Protein 2ZXD (pdb70)

Solvent-accessible surface area: 33967 Å² total; per-residue (Å²): 232,50,124,60,49,29,45,6,0,17,37,4,64,37,7,149,36,0,51,100,7,5,0,0,0,3,0,8,5,1,0,2,1,25,0,0,31,3,27,41,66,10,64,42,64,158,14,84,71,96,32,6,8,56,70,8,0,32,0,3,17,2,4,1,4,23,52,9,148,124,2,38,9,55,89,49,3,45,186,62,65,24,129,143,24,94,7,52,89,0,0,71,82,0,50,9,144,141,15,54,15,129,112,10,2,60,13,0,106,103,0,10,1,86,0,0,0,5,0,0,0,6,4,2,1,2,0,5,0,35,6,156,74,35,94,20,1,0,57,107,70,15,16,140,84,38,3,2,3,37,3,4,144,6,0,92,148,17,64,13,81,0,0,2,1,4,0,0,5,2,1,6,79,69,20,123,83,5,1,74,95,44,122,15,32,96,134,17,64,12,90,62,158,124,1,4,82,22,0,64,88,0,2,33,13,0,0,78,99,26,60,0,8,0,2,4,1,15,53,25,8,23,134,99,0,44,104,41,0,25,117,0,0,6,77,0,0,37,98,28,71,86,0,0,0,0,14,49,4,32,7,27,4,2,5,0,22,3,0,29,105,87,55,76,69,20,66,80,54,35,59,46,19,3,0,1,5,14,4,3,7,30,6,25,2,27,7,110,56,23,15,77,139,44,25,23,38,31,82,86,0,0,66,24,0,0,17,0,3,0,14,16,0,0,0,0,0,3,0,3,0,71,11,44,1,43,16,17,106,49,15,87,99,28,0,58,17,0,1,107,4,4,156,75,0,6,61,0,0,45,27,3,55,50,35,147,71,3,32,11,89,6,110,124,42,27,65,0,24,0,0,75,50,50,86,68,27,0,4,0,0,30,13,59,22,111,41,74,127,5,25,0,45,82,8,78,9,123,35,63,36,1,87,0,29,62,76,26,72,166,14,83,57,132,65,51,62,151,28,0,34,3,51,0,39,85,136,6,4,122,54,12,41,35,0,0,0,0,26,0,69,234,46,137,57,58,32,45,13,0,20,36,4,60,36,9,142,35,0,51,95,6,5,0,0,0,3,0,8,5,1,0,2,1,29,0,0,30,2,34,38,56,16,62,38,61,160,14,85,73,102,24,7,8,54,76,7,0,32,0,4,16,2,7,1,5,28,60,9,128,116,5,48,10,42,88,41,4,44,176,61,63,22,131,143,32,95,6,65,78,0,0,73,88,0,68,9,136,137,15,52,15,120,114,10,2,62,13,0,109,127,0,10,2,88,0,0,0,5,0,0,0,5,5,2,1,1,0,6,0,34,7,146,78,33,98,21,3,0,56,116,62,12,17,145,88,40,3,2,14,46,4,5,131,4,0,94,109,17,67,13,81,0,0,2,1,5,0,0,5,2,1,5,80,65,21,122,87,5,1,73,94,44,125,16,32,100,134,21,61,12,93,63,159,123,1,4,79,23,0,64,90,0,2,29,9,0,0,81,100,25,61,0,8,0,2,5,1,14,56,25,7,24,129,98,0,45,100,40,0,35,116,0,0,6,81,0,0,42,94,28,75,81,0,0,0,0,16,52,4,32,7,30,4,4,5,0,21,5,1,28,102,82,61,81,64,22,63,82,52,34,52,47,17,4,0,0,4,17,3,2,10,26,6,24,2,26,8,112,56,28,14,76,134,45,22,20,39,33,80,87,0,0,64,21,0,0,18,0,2,0,14,15,0,0,0,0,0,3,0,4,0,78,11,44,2,46,15,19,98,59,20,85,99,34,0,59,12,0,4,110,4,4,197,64,0,7,88,0,0,47,27,2,65,53,21,136,78,1,30,12,100,1,110,113,46,26,69,0,24,0,0,75,52,48,88,74,22,0,4,0,0,31,14,60,14,118,41,78,132,4,14,1,45,77,12,75,16,125,30,63,24,1,76,0,27,59,64,32,70,151,13,80,51,127,58,55,64,130,21,1,37,3,61,0,44,89,129,0,5,126,52,14,40,35,0,0,0,0,20,0,68

Radius of gyration: 31.64 Å; Cα contacts (8 Å, |Δi|>4): 1939; chains: 2; bounding box: 84×82×84 Å

Secondary structure (DSSP, 8-state):
---SSHHHHTT----HHHHHH-EEEEE--SGGGTT--------TTTS-TTTGGGG---GGGHHHHHHSTTSHHHHHHHHHT-TT--GGGHHHH---TT--HHHHHHHHHHTT-SEEEEEEE-TT--BSS--SS-S-BTTTSTT-S-HHHHHHHHHHHTT-EEEEEEE-S--GGG--SPP-SGGGGGT-S--SHHHHHHHHHHHHHHHHHH--SEEEEES---GGGTTHHHHHHHHHHHH-TT--B-S-SSSS--SSEEEBTTBB--SS--SS-EEEEEESSS-SS--TT--GGGS--HHHHHHHHHHHHHTTEEEEEEE---TTSPPPHHHHHHHHHHHHHHHHHGGGTTT-B--S-SEEEBTT--EEEEEEETTEEEEEEES--SSSEEEETT-----S-EEETTT--EE-EEEETTEEEEE--HHHHTT-BSB-EEEE-/---SSHHHHTT-PPPHHHHHH-EEEEE--SGGGTT--------TTTS-HHHHGGG---GGGHHHHHHSTTSHHHHHHHHHT-TT--GGGHHHH---TT--HHHHHHHHHHTT-SEEEEEEE-TT--BSS--SS-S-BTTTSTT-S-HHHHHHHHHHHTT-EE-EEE--S--GGG--SPP-SGGGGGT-S--SHHHHHHHHHHHHHHHHHH--S-EEE-S---GGGTTHHHHHHHHHHHH-TT--B-S-SSSS--SSEEEBTTBB--SS--SS-EEEEEESSS-SS--TT--GGGS--HHHHHHHHHHHHHTTEEEEEEE---TTSPPPHHHHHHHHHHHHHHHHHGGGTTT-B--S-SEEEBTT--EEEEEEETTEEEEEESS--SSSEEEETT-----S-EEETTT--EE-EEEETTEEEEE--HHHHHH-SSS-EEEE-

Structure (mmCIF, N/CA/C/O backbone):
data_2ZXD
#
_entry.id   2ZXD
#
_cell.length_a   181.012
_cell.length_b   181.012
_cell.length_c   170.322
_cell.angle_alpha   90.00
_cell.angle_beta   90.00
_cell.angle_gamma   120.00
#
_symmetry.space_group_name_H-M   'H 3 2'
#
loop_
_entity.id
_entity.type
_entity.pdbx_description
1 polymer 'Alpha-L-fucosidase, putative'
2 non-polymer (2S,3R,4S,5R)-2-(1-methylethyl)piperidine-3,4,5-triol
3 water water
#
loop_
_atom_site.group_PDB
_atom_site.id
_atom_site.type_symbol
_atom_site.label_atom_id
_atom_site.label_alt_id
_atom_site.label_comp_id
_atom_site.label_asym_id
_atom_site.label_entity_id
_atom_site.label_seq_id
_atom_site.pdbx_PDB_ins_code
_atom_site.Cartn_x
_atom_site.Cartn_y
_atom_site.Cartn_z
_atom_site.occupancy
_atom_site.B_iso_or_equiv
_atom_site.auth_seq_id
_atom_site.auth_comp_id
_atom_site.auth_asym_id
_atom_site.auth_atom_id
_atom_site.pdbx_PDB_model_num
ATOM 1 N N . ARG A 1 7 ? 26.964 9.610 34.585 1.00 47.29 7 ARG A N 1
ATOM 2 C CA . ARG A 1 7 ? 25.733 9.456 33.756 1.00 46.98 7 ARG A CA 1
ATOM 3 C C . ARG A 1 7 ? 24.420 9.573 34.593 1.00 44.87 7 ARG A C 1
ATOM 4 O O . ARG A 1 7 ? 24.349 9.093 35.749 1.00 46.01 7 ARG A O 1
ATOM 12 N N . TYR A 1 8 ? 23.384 10.190 34.028 1.00 37.04 8 TYR A N 1
ATOM 13 C CA . TYR A 1 8 ? 22.138 10.280 34.744 1.00 32.97 8 TYR A CA 1
ATOM 14 C C . TYR A 1 8 ? 21.442 8.927 34.623 1.00 33.07 8 TYR A C 1
ATOM 15 O O . TYR A 1 8 ? 21.611 8.214 33.622 1.00 32.21 8 TYR A O 1
ATOM 24 N N . LYS A 1 9 ? 20.665 8.569 35.637 1.00 31.67 9 LYS A N 1
ATOM 25 C CA . LYS A 1 9 ? 19.967 7.288 35.647 1.00 31.69 9 LYS A CA 1
ATOM 26 C C . LYS A 1 9 ? 18.501 7.549 35.501 1.00 29.29 9 LYS A C 1
ATOM 27 O O . LYS A 1 9 ? 18.032 8.611 35.875 1.00 27.71 9 LYS A O 1
ATOM 33 N N . PRO A 1 10 ? 17.752 6.561 34.991 1.00 28.14 10 PRO A N 1
ATOM 34 C CA . PRO A 1 10 ? 16.312 6.718 34.807 1.00 27.31 10 PRO A CA 1
ATOM 35 C C . PRO A 1 10 ? 15.440 6.590 36.057 1.00 27.03 10 PRO A C 1
ATOM 36 O O . PRO A 1 10 ? 14.644 5.660 36.174 1.00 25.79 10 PRO A O 1
ATOM 40 N N . ASP A 1 11 ? 15.630 7.485 37.018 1.00 28.24 11 ASP A N 1
ATOM 41 C CA . ASP A 1 11 ? 14.775 7.519 38.204 1.00 28.17 11 ASP A CA 1
ATOM 42 C C . ASP A 1 11 ? 14.777 8.958 38.677 1.00 27.16 11 ASP A C 1
ATOM 43 O O . ASP A 1 11 ? 15.746 9.689 38.459 1.00 25.08 11 ASP A O 1
ATOM 48 N N . TRP A 1 12 ? 13.674 9.380 39.285 1.00 26.47 12 TRP A N 1
ATOM 49 C CA . TRP A 1 12 ? 13.524 10.779 39.687 1.00 27.44 12 TRP A CA 1
ATOM 50 C C . TRP A 1 12 ? 14.589 11.308 40.627 1.00 27.82 12 TRP A C 1
ATOM 51 O O . TRP A 1 12 ? 15.010 12.471 40.546 1.00 24.83 12 TRP A O 1
ATOM 62 N N . GLU A 1 13 ? 15.072 10.403 41.478 1.00 29.87 13 GLU A N 1
ATOM 63 C CA . GLU A 1 13 ? 16.043 10.744 42.507 1.00 29.70 13 GLU A CA 1
ATOM 64 C C . GLU A 1 13 ? 17.365 11.157 41.871 1.00 28.78 13 GLU A C 1
ATOM 65 O O . GLU A 1 13 ? 18.010 12.131 42.303 1.00 29.51 13 GLU A O 1
ATOM 71 N N . SER A 1 14 ? 17.743 10.408 40.849 1.00 25.56 14 SER A N 1
ATOM 72 C CA . SER A 1 14 ? 18.959 10.639 40.074 1.00 27.01 14 SER A CA 1
ATOM 73 C C . SER A 1 14 ? 18.783 11.837 39.108 1.00 27.43 14 SER A C 1
ATOM 74 O O . SER A 1 14 ? 19.700 12.661 38.926 1.00 27.64 14 SER A O 1
ATOM 77 N N . LEU A 1 15 ? 17.596 11.952 38.510 1.00 24.92 15 LEU A N 1
ATOM 78 C CA . LEU A 1 15 ? 17.350 13.057 37.602 1.00 25.19 15 LEU A CA 1
ATOM 79 C C . LEU A 1 15 ? 17.407 14.415 38.326 1.00 25.03 15 LEU A C 1
ATOM 80 O O . LEU A 1 15 ? 17.712 15.443 37.710 1.00 23.39 15 LEU A O 1
ATOM 85 N N . ARG A 1 16 ? 17.144 14.401 39.636 1.00 26.12 16 ARG A N 1
ATOM 86 C CA . ARG A 1 16 ? 17.166 15.608 40.469 1.00 27.45 16 ARG A CA 1
ATOM 87 C C . ARG A 1 16 ? 18.592 16.201 40.465 1.00 27.31 16 ARG A C 1
ATOM 88 O O . ARG A 1 16 ? 18.782 17.383 40.751 1.00 28.30 16 ARG A O 1
ATOM 96 N N . GLU A 1 17 ? 19.586 15.386 40.139 1.00 25.57 17 GLU A N 1
ATOM 97 C CA . GLU A 1 17 ? 20.951 15.873 40.062 1.00 26.96 17 GLU A CA 1
ATOM 98 C C . GLU A 1 17 ? 21.125 16.893 38.931 1.00 28.45 17 GLU A C 1
ATOM 99 O O . GLU A 1 17 ? 22.047 17.721 38.955 1.00 29.60 17 GLU A O 1
ATOM 105 N N . HIS A 1 18 ? 20.238 16.854 37.943 1.00 27.37 18 HIS A N 1
ATOM 106 C CA . HIS A 1 18 ? 20.357 17.791 36.833 1.00 26.79 18 HIS A CA 1
ATOM 107 C C . HIS A 1 18 ? 19.683 19.084 37.202 1.00 27.68 18 HIS A C 1
ATOM 108 O O . HIS A 1 18 ? 18.481 19.113 37.438 1.00 30.94 18 HIS A O 1
ATOM 115 N N . THR A 1 19 ? 20.424 20.171 37.267 1.00 29.11 19 THR A N 1
ATOM 116 C CA . THR A 1 19 ? 19.792 21.437 37.593 1.00 30.59 19 THR A CA 1
ATOM 117 C C . THR A 1 19 ? 19.766 22.306 36.335 1.00 29.75 19 THR A C 1
ATOM 118 O O . THR A 1 19 ? 20.420 21.999 35.338 1.00 27.49 19 THR A O 1
ATOM 122 N N . VAL A 1 20 ? 18.996 23.385 36.389 1.00 29.60 20 VAL A N 1
ATOM 123 C CA . VAL A 1 20 ? 18.923 24.290 35.264 1.00 30.75 20 VAL A CA 1
ATOM 124 C C . VAL A 1 20 ? 20.340 24.717 34.806 1.00 30.04 20 VAL A C 1
ATOM 125 O O . VAL A 1 20 ? 21.180 25.142 35.601 1.00 29.90 20 VAL A O 1
ATOM 129 N N . PRO A 1 21 ? 20.611 24.573 33.510 1.00 30.07 21 PRO A N 1
ATOM 130 C CA . PRO A 1 21 ? 21.908 24.935 32.949 1.00 29.39 21 PRO A CA 1
ATOM 131 C C . PRO A 1 21 ? 22.115 26.425 33.116 1.00 30.45 21 PRO A C 1
ATOM 132 O O . PRO A 1 21 ? 21.163 27.242 33.014 1.00 26.51 21 PRO A O 1
ATOM 136 N N . LYS A 1 22 ? 23.385 26.766 33.337 1.00 30.44 22 LYS A N 1
ATOM 137 C CA . LYS A 1 22 ? 23.797 28.140 33.559 1.00 31.23 22 LYS A CA 1
ATOM 138 C C . LYS A 1 22 ? 23.451 29.021 32.341 1.00 28.84 22 LYS A C 1
ATOM 139 O O . LYS A 1 22 ? 23.062 30.153 32.507 1.00 27.29 22 LYS A O 1
ATOM 145 N N . TRP A 1 23 ? 23.546 28.511 31.118 1.00 27.47 23 TRP A N 1
ATOM 146 C CA . TRP A 1 23 ? 23.218 29.381 29.972 1.00 28.04 23 TRP A CA 1
ATOM 147 C C . TRP A 1 23 ? 21.729 29.872 29.992 1.00 28.66 23 TRP A C 1
ATOM 148 O O . TRP A 1 23 ? 21.417 30.996 29.615 1.00 29.05 23 TRP A O 1
ATOM 159 N N . PHE A 1 24 ? 20.804 29.030 30.449 1.00 28.66 24 PHE A N 1
ATOM 160 C CA . PHE A 1 24 ? 19.400 29.407 30.472 1.00 28.53 24 PHE A CA 1
ATOM 161 C C . PHE A 1 24 ? 19.186 30.453 31.568 1.00 30.78 24 PHE A C 1
ATOM 162 O O . PHE A 1 24 ? 18.458 31.434 31.408 1.00 31.29 24 PHE A O 1
ATOM 170 N N . ASP A 1 25 ? 19.843 30.236 32.691 1.00 30.85 25 ASP A N 1
ATOM 171 C CA . ASP A 1 25 ? 19.739 31.145 33.807 1.00 32.90 25 ASP A CA 1
ATOM 172 C C . ASP A 1 25 ? 20.164 32.553 33.423 1.00 32.27 25 ASP A C 1
ATOM 173 O O . ASP A 1 25 ? 19.572 33.517 33.852 1.00 32.57 25 ASP A O 1
ATOM 178 N N . LYS A 1 26 ? 21.188 32.641 32.585 1.00 30.93 26 LYS A N 1
ATOM 179 C CA . LYS A 1 26 ? 21.759 33.899 32.146 1.00 31.68 26 LYS A CA 1
ATOM 180 C C . LYS A 1 26 ? 21.126 34.492 30.887 1.00 30.11 26 LYS A C 1
ATOM 181 O O . LYS A 1 26 ? 21.279 35.675 30.624 1.00 29.68 26 LYS A O 1
ATOM 187 N N . ALA A 1 27 ? 20.460 33.661 30.089 1.00 28.48 27 ALA A N 1
ATOM 188 C CA . ALA A 1 27 ? 19.860 34.112 28.823 1.00 26.17 27 ALA A CA 1
ATOM 189 C C . ALA A 1 27 ? 18.816 35.210 28.970 1.00 26.41 27 ALA A C 1
ATOM 190 O O . ALA A 1 27 ? 18.785 36.132 28.137 1.00 28.55 27 ALA A O 1
ATOM 192 N N . LYS A 1 28 ? 17.967 35.122 30.012 1.00 25.25 28 LYS A N 1
ATOM 193 C CA . LYS A 1 28 ? 16.904 36.100 30.326 1.00 25.33 28 LYS A CA 1
ATOM 194 C C . LYS A 1 28 ? 15.754 36.321 29.328 1.00 25.56 28 LYS A C 1
ATOM 195 O O . LYS A 1 28 ? 14.623 36.692 29.718 1.00 23.95 28 LYS A O 1
ATOM 201 N N . PHE A 1 29 ? 16.036 36.124 28.056 1.00 24.61 29 PHE A N 1
ATOM 202 C CA . PHE A 1 29 ? 15.043 36.433 27.077 1.00 26.94 29 PHE A CA 1
ATOM 203 C C . PHE A 1 29 ? 15.100 35.494 25.886 1.00 25.71 29 PHE A C 1
ATOM 204 O O . PHE A 1 29 ? 16.151 35.292 25.238 1.00 25.40 29 PHE A O 1
ATOM 212 N N . GLY A 1 30 ? 13.937 34.928 25.599 1.00 25.58 30 GLY A N 1
ATOM 213 C CA . GLY A 1 30 ? 13.813 34.002 24.480 1.00 24.28 30 GLY A CA 1
ATOM 214 C C . GLY A 1 30 ? 12.576 34.310 23.637 1.00 24.29 30 GLY A C 1
ATOM 215 O O . GLY A 1 30 ? 11.655 35.046 24.072 1.00 22.30 30 GLY A O 1
ATOM 216 N N . ILE A 1 31 ? 12.549 33.752 22.423 1.00 24.25 31 ILE A N 1
ATOM 217 C CA . ILE A 1 31 ? 11.425 33.974 21.527 1.00 23.07 31 ILE A CA 1
ATOM 218 C C . ILE A 1 31 ? 10.665 32.647 21.313 1.00 25.19 31 ILE A C 1
ATOM 219 O O . ILE A 1 31 ? 11.252 31.633 20.945 1.00 23.18 31 ILE A O 1
ATOM 224 N N . PHE A 1 32 ? 9.353 32.687 21.548 1.00 24.38 32 PHE A N 1
ATOM 225 C CA . PHE A 1 32 ? 8.475 31.559 21.345 1.00 24.52 32 PHE A CA 1
ATOM 226 C C . PHE A 1 32 ? 7.913 31.771 19.905 1.00 25.48 32 PHE A C 1
ATOM 227 O O . PHE A 1 32 ? 7.710 32.918 19.459 1.00 24.67 32 PHE A O 1
ATOM 235 N N . ILE A 1 33 ? 7.625 30.699 19.182 1.00 25.01 33 ILE A N 1
ATOM 236 C CA . ILE A 1 33 ? 7.010 30.860 17.881 1.00 24.10 33 ILE A CA 1
ATOM 237 C C . ILE A 1 33 ? 5.842 29.881 17.709 1.00 24.46 33 ILE A C 1
ATOM 238 O O . ILE A 1 33 ? 6.067 28.684 17.587 1.00 25.94 33 ILE A O 1
ATOM 243 N N . HIS A 1 34 ? 4.597 30.364 17.721 1.00 24.55 34 HIS A N 1
ATOM 244 C CA . HIS A 1 34 ? 3.485 29.459 17.410 1.00 22.89 34 HIS A CA 1
ATOM 245 C C . HIS A 1 34 ? 3.235 29.642 15.927 1.00 24.35 34 HIS A C 1
ATOM 246 O O . HIS A 1 34 ? 2.767 30.709 15.460 1.00 24.78 34 HIS A O 1
ATOM 253 N N . TRP A 1 35 ? 3.519 28.590 15.187 1.00 23.37 35 TRP A N 1
ATOM 254 C CA . TRP A 1 35 ? 3.361 28.615 13.746 1.00 24.58 35 TRP A CA 1
ATOM 255 C C . TRP A 1 35 ? 2.861 27.258 13.277 1.00 24.50 35 TRP A C 1
ATOM 256 O O . TRP A 1 35 ? 3.347 26.199 13.726 1.00 23.99 35 TRP A O 1
ATOM 267 N N . GLY A 1 36 ? 1.898 27.265 12.377 1.00 23.14 36 GLY A N 1
ATOM 268 C CA . GLY A 1 36 ? 1.377 26.001 11.903 1.00 24.66 36 GLY A CA 1
ATOM 269 C C . GLY A 1 36 ? 0.306 26.239 10.841 1.00 25.00 36 GLY A C 1
ATOM 270 O O . GLY A 1 36 ? 0.180 27.365 10.329 1.00 24.19 36 GLY A O 1
ATOM 271 N N . ILE A 1 37 ? -0.513 25.222 10.567 1.00 23.96 37 ILE A N 1
ATOM 272 C CA . ILE A 1 37 ? -1.501 25.368 9.505 1.00 25.08 37 ILE A CA 1
ATOM 273 C C . ILE A 1 37 ? -2.595 26.330 9.932 1.00 25.10 37 ILE A C 1
ATOM 2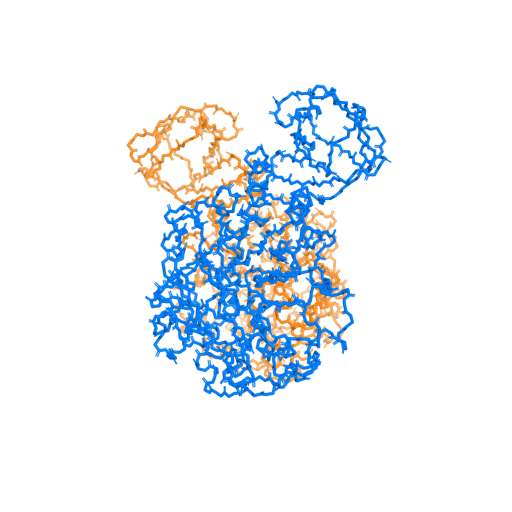74 O O . ILE A 1 37 ? -3.268 26.931 9.074 1.00 24.37 37 ILE A O 1
ATOM 279 N N . TYR A 1 38 ? -2.780 26.454 11.252 1.00 23.66 38 TYR A N 1
ATOM 280 C CA . TYR A 1 38 ? -3.755 27.396 11.772 1.00 24.08 38 TYR A CA 1
ATOM 281 C C . TYR A 1 38 ? -3.306 28.821 11.444 1.00 25.17 38 TYR A C 1
ATOM 282 O O . TYR A 1 38 ? -4.072 29.771 11.536 1.00 25.71 38 TYR A O 1
ATOM 291 N N . SER A 1 39 ? -2.041 28.991 11.090 1.00 26.65 39 SER A N 1
ATOM 292 C CA . SER A 1 39 ? -1.591 30.340 10.772 1.00 27.91 39 SER A CA 1
ATOM 293 C C . SER A 1 39 ? -2.197 30.834 9.418 1.00 28.07 39 SER A C 1
ATOM 294 O O . SER A 1 39 ? -2.256 32.054 9.185 1.00 27.88 39 SER A O 1
ATOM 297 N N . VAL A 1 40 ? -2.612 29.901 8.554 1.00 25.41 40 VAL A N 1
ATOM 298 C CA . VAL A 1 40 ? -3.204 30.257 7.248 1.00 28.73 40 VAL A CA 1
ATOM 299 C C . VAL A 1 40 ? -4.537 31.014 7.480 1.00 29.30 40 VAL A C 1
ATOM 300 O O . VAL A 1 40 ? -4.706 32.146 7.026 1.00 29.56 40 VAL A O 1
ATOM 304 N N . PRO A 1 41 ? -5.507 30.402 8.184 1.00 29.24 41 PRO A N 1
ATOM 305 C CA . PRO A 1 41 ? -6.698 31.266 8.335 1.00 28.39 41 PRO A CA 1
ATOM 306 C C . PRO A 1 41 ? -6.335 32.432 9.260 1.00 29.38 41 PRO A C 1
ATOM 307 O O . PRO A 1 41 ? -6.836 33.548 9.136 1.00 27.89 41 PRO A O 1
ATOM 311 N N . GLY A 1 42 ? -5.452 32.150 10.210 1.00 30.49 42 GLY A N 1
ATOM 312 C CA . GLY A 1 42 ? -4.999 33.175 11.135 1.00 29.76 42 GLY A CA 1
ATOM 313 C C . GLY A 1 42 ? -6.101 34.082 11.604 1.00 29.05 42 GLY A C 1
ATOM 314 O O . GLY A 1 42 ? -6.051 35.314 11.405 1.00 29.03 42 GLY A O 1
ATOM 315 N N . TRP A 1 43 ? -7.063 33.495 12.295 1.00 30.20 43 TRP A N 1
ATOM 316 C CA . TRP A 1 43 ? -8.228 34.258 12.736 1.00 30.75 43 TRP A CA 1
ATOM 317 C C . TRP A 1 43 ? -8.805 33.830 14.074 1.00 31.64 43 TRP A C 1
ATOM 318 O O . TRP A 1 43 ? -9.000 32.623 14.331 1.00 33.33 43 TRP A O 1
ATOM 329 N N . ALA A 1 44 ? -9.116 34.817 14.909 1.00 31.02 44 ALA A N 1
ATOM 330 C CA . ALA A 1 44 ? -9.783 34.579 16.187 1.00 32.76 44 ALA A CA 1
ATOM 331 C C . ALA A 1 44 ? -10.472 35.884 16.622 1.00 34.03 44 ALA A C 1
ATOM 332 O O . ALA A 1 44 ? -10.131 36.961 16.144 1.00 34.58 44 ALA A O 1
ATOM 334 N N . THR A 1 45 ? -11.455 35.797 17.490 1.00 35.65 45 THR A N 1
ATOM 335 C CA . THR A 1 45 ? -12.101 37.009 18.015 1.00 39.10 45 THR A CA 1
ATOM 336 C C . THR A 1 45 ? -11.167 37.450 19.173 1.00 41.15 45 THR A C 1
ATOM 337 O O . THR A 1 45 ? -11.027 36.719 20.157 1.00 41.28 45 THR A O 1
ATOM 341 N N . PRO A 1 46 ? -10.527 38.640 19.076 1.00 44.13 46 PRO A N 1
ATOM 342 C CA . PRO A 1 46 ? -9.613 39.138 20.135 1.00 45.78 46 PRO A CA 1
ATOM 343 C C . PRO A 1 46 ? -10.350 39.547 21.421 1.00 46.97 46 PRO A C 1
ATOM 344 O O . PRO A 1 46 ? -10.379 40.700 21.782 1.00 47.22 46 PRO A O 1
ATOM 348 N N . THR A 1 47 ? -10.934 38.570 22.102 1.00 50.68 47 THR A N 1
ATOM 349 C CA . THR A 1 47 ? -11.737 38.756 23.318 1.00 52.62 47 THR A CA 1
ATOM 350 C C . THR A 1 47 ? -11.066 39.362 24.574 1.00 55.54 47 THR A C 1
ATOM 351 O O . THR A 1 47 ? -11.646 40.236 25.229 1.00 56.55 47 THR A O 1
ATOM 355 N N . GLY A 1 48 ? -9.875 38.884 24.933 1.00 56.61 48 GLY A N 1
ATOM 356 C CA . GLY A 1 48 ? -9.209 39.406 26.112 1.00 58.56 48 GLY A CA 1
ATOM 357 C C . GLY A 1 48 ? -8.074 38.528 26.617 1.00 60.43 48 GLY A C 1
ATOM 358 O O . GLY A 1 48 ? -7.703 37.540 25.986 1.00 60.20 48 GLY A O 1
ATOM 359 N N . GLU A 1 49 ? -7.512 38.905 27.759 1.00 62.24 49 GLU A N 1
ATOM 360 C CA . GLU A 1 49 ? -6.416 38.163 28.373 1.00 64.24 49 GLU A CA 1
ATOM 361 C C . GLU A 1 49 ? -6.968 36.987 29.170 1.00 64.54 49 GLU A C 1
ATOM 362 O O . GLU A 1 49 ? -8.080 37.065 29.713 1.00 63.50 49 GLU A O 1
ATOM 368 N N . LEU A 1 50 ? -6.192 35.902 29.233 1.00 64.87 50 LEU A N 1
ATOM 369 C CA . LEU A 1 50 ? -6.596 34.733 30.009 1.00 65.86 50 LEU A CA 1
ATOM 370 C C . LEU A 1 50 ? -6.593 35.197 31.470 1.00 65.69 50 LEU A C 1
ATOM 371 O O . LEU A 1 50 ? -5.722 35.975 31.877 1.00 65.21 50 LEU A O 1
ATOM 376 N N . GLY A 1 51 ? -7.564 34.724 32.247 1.00 66.20 51 GLY A N 1
ATOM 377 C CA . GLY A 1 51 ? -7.665 35.134 33.639 1.00 67.20 51 GLY A CA 1
ATOM 378 C C . GLY A 1 51 ? -8.527 36.390 33.755 1.00 68.16 51 GLY A C 1
ATOM 379 O O . GLY A 1 51 ? -8.878 36.830 34.855 1.00 68.15 51 GLY A O 1
ATOM 380 N N . LYS A 1 52 ? -8.860 36.969 32.603 1.00 68.46 52 LYS A N 1
ATOM 381 C CA . LYS A 1 52 ? -9.687 38.168 32.526 1.00 69.04 52 LYS A CA 1
ATOM 382 C C . LYS A 1 52 ? -11.011 37.845 31.806 1.00 68.56 52 LYS A C 1
ATOM 383 O O . LYS A 1 52 ? -12.007 38.557 31.964 1.00 68.35 52 LYS A O 1
ATOM 389 N N . VAL A 1 53 ? -11.018 36.754 31.034 1.00 67.72 53 VAL A N 1
ATOM 390 C CA . VAL A 1 53 ? -12.212 36.314 30.296 1.00 65.91 53 VAL A CA 1
ATOM 391 C C . VAL A 1 53 ? -12.930 35.166 31.027 1.00 65.17 53 VAL A C 1
ATOM 392 O O . VAL A 1 53 ? -12.279 34.226 31.493 1.00 64.57 53 VAL A O 1
ATOM 396 N N . PRO A 1 54 ? -14.284 35.232 31.144 1.00 64.64 54 PRO A N 1
ATOM 397 C CA . PRO A 1 54 ? -15.028 34.160 31.831 1.00 63.62 54 PRO A CA 1
ATOM 398 C C . PRO A 1 54 ? -14.852 32.811 31.111 1.00 62.86 54 PRO A C 1
ATOM 399 O O . PRO A 1 54 ? -15.067 32.699 29.906 1.00 62.73 54 PRO A O 1
ATOM 403 N N . MET A 1 55 ? -14.439 31.791 31.854 1.00 62.01 55 MET A N 1
ATOM 404 C CA . MET A 1 55 ? -14.167 30.487 31.252 1.00 61.00 55 MET A CA 1
ATOM 405 C C . MET A 1 55 ? -15.365 29.713 30.703 1.00 59.34 55 MET A C 1
ATOM 406 O O . MET A 1 55 ? -15.201 28.675 30.050 1.00 58.53 55 MET A O 1
ATOM 411 N N . ASP A 1 56 ? -16.563 30.229 30.959 1.00 57.31 56 ASP A N 1
ATOM 412 C CA . ASP A 1 56 ? -17.814 29.621 30.489 1.00 54.57 56 ASP A CA 1
ATOM 413 C C . ASP A 1 56 ? -18.031 30.105 29.055 1.00 50.35 56 ASP A C 1
ATOM 414 O O . ASP A 1 56 ? -18.888 29.606 28.346 1.00 50.18 56 ASP A O 1
ATOM 419 N N . ALA A 1 57 ? -17.274 31.112 28.639 1.00 46.46 57 ALA A N 1
ATOM 420 C CA . ALA A 1 57 ? -17.409 31.606 27.275 1.00 42.93 57 ALA A CA 1
ATOM 421 C C . ALA A 1 57 ? -16.095 31.429 26.494 1.00 39.66 57 ALA A C 1
ATOM 422 O O . ALA A 1 57 ? -16.091 31.330 25.258 1.00 37.72 57 ALA A O 1
ATOM 424 N N . TRP A 1 58 ? -14.996 31.381 27.235 1.00 36.42 58 TRP A N 1
ATOM 425 C CA . TRP A 1 58 ? -13.664 31.281 26.659 1.00 34.39 58 TRP A CA 1
ATOM 426 C C . TRP A 1 58 ? -13.548 30.401 25.415 1.00 31.63 58 TRP A C 1
ATOM 427 O O . TRP A 1 58 ? -13.105 30.865 24.368 1.00 30.71 58 TRP A O 1
ATOM 438 N N . PHE A 1 59 ? -13.966 29.153 25.501 1.00 29.70 59 PHE A N 1
ATOM 439 C CA . PHE A 1 59 ? -13.773 28.285 24.339 1.00 29.69 59 PHE A CA 1
ATOM 440 C C . PHE A 1 59 ? -14.672 28.567 23.166 1.00 28.96 59 PHE A C 1
ATOM 441 O O . PHE A 1 59 ? -14.356 28.195 22.036 1.00 28.05 59 PHE A O 1
ATOM 449 N N . PHE A 1 60 ? -15.763 29.281 23.444 1.00 29.64 60 PHE A N 1
ATOM 450 C CA . PHE A 1 60 ? -16.752 29.698 22.452 1.00 30.10 60 PHE A CA 1
ATOM 451 C C . PHE A 1 60 ? -16.356 30.958 21.722 1.00 30.80 60 PHE A C 1
ATOM 452 O O . PHE A 1 60 ? -16.849 31.190 20.626 1.00 30.89 60 PHE A O 1
ATOM 460 N N . GLN A 1 61 ? -15.496 31.786 22.330 1.00 33.75 61 GLN A N 1
ATOM 461 C CA . GLN A 1 61 ? -14.998 33.033 21.708 1.00 36.52 61 GLN A CA 1
ATOM 462 C C . GLN A 1 61 ? -13.518 33.057 22.039 1.00 35.16 61 GLN A C 1
ATOM 463 O O . GLN A 1 61 ? -13.006 34.000 22.647 1.00 33.58 61 GLN A O 1
ATOM 469 N N . ASN A 1 62 ? -12.837 31.994 21.640 1.00 34.51 62 ASN A N 1
ATOM 470 C CA . ASN A 1 62 ? -11.427 31.822 21.934 1.00 32.73 62 ASN A CA 1
ATOM 471 C C . ASN A 1 62 ? -10.505 32.866 21.321 1.00 32.00 62 ASN A C 1
ATOM 472 O O . ASN A 1 62 ? -10.411 32.978 20.119 1.00 30.82 62 ASN A O 1
ATOM 477 N N . PRO A 1 63 ? -9.781 33.635 22.148 1.00 33.28 63 PRO A N 1
ATOM 478 C CA . PRO A 1 63 ? -8.891 34.632 21.533 1.00 32.25 63 PRO A CA 1
ATOM 479 C C . PRO A 1 63 ? -7.598 34.032 20.899 1.00 31.82 63 PRO A C 1
ATOM 480 O O . PRO A 1 63 ? -6.820 34.738 20.265 1.00 31.95 63 PRO A O 1
ATOM 484 N N . TYR A 1 64 ? -7.380 32.731 21.065 1.00 30.86 64 TYR A N 1
ATOM 485 C CA . TYR A 1 64 ? -6.180 32.068 20.557 1.00 29.25 64 TYR A CA 1
ATOM 486 C C . TYR A 1 64 ? -6.402 31.504 19.163 1.00 28.50 64 TYR A C 1
ATOM 487 O O . TYR A 1 64 ? -7.097 30.511 18.999 1.00 28.96 64 TYR A O 1
ATOM 496 N N . ALA A 1 65 ? -5.818 32.151 18.165 1.00 27.69 65 ALA A N 1
ATOM 497 C CA . ALA A 1 65 ? -5.975 31.703 16.780 1.00 27.74 65 ALA A CA 1
ATOM 498 C C . ALA A 1 65 ? -5.475 30.281 16.557 1.00 27.48 65 ALA A C 1
ATOM 499 O O . ALA A 1 65 ? -5.943 29.607 15.634 1.00 27.37 65 ALA A O 1
ATOM 501 N N . GLU A 1 66 ? -4.517 29.822 17.373 1.00 26.88 66 GLU A N 1
ATOM 502 C CA . GLU A 1 66 ? -4.005 28.482 17.189 1.00 24.88 66 GLU A CA 1
ATOM 503 C C . GLU A 1 66 ? -5.020 27.421 17.613 1.00 24.65 66 GLU A C 1
ATOM 504 O O . GLU A 1 66 ? -4.844 26.248 17.317 1.00 25.95 66 GLU A O 1
ATOM 510 N N . TRP A 1 67 ? -6.098 27.827 18.273 1.00 23.52 67 TRP A N 1
ATOM 511 C CA . TRP A 1 67 ? -7.147 26.897 18.674 1.00 21.35 67 TRP A CA 1
ATOM 512 C C . TRP A 1 67 ? -8.252 26.867 17.576 1.00 21.68 67 TRP A C 1
ATOM 513 O O . TRP A 1 67 ? -9.351 26.372 17.790 1.00 21.53 67 TRP A O 1
ATOM 524 N N . TYR A 1 68 ? -7.952 27.401 16.405 1.00 23.01 68 TYR A N 1
ATOM 525 C CA . TYR A 1 68 ? -8.925 27.420 15.303 1.00 23.53 68 TYR A CA 1
ATOM 526 C C . TYR A 1 68 ? -9.698 26.133 15.123 1.00 24.45 68 TYR A C 1
ATOM 527 O O . TYR A 1 68 ? -10.948 26.149 15.033 1.00 25.21 68 TYR A O 1
ATOM 536 N N . GLU A 1 69 ? -8.980 25.003 15.046 1.00 24.15 69 GLU A N 1
ATOM 537 C CA . GLU A 1 69 ? -9.678 23.726 14.846 1.00 23.00 69 GLU A CA 1
ATOM 538 C C . GLU A 1 69 ? -10.732 23.407 15.897 1.00 23.55 69 GLU A C 1
ATOM 539 O O . GLU A 1 69 ? -11.853 22.981 15.545 1.00 23.10 69 GLU A O 1
ATOM 545 N N . ASN A 1 70 ? -10.370 23.537 17.180 1.00 24.85 70 ASN A N 1
ATOM 546 C CA . ASN A 1 70 ? -11.332 23.266 18.264 1.00 24.44 70 ASN A CA 1
ATOM 547 C C . ASN A 1 70 ? -12.526 24.205 18.124 1.00 24.70 70 ASN A C 1
ATOM 548 O O . ASN A 1 70 ? -13.672 23.801 18.293 1.00 25.39 70 ASN A O 1
ATOM 553 N N . SER A 1 71 ? -12.251 25.491 17.878 1.00 25.88 71 SER A N 1
ATOM 554 C CA . SER A 1 71 ? -13.328 26.467 17.724 1.00 26.73 71 SER A CA 1
ATOM 555 C C . SER A 1 71 ? -14.190 26.062 16.500 1.00 26.78 71 SER A C 1
ATOM 556 O O . SER A 1 71 ? -15.417 26.109 16.568 1.00 25.59 71 SER A O 1
ATOM 559 N N . LEU A 1 72 ? -13.539 25.696 15.389 1.00 25.86 72 LEU A N 1
ATOM 560 C CA . LEU A 1 72 ? -14.280 25.243 14.212 1.00 27.33 72 LEU A CA 1
ATOM 561 C C . LEU A 1 72 ? -15.186 24.043 14.541 1.00 28.14 72 LEU A C 1
ATOM 562 O O . LEU A 1 72 ? -16.288 23.901 13.962 1.00 29.49 72 LEU A O 1
ATOM 567 N N . ARG A 1 73 ? -14.772 23.183 15.475 1.00 27.17 73 ARG A N 1
ATOM 568 C CA . ARG A 1 73 ? -15.622 22.025 15.828 1.00 26.20 73 ARG A CA 1
ATOM 569 C C . ARG A 1 73 ? -16.854 22.460 16.693 1.00 27.25 73 ARG A C 1
ATOM 570 O O . ARG A 1 73 ? -17.771 21.678 16.909 1.00 25.41 73 ARG A O 1
ATOM 578 N N . ILE A 1 74 ? -16.847 23.674 17.227 1.00 27.65 74 ILE A N 1
ATOM 579 C CA . ILE A 1 74 ? -18.007 24.134 17.982 1.00 30.32 74 ILE A CA 1
ATOM 580 C C . ILE A 1 74 ? -18.843 24.923 16.925 1.00 32.07 74 ILE A C 1
ATOM 581 O O . ILE A 1 74 ? -18.516 26.061 16.555 1.00 30.73 74 ILE A O 1
ATOM 586 N N . LYS A 1 75 ? -19.899 24.309 16.419 1.00 34.72 75 LYS A N 1
ATOM 587 C CA . LYS A 1 75 ? -20.716 24.972 15.399 1.00 39.17 75 LYS A CA 1
ATOM 588 C C . LYS A 1 75 ? -21.401 26.198 15.966 1.00 39.90 75 LYS A C 1
ATOM 589 O O . LYS A 1 75 ? -21.736 26.263 17.140 1.00 38.23 75 LYS A O 1
ATOM 595 N N . GLU A 1 76 ? -21.552 27.223 15.148 1.00 43.22 76 GLU A N 1
ATOM 596 C CA . GLU A 1 76 ? -22.155 28.453 15.693 1.00 47.45 76 GLU A CA 1
ATOM 597 C C . GLU A 1 76 ? -21.175 29.189 16.649 1.00 44.69 76 GLU A C 1
ATOM 598 O O . GLU A 1 76 ? -21.594 29.986 17.523 1.00 44.26 76 GLU A O 1
ATOM 604 N N . SER A 1 77 ? -19.883 28.882 16.540 1.00 39.04 77 SER A N 1
ATOM 605 C CA . SER A 1 77 ? -18.932 29.665 17.294 1.00 33.50 77 SER A CA 1
ATOM 606 C C . SER A 1 77 ? -18.633 30.719 16.226 1.00 31.91 77 SER A C 1
ATOM 607 O O . SER A 1 77 ? -18.921 30.509 15.038 1.00 30.25 77 SER A O 1
ATOM 610 N N . PRO A 1 78 ? -18.082 31.880 16.623 1.00 31.08 78 PRO A N 1
ATOM 611 C CA . PRO A 1 78 ? -17.768 32.872 15.585 1.00 31.31 78 PRO A CA 1
ATOM 612 C C . PRO A 1 78 ? -16.805 32.241 14.536 1.00 31.38 78 PRO A C 1
ATOM 613 O O . PRO A 1 78 ? -16.873 32.558 13.348 1.00 31.31 78 PRO A O 1
ATOM 617 N N . THR A 1 79 ? -15.884 31.377 14.991 1.00 30.64 79 THR A N 1
ATOM 618 C CA . THR A 1 79 ? -14.920 30.736 14.089 1.00 28.90 79 THR A CA 1
ATOM 619 C C . THR A 1 79 ? -15.633 29.901 13.025 1.00 29.66 79 THR A C 1
ATOM 620 O O . THR A 1 79 ? -15.270 29.982 11.849 1.00 28.65 79 THR A O 1
ATOM 624 N N . TRP A 1 80 ? -16.644 29.131 13.422 1.00 29.82 80 TRP A N 1
ATOM 625 C CA . TRP A 1 80 ? -17.409 28.306 12.462 1.00 32.43 80 TRP A CA 1
ATOM 626 C C . TRP A 1 80 ? -18.082 29.189 11.397 1.00 32.83 80 TRP A C 1
ATOM 627 O O . TRP A 1 80 ? -18.012 28.892 10.211 1.00 30.37 80 TRP A O 1
ATOM 638 N N . GLU A 1 81 ? -18.716 30.286 11.834 1.00 35.10 81 GLU A N 1
ATOM 639 C CA . GLU A 1 81 ? -19.400 31.229 10.924 1.00 36.35 81 GLU A CA 1
ATOM 640 C C . GLU A 1 81 ? -18.383 31.827 9.930 1.00 35.32 81 GLU A C 1
ATOM 641 O O . GLU A 1 81 ? -18.603 31.858 8.692 1.00 32.91 81 GLU A O 1
ATOM 647 N N . TYR A 1 82 ? -17.259 32.296 10.469 1.00 33.70 82 TYR A N 1
ATOM 648 C CA . TYR A 1 82 ? -16.187 32.851 9.643 1.00 32.16 82 TYR A CA 1
ATOM 649 C C . TYR A 1 82 ? -15.634 31.796 8.671 1.00 32.01 82 TYR A C 1
ATOM 650 O O . TYR A 1 82 ? -15.351 32.087 7.489 1.00 31.25 82 TYR A O 1
ATOM 659 N N . HIS A 1 83 ? -15.481 30.560 9.146 1.00 30.00 83 HIS A N 1
ATOM 660 C CA . HIS A 1 83 ? -14.901 29.542 8.268 1.00 30.84 83 HIS A CA 1
ATOM 661 C C . HIS A 1 83 ? -15.816 29.204 7.086 1.00 30.86 83 HIS A C 1
ATOM 662 O O . HIS A 1 83 ? -15.388 29.117 5.956 1.00 30.53 83 HIS A O 1
ATOM 669 N N . VAL A 1 84 ? -17.075 28.976 7.387 1.00 34.36 84 VAL A N 1
ATOM 670 C CA . VAL A 1 84 ? -18.044 28.623 6.362 1.00 37.32 84 VAL A CA 1
ATOM 671 C C . VAL A 1 84 ? -18.111 29.711 5.281 1.00 38.48 84 VAL A C 1
ATOM 672 O O . VAL A 1 84 ? -18.090 29.412 4.099 1.00 38.96 84 VAL A O 1
ATOM 676 N N . LYS A 1 85 ? -18.135 30.968 5.700 1.00 39.64 85 LYS A N 1
ATOM 677 C CA . LYS A 1 85 ? -18.246 32.089 4.780 1.00 40.93 85 LYS A CA 1
ATOM 678 C C . LYS A 1 85 ? -16.986 32.336 3.987 1.00 40.06 85 LYS A C 1
ATOM 679 O O . LYS A 1 85 ? -17.025 32.827 2.862 1.00 40.34 85 LYS A O 1
ATOM 685 N N . THR A 1 86 ? -15.850 32.001 4.577 1.00 38.02 86 THR A N 1
ATOM 686 C CA . THR A 1 86 ? -14.561 32.255 3.947 1.00 34.32 86 THR A CA 1
ATOM 687 C C . THR A 1 86 ? -13.993 31.092 3.143 1.00 35.14 86 THR A C 1
ATOM 688 O O . THR A 1 86 ? -13.468 31.303 2.060 1.00 33.91 86 THR A O 1
ATOM 692 N N . TYR A 1 87 ? -14.089 29.865 3.673 1.00 34.60 87 TYR A N 1
ATOM 693 C CA . TYR A 1 87 ? -13.488 28.713 3.002 1.00 33.65 87 TYR A CA 1
ATOM 694 C C . TYR A 1 87 ? -14.507 27.713 2.529 1.00 34.14 87 TYR A C 1
ATOM 695 O O . TYR A 1 87 ? -14.243 26.944 1.597 1.00 34.35 87 TYR A O 1
ATOM 704 N N . GLY A 1 88 ? -15.652 27.729 3.186 1.00 34.06 88 GLY A N 1
ATOM 705 C CA . GLY A 1 88 ? -16.745 26.844 2.836 1.00 34.50 88 GLY A CA 1
ATOM 706 C C . GLY A 1 88 ? -16.968 25.708 3.813 1.00 35.15 88 GLY A C 1
ATOM 707 O O . GLY A 1 88 ? -16.025 25.189 4.432 1.00 34.99 88 GLY A O 1
ATOM 708 N N . GLU A 1 89 ? -18.221 25.313 3.935 1.00 34.98 89 GLU A N 1
ATOM 709 C CA . GLU A 1 89 ? -18.621 24.228 4.798 1.00 37.81 89 GLU A CA 1
ATOM 710 C C . GLU A 1 89 ? -17.893 22.927 4.483 1.00 37.20 89 GLU A C 1
ATOM 711 O O . GLU A 1 89 ? -17.742 22.094 5.368 1.00 36.86 89 GLU A O 1
ATOM 717 N N . ASN A 1 90 ? -17.492 22.723 3.229 1.00 33.42 90 ASN A N 1
ATOM 718 C CA . ASN A 1 90 ? -16.815 21.468 2.888 1.00 32.24 90 ASN A CA 1
ATOM 719 C C . ASN A 1 90 ? -15.316 21.502 3.024 1.00 31.56 90 ASN A C 1
ATOM 720 O O . ASN A 1 90 ? -14.637 20.539 2.687 1.00 32.05 90 ASN A O 1
ATOM 725 N N . PHE A 1 91 ? -14.787 22.603 3.527 1.00 30.08 91 PHE A N 1
ATOM 726 C CA . PHE A 1 91 ? -13.353 22.703 3.691 1.00 29.97 91 PHE A CA 1
ATOM 727 C C . PHE A 1 91 ? -12.979 22.227 5.128 1.00 29.58 91 PHE A C 1
ATOM 728 O O . PHE A 1 91 ? -13.211 22.920 6.133 1.00 29.20 91 PHE A O 1
ATOM 736 N N . GLU A 1 92 ? -12.471 21.000 5.204 1.00 29.41 92 GLU A N 1
ATOM 737 C CA . GLU A 1 92 ? -12.077 20.397 6.476 1.00 29.16 92 GLU A CA 1
ATOM 738 C C . GLU A 1 92 ? -10.762 21.052 6.934 1.00 26.86 92 GLU A C 1
ATOM 739 O O . GLU A 1 92 ? -9.876 21.362 6.138 1.00 23.31 92 GLU A O 1
ATOM 745 N N . TYR A 1 93 ? -10.676 21.297 8.230 1.00 25.12 93 TYR A N 1
ATOM 746 C CA . TYR A 1 93 ? -9.492 21.903 8.838 1.00 25.25 93 TYR A CA 1
ATOM 747 C C . TYR A 1 93 ? -8.130 21.371 8.326 1.00 26.11 93 TYR A C 1
ATOM 748 O O . TYR A 1 93 ? -7.174 22.120 8.111 1.00 24.81 93 TYR A O 1
ATOM 757 N N . GLU A 1 94 ? -8.048 20.058 8.152 1.00 28.61 94 GLU A N 1
ATOM 758 C CA . GLU A 1 94 ? -6.814 19.423 7.731 1.00 30.79 94 GLU A CA 1
ATOM 759 C C . GLU A 1 94 ? -6.365 19.926 6.373 1.00 29.97 94 GLU A C 1
ATOM 760 O O . GLU A 1 94 ? -5.172 19.875 6.048 1.00 28.10 94 GLU A O 1
ATOM 766 N N . LYS A 1 95 ? -7.327 20.388 5.580 1.00 28.66 95 LYS A N 1
ATOM 767 C CA . LYS A 1 95 ? -7.028 20.867 4.250 1.00 28.61 95 LYS A CA 1
ATOM 768 C C . LYS A 1 95 ? -6.110 22.084 4.357 1.00 28.67 95 LYS A C 1
ATOM 769 O O . LYS A 1 95 ? -5.395 22.431 3.408 1.00 26.78 95 LYS A O 1
ATOM 775 N N . PHE A 1 96 ? -6.094 22.753 5.521 1.00 26.98 96 PHE A N 1
ATOM 776 C CA . PHE A 1 96 ? -5.165 23.878 5.649 1.00 25.62 96 PHE A CA 1
ATOM 777 C C . PHE A 1 96 ? -3.708 23.435 5.449 1.00 26.33 96 PHE A C 1
ATOM 778 O O . PHE A 1 96 ? -2.848 24.261 5.092 1.00 27.84 96 PHE A O 1
ATOM 786 N N . ALA A 1 97 ? -3.402 22.155 5.655 1.00 24.92 97 ALA A N 1
ATOM 787 C CA . ALA A 1 97 ? -2.012 21.730 5.463 1.00 26.89 97 ALA A CA 1
ATOM 788 C C . ALA A 1 97 ? -1.577 21.897 3.964 1.00 28.83 97 ALA A C 1
ATOM 789 O O . ALA A 1 97 ? -0.394 22.064 3.666 1.00 27.40 97 ALA A O 1
ATOM 791 N N . ASP A 1 98 ? -2.530 21.858 3.029 1.00 30.51 98 ASP A N 1
ATOM 792 C CA . ASP A 1 98 ? -2.164 22.046 1.615 1.00 32.23 98 ASP A CA 1
ATOM 793 C C . ASP A 1 98 ? -2.016 23.549 1.299 1.00 32.75 98 ASP A C 1
ATOM 794 O O . ASP A 1 98 ? -1.365 23.906 0.317 1.00 34.10 98 ASP A O 1
ATOM 799 N N . LEU A 1 99 ? -2.600 24.417 2.121 1.00 29.97 99 LEU A N 1
ATOM 800 C CA . LEU A 1 99 ? -2.467 25.847 1.876 1.00 29.75 99 LEU A CA 1
ATOM 801 C C . LEU A 1 99 ? -1.297 26.444 2.651 1.00 29.08 99 LEU A C 1
ATOM 802 O O . LEU A 1 99 ? -0.914 27.570 2.407 1.00 26.79 99 LEU A O 1
ATOM 807 N N . PHE A 1 100 ? -0.762 25.693 3.613 1.00 28.63 100 PHE A N 1
ATOM 808 C CA . PHE A 1 100 ? 0.367 26.162 4.419 1.00 28.75 100 PHE A CA 1
ATOM 809 C C . PHE A 1 100 ? 1.633 25.959 3.595 1.00 29.48 100 PHE A C 1
ATOM 810 O O . PHE A 1 100 ? 2.325 24.924 3.711 1.00 28.51 100 PHE A O 1
ATOM 818 N N . THR A 1 101 ? 1.956 26.933 2.758 1.00 29.22 101 THR A N 1
ATOM 819 C CA . THR A 1 101 ? 3.111 26.759 1.880 1.00 29.75 101 THR A CA 1
ATOM 820 C C . THR A 1 101 ? 4.399 27.443 2.293 1.00 30.88 101 THR A C 1
ATOM 821 O O . THR A 1 101 ? 5.469 27.070 1.804 1.00 31.64 101 THR A O 1
ATOM 825 N N . ALA A 1 102 ? 4.321 28.431 3.183 1.00 32.07 102 ALA A N 1
ATOM 826 C CA . ALA A 1 102 ? 5.529 29.112 3.657 1.00 32.96 102 ALA A CA 1
ATOM 827 C C . ALA A 1 102 ? 6.418 29.574 2.471 1.00 33.23 102 ALA A C 1
ATOM 828 O O . ALA A 1 102 ? 7.676 29.493 2.529 1.00 31.82 102 ALA A O 1
ATOM 830 N N . GLU A 1 103 ? 5.760 30.072 1.421 1.00 34.25 103 GLU A N 1
ATOM 831 C CA . GLU A 1 103 ? 6.436 30.516 0.196 1.00 36.55 103 GLU A CA 1
ATOM 832 C C . GLU A 1 103 ? 7.401 31.678 0.402 1.00 35.79 103 GLU A C 1
ATOM 833 O O . GLU A 1 103 ? 8.372 31.762 -0.312 1.00 35.76 103 GLU A O 1
ATOM 839 N N . LYS A 1 104 ? 7.178 32.530 1.404 1.00 35.16 104 LYS A N 1
ATOM 840 C CA . LYS A 1 104 ? 8.081 33.644 1.661 1.00 36.70 104 LYS A CA 1
ATOM 841 C C . LYS A 1 104 ? 8.981 33.434 2.895 1.00 37.40 104 LYS A C 1
ATOM 842 O O . LYS A 1 104 ? 9.581 34.399 3.409 1.00 36.37 104 LYS A O 1
ATOM 848 N N . TRP A 1 105 ? 9.057 32.188 3.379 1.00 37.25 105 TRP A N 1
ATOM 849 C CA . TRP A 1 105 ? 9.876 31.858 4.555 1.00 35.87 105 TRP A CA 1
ATOM 850 C C . TRP A 1 105 ? 11.382 31.873 4.300 1.00 34.66 105 TRP A C 1
ATOM 851 O O . TRP A 1 105 ? 11.876 31.209 3.382 1.00 35.12 105 TRP A O 1
ATOM 862 N N . ASP A 1 106 ? 12.098 32.604 5.140 1.00 34.06 106 ASP A N 1
ATOM 863 C CA . ASP A 1 106 ? 13.558 32.651 5.095 1.00 34.14 106 ASP A CA 1
ATOM 864 C C . ASP A 1 106 ? 14.009 32.469 6.567 1.00 33.11 106 ASP A C 1
ATOM 865 O O . ASP A 1 106 ? 14.013 33.426 7.353 1.00 30.43 106 ASP A O 1
ATOM 870 N N . PRO A 1 107 ? 14.404 31.241 6.943 1.00 31.92 107 PRO A N 1
ATOM 871 C CA . PRO A 1 107 ? 14.817 31.050 8.330 1.00 33.38 107 PRO A CA 1
ATOM 872 C C . PRO A 1 107 ? 15.992 31.893 8.788 1.00 32.69 107 PRO A C 1
ATOM 873 O O . PRO A 1 107 ? 16.066 32.213 9.980 1.00 30.54 107 PRO A O 1
ATOM 877 N N . GLN A 1 108 ? 16.896 32.245 7.872 1.00 31.76 108 GLN A N 1
ATOM 878 C CA . GLN A 1 108 ? 18.038 33.077 8.274 1.00 35.53 108 GLN A CA 1
ATOM 879 C C . GLN A 1 108 ? 17.522 34.478 8.662 1.00 33.45 108 GLN A C 1
ATOM 880 O O . GLN A 1 108 ? 18.036 35.110 9.578 1.00 31.76 108 GLN A O 1
ATOM 886 N N . GLU A 1 109 ? 16.537 34.978 7.920 1.00 33.62 109 GLU A N 1
ATOM 887 C CA . GLU A 1 109 ? 15.955 36.278 8.241 1.00 34.76 109 GLU A CA 1
ATOM 888 C C . GLU A 1 109 ? 15.292 36.249 9.629 1.00 32.94 109 GLU A C 1
ATOM 889 O O . GLU A 1 109 ? 15.418 37.189 10.394 1.00 31.00 109 GLU A O 1
ATOM 895 N N . TRP A 1 110 ? 14.540 35.187 9.930 1.00 31.46 110 TRP A N 1
ATOM 896 C CA . TRP A 1 110 ? 13.907 35.084 11.278 1.00 30.16 110 TRP A CA 1
ATOM 897 C C . TRP A 1 110 ? 14.964 35.096 12.375 1.00 29.51 110 TRP A C 1
ATOM 898 O O . TRP A 1 110 ? 14.845 35.825 13.352 1.00 28.32 110 TRP A O 1
ATOM 909 N N . ALA A 1 111 ? 15.998 34.267 12.199 1.00 28.99 111 ALA A N 1
ATOM 910 C CA . ALA A 1 111 ? 17.061 34.155 13.194 1.00 28.28 111 ALA A CA 1
ATOM 911 C C . ALA A 1 111 ? 17.747 35.481 13.393 1.00 30.35 111 ALA A C 1
ATOM 912 O O . ALA A 1 111 ? 18.046 35.859 14.527 1.00 29.44 111 ALA A O 1
ATOM 914 N N . ASP A 1 112 ? 18.037 36.185 12.291 1.00 31.26 112 ASP A N 1
ATOM 915 C CA . ASP A 1 112 ? 18.682 37.475 12.441 1.00 34.02 112 ASP A CA 1
ATOM 916 C C . ASP A 1 112 ? 17.762 38.448 13.143 1.00 32.09 112 ASP A C 1
ATOM 917 O O . ASP A 1 112 ? 18.215 39.252 13.942 1.00 31.62 112 ASP A O 1
ATOM 922 N N . LEU A 1 113 ? 16.468 38.399 12.850 1.00 30.85 113 LEU A N 1
ATOM 923 C CA . LEU A 1 113 ? 15.575 39.323 13.536 1.00 28.68 113 LEU A CA 1
ATOM 924 C C . LEU A 1 113 ? 15.546 39.006 15.055 1.00 28.95 113 LEU A C 1
ATOM 925 O O . LEU A 1 113 ? 15.537 39.910 15.901 1.00 28.79 113 LEU A O 1
ATOM 930 N N . PHE A 1 114 ? 15.512 37.714 15.398 1.00 28.12 114 PHE A N 1
ATOM 931 C CA . PHE A 1 114 ? 15.454 37.293 16.809 1.00 27.48 114 PHE A CA 1
ATOM 932 C C . PHE A 1 114 ? 16.720 37.705 17.555 1.00 27.97 114 PHE A C 1
ATOM 933 O O . PHE A 1 114 ? 16.679 38.148 18.732 1.00 28.35 114 PHE A O 1
ATOM 941 N N . LYS A 1 115 ? 17.851 37.551 16.879 1.00 28.34 115 LYS A N 1
ATOM 942 C CA . LYS A 1 115 ? 19.123 37.978 17.433 1.00 31.04 115 LYS A CA 1
ATOM 943 C C . LYS A 1 115 ? 19.118 39.517 17.605 1.00 31.62 115 LYS A C 1
ATOM 944 O O . LYS A 1 115 ? 19.483 40.055 18.662 1.00 31.63 115 LYS A O 1
ATOM 950 N N . LYS A 1 116 ? 18.696 40.245 16.575 1.00 32.59 116 LYS A N 1
ATOM 951 C CA . LYS A 1 116 ? 18.669 41.700 16.731 1.00 32.56 116 LYS A CA 1
ATOM 952 C C . LYS A 1 116 ? 17.690 42.081 17.825 1.00 31.82 116 LYS A C 1
ATOM 953 O O . LYS A 1 116 ? 17.816 43.129 18.456 1.00 30.90 116 LYS A O 1
ATOM 959 N N . ALA A 1 117 ? 16.664 41.270 18.018 1.00 29.19 117 ALA A N 1
ATOM 960 C CA . ALA A 1 117 ? 15.684 41.585 19.049 1.00 29.11 117 ALA A CA 1
ATOM 961 C C . ALA A 1 117 ? 16.284 41.426 20.444 1.00 27.55 117 ALA A C 1
ATOM 962 O O . ALA A 1 117 ? 15.684 41.836 21.432 1.00 27.37 117 ALA A O 1
ATOM 964 N N . GLY A 1 118 ? 17.458 40.819 20.534 1.00 25.88 118 GLY A N 1
ATOM 965 C CA . GLY A 1 118 ? 18.057 40.636 21.849 1.00 26.29 118 GLY A CA 1
ATOM 966 C C . GLY A 1 118 ? 17.801 39.243 22.447 1.00 25.86 118 GLY A C 1
ATOM 967 O O . GLY A 1 118 ? 18.238 38.974 23.566 1.00 25.57 118 GLY A O 1
ATOM 968 N N . ALA A 1 119 ? 17.122 38.359 21.710 1.00 23.96 119 ALA A N 1
ATOM 969 C CA . ALA A 1 119 ? 16.835 37.036 22.215 1.00 25.71 119 ALA A CA 1
ATOM 970 C C . ALA A 1 119 ? 18.058 36.142 22.237 1.00 25.53 119 ALA A C 1
ATOM 971 O O . ALA A 1 119 ? 18.913 36.226 21.372 1.00 27.22 119 ALA A O 1
ATOM 973 N N . LYS A 1 120 ? 18.106 35.229 23.200 1.00 26.15 120 LYS A N 1
ATOM 974 C CA . LYS A 1 120 ? 19.227 34.299 23.301 1.00 27.24 120 LYS A CA 1
ATOM 975 C C . LYS A 1 120 ? 18.846 32.864 22.999 1.00 27.20 120 LYS A C 1
ATOM 976 O O . LYS A 1 120 ? 19.725 32.007 22.914 1.00 27.03 120 LYS A O 1
ATOM 982 N N . TYR A 1 121 ? 17.543 32.596 22.880 1.00 25.79 121 TYR A N 1
ATOM 983 C CA . TYR A 1 121 ? 17.066 31.245 22.574 1.00 25.01 121 TYR A CA 1
ATOM 984 C C . TYR A 1 121 ? 15.736 31.421 21.909 1.00 25.99 121 TYR A C 1
ATOM 985 O O . TYR A 1 121 ? 15.047 32.449 22.096 1.00 24.93 121 TYR A O 1
ATOM 994 N N . VAL A 1 122 ? 15.427 30.427 21.077 1.00 25.87 122 VAL A N 1
ATOM 995 C CA . VAL A 1 122 ? 14.225 30.414 20.265 1.00 25.93 122 VAL A CA 1
ATOM 996 C C . VAL A 1 122 ? 13.554 29.032 20.339 1.00 25.69 122 VAL A C 1
ATOM 997 O O . VAL A 1 122 ? 14.223 27.990 20.181 1.00 23.99 122 VAL A O 1
ATOM 1001 N N . ILE A 1 123 ? 12.228 29.046 20.511 1.00 23.96 123 ILE A N 1
ATOM 1002 C CA . ILE A 1 123 ? 11.481 27.819 20.610 1.00 23.52 123 ILE A CA 1
ATOM 1003 C C . ILE A 1 123 ? 10.202 27.787 19.738 1.00 23.25 123 ILE A C 1
ATOM 1004 O O . ILE A 1 123 ? 9.203 28.398 20.053 1.00 22.09 123 ILE A O 1
ATOM 1009 N N . PRO A 1 124 ? 10.236 27.058 18.624 1.00 23.11 124 PRO A N 1
ATOM 1010 C CA . PRO A 1 124 ? 9.047 26.989 17.792 1.00 22.44 124 PRO A CA 1
ATOM 1011 C C . PRO A 1 124 ? 8.187 25.762 18.178 1.00 24.28 124 PRO A C 1
ATOM 1012 O O . PRO A 1 124 ? 8.674 24.745 18.726 1.00 22.73 124 PRO A O 1
ATOM 1016 N N . THR A 1 125 ? 6.898 25.879 17.867 1.00 23.16 125 THR A N 1
ATOM 1017 C CA . THR A 1 125 ? 5.960 24.818 18.059 1.00 22.81 125 THR A CA 1
ATOM 1018 C C . THR A 1 125 ? 6.280 23.709 17.042 1.00 24.42 125 THR A C 1
ATOM 1019 O O . THR A 1 125 ? 6.072 23.932 15.848 1.00 25.18 125 THR A O 1
ATOM 1023 N N . THR A 1 126 ? 6.764 22.534 17.479 1.00 23.05 126 THR A N 1
ATOM 1024 C CA . THR A 1 126 ? 7.039 21.434 16.538 1.00 21.03 126 THR A CA 1
ATOM 1025 C C . THR A 1 126 ? 5.738 20.709 16.201 1.00 22.31 126 THR A C 1
ATOM 1026 O O . THR A 1 126 ? 5.568 20.124 15.097 1.00 21.94 126 THR A O 1
ATOM 1030 N N . LYS A 1 127 ? 4.841 20.709 17.178 1.00 20.25 127 LYS A N 1
ATOM 1031 C CA . LYS A 1 127 ? 3.520 20.141 17.011 1.00 21.72 127 LYS A CA 1
ATOM 1032 C C . LYS A 1 127 ? 2.619 20.779 18.049 1.00 21.47 127 LYS A C 1
ATOM 1033 O O . LYS A 1 127 ? 2.897 20.674 19.254 1.00 20.29 127 LYS A O 1
ATOM 1039 N N . HIS A 1 128 ? 1.553 21.429 17.605 1.00 20.57 128 HIS A N 1
ATOM 1040 C CA . HIS A 1 128 ? 0.618 22.026 18.557 1.00 21.83 128 HIS A CA 1
ATOM 1041 C C . HIS A 1 128 ? -0.578 21.084 18.743 1.00 21.68 128 HIS A C 1
ATOM 1042 O O . HIS A 1 128 ? -0.511 19.907 18.368 1.00 22.98 128 HIS A O 1
ATOM 1049 N N . HIS A 1 129 ? -1.663 21.555 19.336 1.00 20.56 129 HIS A N 1
ATOM 1050 C CA . HIS A 1 129 ? -2.782 20.667 19.589 1.00 20.70 129 HIS A CA 1
ATOM 1051 C C . HIS A 1 129 ? -3.428 20.010 18.336 1.00 22.70 129 HIS A C 1
ATOM 1052 O O . HIS A 1 129 ? -4.018 18.917 18.443 1.00 21.49 129 HIS A O 1
ATOM 1059 N N . ASP A 1 130 ? -3.353 20.678 17.185 1.00 21.58 130 ASP A N 1
ATOM 1060 C CA . ASP A 1 130 ? -3.962 20.091 15.984 1.00 24.93 130 ASP A CA 1
ATOM 1061 C C . ASP A 1 130 ? -3.175 18.877 15.444 1.00 23.92 130 ASP A C 1
ATOM 1062 O O . ASP A 1 130 ? -3.586 18.240 14.483 1.00 23.27 130 ASP A O 1
ATOM 1067 N N . GLY A 1 131 ? -2.056 18.564 16.098 1.00 24.74 131 GLY A N 1
ATOM 1068 C CA . GLY A 1 131 ? -1.266 17.395 15.721 1.00 22.99 131 GLY A CA 1
ATOM 1069 C C . GLY A 1 131 ? -0.463 17.471 14.440 1.00 22.90 131 GLY A C 1
ATOM 1070 O O . GLY A 1 131 ? 0.146 16.471 14.035 1.00 22.73 131 GLY A O 1
ATOM 1071 N N . PHE A 1 132 ? -0.457 18.621 13.782 1.00 21.90 132 PHE A N 1
ATOM 1072 C CA . PHE A 1 132 ? 0.328 18.765 12.559 1.00 23.14 132 PHE A CA 1
ATOM 1073 C C . PHE A 1 132 ? 1.804 18.991 12.960 1.00 24.44 132 PHE A C 1
ATOM 1074 O O . PHE A 1 132 ? 2.080 19.891 13.771 1.00 25.79 132 PHE A O 1
ATOM 1082 N N . CYS A 1 133 ? 2.733 18.199 12.393 1.00 25.69 133 CYS A N 1
ATOM 1083 C CA . CYS A 1 133 ? 4.168 18.273 12.723 1.00 25.69 133 CYS A CA 1
ATOM 1084 C C . CYS A 1 133 ? 5.016 19.022 11.692 1.00 27.14 133 CYS A C 1
ATOM 1085 O O . CYS A 1 133 ? 5.000 18.745 10.486 1.00 26.88 133 CYS A O 1
ATOM 1088 N N . LEU A 1 134 ? 5.770 19.982 12.202 1.00 26.56 134 LEU A N 1
ATOM 1089 C CA . LEU A 1 134 ? 6.630 20.817 11.390 1.00 24.72 134 LEU A CA 1
ATOM 1090 C C . LEU A 1 134 ? 8.042 20.244 11.101 1.00 25.06 134 LEU A C 1
ATOM 1091 O O . LEU A 1 134 ? 8.992 21.002 10.918 1.00 24.86 134 LEU A O 1
ATOM 1096 N N . TRP A 1 135 ? 8.185 18.902 11.134 1.00 26.79 135 TRP A N 1
ATOM 1097 C CA . TRP A 1 135 ? 9.463 18.216 10.786 1.00 26.76 135 TRP A CA 1
ATOM 1098 C C . TRP A 1 135 ? 9.050 16.936 10.072 1.00 27.33 135 TRP A C 1
ATOM 1099 O O . TRP A 1 135 ? 7.874 16.570 10.098 1.00 27.76 135 TRP A O 1
ATOM 1110 N N . GLY A 1 136 ? 9.980 16.281 9.385 1.00 26.70 136 GLY A N 1
ATOM 1111 C CA . GLY A 1 136 ? 9.616 15.061 8.674 1.00 25.98 136 GLY A CA 1
ATOM 1112 C C . GLY A 1 136 ? 9.622 13.874 9.622 1.00 26.73 136 GLY A C 1
ATOM 1113 O O . GLY A 1 136 ? 10.438 12.975 9.522 1.00 26.47 136 GLY A O 1
ATOM 1114 N N . THR A 1 137 ? 8.713 13.879 10.575 1.00 27.31 137 THR A N 1
ATOM 1115 C CA . THR A 1 137 ? 8.624 12.779 11.542 1.00 26.28 137 THR A CA 1
ATOM 1116 C C . THR A 1 137 ? 8.242 11.494 10.794 1.00 28.17 137 THR A C 1
ATOM 1117 O O . THR A 1 137 ? 7.518 11.540 9.778 1.00 25.74 137 THR A O 1
ATOM 1121 N N . LYS A 1 138 ? 8.709 10.347 11.285 1.00 27.93 138 LYS A N 1
ATOM 1122 C CA . LYS A 1 138 ? 8.347 9.129 10.593 1.00 30.98 138 LYS A CA 1
ATOM 1123 C C . LYS A 1 138 ? 7.078 8.561 11.189 1.00 29.34 138 LYS A C 1
ATOM 1124 O O . LYS A 1 138 ? 6.568 7.549 10.723 1.00 27.51 138 LYS A O 1
ATOM 1130 N N . TYR A 1 139 ? 6.536 9.235 12.196 1.00 28.37 139 TYR A N 1
ATOM 1131 C CA . TYR A 1 139 ? 5.357 8.691 12.850 1.00 28.10 139 TYR A CA 1
ATOM 1132 C C . TYR A 1 139 ? 3.971 9.126 12.399 1.00 27.79 139 TYR A C 1
ATOM 1133 O O . TYR A 1 139 ? 2.979 8.558 12.868 1.00 26.54 139 TYR A O 1
ATOM 1142 N N . THR A 1 140 ? 3.908 10.101 11.499 1.00 24.73 140 THR A N 1
ATOM 1143 C CA . THR A 1 140 ? 2.627 10.522 10.910 1.00 25.13 140 THR A CA 1
ATOM 1144 C C . THR A 1 140 ? 2.964 11.177 9.574 1.00 25.56 140 THR A C 1
ATOM 1145 O O . THR A 1 140 ? 4.056 11.718 9.411 1.00 25.47 140 THR A O 1
ATOM 1149 N N . ASP A 1 141 ? 2.034 11.118 8.622 1.00 26.62 141 ASP A N 1
ATOM 1150 C CA . ASP A 1 141 ? 2.218 11.793 7.324 1.00 29.64 141 ASP A CA 1
ATOM 1151 C C . ASP A 1 141 ? 1.679 13.223 7.377 1.00 28.62 141 ASP A C 1
ATOM 1152 O O . ASP A 1 141 ? 1.814 13.984 6.418 1.00 26.87 141 ASP A O 1
ATOM 1157 N N . PHE A 1 142 ? 1.029 13.570 8.483 1.00 26.99 142 PHE A N 1
ATOM 1158 C CA . PHE A 1 142 ? 0.462 14.908 8.657 1.00 26.34 142 PHE A CA 1
ATOM 1159 C C . PHE A 1 142 ? 1.624 15.812 9.121 1.00 26.16 142 PHE A C 1
ATOM 1160 O O . PHE A 1 142 ? 1.728 16.209 10.287 1.00 26.86 142 PHE A O 1
ATOM 1168 N N . ASN A 1 143 ? 2.509 16.146 8.202 1.00 25.93 143 ASN A N 1
ATOM 1169 C CA . ASN A 1 143 ? 3.674 16.926 8.563 1.00 25.52 143 ASN A CA 1
ATOM 1170 C C . ASN A 1 143 ? 4.136 17.783 7.380 1.00 27.48 143 ASN A C 1
ATOM 1171 O O . ASN A 1 143 ? 3.737 17.544 6.214 1.00 25.69 143 ASN A O 1
ATOM 1176 N N . SER A 1 144 ? 5.007 18.736 7.686 1.00 26.48 144 SER A N 1
ATOM 1177 C CA . SER A 1 144 ? 5.467 19.697 6.713 1.00 29.33 144 SER A CA 1
ATOM 1178 C C . SER A 1 144 ? 6.324 19.213 5.552 1.00 28.85 144 SER A C 1
ATOM 1179 O O . SER A 1 144 ? 6.490 19.930 4.553 1.00 27.90 144 SER A O 1
ATOM 1182 N N . VAL A 1 145 ? 6.874 18.020 5.695 1.00 29.32 145 VAL A N 1
ATOM 1183 C CA . VAL A 1 145 ? 7.707 17.457 4.657 1.00 29.72 145 VAL A CA 1
ATOM 1184 C C . VAL A 1 145 ? 6.770 16.840 3.617 1.00 31.09 145 VAL A C 1
ATOM 1185 O O . VAL A 1 145 ? 6.938 17.062 2.431 1.00 29.55 145 VAL A O 1
ATOM 1189 N N . LYS A 1 146 ? 5.771 16.092 4.060 1.00 31.23 146 LYS A N 1
ATOM 1190 C CA . LYS A 1 146 ? 4.829 15.511 3.115 1.00 32.51 146 LYS A CA 1
ATOM 1191 C C . LYS A 1 146 ? 3.749 16.466 2.610 1.00 33.92 146 LYS A C 1
ATOM 1192 O O . LYS A 1 146 ? 3.235 16.302 1.484 1.00 32.25 146 LYS A O 1
ATOM 1198 N N . ARG A 1 147 ? 3.379 17.454 3.429 1.00 33.01 147 ARG A N 1
ATOM 1199 C CA . ARG A 1 147 ? 2.330 18.381 2.991 1.00 34.66 147 ARG A CA 1
ATOM 1200 C C . ARG A 1 147 ? 2.802 19.789 3.047 1.00 35.81 147 ARG A C 1
ATOM 1201 O O . ARG A 1 147 ? 3.841 20.077 3.660 1.00 39.24 147 ARG A O 1
ATOM 1209 N N . GLY A 1 148 ? 2.009 20.668 2.442 1.00 35.00 148 GLY A N 1
ATOM 1210 C CA . GLY A 1 148 ? 2.268 22.086 2.460 1.00 34.31 148 GLY A CA 1
ATOM 1211 C C . GLY A 1 148 ? 3.621 22.609 2.034 1.00 34.03 148 GLY A C 1
ATOM 1212 O O . GLY A 1 148 ? 3.916 22.739 0.853 1.00 34.78 148 GLY A O 1
ATOM 1213 N N . PRO A 1 149 ? 4.466 22.930 3.003 1.00 32.57 149 PRO A N 1
ATOM 1214 C CA . PRO A 1 149 ? 5.797 23.460 2.748 1.00 32.36 149 PRO A CA 1
ATOM 1215 C C . PRO A 1 149 ? 6.764 22.510 2.054 1.00 32.50 149 PRO A C 1
ATOM 1216 O O . PRO A 1 149 ? 7.728 22.968 1.467 1.00 33.06 149 PRO A O 1
ATOM 1220 N N . LYS A 1 150 ? 6.525 21.207 2.134 1.00 31.92 150 LYS A N 1
ATOM 1221 C CA . LYS A 1 150 ? 7.466 20.231 1.565 1.00 33.39 150 LYS A CA 1
ATOM 1222 C C . LYS A 1 150 ? 8.828 20.612 2.087 1.00 31.37 150 LYS A C 1
ATOM 1223 O O . LYS A 1 150 ? 9.783 20.740 1.318 1.00 31.37 150 LYS A O 1
ATOM 1229 N N . ARG A 1 151 ? 8.929 20.813 3.385 1.00 29.09 151 ARG A N 1
ATOM 1230 C CA . ARG A 1 151 ? 10.189 21.230 3.940 1.00 27.26 151 ARG A CA 1
ATOM 1231 C C . ARG A 1 151 ? 10.216 20.892 5.432 1.00 26.69 151 ARG A C 1
ATOM 1232 O O . ARG A 1 151 ? 9.149 20.855 6.082 1.00 26.68 151 ARG A O 1
ATOM 1240 N N . ASP A 1 152 ? 11.403 20.629 5.964 1.00 26.04 152 ASP A N 1
ATOM 1241 C CA . ASP A 1 152 ? 11.572 20.362 7.398 1.00 25.52 152 ASP A CA 1
ATOM 1242 C C . ASP A 1 152 ? 11.778 21.735 8.044 1.00 25.91 152 ASP A C 1
ATOM 1243 O O . ASP A 1 152 ? 12.890 22.247 8.154 1.00 25.81 152 ASP A O 1
ATOM 1248 N N . LEU A 1 153 ? 10.688 22.325 8.509 1.00 25.13 153 LEU A N 1
ATOM 1249 C CA . LEU A 1 153 ? 10.767 23.644 9.073 1.00 25.18 153 LEU A CA 1
ATOM 1250 C C . LEU A 1 153 ? 11.550 23.713 10.392 1.00 25.32 153 LEU A C 1
ATOM 1251 O O . LEU A 1 153 ? 12.262 24.683 10.663 1.00 23.70 153 LEU A O 1
ATOM 1256 N N . VAL A 1 154 ? 11.384 22.694 11.224 1.00 25.99 154 VAL A N 1
ATOM 1257 C CA . VAL A 1 154 ? 12.057 22.663 12.532 1.00 24.06 154 VAL A CA 1
ATOM 1258 C C . VAL A 1 154 ? 13.544 22.535 12.243 1.00 23.05 154 VAL A C 1
ATOM 1259 O O . VAL A 1 154 ? 14.354 23.271 12.791 1.00 23.74 154 VAL A O 1
ATOM 1263 N N . GLY A 1 155 ? 13.912 21.595 11.378 1.00 23.44 155 GLY A N 1
ATOM 1264 C CA . GLY A 1 155 ? 15.334 21.451 11.074 1.00 24.81 155 GLY A CA 1
ATOM 1265 C C . GLY A 1 155 ? 15.963 22.688 10.423 1.00 25.04 155 GLY A C 1
ATOM 1266 O O . GLY A 1 155 ? 17.069 23.117 10.760 1.00 25.77 155 GLY A O 1
ATOM 1267 N N . ASP A 1 156 ? 15.276 23.286 9.455 1.00 26.76 156 ASP A N 1
ATOM 1268 C CA . ASP A 1 156 ? 15.884 24.454 8.827 1.00 26.47 156 ASP A CA 1
ATOM 1269 C C . ASP A 1 156 ? 15.903 25.607 9.787 1.00 27.93 156 ASP A C 1
ATOM 1270 O O . ASP A 1 156 ? 16.842 26.434 9.778 1.00 26.67 156 ASP A O 1
ATOM 1275 N N . LEU A 1 157 ? 14.915 25.670 10.687 1.00 27.38 157 LEU A N 1
ATOM 1276 C CA . LEU A 1 157 ? 14.957 26.797 11.616 1.00 26.85 157 LEU A CA 1
ATOM 1277 C C . LEU A 1 157 ? 16.071 26.561 12.599 1.00 26.56 157 LEU A C 1
ATOM 1278 O O . LEU A 1 157 ? 16.767 27.490 12.966 1.00 26.66 157 LEU A O 1
ATOM 1283 N N . ALA A 1 158 ? 16.229 25.311 13.043 1.00 27.87 158 ALA A N 1
ATOM 1284 C CA . ALA A 1 158 ? 17.299 24.968 14.021 1.00 29.15 158 ALA A CA 1
ATOM 1285 C C . ALA A 1 158 ? 18.678 25.394 13.474 1.00 28.75 158 ALA A C 1
ATOM 1286 O O . ALA A 1 158 ? 19.459 26.020 14.177 1.00 28.57 158 ALA A O 1
ATOM 1288 N N . LYS A 1 159 ? 18.965 25.047 12.218 1.00 29.03 159 LYS A N 1
ATOM 1289 C CA . LYS A 1 159 ? 20.257 25.413 11.616 1.00 29.64 159 LYS A CA 1
ATOM 1290 C C . LYS A 1 159 ? 20.481 26.932 11.640 1.00 29.14 159 LYS A C 1
ATOM 1291 O O . LYS A 1 159 ? 21.543 27.429 12.021 1.00 29.37 159 LYS A O 1
ATOM 1297 N N . ALA A 1 160 ? 19.454 27.677 11.252 1.00 28.59 160 ALA A N 1
ATOM 1298 C CA . ALA A 1 160 ? 19.552 29.119 11.185 1.00 27.71 160 ALA A CA 1
ATOM 1299 C C . ALA A 1 160 ? 19.716 29.756 12.535 1.00 27.72 160 ALA A C 1
ATOM 1300 O O . ALA A 1 160 ? 20.558 30.627 12.713 1.00 28.46 160 ALA A O 1
ATOM 1302 N N . VAL A 1 161 ? 18.914 29.329 13.503 1.00 27.15 161 VAL A N 1
ATOM 1303 C CA . VAL A 1 161 ? 19.009 29.912 14.843 1.00 26.02 161 VAL A CA 1
ATOM 1304 C C . VAL A 1 161 ? 20.410 29.673 15.399 1.00 26.89 161 VAL A C 1
ATOM 1305 O O . VAL A 1 161 ? 21.023 30.568 15.964 1.00 27.60 161 VAL A O 1
ATOM 1309 N N . ARG A 1 162 ? 20.918 28.460 15.239 1.00 27.93 162 ARG A N 1
ATOM 1310 C CA . ARG A 1 162 ? 22.254 28.142 15.722 1.00 28.72 162 ARG A CA 1
ATOM 1311 C C . ARG A 1 162 ? 23.303 28.932 14.919 1.00 29.66 162 ARG A C 1
ATOM 1312 O O . ARG A 1 162 ? 24.220 29.429 15.497 1.00 29.18 162 ARG A O 1
ATOM 1320 N N . GLU A 1 163 ? 23.168 29.041 13.597 1.00 31.13 163 GLU A N 1
ATOM 1321 C CA . GLU A 1 163 ? 24.125 29.854 12.821 1.00 32.67 163 GLU A CA 1
ATOM 1322 C C . GLU A 1 163 ? 24.236 31.258 13.416 1.00 32.59 163 GLU A C 1
ATOM 1323 O O . GLU A 1 163 ? 25.303 31.888 13.413 1.00 32.69 163 GLU A O 1
ATOM 1329 N N . ALA A 1 164 ? 23.107 31.759 13.902 1.00 31.48 164 ALA A N 1
ATOM 1330 C CA . ALA A 1 164 ? 23.070 33.085 14.474 1.00 29.81 164 ALA A CA 1
ATOM 1331 C C . ALA A 1 164 ? 23.632 33.093 15.909 1.00 30.45 164 ALA A C 1
ATOM 1332 O O . ALA A 1 164 ? 23.715 34.142 16.546 1.00 29.00 164 ALA A O 1
ATOM 1334 N N . GLY A 1 165 ? 24.018 31.931 16.422 1.00 29.86 165 GLY A N 1
ATOM 1335 C CA . GLY A 1 165 ? 24.565 31.939 17.760 1.00 31.15 165 GLY A CA 1
ATOM 1336 C C . GLY A 1 165 ? 23.536 31.847 18.862 1.00 31.66 165 GLY A C 1
ATOM 1337 O O . GLY A 1 165 ? 23.876 32.052 20.026 1.00 30.84 165 GLY A O 1
ATOM 1338 N N . LEU A 1 166 ? 22.278 31.537 18.529 1.00 31.99 166 LEU A N 1
ATOM 1339 C CA . LEU A 1 166 ? 21.258 31.424 19.587 1.00 30.95 166 LEU A CA 1
ATOM 1340 C C . LEU A 1 166 ? 20.985 29.961 19.915 1.00 29.81 166 LEU A C 1
ATOM 1341 O O . LEU A 1 166 ? 21.243 29.073 19.084 1.00 30.50 166 LEU A O 1
ATOM 1346 N N . ARG A 1 167 ? 20.449 29.723 21.116 1.00 27.49 167 ARG A N 1
ATOM 1347 C CA . ARG A 1 167 ? 20.082 28.372 21.589 1.00 26.64 167 ARG A CA 1
ATOM 1348 C C . ARG A 1 167 ? 18.742 28.018 20.956 1.00 25.91 167 ARG A C 1
ATOM 1349 O O . ARG A 1 167 ? 17.923 28.927 20.638 1.00 25.98 167 ARG A O 1
ATOM 1357 N N . PHE A 1 168 ? 18.496 26.720 20.794 1.00 24.43 168 PHE A N 1
ATOM 1358 C CA . PHE A 1 168 ? 17.287 26.254 20.130 1.00 25.23 168 PHE A CA 1
ATOM 1359 C C . PHE A 1 168 ? 16.530 25.180 20.915 1.00 25.48 168 PHE A C 1
ATOM 1360 O O . PHE A 1 168 ? 17.081 24.104 21.201 1.00 28.09 168 PHE A O 1
ATOM 1368 N N . GLY A 1 169 ? 15.262 25.441 21.208 1.00 24.51 169 GLY A N 1
ATOM 1369 C CA . GLY A 1 169 ? 14.479 24.470 21.961 1.00 22.18 169 GLY A CA 1
ATOM 1370 C C . GLY A 1 169 ? 13.312 24.078 21.118 1.00 22.73 169 GLY A C 1
ATOM 1371 O O . GLY A 1 169 ? 13.131 24.634 20.002 1.00 23.50 169 GLY A O 1
ATOM 1372 N N . VAL A 1 170 ? 12.540 23.103 21.605 1.00 23.56 170 VAL A N 1
ATOM 1373 C CA . VAL A 1 170 ? 11.338 22.667 20.919 1.00 22.38 170 VAL A CA 1
ATOM 1374 C C . VAL A 1 170 ? 10.104 22.644 21.817 1.00 24.63 170 VAL A C 1
ATOM 1375 O O . VAL A 1 170 ? 10.172 22.207 23.003 1.00 26.46 170 VAL A O 1
ATOM 1379 N N . TYR A 1 171 ? 8.985 23.138 21.268 1.00 22.52 171 TYR A N 1
ATOM 1380 C CA . TYR A 1 171 ? 7.713 23.061 21.961 1.00 21.05 171 TYR A CA 1
ATOM 1381 C C . TYR A 1 171 ? 7.011 21.830 21.352 1.00 20.62 171 TYR A C 1
ATOM 1382 O O . TYR A 1 171 ? 7.056 21.619 20.130 1.00 20.99 171 TYR A O 1
ATOM 1391 N N . TYR A 1 172 ? 6.381 21.020 22.202 1.00 17.93 172 TYR A N 1
ATOM 1392 C CA . TYR A 1 172 ? 5.643 19.867 21.745 1.00 19.72 172 TYR A CA 1
ATOM 1393 C C . TYR A 1 172 ? 4.349 19.781 22.576 1.00 21.20 172 TYR A C 1
ATOM 1394 O O . TYR A 1 172 ? 4.370 19.862 23.814 1.00 20.78 172 TYR A O 1
ATOM 1403 N N . SER A 1 173 ? 3.219 19.608 21.893 1.00 23.18 173 SER A N 1
ATOM 1404 C CA . SER A 1 173 ? 1.922 19.467 22.578 1.00 22.08 173 SER A CA 1
ATOM 1405 C C . SER A 1 173 ? 1.804 17.990 23.003 1.00 22.48 173 SER A C 1
ATOM 1406 O O . SER A 1 173 ? 1.209 17.171 22.306 1.00 22.66 173 SER A O 1
ATOM 1409 N N . GLY A 1 174 ? 2.390 17.641 24.147 1.00 22.19 174 GLY A N 1
ATOM 1410 C CA . GLY A 1 174 ? 2.304 16.262 24.594 1.00 20.59 174 GLY A CA 1
ATOM 1411 C C . GLY A 1 174 ? 0.907 15.951 25.095 1.00 21.63 174 GLY A C 1
ATOM 1412 O O . GLY A 1 174 ? 0.370 14.858 24.841 1.00 20.72 174 GLY A O 1
ATOM 1413 N N . GLY A 1 175 ? 0.291 16.923 25.769 1.00 21.31 175 GLY A N 1
ATOM 1414 C CA . GLY A 1 175 ? -1.022 16.686 26.344 1.00 21.01 175 GLY A CA 1
ATOM 1415 C C . GLY A 1 175 ? -2.271 16.621 25.478 1.00 22.65 175 GLY A C 1
ATOM 1416 O O . GLY A 1 175 ? -3.296 16.042 25.884 1.00 23.11 175 GLY A O 1
ATOM 1417 N N . LEU A 1 176 ? -2.209 17.230 24.298 1.00 21.26 176 LEU A N 1
ATOM 1418 C CA . LEU A 1 176 ? -3.364 17.307 23.439 1.00 22.52 176 LEU A CA 1
ATOM 1419 C C . LEU A 1 176 ? -2.961 17.063 22.017 1.00 22.42 176 LEU A C 1
ATOM 1420 O O . LEU A 1 176 ? -1.918 17.528 21.569 1.00 22.89 176 LEU A O 1
ATOM 1425 N N . ASP A 1 177 ? -3.819 16.335 21.318 1.00 21.36 177 ASP A N 1
ATOM 1426 C CA . ASP A 1 177 ? -3.623 16.054 19.918 1.00 21.98 177 ASP A CA 1
ATOM 1427 C C . ASP A 1 177 ? -5.008 15.734 19.358 1.00 22.53 177 ASP A C 1
ATOM 1428 O O . ASP A 1 177 ? -5.578 14.653 19.564 1.00 21.43 177 ASP A O 1
ATOM 1433 N N . TRP A 1 178 ? -5.556 16.727 18.678 1.00 21.85 178 TRP A N 1
ATOM 1434 C CA . TRP A 1 178 ? -6.876 16.624 18.101 1.00 23.68 178 TRP A CA 1
ATOM 1435 C C . TRP A 1 178 ? -6.977 15.597 16.943 1.00 23.59 178 TRP A C 1
ATOM 1436 O O . TRP A 1 178 ? -8.060 15.372 16.424 1.00 23.27 178 TRP A O 1
ATOM 1447 N N . ARG A 1 179 ? -5.853 15.025 16.517 1.00 23.94 179 ARG A N 1
ATOM 1448 C CA . ARG A 1 179 ? -5.904 13.964 15.524 1.00 25.50 179 ARG A CA 1
ATOM 1449 C C . ARG A 1 179 ? -6.365 12.659 16.248 1.00 26.69 179 ARG A C 1
ATOM 1450 O O . ARG A 1 179 ? -6.628 11.638 15.601 1.00 26.87 179 ARG A O 1
ATOM 1458 N N . PHE A 1 180 ? -6.470 12.699 17.587 1.00 26.89 180 PHE A N 1
ATOM 1459 C CA . PHE A 1 180 ? -6.877 11.531 18.345 1.00 26.33 180 PHE A CA 1
ATOM 1460 C C . PHE A 1 180 ? -8.229 11.729 19.053 1.00 28.55 180 PHE A C 1
ATOM 1461 O O . PHE A 1 180 ? -8.668 10.872 19.834 1.00 28.59 180 PHE A O 1
ATOM 1469 N N . THR A 1 181 ? -8.875 12.864 18.821 1.00 27.66 181 THR A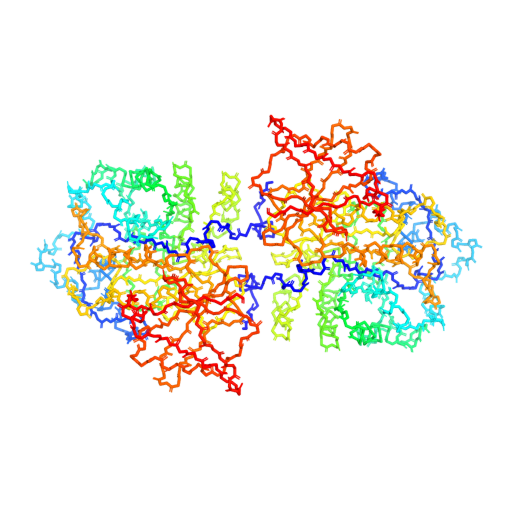 N 1
ATOM 1470 C CA . THR A 1 181 ? -10.182 13.111 19.436 1.00 28.20 181 THR A CA 1
ATOM 1471 C C . THR A 1 181 ? -11.122 13.688 18.378 1.00 28.32 181 THR A C 1
ATOM 1472 O O . THR A 1 181 ? -10.689 14.142 17.305 1.00 29.98 181 THR A O 1
ATOM 1476 N N . THR A 1 182 ? -12.417 13.669 18.654 1.00 29.18 182 THR A N 1
ATOM 1477 C CA . THR A 1 182 ? -13.364 14.221 17.691 1.00 29.46 182 THR A CA 1
ATOM 1478 C C . THR A 1 182 ? -14.162 15.371 18.334 1.00 30.82 182 THR A C 1
ATOM 1479 O O . THR A 1 182 ? -14.551 16.316 17.658 1.00 31.49 182 THR A O 1
ATOM 1483 N N . GLU A 1 183 ? -14.397 15.269 19.641 1.00 30.52 183 GLU A N 1
ATOM 1484 C CA . GLU A 1 183 ? -15.190 16.250 20.364 1.00 30.94 183 GLU A CA 1
ATOM 1485 C C . GLU A 1 183 ? -14.341 17.479 20.760 1.00 30.45 183 GLU A C 1
ATOM 1486 O O . GLU A 1 183 ? -13.193 17.330 21.175 1.00 29.75 183 GLU A O 1
ATOM 1492 N N . PRO A 1 184 ? -14.880 18.708 20.581 1.00 28.04 184 PRO A N 1
ATOM 1493 C CA . PRO A 1 184 ? -14.056 19.871 20.974 1.00 26.80 184 PRO A CA 1
ATOM 1494 C C . PRO A 1 184 ? -14.099 20.097 22.477 1.00 25.19 184 PRO A C 1
ATOM 1495 O O . PRO A 1 184 ? -14.975 19.622 23.160 1.00 23.15 184 PRO A O 1
ATOM 1499 N N . ILE A 1 185 ? -13.154 20.888 22.953 1.00 26.05 185 ILE A N 1
ATOM 1500 C CA . ILE A 1 185 ? -13.135 21.312 24.346 1.00 25.85 185 ILE A CA 1
ATOM 1501 C C . ILE A 1 185 ? -14.082 22.535 24.357 1.00 27.21 185 ILE A C 1
ATOM 1502 O O . ILE A 1 185 ? -13.869 23.510 23.595 1.00 25.87 185 ILE A O 1
ATOM 1507 N N . ARG A 1 186 ? -15.122 22.478 25.192 1.00 27.13 186 ARG A N 1
ATOM 1508 C CA . ARG A 1 186 ? -16.071 23.584 25.312 1.00 28.28 186 ARG A CA 1
ATOM 1509 C C . ARG A 1 186 ? -15.938 24.292 26.668 1.00 29.09 186 ARG A C 1
ATOM 1510 O O . ARG A 1 186 ? -16.180 25.504 26.767 1.00 30.30 186 ARG A O 1
ATOM 1518 N N . TYR A 1 187 ? -15.603 23.514 27.698 1.00 29.51 187 TYR A N 1
ATOM 1519 C CA . TYR A 1 187 ? -15.410 23.998 29.054 1.00 31.16 187 TYR A CA 1
ATOM 1520 C C . TYR A 1 187 ? -14.104 23.445 29.620 1.00 31.97 187 TYR A C 1
ATOM 1521 O O . TYR A 1 187 ? -13.650 22.375 29.196 1.00 32.28 187 TYR A O 1
ATOM 1530 N N . PRO A 1 188 ? -13.478 24.171 30.576 1.00 32.48 188 PRO A N 1
ATOM 1531 C CA . PRO A 1 188 ? -12.218 23.779 31.220 1.00 32.64 188 PRO A CA 1
ATOM 1532 C C . PRO A 1 188 ? -12.270 22.315 31.649 1.00 31.56 188 PRO A C 1
ATOM 1533 O O . PRO A 1 188 ? -11.310 21.572 31.453 1.00 33.12 188 PRO A O 1
ATOM 1537 N N . GLU A 1 189 ? -13.382 21.920 32.249 1.00 29.90 189 GLU A N 1
ATOM 1538 C CA . GLU A 1 189 ? -13.573 20.566 32.737 1.00 30.19 189 GLU A CA 1
ATOM 1539 C C . GLU A 1 189 ? -13.485 19.522 31.645 1.00 29.28 189 GLU A C 1
ATOM 1540 O O . GLU A 1 189 ? -13.142 18.378 31.921 1.00 27.45 189 GLU A O 1
ATOM 1546 N N . ASP A 1 190 ? -13.796 19.895 30.405 1.00 27.30 190 ASP A N 1
ATOM 1547 C CA . ASP A 1 190 ? -13.696 18.912 29.345 1.00 28.36 190 ASP A CA 1
ATOM 1548 C C . ASP A 1 190 ? -12.262 18.370 29.219 1.00 27.93 190 ASP A C 1
ATOM 1549 O O . ASP A 1 190 ? -12.062 17.238 28.745 1.00 26.52 190 ASP A O 1
ATOM 1554 N N . LEU A 1 191 ? -11.281 19.176 29.650 1.00 25.11 191 LEU A N 1
ATOM 1555 C CA . LEU A 1 191 ? -9.886 18.781 29.517 1.00 25.51 191 LEU A CA 1
ATOM 1556 C C . LEU A 1 191 ? -9.533 17.594 30.369 1.00 26.60 191 LEU A C 1
ATOM 1557 O O . LEU A 1 191 ? -8.532 16.914 30.113 1.00 25.54 191 LEU A O 1
ATOM 1562 N N . SER A 1 192 ? -10.357 17.321 31.377 1.00 26.46 192 SER A N 1
ATOM 1563 C CA . SER A 1 192 ? -10.027 16.182 32.220 1.00 28.18 192 SER A CA 1
ATOM 1564 C C . SER A 1 192 ? -10.336 14.865 31.492 1.00 25.90 192 SER A C 1
ATOM 1565 O O . SER A 1 192 ? -9.887 13.832 31.929 1.00 26.74 192 SER A O 1
ATOM 1568 N N . TYR A 1 193 ? -11.090 14.879 30.386 1.00 23.26 193 TYR A N 1
ATOM 1569 C CA . TYR A 1 193 ? -11.366 13.602 29.731 1.00 24.27 193 TYR A CA 1
ATOM 1570 C C . TYR A 1 193 ? -11.289 13.575 28.206 1.00 25.27 193 TYR A C 1
ATOM 1571 O O . TYR A 1 193 ? -11.204 12.476 27.647 1.00 26.11 193 TYR A O 1
ATOM 1580 N N . ILE A 1 194 ? -11.347 14.722 27.530 1.00 22.80 194 ILE A N 1
ATOM 1581 C CA . ILE A 1 194 ? -11.245 14.691 26.080 1.00 23.46 194 ILE A CA 1
ATOM 1582 C C . ILE A 1 194 ? -9.729 14.838 25.762 1.00 25.05 194 ILE A C 1
ATOM 1583 O O . ILE A 1 194 ? -9.208 15.963 25.524 1.00 23.84 194 ILE A O 1
ATOM 1588 N N . ARG A 1 195 ? -9.071 13.673 25.830 1.00 24.17 195 ARG A N 1
ATOM 1589 C CA . ARG A 1 195 ? -7.635 13.484 25.639 1.00 26.48 195 ARG A CA 1
ATOM 1590 C C . ARG A 1 195 ? -7.461 12.240 24.781 1.00 25.08 195 ARG A C 1
ATOM 1591 O O . ARG A 1 195 ? -8.391 11.442 24.659 1.00 23.57 195 ARG A O 1
ATOM 1599 N N . PRO A 1 196 ? -6.251 12.041 24.207 1.00 24.06 196 PRO A N 1
ATOM 1600 C CA . PRO A 1 196 ? -6.109 10.830 23.376 1.00 24.67 196 PRO A CA 1
ATOM 1601 C C . PRO A 1 196 ? -6.411 9.561 24.185 1.00 25.14 196 PRO A C 1
ATOM 1602 O O . PRO A 1 196 ? -7.094 8.637 23.688 1.00 24.56 196 PRO A O 1
ATOM 1606 N N . ASN A 1 197 ? -5.948 9.537 25.436 1.00 24.58 197 ASN A N 1
ATOM 1607 C CA . ASN A 1 197 ? -6.231 8.431 26.365 1.00 23.53 197 ASN A CA 1
ATOM 1608 C C . ASN A 1 197 ? -5.673 7.009 26.111 1.00 21.34 197 ASN A C 1
ATOM 1609 O O . ASN A 1 197 ? -5.577 6.182 27.030 1.00 22.35 197 ASN A O 1
ATOM 1614 N N . THR A 1 198 ? -5.220 6.736 24.908 1.00 22.66 198 THR A N 1
ATOM 1615 C CA . THR A 1 198 ? -4.719 5.403 24.582 1.00 21.04 198 THR A CA 1
ATOM 1616 C C . THR A 1 198 ? -3.235 5.137 24.835 1.00 22.35 198 THR A C 1
ATOM 1617 O O . THR A 1 198 ? -2.424 6.048 24.931 1.00 22.64 198 THR A O 1
ATOM 1621 N N . TYR A 1 199 ? -2.888 3.855 24.914 1.00 21.86 199 TYR A N 1
ATOM 1622 C CA . TYR A 1 199 ? -1.491 3.473 25.051 1.00 23.52 199 TYR A CA 1
ATOM 1623 C C . TYR A 1 199 ? -0.781 3.868 23.726 1.00 23.19 199 TYR A C 1
ATOM 1624 O O . TYR A 1 199 ? 0.393 4.225 23.703 1.00 23.61 199 TYR A O 1
ATOM 1633 N N . GLU A 1 200 ? -1.506 3.787 22.629 1.00 23.16 200 GLU A N 1
ATOM 1634 C CA . GLU A 1 200 ? -0.973 4.151 21.337 1.00 23.47 200 GLU A CA 1
ATOM 1635 C C . GLU A 1 200 ? -0.468 5.628 21.345 1.00 23.04 200 GLU A C 1
ATOM 1636 O O . GLU A 1 200 ? 0.666 5.935 20.918 1.00 22.96 200 GLU A O 1
ATOM 1642 N N . TYR A 1 201 ? -1.297 6.552 21.817 1.00 21.77 201 TYR A N 1
ATOM 1643 C CA . TYR A 1 201 ? -0.873 7.958 21.865 1.00 20.95 201 TYR A CA 1
ATOM 1644 C C . TYR A 1 201 ? 0.346 8.163 22.797 1.00 20.61 201 TYR A C 1
ATOM 1645 O O . TYR A 1 201 ? 1.258 8.951 22.482 1.00 20.05 201 TYR A O 1
ATOM 1654 N N . ALA A 1 202 ? 0.337 7.502 23.960 1.00 21.79 202 ALA A N 1
ATOM 1655 C CA . ALA A 1 202 ? 1.499 7.569 24.891 1.00 21.76 202 ALA A CA 1
ATOM 1656 C C . ALA A 1 202 ? 2.794 7.155 24.137 1.00 21.82 202 ALA A C 1
ATOM 1657 O O . ALA A 1 202 ? 3.835 7.819 24.267 1.00 22.63 202 ALA A O 1
ATOM 1659 N N . ASP A 1 203 ? 2.721 6.086 23.329 1.00 22.37 203 ASP A N 1
ATOM 1660 C CA . ASP A 1 203 ? 3.876 5.607 22.560 1.00 22.58 203 ASP A CA 1
ATOM 1661 C C . ASP A 1 203 ? 4.293 6.639 21.556 1.00 22.61 203 ASP A C 1
ATOM 1662 O O . ASP A 1 203 ? 5.491 6.942 21.404 1.00 24.33 203 ASP A O 1
ATOM 1667 N N . TYR A 1 204 ? 3.283 7.186 20.884 1.00 22.69 204 TYR A N 1
ATOM 1668 C CA . TYR A 1 204 ? 3.446 8.199 19.828 1.00 22.59 204 TYR A CA 1
ATOM 1669 C C . TYR A 1 204 ? 4.144 9.458 20.371 1.00 22.10 204 TYR A C 1
ATOM 1670 O O . TYR A 1 204 ? 5.071 9.968 19.761 1.00 21.05 204 TYR A O 1
ATOM 1679 N N . ALA A 1 205 ? 3.719 9.925 21.549 1.00 21.85 205 ALA A N 1
ATOM 1680 C CA . ALA A 1 205 ? 4.314 11.150 22.112 1.00 22.03 205 ALA A CA 1
ATOM 1681 C C . ALA A 1 205 ? 5.776 10.871 22.481 1.00 22.48 205 ALA A C 1
ATOM 1682 O O . ALA A 1 205 ? 6.658 11.682 22.197 1.00 24.19 205 ALA A O 1
ATOM 1684 N N . TYR A 1 206 ? 6.027 9.725 23.130 1.00 21.85 206 TYR A N 1
ATOM 1685 C CA . TYR A 1 206 ? 7.380 9.309 23.504 1.00 21.23 206 TYR A CA 1
ATOM 1686 C C . TYR A 1 206 ? 8.264 9.246 22.253 1.00 21.80 206 TYR A C 1
ATOM 1687 O O . TYR A 1 206 ? 9.372 9.803 22.222 1.00 22.90 206 TYR A O 1
ATOM 1696 N N . LYS A 1 207 ? 7.780 8.535 21.238 1.00 21.69 207 LYS A N 1
ATOM 1697 C CA . LYS A 1 207 ? 8.541 8.396 20.021 1.00 23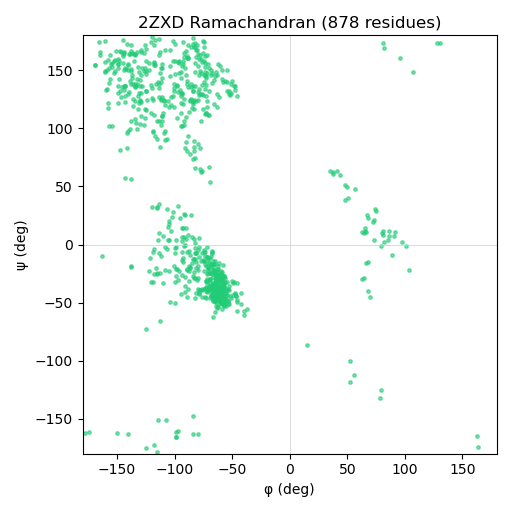.24 207 LYS A CA 1
ATOM 1698 C C . LYS A 1 207 ? 8.821 9.696 19.330 1.00 21.92 207 LYS A C 1
ATOM 1699 O O . LYS A 1 207 ? 9.928 9.868 18.811 1.00 24.16 207 LYS A O 1
ATOM 1705 N N . GLN A 1 208 ? 7.864 10.613 19.358 1.00 20.46 208 GLN A N 1
ATOM 1706 C CA . GLN A 1 208 ? 8.132 11.854 18.667 1.00 22.03 208 GLN A CA 1
ATOM 1707 C C . GLN A 1 208 ? 9.125 12.733 19.450 1.00 21.19 208 GLN A C 1
ATOM 1708 O O . GLN A 1 208 ? 9.953 13.375 18.841 1.00 19.22 208 GLN A O 1
ATOM 1714 N N . VAL A 1 209 ? 9.047 12.770 20.779 1.00 20.53 209 VAL A N 1
ATOM 1715 C CA . VAL A 1 209 ? 10.013 13.616 21.450 1.00 20.42 209 VAL A CA 1
ATOM 1716 C C . VAL A 1 209 ? 11.396 12.964 21.360 1.00 23.16 209 VAL A C 1
ATOM 1717 O O . VAL A 1 209 ? 12.415 13.657 21.236 1.00 24.71 209 VAL A O 1
ATOM 1721 N N . MET A 1 210 ? 11.444 11.641 21.378 1.00 21.57 210 MET A N 1
ATOM 1722 C CA . MET A 1 210 ? 12.720 10.982 21.246 1.00 23.45 210 MET A CA 1
ATOM 1723 C C . MET A 1 210 ? 13.293 11.357 19.852 1.00 23.39 210 MET A C 1
ATOM 1724 O O . MET A 1 210 ? 14.468 11.628 19.688 1.00 24.26 210 MET A O 1
ATOM 1729 N N . GLU A 1 211 ? 12.444 11.365 18.839 1.00 23.95 211 GLU A N 1
ATOM 1730 C CA . GLU A 1 211 ? 12.902 11.687 17.475 1.00 24.22 211 GLU A CA 1
ATOM 1731 C C . GLU A 1 211 ? 13.419 13.118 17.436 1.00 24.40 211 GLU A C 1
ATOM 1732 O O . GLU A 1 211 ? 14.489 13.396 16.841 1.00 22.85 211 GLU A O 1
ATOM 1738 N N . LEU A 1 212 ? 12.706 14.040 18.112 1.00 24.10 212 LEU A N 1
ATOM 1739 C CA . LEU A 1 212 ? 13.181 15.426 18.160 1.00 22.95 212 LEU A CA 1
ATOM 1740 C C . LEU A 1 212 ? 14.564 15.499 18.853 1.00 23.65 212 LEU A C 1
ATOM 1741 O O . LEU A 1 212 ? 15.468 16.265 18.445 1.00 22.92 212 LEU A O 1
ATOM 1746 N N . VAL A 1 213 ? 14.739 14.694 19.905 1.00 23.58 213 VAL A N 1
ATOM 1747 C CA . VAL A 1 213 ? 16.011 14.690 20.602 1.00 22.25 213 VAL A CA 1
ATOM 1748 C C . VAL A 1 213 ? 17.115 14.151 19.650 1.00 23.07 213 VAL A C 1
ATOM 1749 O O . VAL A 1 213 ? 18.174 14.765 19.494 1.00 21.25 213 VAL A O 1
ATOM 1753 N N . ASP A 1 214 ? 16.850 13.024 19.014 1.00 22.49 214 ASP A N 1
ATOM 1754 C CA . ASP A 1 214 ? 17.825 12.423 18.113 1.00 24.73 214 ASP A CA 1
ATOM 1755 C C . ASP A 1 214 ? 18.129 13.280 16.898 1.00 25.91 214 ASP A C 1
ATOM 1756 O O . ASP A 1 214 ? 19.271 13.375 16.482 1.00 25.43 214 ASP A O 1
ATOM 1761 N N . LEU A 1 215 ? 17.120 13.931 16.320 1.00 27.55 215 LEU A N 1
ATOM 1762 C CA . LEU A 1 215 ? 17.397 14.702 15.087 1.00 26.30 215 LEU A CA 1
ATOM 1763 C C . LEU A 1 215 ? 18.003 16.075 15.335 1.00 27.73 215 LEU A C 1
ATOM 1764 O O . LEU A 1 215 ? 18.927 16.456 14.625 1.00 27.74 215 LEU A O 1
ATOM 1769 N N . TYR A 1 216 ? 17.499 16.790 16.353 1.00 25.15 216 TYR A N 1
ATOM 1770 C CA . TYR A 1 216 ? 17.905 18.156 16.600 1.00 25.59 216 TYR A CA 1
ATOM 1771 C C . TYR A 1 216 ? 18.584 18.480 17.925 1.00 27.00 216 TYR A C 1
ATOM 1772 O O . TYR A 1 216 ? 19.037 19.619 18.080 1.00 26.68 216 TYR A O 1
ATOM 1781 N N . LEU A 1 217 ? 18.652 17.503 18.851 1.00 25.67 217 LEU A N 1
ATOM 1782 C CA . LEU A 1 217 ? 19.237 17.667 20.182 1.00 24.21 217 LEU A CA 1
ATOM 1783 C C . LEU A 1 217 ? 18.958 19.080 20.704 1.00 25.64 217 LEU A C 1
ATOM 1784 O O . LEU A 1 217 ? 19.845 19.895 20.986 1.00 25.37 217 LEU A O 1
ATOM 1789 N N . PRO A 1 218 ? 17.665 19.390 20.888 1.00 25.30 218 PRO A N 1
ATOM 1790 C CA . PRO A 1 218 ? 17.298 20.728 21.367 1.00 24.64 218 PRO A CA 1
ATOM 1791 C C . PRO A 1 218 ? 17.881 21.108 22.772 1.00 25.48 218 PRO A C 1
ATOM 1792 O O . PRO A 1 218 ? 18.114 20.235 23.630 1.00 23.82 218 PRO A O 1
ATOM 1796 N N . ASP A 1 219 ? 18.057 22.418 23.002 1.00 23.70 219 ASP A N 1
ATOM 1797 C CA . ASP A 1 219 ? 18.564 22.945 24.278 1.00 23.57 219 ASP A CA 1
ATOM 1798 C C . ASP A 1 219 ? 17.447 23.035 25.310 1.00 23.68 219 ASP A C 1
ATOM 1799 O O . ASP A 1 219 ? 17.711 23.210 26.494 1.00 21.98 219 ASP A O 1
ATOM 1804 N N . VAL A 1 220 ? 16.194 22.950 24.847 1.00 24.31 220 VAL A N 1
ATOM 1805 C CA . VAL A 1 220 ? 15.041 22.964 25.770 1.00 23.00 220 VAL A CA 1
ATOM 1806 C C . VAL A 1 220 ? 13.950 22.046 25.253 1.00 23.12 220 VAL A C 1
ATOM 1807 O O . VAL A 1 220 ? 13.654 22.080 24.058 1.00 24.06 220 VAL A O 1
ATOM 1811 N N . LEU A 1 221 ? 13.343 21.246 26.139 1.00 21.97 221 LEU A N 1
ATOM 1812 C CA . LEU A 1 221 ? 12.179 20.428 25.787 1.00 21.20 221 LEU A CA 1
ATOM 1813 C C . LEU A 1 221 ? 11.079 21.109 26.566 1.00 21.20 221 LEU A C 1
ATOM 1814 O O . LEU A 1 221 ? 11.038 21.085 27.806 1.00 20.33 221 LEU A O 1
ATOM 1819 N N . TRP A 1 222 ? 10.188 21.748 25.820 1.00 20.61 222 TRP A N 1
ATOM 1820 C CA . TRP A 1 222 ? 9.120 22.537 26.396 1.00 20.51 222 TRP A CA 1
ATOM 1821 C C . TRP A 1 222 ? 7.774 21.878 26.043 1.00 22.38 222 TRP A C 1
ATOM 1822 O O . TRP A 1 222 ? 7.179 22.164 24.965 1.00 20.91 222 TRP A O 1
ATOM 1833 N N . ASN A 1 223 ? 7.325 20.979 26.930 1.00 20.41 223 ASN A N 1
ATOM 1834 C CA . ASN A 1 223 ? 6.073 20.280 26.728 1.00 21.88 223 ASN A CA 1
ATOM 1835 C C . ASN A 1 223 ? 4.899 21.203 27.121 1.00 21.80 223 ASN A C 1
ATOM 1836 O O . ASN A 1 223 ? 5.067 22.159 27.895 1.00 20.32 223 ASN A O 1
ATOM 1841 N N . ASP A 1 224 ? 3.710 20.903 26.624 1.00 21.59 224 ASP A N 1
ATOM 1842 C CA . ASP A 1 224 ? 2.549 21.707 27.024 1.00 22.63 224 ASP A CA 1
ATOM 1843 C C . ASP A 1 224 ? 1.390 20.744 27.262 1.00 24.04 224 ASP A C 1
ATOM 1844 O O . ASP A 1 224 ? 1.323 19.647 26.620 1.00 22.85 224 ASP A O 1
ATOM 1849 N N . MET A 1 225 ? 0.508 21.174 28.172 1.00 22.47 225 MET A N 1
ATOM 1850 C CA . MET A 1 225 ? -0.743 20.514 28.536 1.00 23.96 225 MET A CA 1
ATOM 1851 C C . MET A 1 225 ? -0.633 19.166 29.251 1.00 25.43 225 MET A C 1
ATOM 1852 O O . MET A 1 225 ? -1.584 18.357 29.224 1.00 24.68 225 MET A O 1
ATOM 1857 N N . GLY A 1 226 ? 0.497 18.947 29.932 1.00 24.20 226 GLY A N 1
ATOM 1858 C CA . GLY A 1 226 ? 0.699 17.705 30.680 1.00 22.13 226 GLY A CA 1
ATOM 1859 C C . GLY A 1 226 ? 1.169 16.597 29.759 1.00 24.41 226 GLY A C 1
ATOM 1860 O O . GLY A 1 226 ? 1.186 16.722 28.516 1.00 24.19 226 GLY A O 1
ATOM 1861 N N . TRP A 1 227 ? 1.602 15.508 30.357 1.00 24.73 227 TRP A N 1
ATOM 1862 C CA . TRP A 1 227 ? 2.047 14.378 29.568 1.00 24.56 227 TRP A CA 1
ATOM 1863 C C . TRP A 1 227 ? 1.001 13.260 29.785 1.00 25.28 227 TRP A C 1
ATOM 1864 O O . TRP A 1 227 ? 0.424 13.131 30.862 1.00 26.08 227 TRP A O 1
ATOM 1875 N N . PRO A 1 228 ? 0.703 12.479 28.740 1.00 24.27 228 PRO A N 1
ATOM 1876 C CA . PRO A 1 228 ? -0.286 11.397 28.906 1.00 23.99 228 PRO A CA 1
ATOM 1877 C C . PRO A 1 228 ? 0.051 10.511 30.130 1.00 25.08 228 PRO A C 1
ATOM 1878 O O . PRO A 1 228 ? 1.199 10.065 30.342 1.00 23.35 228 PRO A O 1
ATOM 1882 N N . GLU A 1 229 ? -0.955 10.299 30.961 1.00 24.19 229 GLU A N 1
ATOM 1883 C CA . GLU A 1 229 ? -0.767 9.529 32.187 1.00 26.31 229 GLU A CA 1
ATOM 1884 C C . GLU A 1 229 ? -0.071 8.163 31.964 1.00 24.58 229 GLU A C 1
ATOM 1885 O O . GLU A 1 229 ? 0.811 7.777 32.726 1.00 23.21 229 GLU A O 1
ATOM 1891 N N . LYS A 1 230 ? -0.508 7.409 30.946 1.00 23.49 230 LYS A N 1
ATOM 1892 C CA . LYS A 1 230 ? 0.093 6.106 30.638 1.00 23.12 230 LYS A CA 1
ATOM 1893 C C . LYS A 1 230 ? 1.532 6.238 30.196 1.00 22.45 230 LYS A C 1
ATOM 1894 O O . LYS A 1 230 ? 2.224 5.250 30.152 1.00 21.20 230 LYS A O 1
ATOM 1900 N N . GLY A 1 231 ? 1.974 7.456 29.865 1.00 21.60 231 GLY A N 1
ATOM 1901 C CA . GLY A 1 231 ? 3.356 7.626 29.404 1.00 23.23 231 GLY A CA 1
ATOM 1902 C C . GLY A 1 231 ? 4.270 8.318 30.395 1.00 23.29 231 GLY A C 1
ATOM 1903 O O . GLY A 1 231 ? 5.468 8.445 30.148 1.00 23.78 231 GLY A O 1
ATOM 1904 N N . LYS A 1 232 ? 3.729 8.740 31.539 1.00 23.00 232 LYS A N 1
ATOM 1905 C CA . LYS A 1 232 ? 4.552 9.454 32.525 1.00 24.17 232 LYS A CA 1
ATOM 1906 C C . LYS A 1 232 ? 5.791 8.692 32.997 1.00 26.07 232 LYS A C 1
ATOM 1907 O O . LYS A 1 232 ? 6.870 9.302 33.160 1.00 24.91 232 LYS A O 1
ATOM 1913 N N . GLU A 1 233 ? 5.667 7.378 33.195 1.00 25.83 233 GLU A N 1
ATOM 1914 C CA . GLU A 1 233 ? 6.849 6.620 33.592 1.00 28.77 233 GLU A CA 1
ATOM 1915 C C . GLU A 1 233 ? 7.924 6.624 32.514 1.00 28.28 233 GLU A C 1
ATOM 1916 O O . GLU A 1 233 ? 9.137 6.535 32.835 1.00 28.25 233 GLU A O 1
ATOM 1922 N N . ASP A 1 234 ? 7.515 6.763 31.246 1.00 24.30 234 ASP A N 1
ATOM 1923 C CA . ASP A 1 234 ? 8.516 6.790 30.190 1.00 22.64 234 ASP A CA 1
ATOM 1924 C C . ASP A 1 234 ? 9.479 7.988 30.339 1.00 23.17 234 ASP A C 1
ATOM 1925 O O . ASP A 1 234 ? 10.590 7.935 29.834 1.00 23.96 234 ASP A O 1
ATOM 1930 N N . LEU A 1 235 ? 9.041 9.078 30.972 1.00 21.91 235 LEU A N 1
ATOM 1931 C CA . LEU A 1 235 ? 9.867 10.303 31.025 1.00 21.66 235 LEU A CA 1
ATOM 1932 C C . LEU A 1 235 ? 11.147 10.180 31.821 1.00 24.39 235 LEU A C 1
ATOM 1933 O O . LEU A 1 235 ? 12.107 10.935 31.641 1.00 25.46 235 LEU A O 1
ATOM 1938 N N . LYS A 1 236 ? 11.168 9.208 32.709 1.00 26.07 236 LYS A N 1
ATOM 1939 C CA . LYS A 1 236 ? 12.368 8.963 33.489 1.00 27.52 236 LYS A CA 1
ATOM 1940 C C . LYS A 1 236 ? 13.465 8.537 32.478 1.00 25.88 236 LYS A C 1
ATOM 1941 O O . LYS A 1 236 ? 14.618 8.899 32.603 1.00 24.53 236 LYS A O 1
ATOM 1947 N N . TYR A 1 237 ? 13.065 7.741 31.507 1.00 24.17 237 TYR A N 1
ATOM 1948 C CA . TYR A 1 237 ? 13.995 7.213 30.525 1.00 27.03 237 TYR A CA 1
ATOM 1949 C C . TYR A 1 237 ? 14.324 8.267 29.479 1.00 26.32 237 TYR A C 1
ATOM 1950 O O . TYR A 1 237 ? 15.478 8.397 29.064 1.00 25.52 237 TYR A O 1
ATOM 1959 N N . LEU A 1 238 ? 13.307 9.028 29.089 1.00 26.14 238 LEU A N 1
ATOM 1960 C CA . LEU A 1 238 ? 13.501 10.061 28.090 1.00 26.11 238 LEU A CA 1
ATOM 1961 C C . LEU A 1 238 ? 14.420 11.190 28.640 1.00 23.65 238 LEU A C 1
ATOM 1962 O O . LEU A 1 238 ? 15.333 11.671 27.942 1.00 22.06 238 LEU A O 1
ATOM 1967 N N . PHE A 1 239 ? 14.174 11.590 29.879 1.00 22.60 239 PHE A N 1
ATOM 1968 C CA . PHE A 1 239 ? 14.985 12.632 30.485 1.00 22.20 239 PHE A CA 1
ATOM 1969 C C . PHE A 1 239 ? 16.445 12.167 30.615 1.00 22.79 239 PHE A C 1
ATOM 1970 O O . PHE A 1 239 ? 17.347 12.937 30.252 1.00 22.22 239 PHE A O 1
ATOM 1978 N N . ALA A 1 240 ? 16.680 10.939 31.109 1.00 22.28 240 ALA A N 1
ATOM 1979 C CA . ALA A 1 240 ? 18.060 10.393 31.247 1.00 22.85 240 ALA A CA 1
ATOM 1980 C C . ALA A 1 240 ? 18.755 10.317 29.893 1.00 22.18 240 ALA A C 1
ATOM 1981 O O . ALA A 1 240 ? 19.894 10.698 29.743 1.00 24.76 240 ALA A O 1
ATOM 1983 N N . TYR A 1 241 ? 18.063 9.751 28.925 1.00 21.99 241 TYR A N 1
ATOM 1984 C CA . TYR A 1 241 ? 18.566 9.639 27.566 1.00 21.44 241 TYR A CA 1
ATOM 1985 C C . TYR A 1 241 ? 18.980 11.037 27.088 1.00 22.80 241 TYR A C 1
ATOM 1986 O O . TYR A 1 241 ? 20.085 11.253 26.589 1.00 23.71 241 TYR A O 1
ATOM 1995 N N . TYR A 1 242 ? 18.067 11.991 27.234 1.00 22.84 242 TYR A N 1
ATOM 1996 C CA . TYR A 1 242 ? 18.309 13.372 26.750 1.00 22.01 242 TYR A CA 1
ATOM 1997 C C . TYR A 1 242 ? 19.502 14.013 27.465 1.00 23.44 242 TYR A C 1
ATOM 1998 O O . TYR A 1 242 ? 20.421 14.506 26.799 1.00 20.59 242 TYR A O 1
ATOM 2007 N N . TYR A 1 243 ? 19.495 13.984 28.814 1.00 21.02 243 TYR A N 1
ATOM 2008 C CA . TYR A 1 243 ? 20.578 14.598 29.533 1.00 23.85 243 TYR A CA 1
ATOM 2009 C C . TYR A 1 243 ? 21.887 13.903 29.270 1.00 24.81 243 TYR A C 1
ATOM 2010 O O . TYR A 1 243 ? 22.918 14.539 29.282 1.00 24.56 243 TYR A O 1
ATOM 2019 N N . ASN A 1 244 ? 21.872 12.589 29.066 1.00 25.31 244 ASN A N 1
ATOM 2020 C CA . ASN A 1 244 ? 23.131 11.935 28.840 1.00 25.38 244 ASN A CA 1
ATOM 2021 C C . ASN A 1 244 ? 23.722 12.329 27.485 1.00 27.38 244 ASN A C 1
ATOM 2022 O O . ASN A 1 244 ? 24.945 12.332 27.332 1.00 27.42 244 ASN A O 1
ATOM 2027 N N . LYS A 1 245 ? 22.878 12.651 26.508 1.00 25.99 245 LYS A N 1
ATOM 2028 C CA . LYS A 1 245 ? 23.404 13.119 25.220 1.00 28.56 245 LYS A CA 1
ATOM 2029 C C . LYS A 1 245 ? 23.710 14.639 25.263 1.00 28.38 245 LYS A C 1
ATOM 2030 O O . LYS A 1 245 ? 24.608 15.103 24.575 1.00 29.85 245 LYS A O 1
ATOM 2036 N N . HIS A 1 246 ? 23.007 15.387 26.116 1.00 27.44 246 HIS A N 1
ATOM 2037 C CA . HIS A 1 246 ? 23.115 16.862 26.191 1.00 27.00 246 HIS A CA 1
ATOM 2038 C C . HIS A 1 246 ? 22.899 17.351 27.634 1.00 25.62 246 HIS A C 1
ATOM 2039 O O . HIS A 1 246 ? 21.836 17.838 28.000 1.00 24.73 246 HIS A O 1
ATOM 2046 N N . PRO A 1 247 ? 23.931 17.278 28.451 1.00 26.46 247 PRO A N 1
ATOM 2047 C CA . PRO A 1 247 ? 23.802 17.699 29.856 1.00 26.70 247 PRO A CA 1
ATOM 2048 C C . PRO A 1 247 ? 23.350 19.116 29.994 1.00 27.56 247 PRO A C 1
ATOM 2049 O O . PRO A 1 247 ? 22.648 19.450 30.949 1.00 25.91 247 PRO A O 1
ATOM 2053 N N . GLU A 1 248 ? 23.774 19.963 29.057 1.00 26.61 248 GLU A N 1
ATOM 2054 C CA . GLU A 1 248 ? 23.350 21.365 29.117 1.00 29.51 248 GLU A CA 1
ATOM 2055 C C . GLU A 1 248 ? 21.906 21.577 28.583 1.00 27.56 248 GLU A C 1
ATOM 2056 O O . GLU A 1 248 ? 21.440 22.710 28.487 1.00 26.62 248 GLU A O 1
ATOM 2062 N N . GLY A 1 249 ? 21.199 20.488 28.260 1.00 26.60 249 GLY A N 1
ATOM 2063 C CA . GLY A 1 249 ? 19.808 20.621 27.847 1.00 25.06 249 GLY A CA 1
ATOM 2064 C C . GLY A 1 249 ? 18.925 20.929 29.059 1.00 26.17 249 GLY A C 1
ATOM 2065 O O . GLY A 1 249 ? 19.398 20.932 30.224 1.00 26.27 249 GLY A O 1
ATOM 2066 N N . SER A 1 250 ? 17.640 21.201 28.817 1.00 26.36 250 SER A N 1
ATOM 2067 C CA . SER A 1 250 ? 16.727 21.540 29.914 1.00 24.47 250 SER A CA 1
ATOM 2068 C C . SER A 1 250 ? 15.270 21.166 29.564 1.00 23.90 250 SER A C 1
ATOM 2069 O O . SER A 1 250 ? 14.888 21.055 28.380 1.00 21.47 250 SER A O 1
ATOM 2072 N N . VAL A 1 251 ? 14.447 20.997 30.595 1.00 22.87 251 VAL A N 1
ATOM 2073 C CA . VAL A 1 251 ? 13.054 20.664 30.378 1.00 21.18 251 VAL A CA 1
ATOM 2074 C C . VAL A 1 251 ? 12.197 21.589 31.215 1.00 22.75 251 VAL A C 1
ATOM 2075 O O . VAL A 1 251 ? 12.627 21.980 32.335 1.00 20.29 251 VAL A O 1
ATOM 2079 N N . ASN A 1 252 ? 10.980 21.903 30.718 1.00 19.82 252 ASN A N 1
ATOM 2080 C CA . ASN A 1 252 ? 10.115 22.760 31.481 1.00 21.27 252 ASN A CA 1
ATOM 2081 C C . ASN A 1 252 ? 9.317 21.969 32.541 1.00 22.35 252 ASN A C 1
ATOM 2082 O O . ASN A 1 252 ? 9.674 20.807 32.864 1.00 22.65 252 ASN A O 1
ATOM 2087 N N . ASP A 1 253 ? 8.250 22.575 33.068 1.00 21.03 253 ASP A N 1
ATOM 2088 C CA . ASP A 1 253 ? 7.503 21.970 34.156 1.00 22.15 253 ASP A CA 1
ATOM 2089 C C . ASP A 1 253 ? 6.055 21.577 33.837 1.00 22.41 253 ASP A C 1
ATOM 2090 O O . ASP A 1 253 ? 5.200 21.568 34.735 1.00 21.55 253 ASP A O 1
ATOM 2095 N N . ARG A 1 254 ? 5.792 21.201 32.593 1.00 21.71 254 ARG A N 1
ATOM 2096 C CA . ARG A 1 254 ? 4.432 20.872 32.198 1.00 21.26 254 ARG A CA 1
ATOM 2097 C C . ARG A 1 254 ? 4.260 19.413 31.809 1.00 23.98 254 ARG A C 1
ATOM 2098 O O . ARG A 1 254 ? 3.478 19.088 30.913 1.00 25.34 254 ARG A O 1
ATOM 2106 N N . TRP A 1 255 ? 5.021 18.540 32.448 1.00 24.52 255 TRP A N 1
ATOM 2107 C CA . TRP A 1 255 ? 4.953 17.102 32.198 1.00 23.76 255 TRP A CA 1
ATOM 2108 C C . TRP A 1 255 ? 4.089 16.356 33.241 1.00 25.73 255 TRP A C 1
ATOM 2109 O O . TRP A 1 255 ? 3.664 15.225 32.992 1.00 27.26 255 TRP A O 1
ATOM 2120 N N . GLY A 1 256 ? 3.887 16.956 34.420 1.00 22.80 256 GLY A N 1
ATOM 2121 C CA . GLY A 1 256 ? 3.120 16.309 35.457 1.00 23.18 256 GLY A CA 1
ATOM 2122 C C . GLY A 1 256 ? 3.880 15.164 36.148 1.00 25.46 256 GLY A C 1
ATOM 2123 O O . GLY A 1 256 ? 3.254 14.169 36.561 1.00 24.39 256 GLY A O 1
ATOM 2124 N N . VAL A 1 257 ? 5.213 15.261 36.227 1.00 23.60 257 VAL A N 1
ATOM 2125 C CA . VAL A 1 257 ? 6.013 14.244 36.902 1.00 24.54 257 VAL A CA 1
ATOM 2126 C C . VAL A 1 257 ? 6.908 15.003 37.861 1.00 24.93 257 VAL A C 1
ATOM 2127 O O . VAL A 1 257 ? 7.010 16.234 37.759 1.00 24.58 257 VAL A O 1
ATOM 2131 N N . PRO A 1 258 ? 7.569 14.294 38.793 1.00 25.53 258 PRO A N 1
ATOM 2132 C CA . PRO A 1 258 ? 8.445 14.953 39.775 1.00 27.53 258 PRO A CA 1
ATOM 2133 C C . PRO A 1 258 ? 9.568 15.882 39.283 1.00 29.39 258 PRO A C 1
ATOM 2134 O O . PRO A 1 258 ? 9.862 16.860 39.967 1.00 33.90 258 PRO A O 1
ATOM 2138 N N . HIS A 1 259 ? 10.169 15.631 38.127 1.00 29.05 259 HIS A N 1
ATOM 2139 C CA . HIS A 1 259 ? 11.264 16.462 37.639 1.00 27.53 259 HIS A CA 1
ATOM 2140 C C . HIS A 1 259 ? 10.953 17.597 36.647 1.00 28.97 259 HIS A C 1
ATOM 2141 O O . HIS A 1 259 ? 10.054 17.493 35.793 1.00 31.49 259 HIS A O 1
ATOM 2148 N N . TRP A 1 260 ? 11.734 18.677 36.746 1.00 28.55 260 TRP A N 1
ATOM 2149 C CA . TRP A 1 260 ? 11.677 19.810 35.831 1.00 26.11 260 TRP A CA 1
ATOM 2150 C C . TRP A 1 260 ? 12.911 20.661 36.171 1.00 26.19 260 TRP A C 1
ATOM 2151 O O . TRP A 1 260 ? 13.431 20.559 37.292 1.00 24.91 260 TRP A O 1
ATOM 2162 N N . ASP A 1 261 ? 13.420 21.440 35.214 1.00 24.45 261 ASP A N 1
ATOM 2163 C CA . ASP A 1 261 ? 14.575 22.299 35.460 1.00 24.25 261 ASP A CA 1
ATOM 2164 C C . ASP A 1 261 ? 14.120 23.733 35.712 1.00 25.17 261 ASP A C 1
ATOM 2165 O O . ASP A 1 261 ? 14.787 24.472 36.428 1.00 28.37 261 ASP A O 1
ATOM 2170 N N . PHE A 1 262 ? 13.029 24.160 35.088 1.00 24.88 262 PHE A N 1
ATOM 2171 C CA . PHE A 1 262 ? 12.495 25.495 35.348 1.00 23.57 262 PHE A CA 1
ATOM 2172 C C . PHE A 1 262 ? 10.979 25.484 35.301 1.00 23.82 262 PHE A C 1
ATOM 2173 O O . PHE A 1 262 ? 10.343 24.657 34.591 1.00 22.09 262 PHE A O 1
ATOM 2181 N N . LYS A 1 263 ? 10.391 26.389 36.080 1.00 24.02 263 LYS A N 1
ATOM 2182 C CA . LYS A 1 263 ? 8.940 26.518 36.111 1.00 23.56 263 LYS A CA 1
ATOM 2183 C C . LYS A 1 263 ? 8.445 27.513 35.047 1.00 23.56 263 LYS A C 1
ATOM 2184 O O . LYS A 1 263 ? 9.201 28.367 34.581 1.00 22.71 263 LYS A O 1
ATOM 2190 N N . THR A 1 264 ? 7.159 27.448 34.722 1.00 22.43 264 THR A N 1
ATOM 2191 C CA . THR A 1 264 ? 6.625 28.355 33.729 1.00 24.41 264 THR A CA 1
ATOM 2192 C C . THR A 1 264 ? 5.461 29.066 34.360 1.00 26.41 264 THR A C 1
ATOM 2193 O O . THR A 1 264 ? 4.791 28.512 35.234 1.00 28.57 264 THR A O 1
ATOM 2197 N N . ALA A 1 265 ? 5.242 30.298 33.932 1.00 26.21 265 ALA A N 1
ATOM 2198 C CA . ALA A 1 265 ? 4.186 31.118 34.496 1.00 28.46 265 ALA A CA 1
ATOM 2199 C C . ALA A 1 265 ? 3.599 31.967 33.383 1.00 28.67 265 ALA A C 1
ATOM 2200 O O . ALA A 1 265 ? 4.274 32.215 32.374 1.00 28.86 265 ALA A O 1
ATOM 2202 N N . GLU A 1 266 ? 2.353 32.389 33.594 1.00 30.09 266 GLU A N 1
ATOM 2203 C CA . GLU A 1 266 ? 1.586 33.258 32.709 1.00 34.78 266 GLU A CA 1
ATOM 2204 C C . GLU A 1 266 ? 0.884 34.228 33.646 1.00 38.25 266 GLU A C 1
ATOM 2205 O O . GLU A 1 266 ? 0.880 34.008 34.844 1.00 36.96 266 GLU A O 1
ATOM 2211 N N . TYR A 1 267 ? 0.316 35.314 33.132 1.00 44.02 267 TYR A N 1
ATOM 2212 C CA . TYR A 1 267 ? -0.333 36.261 34.046 1.00 51.51 267 TYR A CA 1
ATOM 2213 C C . TYR A 1 267 ? -1.113 35.598 35.168 1.00 54.60 267 TYR A C 1
ATOM 2214 O O . TYR A 1 267 ? -0.824 35.792 36.342 1.00 55.12 267 TYR A O 1
ATOM 2223 N N . HIS A 1 268 ? -2.105 34.820 34.776 1.00 57.67 268 HIS A N 1
ATOM 2224 C CA . HIS A 1 268 ? -2.970 34.100 35.693 1.00 62.30 268 HIS A CA 1
ATOM 2225 C C . HIS A 1 268 ? -2.312 32.879 36.366 1.00 63.95 268 HIS A C 1
ATOM 2226 O O . HIS A 1 268 ? -2.921 32.239 37.231 1.00 64.25 268 HIS A O 1
ATOM 2233 N N . VAL A 1 269 ? -1.098 32.521 35.968 1.00 64.98 269 VAL A N 1
ATOM 2234 C CA . VAL A 1 269 ? -0.494 31.334 36.561 1.00 65.71 269 VAL A CA 1
ATOM 2235 C C . VAL A 1 269 ? 0.964 31.381 36.976 1.00 64.79 269 VAL A C 1
ATOM 2236 O O . VAL A 1 269 ? 1.838 31.576 36.149 1.00 63.75 269 VAL A O 1
ATOM 2240 N N . ASN A 1 270 ? 1.203 31.172 38.268 1.00 64.65 270 ASN A N 1
ATOM 2241 C CA . ASN A 1 270 ? 2.555 31.132 38.839 1.00 65.28 270 ASN A CA 1
ATOM 2242 C C . ASN A 1 270 ? 3.364 32.425 38.800 1.00 64.43 270 ASN A C 1
ATOM 2243 O O . ASN A 1 270 ? 4.565 32.375 39.049 1.00 64.76 270 ASN A O 1
ATOM 2248 N N . TYR A 1 271 ? 2.756 33.565 38.477 1.00 64.64 271 TYR A N 1
ATOM 2249 C CA . TYR A 1 271 ? 3.538 34.811 38.421 1.00 64.96 271 TYR A CA 1
ATOM 2250 C C . TYR A 1 271 ? 3.914 35.288 39.828 1.00 65.08 271 TYR A C 1
ATOM 2251 O O . TYR A 1 271 ? 3.058 35.681 40.609 1.00 64.82 271 TYR A O 1
ATOM 2260 N N . PRO A 1 272 ? 5.215 35.272 40.158 1.00 65.51 272 PRO A N 1
ATOM 2261 C CA . PRO A 1 272 ? 5.656 35.702 41.486 1.00 65.58 272 PRO A CA 1
ATOM 2262 C C . PRO A 1 272 ? 5.538 37.201 41.796 1.00 65.19 272 PRO A C 1
ATOM 2263 O O . PRO A 1 272 ? 5.589 38.055 40.902 1.00 64.43 272 PRO A O 1
ATOM 2267 N N . GLY A 1 273 ? 5.370 37.494 43.084 1.00 65.29 273 GLY A N 1
ATOM 2268 C CA . GLY A 1 273 ? 5.243 38.868 43.547 1.00 65.42 273 GLY A CA 1
ATOM 2269 C C . GLY A 1 273 ? 6.593 39.352 44.022 1.00 65.21 273 GLY A C 1
ATOM 2270 O O . GLY A 1 273 ? 6.875 40.546 44.064 1.00 65.27 273 GLY A O 1
ATOM 2271 N N . ASP A 1 274 ? 7.434 38.395 44.380 1.00 65.12 274 ASP A N 1
ATOM 2272 C CA . ASP A 1 274 ? 8.783 38.680 44.827 1.00 65.04 274 ASP A CA 1
ATOM 2273 C C . ASP A 1 274 ? 9.619 37.462 44.411 1.00 63.85 274 ASP A C 1
ATOM 2274 O O . ASP A 1 274 ? 9.182 36.643 43.599 1.00 63.30 274 ASP A O 1
ATOM 2279 N N . LEU A 1 275 ? 10.791 37.333 45.021 1.00 62.10 275 LEU A N 1
ATOM 2280 C CA . LEU A 1 275 ? 11.766 36.289 44.719 1.00 59.82 275 LEU A CA 1
ATOM 2281 C C . LEU A 1 275 ? 11.518 34.835 45.107 1.00 58.46 275 LEU A C 1
ATOM 2282 O O . LEU A 1 275 ? 11.530 34.509 46.290 1.00 59.23 275 LEU A O 1
ATOM 2287 N N . PRO A 1 276 ? 11.309 33.941 44.105 1.00 56.24 276 PRO A N 1
ATOM 2288 C CA . PRO A 1 276 ? 11.086 32.509 44.361 1.00 53.97 276 PRO A CA 1
ATOM 2289 C C . PRO A 1 276 ? 12.491 31.910 44.385 1.00 51.18 276 PRO A C 1
ATOM 2290 O O . PRO A 1 276 ? 13.444 32.496 43.871 1.00 52.60 276 PRO A O 1
ATOM 2294 N N . GLY A 1 277 ? 12.643 30.751 44.970 1.00 48.82 277 GLY A N 1
ATOM 2295 C CA . GLY A 1 277 ? 13.968 30.176 45.027 1.00 45.72 277 GLY A CA 1
ATOM 2296 C C . GLY A 1 277 ? 14.322 29.288 43.868 1.00 44.03 277 GLY A C 1
ATOM 2297 O O . GLY A 1 277 ? 15.309 28.574 43.908 1.00 47.59 277 GLY A O 1
ATOM 2298 N N . TYR A 1 278 ? 13.561 29.330 42.794 1.00 39.17 278 TYR A N 1
ATOM 2299 C CA . TYR A 1 278 ? 13.905 28.452 41.697 1.00 33.97 278 TYR A CA 1
ATOM 2300 C C . TYR A 1 278 ? 13.851 29.242 40.411 1.00 30.66 278 TYR A C 1
ATOM 2301 O O . TYR A 1 278 ? 13.294 30.305 40.370 1.00 28.20 278 TYR A O 1
ATOM 2310 N N . LYS A 1 279 ? 14.453 28.707 39.372 1.00 29.15 279 LYS A N 1
ATOM 2311 C CA . LYS A 1 279 ? 14.454 29.355 38.098 1.00 27.15 279 LYS A CA 1
ATOM 2312 C C . LYS A 1 279 ? 13.064 29.140 37.491 1.00 27.90 279 LYS A C 1
ATOM 2313 O O . LYS A 1 279 ? 12.471 28.040 37.587 1.00 26.90 279 LYS A O 1
ATOM 2319 N N . TRP A 1 280 ? 12.534 30.203 36.898 1.00 27.50 280 TRP A N 1
ATOM 2320 C CA . TRP A 1 280 ? 11.228 30.147 36.233 1.00 27.55 280 TRP A CA 1
ATOM 2321 C C . TRP A 1 280 ? 11.262 30.999 34.946 1.00 27.68 280 TRP A C 1
ATOM 2322 O O . TRP A 1 280 ? 12.252 31.718 34.653 1.00 28.36 280 TRP A O 1
ATOM 2333 N N . GLU A 1 281 ? 10.188 30.897 34.181 1.00 25.77 281 GLU A N 1
ATOM 2334 C CA . GLU A 1 281 ? 10.091 31.589 32.905 1.00 26.19 281 GLU A CA 1
ATOM 2335 C C . GLU A 1 281 ? 8.643 32.092 32.648 1.00 25.64 281 GLU A C 1
ATOM 2336 O O . GLU A 1 281 ? 7.671 31.346 32.743 1.00 24.73 281 GLU A O 1
ATOM 2342 N N . PHE A 1 282 ? 8.523 33.369 32.334 1.00 25.81 282 PHE A N 1
ATOM 2343 C CA . PHE A 1 282 ? 7.241 33.983 32.062 1.00 25.85 282 PHE A CA 1
ATOM 2344 C C . PHE A 1 282 ? 7.014 33.977 30.572 1.00 26.20 282 PHE A C 1
ATOM 2345 O O . PHE A 1 282 ? 7.901 34.333 29.798 1.00 27.64 282 PHE A O 1
ATOM 2353 N N . THR A 1 283 ? 5.838 33.571 30.144 1.00 25.35 283 THR A N 1
ATOM 2354 C CA . THR A 1 283 ? 5.593 33.634 28.731 1.00 28.25 283 THR A CA 1
ATOM 2355 C C . THR A 1 283 ? 4.252 34.352 28.457 1.00 29.94 283 THR A C 1
ATOM 2356 O O . THR A 1 283 ? 3.316 34.275 29.261 1.00 28.52 283 THR A O 1
ATOM 2360 N N . ARG A 1 284 ? 4.211 35.091 27.349 1.00 29.47 284 ARG A N 1
ATOM 2361 C CA . ARG A 1 284 ? 2.998 35.730 26.840 1.00 30.66 284 ARG A CA 1
ATOM 2362 C C . ARG A 1 284 ? 3.298 36.148 25.387 1.00 30.86 284 ARG A C 1
ATOM 2363 O O . ARG A 1 284 ? 4.461 36.128 24.934 1.00 30.20 284 ARG A O 1
ATOM 2371 N N . GLY A 1 285 ? 2.252 36.470 24.644 1.00 29.23 285 GLY A N 1
ATOM 2372 C CA . GLY A 1 285 ? 2.495 36.875 23.295 1.00 29.47 285 GLY A CA 1
ATOM 2373 C C . GLY A 1 285 ? 2.621 38.392 23.239 1.00 29.52 285 GLY A C 1
ATOM 2374 O O . GLY A 1 285 ? 2.440 39.105 24.236 1.00 27.62 285 GLY A O 1
ATOM 2375 N N . ILE A 1 286 ? 2.972 38.869 22.053 1.00 30.97 286 ILE A N 1
ATOM 2376 C CA . ILE A 1 286 ? 3.085 40.287 21.766 1.00 30.71 286 ILE A CA 1
ATOM 2377 C C . ILE A 1 286 ? 1.637 40.791 21.800 1.00 31.81 286 ILE A C 1
ATOM 2378 O O . ILE A 1 286 ? 1.366 41.905 22.271 1.00 32.88 286 ILE A O 1
ATOM 2383 N N . GLY A 1 287 ? 0.708 39.952 21.332 1.00 30.53 287 GLY A N 1
ATOM 2384 C CA . GLY A 1 287 ? -0.715 40.303 21.357 1.00 30.88 287 GLY A CA 1
ATOM 2385 C C . GLY A 1 287 ? -1.463 39.369 22.291 1.00 31.03 287 GLY A C 1
ATOM 2386 O O . GLY A 1 287 ? -0.877 38.828 23.258 1.00 30.32 287 GLY A O 1
ATOM 2387 N N . LEU A 1 288 ? -2.740 39.150 21.993 1.00 31.53 288 LEU A N 1
ATOM 2388 C CA . LEU A 1 288 ? -3.608 38.283 22.800 1.00 32.64 288 LEU A CA 1
ATOM 2389 C C . LEU A 1 288 ? -3.683 36.777 22.351 1.00 33.70 288 LEU A C 1
ATOM 2390 O O . LEU A 1 288 ? -4.251 35.932 23.059 1.00 35.05 288 LEU A O 1
ATOM 2395 N N . SER A 1 289 ? -3.167 36.465 21.171 1.00 30.03 289 SER A N 1
ATOM 2396 C CA . SER A 1 289 ? -3.176 35.105 20.631 1.00 29.11 289 SER A CA 1
ATOM 2397 C C . SER A 1 289 ? -1.727 34.602 20.571 1.00 28.60 289 SER A C 1
ATOM 2398 O O . SER A 1 289 ? -0.826 35.368 20.738 1.00 29.86 289 SER A O 1
ATOM 2401 N N . PHE A 1 290 ? -1.488 33.317 20.383 1.00 27.57 290 PHE A N 1
ATOM 2402 C CA . PHE A 1 290 ? -0.106 32.900 20.220 1.00 26.06 290 PHE A CA 1
ATOM 2403 C C . PHE A 1 290 ? 0.073 32.754 18.694 1.00 25.56 290 PHE A C 1
ATOM 2404 O O . PHE A 1 290 ? 1.011 33.296 18.130 1.00 25.31 290 PHE A O 1
ATOM 2412 N N . GLY A 1 291 ? -0.837 32.031 18.050 1.00 24.48 291 GLY A N 1
ATOM 2413 C CA . GLY A 1 291 ? -0.792 31.934 16.602 1.00 24.61 291 GLY A CA 1
ATOM 2414 C C . GLY A 1 291 ? -1.213 33.290 16.025 1.00 25.15 291 GLY A C 1
ATOM 2415 O O . GLY A 1 291 ? -1.933 34.080 16.661 1.00 23.08 291 GLY A O 1
ATOM 2416 N N . TYR A 1 292 ? -0.767 33.569 14.800 1.00 27.40 292 TYR A N 1
ATOM 2417 C CA . TYR A 1 292 ? -1.104 34.806 14.102 1.00 26.28 292 TYR A CA 1
ATOM 2418 C C . TYR A 1 292 ? -2.640 35.022 14.068 1.00 26.99 292 TYR A C 1
ATOM 2419 O O . TYR A 1 292 ? -3.414 34.096 13.764 1.00 25.55 292 TYR A O 1
ATOM 2428 N N . ASN A 1 293 ? -3.070 36.243 14.417 1.00 28.69 293 ASN A N 1
ATOM 2429 C CA . ASN A 1 293 ? -4.479 36.641 14.386 1.00 29.63 293 ASN A CA 1
ATOM 2430 C C . ASN A 1 293 ? -4.591 37.951 13.548 1.00 31.43 293 ASN A C 1
ATOM 2431 O O . ASN A 1 293 ? -4.261 39.032 14.031 1.00 28.57 293 ASN A O 1
ATOM 2436 N N . ARG A 1 294 ? -5.052 37.833 12.295 1.00 32.73 294 ARG A N 1
ATOM 2437 C CA . ARG A 1 294 ? -5.200 38.988 11.421 1.00 35.02 294 ARG A CA 1
ATOM 2438 C C . ARG A 1 294 ? -6.129 40.087 12.006 1.00 35.82 294 ARG A C 1
ATOM 2439 O O . ARG A 1 294 ? -6.066 41.224 11.590 1.00 37.51 294 ARG A O 1
ATOM 2447 N N . ASN A 1 295 ? -6.945 39.746 12.992 1.00 36.18 295 ASN A N 1
ATOM 2448 C CA . ASN A 1 295 ? -7.865 40.699 13.616 1.00 37.57 295 ASN A CA 1
ATOM 2449 C C . ASN A 1 295 ? -7.243 41.601 14.678 1.00 39.05 295 ASN A C 1
ATOM 2450 O O . ASN A 1 295 ? -7.911 42.500 15.187 1.00 40.17 295 ASN A O 1
ATOM 2455 N N . GLU A 1 296 ? -5.993 41.349 15.051 1.00 38.23 296 GLU A N 1
ATOM 2456 C CA . GLU A 1 296 ? -5.380 42.160 16.083 1.00 38.48 296 GLU A CA 1
ATOM 2457 C C . GLU A 1 296 ? -4.705 43.359 15.494 1.00 37.80 296 GLU A C 1
ATOM 2458 O O . GLU A 1 296 ? -4.106 43.270 14.448 1.00 39.54 296 GLU A O 1
ATOM 2464 N N . GLY A 1 297 ? -4.821 44.488 16.167 1.00 38.56 297 GLY A N 1
ATOM 2465 C CA . GLY A 1 297 ? -4.154 45.692 15.718 1.00 38.40 297 GLY A CA 1
ATOM 2466 C C . GLY A 1 297 ? -3.337 46.139 16.909 1.00 40.10 297 GLY A C 1
ATOM 2467 O O . GLY A 1 297 ? -3.315 45.459 17.950 1.00 38.46 297 GLY A O 1
ATOM 2468 N N . PRO A 1 298 ? -2.675 47.301 16.810 1.00 41.36 298 PRO A N 1
ATOM 2469 C CA . PRO A 1 298 ? -1.859 47.807 17.916 1.00 40.83 298 PRO A CA 1
ATOM 2470 C C . PRO A 1 298 ? -2.566 47.835 19.264 1.00 41.37 298 PRO A C 1
ATOM 2471 O O . PRO A 1 298 ? -1.915 47.628 20.306 1.00 40.00 298 PRO A O 1
ATOM 2475 N N . GLU A 1 299 ? -3.886 48.049 19.258 1.00 40.95 299 GLU A N 1
ATOM 2476 C CA . GLU A 1 299 ? -4.656 48.075 20.526 1.00 42.49 299 GLU A CA 1
ATOM 2477 C C . GLU A 1 299 ? -4.567 46.769 21.311 1.00 41.44 299 GLU A C 1
ATOM 2478 O O . GLU A 1 299 ? -4.802 46.762 22.516 1.00 40.09 299 GLU A O 1
ATOM 2484 N N . HIS A 1 300 ? -4.309 45.652 20.631 1.00 41.12 300 HIS A N 1
ATOM 2485 C CA . HIS A 1 300 ? -4.285 44.359 21.341 1.00 40.68 300 HIS A CA 1
ATOM 2486 C C . HIS A 1 300 ? -2.880 43.890 21.696 1.00 41.24 300 HIS A C 1
ATOM 2487 O O . HIS A 1 300 ? -2.699 42.765 22.227 1.00 41.92 300 HIS A O 1
ATOM 2494 N N . MET A 1 301 ? -1.896 44.733 21.402 1.00 39.15 301 MET A N 1
ATOM 2495 C CA . MET A 1 301 ? -0.497 44.381 21.621 1.00 39.16 301 MET A CA 1
ATOM 2496 C C . MET A 1 301 ? 0.219 45.245 22.633 1.00 39.24 301 MET A C 1
ATOM 2497 O O . MET A 1 301 ? -0.145 46.419 22.860 1.00 39.53 301 MET A O 1
ATOM 2502 N N . LEU A 1 302 ? 1.256 44.670 23.226 1.00 36.70 302 LEU A N 1
ATOM 2503 C CA . LEU A 1 302 ? 2.062 45.422 24.160 1.00 35.84 302 LEU A CA 1
ATOM 2504 C C . LEU A 1 302 ? 2.914 46.437 23.392 1.00 33.22 302 LEU A C 1
ATOM 2505 O O . LEU A 1 302 ? 3.357 46.186 22.252 1.00 32.57 302 LEU A O 1
ATOM 2510 N N . SER A 1 303 ? 3.129 47.598 23.992 1.00 32.41 303 SER A N 1
ATOM 2511 C CA . SER A 1 303 ? 4.020 48.590 23.360 1.00 32.45 303 SER A CA 1
ATOM 2512 C C . SER A 1 303 ? 5.476 48.191 23.698 1.00 32.62 303 SER A C 1
ATOM 2513 O O . SER A 1 303 ? 5.706 47.347 24.551 1.00 31.50 303 SER A O 1
ATOM 2516 N N . VAL A 1 304 ? 6.450 48.796 23.021 1.00 34.51 304 VAL A N 1
ATOM 2517 C CA . VAL A 1 304 ? 7.853 48.511 23.307 1.00 35.04 304 VAL A CA 1
ATOM 2518 C C . VAL A 1 304 ? 8.142 48.843 24.786 1.00 35.96 304 VAL A C 1
ATOM 2519 O O . VAL A 1 304 ? 8.810 48.092 25.497 1.00 37.01 304 VAL A O 1
ATOM 2523 N N . GLU A 1 305 ? 7.622 49.952 25.263 1.00 34.68 305 GLU A N 1
ATOM 2524 C CA . GLU A 1 305 ? 7.832 50.332 26.657 1.00 35.48 305 GLU A CA 1
ATOM 2525 C C . GLU A 1 305 ? 7.328 49.259 27.628 1.00 33.91 305 GLU A C 1
ATOM 2526 O O . GLU A 1 305 ? 7.995 48.951 28.642 1.00 32.21 305 GLU A O 1
ATOM 2532 N N . GLN A 1 306 ? 6.114 48.764 27.360 1.00 33.17 306 GLN A N 1
ATOM 2533 C CA . GLN A 1 306 ? 5.490 47.730 28.187 1.00 32.40 306 GLN A CA 1
ATOM 2534 C C . GLN A 1 306 ? 6.301 46.441 28.111 1.00 30.77 306 GLN A C 1
ATOM 2535 O O . GLN A 1 306 ? 6.382 45.731 29.069 1.00 31.67 306 GLN A O 1
ATOM 2541 N N . LEU A 1 307 ? 6.880 46.150 26.950 1.00 30.19 307 LEU A N 1
ATOM 2542 C CA . LEU A 1 307 ? 7.675 44.951 26.790 1.00 30.56 307 LEU A CA 1
ATOM 2543 C C . LEU A 1 307 ? 8.925 45.080 27.642 1.00 30.80 307 LEU A C 1
ATOM 2544 O O . LEU A 1 307 ? 9.319 44.143 28.323 1.00 30.31 307 LEU A O 1
ATOM 2549 N N . VAL A 1 308 ? 9.540 46.258 27.622 1.00 30.48 308 VAL A N 1
ATOM 2550 C CA . VAL A 1 308 ? 10.732 46.494 28.429 1.00 30.10 308 VAL A CA 1
ATOM 2551 C C . VAL A 1 308 ? 10.375 46.386 29.925 1.00 30.82 308 VAL A C 1
ATOM 2552 O O . VAL A 1 308 ? 11.057 45.710 30.705 1.00 33.19 308 VAL A O 1
ATOM 2556 N N . TYR A 1 309 ? 9.317 47.044 30.342 1.00 30.45 309 TYR A N 1
ATOM 2557 C CA . TYR A 1 309 ? 8.953 46.973 31.731 1.00 31.79 309 TYR A CA 1
ATOM 2558 C C . TYR A 1 309 ? 8.690 45.534 32.114 1.00 31.06 309 TYR A C 1
ATOM 2559 O O . TYR A 1 309 ? 9.042 45.100 33.216 1.00 31.03 309 TYR A O 1
ATOM 2568 N N . THR A 1 310 ? 8.101 44.780 31.196 1.00 29.72 310 THR A N 1
ATOM 2569 C CA . THR A 1 310 ? 7.805 43.364 31.476 1.00 29.57 310 THR A CA 1
ATOM 2570 C C . THR A 1 310 ? 9.086 42.562 31.705 1.00 29.32 310 THR A C 1
ATOM 2571 O O . THR A 1 310 ? 9.253 41.887 32.728 1.00 27.08 310 THR A O 1
ATOM 2575 N N . LEU A 1 311 ? 9.987 42.643 30.731 1.00 28.33 311 LEU A N 1
ATOM 2576 C CA . LEU A 1 311 ? 11.240 41.937 30.838 1.00 28.53 311 LEU A CA 1
ATOM 2577 C C . LEU A 1 311 ? 11.969 42.282 32.149 1.00 27.97 311 LEU A C 1
ATOM 2578 O O . LEU A 1 311 ? 12.425 41.413 32.873 1.00 26.64 311 LEU A O 1
ATOM 2583 N N . VAL A 1 312 ? 12.075 43.569 32.442 1.00 27.84 312 VAL A N 1
ATOM 2584 C CA . VAL A 1 312 ? 12.792 44.010 33.633 1.00 27.37 312 VAL A CA 1
ATOM 2585 C C . VAL A 1 312 ? 12.187 43.407 34.892 1.00 28.50 312 VAL A C 1
ATOM 2586 O O . VAL A 1 312 ? 12.898 42.902 35.749 1.00 28.06 312 VAL A O 1
ATOM 2590 N N . ASP A 1 313 ? 10.856 43.471 35.009 1.00 30.12 313 ASP A N 1
ATOM 2591 C CA . ASP A 1 313 ? 10.179 42.942 36.184 1.00 29.75 313 ASP A CA 1
ATOM 2592 C C . ASP A 1 313 ? 10.449 41.442 36.346 1.00 29.23 313 ASP A C 1
ATOM 2593 O O . ASP A 1 313 ? 10.797 40.968 37.419 1.00 29.17 313 ASP A O 1
ATOM 2598 N N . VAL A 1 314 ? 10.270 40.691 35.264 1.00 28.76 314 VAL A N 1
ATOM 2599 C CA . VAL A 1 314 ? 10.490 39.253 35.286 1.00 27.61 314 VAL A CA 1
ATOM 2600 C C . VAL A 1 314 ? 11.962 38.959 35.673 1.00 28.32 314 VAL A C 1
ATOM 2601 O O . VAL A 1 314 ? 12.248 38.105 36.529 1.00 25.88 314 VAL A O 1
ATOM 2605 N N . VAL A 1 315 ? 12.891 39.709 35.073 1.00 27.75 315 VAL A N 1
ATOM 2606 C CA . VAL A 1 315 ? 14.300 39.454 35.348 1.00 27.88 315 VAL A CA 1
ATOM 2607 C C . VAL A 1 315 ? 14.697 39.796 36.780 1.00 28.69 315 VAL A C 1
ATOM 2608 O O . VAL A 1 315 ? 15.473 39.063 37.390 1.00 30.45 315 VAL A O 1
ATOM 2612 N N . SER A 1 316 ? 14.126 40.852 37.343 1.00 28.60 316 SER A N 1
ATOM 2613 C CA . SER A 1 316 ? 14.454 41.253 38.720 1.00 29.44 316 SER A CA 1
ATOM 2614 C C . SER A 1 316 ? 13.927 40.196 39.699 1.00 31.66 316 SER A C 1
ATOM 2615 O O . SER A 1 316 ? 14.347 40.135 40.874 1.00 33.55 316 SER A O 1
ATOM 2618 N N . LYS A 1 317 ? 13.025 39.352 39.216 1.00 30.41 317 LYS A N 1
ATOM 2619 C CA . LYS A 1 317 ? 12.472 38.305 40.056 1.00 30.89 317 LYS A CA 1
ATOM 2620 C C . LYS A 1 317 ? 13.015 36.887 39.759 1.00 29.81 317 LYS A C 1
ATOM 2621 O O . LYS A 1 317 ? 12.437 35.894 40.167 1.00 30.10 317 LYS A O 1
ATOM 2627 N N . GLY A 1 318 ? 14.141 36.814 39.062 1.00 29.80 318 GLY A N 1
ATOM 2628 C CA . GLY A 1 318 ? 14.763 35.530 38.734 1.00 28.23 318 GLY A CA 1
ATOM 2629 C C . GLY A 1 318 ? 14.258 34.820 37.482 1.00 28.92 318 GLY A C 1
ATOM 2630 O O . GLY A 1 318 ? 14.710 33.710 37.172 1.00 27.62 318 GLY A O 1
ATOM 2631 N N . GLY A 1 319 ? 13.345 35.431 36.726 1.00 27.84 319 GLY A N 1
ATOM 2632 C CA . GLY A 1 319 ? 12.871 34.700 35.583 1.00 27.79 319 GLY A CA 1
ATOM 2633 C C . GLY A 1 319 ? 13.458 35.107 34.252 1.00 28.63 319 GLY A C 1
ATOM 2634 O O . GLY A 1 319 ? 14.256 36.066 34.172 1.00 28.98 319 GLY A O 1
ATOM 2635 N N . ASN A 1 320 ? 13.072 34.346 33.220 1.00 26.41 320 ASN A N 1
ATOM 2636 C CA . ASN A 1 320 ? 13.402 34.621 31.823 1.00 26.06 320 ASN A CA 1
ATOM 2637 C C . ASN A 1 320 ? 12.026 35.013 31.216 1.00 26.47 320 ASN A C 1
ATOM 2638 O O . ASN A 1 320 ? 10.951 34.593 31.727 1.00 25.03 320 ASN A O 1
ATOM 2643 N N . LEU A 1 321 ? 12.044 35.836 30.180 1.00 25.49 321 LEU A N 1
ATOM 2644 C CA . LEU A 1 321 ? 10.797 36.183 29.502 1.00 27.28 321 LEU A CA 1
ATOM 2645 C C . LEU A 1 321 ? 10.831 35.417 28.187 1.00 26.31 321 LEU A C 1
ATOM 2646 O O . LEU A 1 321 ? 11.818 35.530 27.458 1.00 28.78 321 LEU A O 1
ATOM 2651 N N . LEU A 1 322 ? 9.817 34.591 27.934 1.00 24.89 322 LEU A N 1
ATOM 2652 C CA . LEU A 1 322 ? 9.701 33.847 26.678 1.00 25.39 322 LEU A CA 1
ATOM 2653 C C . LEU A 1 322 ? 8.508 34.531 25.901 1.00 26.11 322 LEU A C 1
ATOM 2654 O O . LEU A 1 322 ? 7.297 34.280 26.169 1.00 24.41 322 LEU A O 1
ATOM 2659 N N . LEU A 1 323 ? 8.881 35.429 24.979 1.00 26.43 323 LEU A N 1
ATOM 2660 C CA . LEU A 1 323 ? 7.939 36.264 24.201 1.00 26.07 323 LEU A CA 1
ATOM 2661 C C . LEU A 1 323 ? 7.556 35.622 22.892 1.00 25.25 323 LEU A C 1
ATOM 2662 O O . LEU A 1 323 ? 8.413 35.252 22.068 1.00 24.79 323 LEU A O 1
ATOM 2667 N N . ASN A 1 324 ? 6.251 35.478 22.706 1.00 25.09 324 ASN A N 1
ATOM 2668 C CA . ASN A 1 324 ? 5.749 34.788 21.532 1.00 25.84 324 ASN A CA 1
ATOM 2669 C C . ASN A 1 324 ? 5.497 35.654 20.314 1.00 26.91 324 ASN A C 1
ATOM 2670 O O . ASN A 1 324 ? 4.978 36.758 20.432 1.00 26.75 324 ASN A O 1
ATOM 2675 N N . VAL A 1 325 ? 5.884 35.108 19.167 1.00 25.65 325 VAL A N 1
ATOM 2676 C CA . VAL A 1 325 ? 5.704 35.708 17.859 1.00 27.46 325 VAL A CA 1
ATOM 2677 C C . VAL A 1 325 ? 4.751 34.745 17.110 1.00 26.45 325 VAL A C 1
ATOM 2678 O O . VAL A 1 325 ? 4.869 33.506 17.235 1.00 26.68 325 VAL A O 1
ATOM 2682 N N . GLY A 1 326 ? 3.784 35.288 16.374 1.00 26.65 326 GLY A N 1
ATOM 2683 C CA . GLY A 1 326 ? 2.878 34.419 15.625 1.00 26.79 326 GLY A CA 1
ATOM 2684 C C . GLY A 1 326 ? 3.027 34.741 14.132 1.00 27.00 326 GLY A C 1
ATOM 2685 O O . GLY A 1 326 ? 2.429 35.731 13.655 1.00 28.30 326 GLY A O 1
ATOM 2686 N N . PRO A 1 327 ? 3.816 33.971 13.369 1.00 27.11 327 PRO A N 1
ATOM 2687 C CA . PRO A 1 327 ? 3.998 34.259 11.922 1.00 27.06 327 PRO A CA 1
ATOM 2688 C C . PRO A 1 327 ? 2.798 33.913 11.058 1.00 28.24 327 PRO A C 1
ATOM 2689 O O . PRO A 1 327 ? 1.946 33.089 11.444 1.00 27.74 327 PRO A O 1
ATOM 2693 N N . LYS A 1 328 ? 2.767 34.487 9.854 1.00 28.43 328 LYS A N 1
ATOM 2694 C CA . LYS A 1 328 ? 1.671 34.206 8.937 1.00 29.91 328 LYS A CA 1
ATOM 2695 C C . LYS A 1 328 ? 1.968 32.909 8.223 1.00 29.87 328 LYS A C 1
ATOM 2696 O O . LYS A 1 328 ? 3.088 32.387 8.292 1.00 28.11 328 LYS A O 1
ATOM 2702 N N . GLY A 1 329 ? 0.949 32.424 7.507 1.00 30.71 329 GLY A N 1
ATOM 2703 C CA . GLY A 1 329 ? 1.063 31.205 6.742 1.00 30.16 329 GLY A CA 1
ATOM 2704 C C . GLY A 1 329 ? 2.130 31.275 5.658 1.00 32.08 329 GLY A C 1
ATOM 2705 O O . GLY A 1 329 ? 2.683 30.234 5.312 1.00 33.42 329 GLY A O 1
ATOM 2706 N N . ASP A 1 330 ? 2.430 32.455 5.113 1.00 31.69 330 ASP A N 1
ATOM 2707 C CA . ASP A 1 330 ? 3.467 32.525 4.076 1.00 32.37 330 ASP A CA 1
ATOM 2708 C C . ASP A 1 330 ? 4.873 32.564 4.658 1.00 33.25 330 ASP A C 1
ATOM 2709 O O . ASP A 1 330 ? 5.856 32.609 3.918 1.00 32.52 330 ASP A O 1
ATOM 2714 N N . GLY A 1 331 ? 4.955 32.584 5.995 1.00 33.21 331 GLY A N 1
ATOM 2715 C CA . GLY A 1 331 ? 6.254 32.589 6.634 1.00 33.09 331 GLY A CA 1
ATOM 2716 C C . GLY A 1 331 ? 6.827 33.951 6.937 1.00 33.12 331 GLY A C 1
ATOM 2717 O O . GLY A 1 331 ? 7.993 34.068 7.300 1.00 32.60 331 GLY A O 1
ATOM 2718 N N . THR A 1 332 ? 6.020 35.001 6.805 1.00 32.65 332 THR A N 1
ATOM 2719 C CA . THR A 1 332 ? 6.562 36.296 7.117 1.00 30.09 332 THR A CA 1
ATOM 2720 C C . THR A 1 332 ? 6.077 36.611 8.514 1.00 30.52 332 THR A C 1
ATOM 2721 O O . THR A 1 332 ? 5.058 36.058 8.981 1.00 30.73 332 THR A O 1
ATOM 2725 N N . ILE A 1 333 ? 6.782 37.510 9.179 1.00 30.34 333 ILE A N 1
ATOM 2726 C CA . ILE A 1 333 ? 6.414 37.932 10.518 1.00 30.58 333 ILE A CA 1
ATOM 2727 C C . ILE A 1 333 ? 5.756 39.294 10.347 1.00 32.99 333 ILE A C 1
ATOM 2728 O O . ILE A 1 333 ? 6.376 40.199 9.836 1.00 32.30 333 ILE A O 1
ATOM 2733 N N . PRO A 1 334 ? 4.475 39.444 10.757 1.00 33.70 334 PRO A N 1
ATOM 2734 C CA . PRO A 1 334 ? 3.790 40.742 10.614 1.00 34.87 334 PRO A CA 1
ATOM 2735 C C . PRO A 1 334 ? 4.594 41.935 11.163 1.00 35.49 334 PRO A C 1
ATOM 2736 O O . PRO A 1 334 ? 5.229 41.850 12.237 1.00 33.44 334 PRO A O 1
ATOM 2740 N N . ASP A 1 335 ? 4.521 43.051 10.434 1.00 35.73 335 ASP A N 1
ATOM 2741 C CA . ASP A 1 335 ? 5.190 44.320 10.798 1.00 36.77 335 ASP A CA 1
ATOM 2742 C C . ASP A 1 335 ? 4.991 44.811 12.224 1.00 35.28 335 ASP A C 1
ATOM 2743 O O . ASP A 1 335 ? 5.915 45.290 12.834 1.00 35.40 335 ASP A O 1
ATOM 2748 N N . LEU A 1 336 ? 3.773 44.739 12.727 1.00 34.37 336 LEU A N 1
ATOM 2749 C CA . LEU A 1 336 ? 3.488 45.170 14.087 1.00 34.34 336 LEU A CA 1
ATOM 2750 C C . LEU A 1 336 ? 4.296 44.370 15.116 1.00 33.81 336 LEU A C 1
ATOM 2751 O O . LEU A 1 336 ? 4.703 44.884 16.160 1.00 35.00 336 LEU A O 1
ATOM 2756 N N . GLN A 1 337 ? 4.488 43.088 14.855 1.00 33.41 337 GLN A N 1
ATOM 2757 C CA . GLN A 1 337 ? 5.262 42.264 15.783 1.00 32.22 337 GLN A CA 1
ATOM 2758 C C . GLN A 1 337 ? 6.765 42.531 15.564 1.00 31.62 337 GLN A C 1
ATOM 2759 O O . GLN A 1 337 ? 7.520 42.648 16.509 1.00 31.23 337 GLN A O 1
ATOM 2765 N N . LYS A 1 338 ? 7.176 42.638 14.312 1.00 31.61 338 LYS A N 1
ATOM 2766 C CA . LYS A 1 338 ? 8.567 42.909 13.992 1.00 35.87 338 LYS A CA 1
ATOM 2767 C C . LYS A 1 338 ? 8.989 44.276 14.607 1.00 37.30 338 LYS A C 1
ATOM 2768 O O . LYS A 1 338 ? 10.083 44.376 15.194 1.00 35.85 338 LYS A O 1
ATOM 2774 N N . GLU A 1 339 ? 8.112 45.301 14.546 1.00 37.68 339 GLU A N 1
ATOM 2775 C CA . GLU A 1 339 ? 8.463 46.615 15.111 1.00 39.39 339 GLU A CA 1
ATOM 2776 C C . GLU A 1 339 ? 8.722 46.515 16.601 1.00 37.56 339 GLU A C 1
ATOM 2777 O O . GLU A 1 339 ? 9.703 47.080 17.105 1.00 37.97 339 GLU A O 1
ATOM 2783 N N . ARG A 1 340 ? 7.819 45.849 17.311 1.00 34.38 340 ARG A N 1
ATOM 2784 C CA . ARG A 1 340 ? 7.964 45.704 18.761 1.00 32.75 340 ARG A CA 1
ATOM 2785 C C . ARG A 1 340 ? 9.201 44.896 19.112 1.00 32.34 340 ARG A C 1
ATOM 2786 O O . ARG A 1 340 ? 9.845 45.168 20.096 1.00 31.47 340 ARG A O 1
ATOM 2794 N N . LEU A 1 341 ? 9.541 43.912 18.283 1.00 32.01 341 LEU A N 1
ATOM 2795 C CA . LEU A 1 341 ? 10.749 43.117 18.504 1.00 30.43 341 LEU A CA 1
ATOM 2796 C C . LEU A 1 341 ? 12.008 43.980 18.350 1.00 30.96 341 LEU A C 1
ATOM 2797 O O . LEU A 1 341 ? 12.936 43.929 19.169 1.00 30.25 341 LEU A O 1
ATOM 2802 N N . LEU A 1 342 ? 12.048 44.768 17.278 1.00 31.57 342 LEU A N 1
ATOM 2803 C CA . LEU A 1 342 ? 13.221 45.616 17.034 1.00 32.35 342 LEU A CA 1
ATOM 2804 C C . LEU A 1 342 ? 13.338 46.696 18.101 1.00 32.32 342 LEU A C 1
ATOM 2805 O O . LEU A 1 342 ? 14.454 47.061 18.511 1.00 30.95 342 LEU A O 1
ATOM 2810 N N . GLY A 1 343 ? 12.189 47.180 18.584 1.00 32.48 343 GLY A N 1
ATOM 2811 C CA . GLY A 1 343 ? 12.227 48.202 19.605 1.00 31.89 343 GLY A CA 1
ATOM 2812 C C . GLY A 1 343 ? 12.829 47.686 20.912 1.00 33.32 343 GLY A C 1
ATOM 2813 O O . GLY A 1 343 ? 13.606 48.373 21.574 1.00 31.02 343 GLY A O 1
ATOM 2814 N N . LEU A 1 344 ? 12.421 46.480 21.303 1.00 32.69 344 LEU A N 1
ATOM 2815 C CA . LEU A 1 344 ? 12.922 45.848 22.517 1.00 32.89 344 LEU A CA 1
ATOM 2816 C C . LEU A 1 344 ? 14.412 45.578 22.295 1.00 31.67 344 LEU A C 1
ATOM 2817 O O . LEU A 1 344 ? 15.202 45.810 23.170 1.00 33.22 344 LEU A O 1
ATOM 2822 N N . GLY A 1 345 ? 14.771 45.099 21.116 1.00 31.43 345 GLY A N 1
ATOM 2823 C CA . GLY A 1 345 ? 16.169 44.849 20.788 1.00 31.94 345 GLY A CA 1
ATOM 2824 C C . GLY A 1 345 ? 17.065 46.088 20.895 1.00 32.78 345 GLY A C 1
ATOM 2825 O O . GLY A 1 345 ? 18.228 45.969 21.255 1.00 31.37 345 GLY A O 1
ATOM 2826 N N . GLU A 1 346 ? 16.539 47.272 20.587 1.00 33.75 346 GLU A N 1
ATOM 2827 C CA . GLU A 1 346 ? 17.332 48.507 20.712 1.00 35.74 346 GLU A CA 1
ATOM 2828 C C . GLU A 1 346 ? 17.550 48.846 22.191 1.00 33.45 346 GLU A C 1
ATOM 2829 O O . GLU A 1 346 ? 18.635 49.278 22.617 1.00 33.26 346 GLU A O 1
ATOM 2835 N N . TRP A 1 347 ? 16.527 48.639 22.997 1.00 31.56 347 TRP A N 1
ATOM 2836 C CA . TRP A 1 347 ? 16.715 48.930 24.413 1.00 30.16 347 TRP A CA 1
ATOM 2837 C C . TRP A 1 347 ? 17.773 47.941 24.997 1.00 31.41 347 TRP A C 1
ATOM 2838 O O . TRP A 1 347 ? 18.671 48.336 25.736 1.00 30.87 347 TRP A O 1
ATOM 2849 N N . LEU A 1 348 ? 17.684 46.655 24.658 1.00 30.88 348 LEU A N 1
ATOM 2850 C CA . LEU A 1 348 ? 18.660 45.692 25.172 1.00 30.69 348 LEU A CA 1
ATOM 2851 C C . LEU A 1 348 ? 20.081 45.982 24.662 1.00 32.35 348 LEU A C 1
ATOM 2852 O O . LEU A 1 348 ? 21.069 45.699 25.342 1.00 30.93 348 LEU A O 1
ATOM 2857 N N . ARG A 1 349 ? 20.207 46.537 23.467 1.00 33.79 349 ARG A N 1
ATOM 2858 C CA . ARG A 1 349 ? 21.537 46.852 23.009 1.00 37.07 349 ARG A CA 1
ATOM 2859 C C . ARG A 1 349 ? 22.080 47.952 23.914 1.00 37.02 349 ARG A C 1
ATOM 2860 O O . ARG A 1 349 ? 23.239 47.960 24.198 1.00 37.58 349 ARG A O 1
ATOM 2868 N N . LYS A 1 350 ? 21.242 48.874 24.382 1.00 38.41 350 LYS A N 1
ATOM 2869 C CA . LYS A 1 350 ? 21.728 49.943 25.270 1.00 38.33 350 LYS A CA 1
ATOM 2870 C C . LYS A 1 350 ? 21.921 49.511 26.714 1.00 38.25 350 LYS A C 1
ATOM 2871 O O . LYS A 1 350 ? 22.921 49.874 27.349 1.00 39.01 350 LYS A O 1
ATOM 2877 N N . TYR A 1 351 ? 20.965 48.744 27.240 1.00 35.51 351 TYR A N 1
ATOM 2878 C CA . TYR A 1 351 ? 21.010 48.379 28.649 1.00 34.52 351 TYR A CA 1
ATOM 2879 C C . TYR A 1 351 ? 21.236 46.876 29.020 1.00 34.28 351 TYR A C 1
ATOM 2880 O O . TYR A 1 351 ? 21.123 46.472 30.204 1.00 31.23 351 TYR A O 1
ATOM 2889 N N . GLY A 1 352 ? 21.570 46.079 28.005 1.00 34.28 352 GLY A N 1
ATOM 2890 C CA . GLY A 1 352 ? 21.734 44.649 28.185 1.00 33.85 352 GLY A CA 1
ATOM 2891 C C . GLY A 1 352 ? 22.612 44.223 29.340 1.00 34.94 352 GLY A C 1
ATOM 2892 O O . GLY A 1 352 ? 22.355 43.170 29.949 1.00 33.75 352 GLY A O 1
ATOM 2893 N N . ASP A 1 353 ? 23.640 45.017 29.650 1.00 33.76 353 ASP A N 1
ATOM 2894 C CA . ASP A 1 353 ? 24.557 44.685 30.727 1.00 34.20 353 ASP A CA 1
ATOM 2895 C C . ASP A 1 353 ? 23.875 44.666 32.114 1.00 32.96 353 ASP A C 1
ATOM 2896 O O . ASP A 1 353 ? 24.345 44.004 33.041 1.00 30.97 353 ASP A O 1
ATOM 2901 N N . ALA A 1 354 ? 22.759 45.374 32.245 1.00 31.39 354 ALA A N 1
ATOM 2902 C CA . ALA A 1 354 ? 22.001 45.385 33.498 1.00 30.44 354 ALA A CA 1
ATOM 2903 C C . ALA A 1 354 ? 20.986 44.197 33.500 1.00 30.64 354 ALA A C 1
ATOM 2904 O O . ALA A 1 354 ? 20.286 43.973 34.511 1.00 30.28 354 ALA A O 1
ATOM 2906 N N . ILE A 1 355 ? 20.893 43.485 32.373 1.00 28.06 355 ILE A N 1
ATOM 2907 C CA . ILE A 1 355 ? 19.955 42.343 32.234 1.00 28.42 355 ILE A CA 1
ATOM 2908 C C . ILE A 1 355 ? 20.613 40.942 32.093 1.00 28.07 355 ILE A C 1
ATOM 2909 O O . ILE A 1 355 ? 20.462 40.036 32.971 1.00 25.00 355 ILE A O 1
ATOM 2914 N N . TYR A 1 356 ? 21.324 40.756 30.973 1.00 28.22 356 TYR A N 1
ATOM 2915 C CA . TYR A 1 356 ? 21.975 39.472 30.713 1.00 28.82 356 TYR A CA 1
ATOM 2916 C C . TYR A 1 356 ? 22.989 39.055 31.804 1.00 31.12 356 TYR A C 1
ATOM 2917 O O . TYR A 1 356 ? 23.740 39.882 32.353 1.00 33.18 356 TYR A O 1
ATOM 2926 N N . GLY A 1 357 ? 23.027 37.770 32.109 1.00 29.70 357 GLY A N 1
ATOM 2927 C CA . GLY A 1 357 ? 23.992 37.291 33.070 1.00 30.58 357 GLY A CA 1
ATOM 2928 C C . GLY A 1 357 ? 23.805 37.838 34.473 1.00 31.50 357 GLY A C 1
ATOM 2929 O O . GLY A 1 357 ? 24.678 37.622 35.308 1.00 32.79 357 GLY A O 1
ATOM 2930 N N . THR A 1 358 ? 22.697 38.524 34.755 1.00 30.39 358 THR A N 1
ATOM 2931 C CA . THR A 1 358 ? 22.494 39.033 36.122 1.00 30.09 358 THR A CA 1
ATOM 2932 C C . THR A 1 358 ? 21.876 37.991 37.084 1.00 31.04 358 THR A C 1
ATOM 2933 O O . THR A 1 358 ? 21.456 36.890 36.650 1.00 30.27 358 THR A O 1
ATOM 2937 N N . SER A 1 359 ? 21.817 38.367 38.366 1.00 31.15 359 SER A N 1
ATOM 2938 C CA . SER A 1 359 ? 21.226 37.595 39.455 1.00 34.66 359 SER A CA 1
ATOM 2939 C C . SER A 1 359 ? 20.261 38.498 40.206 1.00 34.19 359 SER A C 1
ATOM 2940 O O . SER A 1 359 ? 20.289 39.706 40.070 1.00 35.18 359 SER A O 1
ATOM 2943 N N . VAL A 1 360 ? 19.420 37.909 41.026 1.00 34.94 360 VAL A N 1
ATOM 2944 C CA . VAL A 1 360 ? 18.477 38.707 41.792 1.00 36.76 360 VAL A CA 1
ATOM 2945 C C . VAL A 1 360 ? 19.282 39.346 42.927 1.00 39.01 360 VAL A C 1
ATOM 2946 O O . VAL A 1 360 ? 20.337 38.841 43.311 1.00 37.95 360 VAL A O 1
ATOM 2950 N N . TRP A 1 361 ? 18.775 40.451 43.447 1.00 40.54 361 TRP A N 1
ATOM 2951 C CA . TRP A 1 361 ? 19.438 41.147 44.535 1.00 42.72 361 TRP A CA 1
ATOM 2952 C C . TRP A 1 361 ? 18.696 40.684 45.806 1.00 43.41 361 TRP A C 1
ATOM 2953 O O . TRP A 1 361 ? 18.050 39.647 45.773 1.00 42.16 361 TRP A O 1
ATOM 2964 N N . GLU A 1 362 ? 18.804 41.408 46.917 1.00 45.24 362 GLU A N 1
ATOM 2965 C CA . GLU A 1 362 ? 18.115 41.007 48.154 1.00 47.84 362 GLU A CA 1
ATOM 2966 C C . GLU A 1 362 ? 16.605 41.199 48.031 1.00 47.75 362 GLU A C 1
ATOM 2967 O O . GLU A 1 362 ? 15.834 40.629 48.793 1.00 48.18 362 GLU A O 1
ATOM 2973 N N . ARG A 1 363 ? 16.191 42.040 47.089 1.00 46.57 363 ARG A N 1
ATOM 2974 C CA . ARG A 1 363 ? 14.778 42.323 46.866 1.00 45.69 363 ARG A CA 1
ATOM 2975 C C . ARG A 1 363 ? 14.666 42.743 45.416 1.00 43.19 363 ARG A C 1
ATOM 2976 O O . ARG A 1 363 ? 15.621 43.218 44.822 1.00 42.23 363 ARG A O 1
ATOM 2984 N N . CYS A 1 364 ? 13.487 42.589 44.850 1.00 41.90 364 CYS A N 1
ATOM 2985 C CA . CYS A 1 364 ? 13.299 42.889 43.442 1.00 41.16 364 CYS A CA 1
ATOM 2986 C C . CYS A 1 364 ? 12.884 44.272 43.175 1.00 40.70 364 CYS A C 1
ATOM 2987 O O . CYS A 1 364 ? 13.180 44.830 42.122 1.00 37.74 364 CYS A O 1
ATOM 2990 N N . CYS A 1 365 ? 12.209 44.808 44.183 1.00 40.79 365 CYS A N 1
ATOM 2991 C CA . CYS A 1 365 ? 11.455 46.012 43.985 1.00 40.59 365 CYS A CA 1
ATOM 2992 C C . CYS A 1 365 ? 11.475 47.170 44.959 1.00 41.42 365 CYS A C 1
ATOM 2993 O O . CYS A 1 365 ? 11.770 47.016 46.142 1.00 40.87 365 CYS A O 1
ATOM 2996 N N . ALA A 1 366 ? 11.115 48.332 44.429 1.00 42.77 366 ALA A N 1
ATOM 2997 C CA . ALA A 1 366 ? 10.999 49.566 45.210 1.00 43.09 366 ALA A CA 1
ATOM 2998 C C . ALA A 1 366 ? 10.242 50.561 44.342 1.00 43.87 366 ALA A C 1
ATOM 2999 O O . ALA A 1 366 ? 9.913 50.273 43.187 1.00 44.95 366 ALA A O 1
ATOM 3001 N N . LYS A 1 367 ? 9.912 51.716 44.897 1.00 45.06 367 LYS A N 1
ATOM 3002 C CA . LYS A 1 367 ? 9.259 52.763 44.105 1.00 46.18 367 LYS A CA 1
ATOM 3003 C C . LYS A 1 367 ? 9.676 54.125 44.651 1.00 45.50 367 LYS A C 1
ATOM 3004 O O . LYS A 1 367 ? 10.089 54.235 45.816 1.00 44.24 367 LYS A O 1
ATOM 3010 N N . THR A 1 368 ? 9.613 55.146 43.802 1.00 46.15 368 THR A N 1
ATOM 3011 C CA . THR A 1 368 ? 9.960 56.508 44.246 1.00 47.37 368 THR A CA 1
ATOM 3012 C C . THR A 1 368 ? 8.773 57.119 44.977 1.00 48.95 368 THR A C 1
ATOM 3013 O O . THR A 1 368 ? 7.671 56.566 44.979 1.00 47.51 368 THR A O 1
ATOM 3017 N N . GLU A 1 369 ? 9.014 58.278 45.585 1.00 52.01 369 GLU A N 1
ATOM 3018 C CA . GLU A 1 369 ? 7.976 58.990 46.322 1.00 54.38 369 GLU A CA 1
ATOM 3019 C C . GLU A 1 369 ? 6.797 59.345 45.432 1.00 54.61 369 GLU A C 1
ATOM 3020 O O . GLU A 1 369 ? 5.679 59.442 45.905 1.00 55.09 369 GLU A O 1
ATOM 3026 N N . ASP A 1 370 ? 7.032 59.560 44.148 1.00 55.68 370 ASP A N 1
ATOM 3027 C CA . ASP A 1 370 ? 5.905 59.871 43.308 1.00 56.52 370 ASP A CA 1
ATOM 3028 C C . ASP A 1 370 ? 5.472 58.650 42.513 1.00 55.78 370 ASP A C 1
ATOM 3029 O O . ASP A 1 370 ? 4.912 58.759 41.411 1.00 56.82 370 ASP A O 1
ATOM 3034 N N . GLY A 1 371 ? 5.745 57.483 43.089 1.00 53.81 371 GLY A N 1
ATOM 3035 C CA . GLY A 1 371 ? 5.319 56.226 42.496 1.00 51.41 371 GLY A CA 1
ATOM 3036 C C . GLY A 1 371 ? 5.954 55.627 41.261 1.00 49.28 371 GLY A C 1
ATOM 3037 O O . GLY A 1 371 ? 5.322 54.827 40.622 1.00 49.65 371 GLY A O 1
ATOM 3038 N N . THR A 1 372 ? 7.172 55.995 40.901 1.00 48.19 372 THR A N 1
ATOM 3039 C CA . THR A 1 372 ? 7.790 55.363 39.745 1.00 46.36 372 THR A CA 1
ATOM 3040 C C . THR A 1 372 ? 8.273 54.031 40.262 1.00 44.72 372 THR A C 1
ATOM 3041 O O . THR A 1 372 ? 8.844 53.966 41.361 1.00 44.48 372 THR A O 1
ATOM 3045 N N . GLU A 1 373 ? 8.005 52.963 39.508 1.00 42.58 373 GLU A N 1
ATOM 3046 C CA . GLU A 1 373 ? 8.419 51.634 39.951 1.00 41.19 373 GLU A CA 1
ATOM 3047 C C . GLU A 1 373 ? 9.914 51.418 39.684 1.00 39.64 373 GLU A C 1
ATOM 3048 O O . GLU A 1 373 ? 10.476 51.933 38.720 1.00 38.76 373 GLU A O 1
ATOM 3054 N N . ILE A 1 374 ? 10.554 50.676 40.571 1.00 38.16 374 ILE A N 1
ATOM 3055 C CA . ILE A 1 374 ? 11.978 50.421 40.435 1.00 38.27 374 ILE A CA 1
ATOM 3056 C C . ILE A 1 374 ? 12.265 48.936 40.635 1.00 37.23 374 ILE A C 1
ATOM 3057 O O . ILE A 1 374 ? 11.728 48.308 41.553 1.00 36.10 374 ILE A O 1
ATOM 3062 N N . ARG A 1 375 ? 13.146 48.406 39.794 1.00 35.05 375 ARG A N 1
ATOM 3063 C CA . ARG A 1 375 ? 13.540 46.999 39.903 1.00 35.38 375 ARG A CA 1
ATOM 3064 C C . ARG A 1 375 ? 15.072 46.889 40.036 1.00 35.14 375 ARG A C 1
ATOM 3065 O O . ARG A 1 375 ? 15.821 47.699 39.481 1.00 36.18 375 ARG A O 1
ATOM 3073 N N . PHE A 1 376 ? 15.527 45.897 40.784 1.00 34.72 376 PHE A N 1
ATOM 3074 C CA . PHE A 1 376 ? 16.961 45.644 40.940 1.00 35.27 376 PHE A CA 1
ATOM 3075 C C . PHE A 1 376 ? 17.437 44.311 40.287 1.00 34.37 376 PHE A C 1
ATOM 3076 O O . PHE A 1 376 ? 16.701 43.326 40.271 1.00 32.72 376 PHE A O 1
ATOM 3084 N N . THR A 1 377 ? 18.677 44.309 39.800 1.00 33.40 377 THR A N 1
ATOM 3085 C CA . THR A 1 377 ? 19.355 43.126 39.271 1.00 33.63 377 THR A CA 1
ATOM 3086 C C . THR A 1 377 ? 20.797 43.271 39.792 1.00 35.48 377 THR A C 1
ATOM 3087 O O . THR A 1 377 ? 21.213 44.364 40.174 1.00 32.46 377 THR A O 1
ATOM 3091 N N . ARG A 1 378 ? 21.570 42.186 39.758 1.00 36.72 378 ARG A N 1
ATOM 3092 C CA . ARG A 1 378 ? 22.899 42.226 40.317 1.00 38.51 378 ARG A CA 1
ATOM 3093 C C . ARG A 1 378 ? 23.960 41.443 39.562 1.00 39.28 378 ARG A C 1
ATOM 3094 O O . ARG A 1 378 ? 23.658 40.468 38.869 1.00 38.16 378 ARG A O 1
ATOM 3102 N N . LYS A 1 379 ? 25.195 41.912 39.660 1.00 38.06 379 LYS A N 1
ATOM 3103 C CA . LYS A 1 379 ? 26.334 41.237 39.063 1.00 41.97 379 LYS A CA 1
ATOM 3104 C C . LYS A 1 379 ? 27.428 41.393 40.098 1.00 45.43 379 LYS A C 1
ATOM 3105 O O . LYS A 1 379 ? 28.071 42.429 40.203 1.00 47.10 379 LYS A O 1
ATOM 3111 N N . CYS A 1 380 ? 27.617 40.365 40.897 1.00 49.11 380 CYS A N 1
ATOM 3112 C CA . CYS A 1 380 ? 28.624 40.441 41.927 1.00 52.63 380 CYS A CA 1
ATOM 3113 C C . CYS A 1 380 ? 28.404 41.719 42.751 1.00 54.42 380 CYS A C 1
ATOM 3114 O O . CYS A 1 380 ? 27.335 41.895 43.346 1.00 55.02 380 CYS A O 1
ATOM 3117 N N . ASN A 1 381 ? 29.373 42.625 42.762 1.00 55.45 381 ASN A N 1
ATOM 3118 C CA . ASN A 1 381 ? 29.247 43.839 43.565 1.00 56.85 381 ASN A CA 1
ATOM 3119 C C . ASN A 1 381 ? 28.378 44.954 42.943 1.00 55.42 381 ASN A C 1
ATOM 3120 O O . ASN A 1 381 ? 27.891 45.840 43.657 1.00 55.70 381 ASN A O 1
ATOM 3125 N N . ARG A 1 382 ? 28.205 44.917 41.627 1.00 52.37 382 ARG A N 1
ATOM 3126 C CA . ARG A 1 382 ? 27.399 45.914 40.944 1.00 51.26 382 ARG A CA 1
ATOM 3127 C C . ARG A 1 382 ? 25.888 45.643 41.052 1.00 48.51 382 ARG A C 1
ATOM 3128 O O . ARG A 1 382 ? 25.406 44.581 40.649 1.00 47.87 382 ARG A O 1
ATOM 3136 N N . ILE A 1 383 ? 25.158 46.630 41.557 1.00 44.75 383 ILE A N 1
ATOM 3137 C CA . ILE A 1 383 ? 23.725 46.532 41.686 1.00 42.47 383 ILE A CA 1
ATOM 3138 C C . ILE A 1 383 ? 23.129 47.471 40.653 1.00 41.96 383 ILE A C 1
ATOM 3139 O O . ILE A 1 383 ? 23.469 48.663 40.630 1.00 42.00 383 ILE A O 1
ATOM 3144 N N . PHE A 1 384 ? 22.263 46.950 39.782 1.00 38.38 384 PHE A N 1
ATOM 3145 C CA . PHE A 1 384 ? 21.640 47.806 38.802 1.00 36.27 384 PHE A CA 1
ATOM 3146 C C . PHE A 1 384 ? 20.272 48.218 39.307 1.00 36.99 384 PHE A C 1
ATOM 3147 O O . PHE A 1 384 ? 19.500 47.380 39.762 1.00 36.93 384 PHE A O 1
ATOM 3155 N N . VAL A 1 385 ? 20.001 49.522 39.232 1.00 36.43 385 VAL A N 1
ATOM 3156 C CA . VAL A 1 385 ? 18.739 50.126 39.664 1.00 35.12 385 VAL A CA 1
ATOM 3157 C C . VAL A 1 385 ? 18.030 50.633 38.408 1.00 35.31 385 VAL A C 1
ATOM 3158 O O . VAL A 1 385 ? 18.402 51.670 37.810 1.00 34.49 385 VAL A O 1
ATOM 3162 N N . ILE A 1 386 ? 17.024 49.861 37.993 1.00 35.07 386 ILE A N 1
ATOM 3163 C CA . ILE A 1 386 ? 16.274 50.153 36.797 1.00 33.99 386 ILE A CA 1
ATOM 3164 C C . ILE A 1 386 ? 14.905 50.728 37.138 1.00 36.07 386 ILE A C 1
ATOM 3165 O O . ILE A 1 386 ? 14.063 50.066 37.814 1.00 37.86 386 ILE A O 1
ATOM 3170 N N . PHE A 1 387 ? 14.696 51.969 36.684 1.00 35.30 387 PHE A N 1
ATOM 3171 C CA . PHE A 1 387 ? 13.439 52.682 36.891 1.00 35.15 387 PHE A CA 1
ATOM 3172 C C . PHE A 1 387 ? 12.508 52.335 35.736 1.00 35.00 387 PHE A C 1
ATOM 3173 O O . PHE A 1 387 ? 12.929 52.336 34.567 1.00 33.27 387 PHE A O 1
ATOM 3181 N N . LEU A 1 388 ? 11.245 52.052 36.055 1.00 35.12 388 LEU A N 1
ATOM 3182 C CA . LEU A 1 388 ? 10.303 51.729 34.999 1.00 36.64 388 LEU A CA 1
ATOM 3183 C C . LEU A 1 388 ? 9.739 53.080 34.617 1.00 36.83 388 LEU A C 1
ATOM 3184 O O . LEU A 1 388 ? 8.644 53.478 35.033 1.00 37.62 388 LEU A O 1
ATOM 3189 N N . GLY A 1 389 ? 10.538 53.762 33.817 1.00 37.29 389 GLY A N 1
ATOM 3190 C CA . GLY A 1 389 ? 10.232 55.100 33.341 1.00 38.39 389 GLY A CA 1
ATOM 3191 C C . GLY A 1 389 ? 11.418 56.014 33.634 1.00 39.23 389 GLY A C 1
ATOM 3192 O O . GLY A 1 389 ? 12.394 55.614 34.305 1.00 37.08 389 GLY A O 1
ATOM 3193 N N . ILE A 1 390 ? 11.345 57.247 33.131 1.00 40.54 390 ILE A N 1
ATOM 3194 C CA . ILE A 1 390 ? 12.397 58.225 33.382 1.00 41.20 390 ILE A CA 1
ATOM 3195 C C . ILE A 1 390 ? 11.834 59.427 34.155 1.00 42.70 390 ILE A C 1
ATOM 3196 O O . ILE A 1 390 ? 11.028 60.192 33.611 1.00 42.31 390 ILE A O 1
ATOM 3201 N N . PRO A 1 391 ? 12.240 59.593 35.428 1.00 43.50 391 PRO A N 1
ATOM 3202 C CA . PRO A 1 391 ? 11.780 60.701 36.266 1.00 45.85 391 PRO A CA 1
ATOM 3203 C C . PRO A 1 391 ? 12.041 62.037 35.557 1.00 48.63 391 PRO A C 1
ATOM 3204 O O . PRO A 1 391 ? 12.987 62.171 34.769 1.00 49.06 391 PRO A O 1
ATOM 3208 N N . THR A 1 392 ? 11.203 63.031 35.819 1.00 50.99 392 THR A N 1
ATOM 3209 C CA . THR A 1 392 ? 11.380 64.317 35.156 1.00 52.74 392 THR A CA 1
ATOM 3210 C C . THR A 1 392 ? 12.264 65.289 35.932 1.00 53.20 392 THR A C 1
ATOM 3211 O O . THR A 1 392 ? 13.042 66.037 35.342 1.00 54.16 392 THR A O 1
ATOM 3215 N N . GLY A 1 393 ? 12.180 65.271 37.251 1.00 52.90 393 GLY A N 1
ATOM 3216 C CA . GLY A 1 393 ? 13.015 66.181 37.999 1.00 52.70 393 GLY A CA 1
ATOM 3217 C C . GLY A 1 393 ? 14.255 65.456 38.425 1.00 53.51 393 GLY A C 1
ATOM 3218 O O . GLY A 1 393 ? 14.241 64.241 38.551 1.00 53.76 393 GLY A O 1
ATOM 3219 N N . GLU A 1 394 ? 15.320 66.203 38.672 1.00 54.12 394 GLU A N 1
ATOM 3220 C CA . GLU A 1 394 ? 16.614 65.652 39.071 1.00 54.39 394 GLU A CA 1
ATOM 3221 C C . GLU A 1 394 ? 16.680 65.092 40.479 1.00 53.98 394 GLU A C 1
ATOM 3222 O O . GLU A 1 394 ? 17.518 64.254 40.777 1.00 53.62 394 GLU A O 1
ATOM 3228 N N . LYS A 1 395 ? 15.833 65.575 41.366 1.00 54.34 395 LYS A N 1
ATOM 3229 C CA . LYS A 1 395 ? 15.866 65.075 42.731 1.00 55.35 395 LYS A CA 1
ATOM 3230 C C . LYS A 1 395 ? 14.987 63.824 42.793 1.00 55.21 395 LYS A C 1
ATOM 3231 O O . LYS A 1 395 ? 13.803 63.853 42.450 1.00 55.14 395 LYS A O 1
ATOM 3237 N N . ILE A 1 396 ? 15.577 62.723 43.235 1.00 54.07 396 ILE A N 1
ATOM 3238 C CA . ILE A 1 396 ? 14.862 61.476 43.295 1.00 53.14 396 ILE A CA 1
ATOM 3239 C C . ILE A 1 396 ? 14.905 60.895 44.696 1.00 53.85 396 ILE A C 1
ATOM 3240 O O . ILE A 1 396 ? 15.970 60.812 45.312 1.00 53.79 396 ILE A O 1
ATOM 3245 N N . VAL A 1 397 ? 13.738 60.490 45.191 1.00 54.25 397 VAL A N 1
ATOM 3246 C CA . VAL A 1 397 ? 13.637 59.929 46.527 1.00 55.08 397 VAL A CA 1
ATOM 3247 C C . VAL A 1 397 ? 13.083 58.508 46.437 1.00 55.10 397 VAL A C 1
ATOM 3248 O O . VAL A 1 397 ? 11.931 58.292 46.040 1.00 54.90 397 VAL A O 1
ATOM 3252 N N . ILE A 1 398 ? 13.929 57.545 46.791 1.00 54.90 398 ILE A N 1
ATOM 3253 C CA . ILE A 1 398 ? 13.540 56.145 46.760 1.00 54.94 398 ILE A CA 1
ATOM 3254 C C . ILE A 1 398 ? 13.060 55.730 48.145 1.00 55.63 398 ILE A C 1
ATOM 3255 O O . ILE A 1 398 ? 13.789 55.824 49.134 1.00 55.01 398 ILE A O 1
ATOM 3260 N N . GLU A 1 399 ? 11.822 55.261 48.207 1.00 57.12 399 GLU A N 1
ATOM 3261 C CA . GLU A 1 399 ? 11.240 54.849 49.472 1.00 58.33 399 GLU A CA 1
ATOM 3262 C C . GLU A 1 399 ? 11.796 53.547 50.020 1.00 59.02 399 GLU A C 1
ATOM 3263 O O . GLU A 1 399 ? 12.104 52.624 49.269 1.00 59.86 399 GLU A O 1
ATOM 3269 N N . ASP A 1 400 ? 11.939 53.490 51.339 1.00 59.89 400 ASP A N 1
ATOM 3270 C CA . ASP A 1 400 ? 12.410 52.285 52.020 1.00 61.46 400 ASP A CA 1
ATOM 3271 C C . ASP A 1 400 ? 13.648 51.641 51.416 1.00 61.95 400 ASP A C 1
ATOM 3272 O O . ASP A 1 400 ? 13.669 50.435 51.141 1.00 62.36 400 ASP A O 1
ATOM 3277 N N . LEU A 1 401 ? 14.685 52.437 51.205 1.00 62.02 401 LEU A N 1
ATOM 3278 C CA . LEU A 1 401 ? 15.912 51.905 50.652 1.00 62.43 401 LEU A CA 1
ATOM 3279 C C . LEU A 1 401 ? 17.091 52.676 51.170 1.00 63.39 401 LEU A C 1
ATOM 3280 O O . LEU A 1 401 ? 17.104 53.906 51.135 1.00 63.64 401 LEU A O 1
ATOM 3285 N N . ASN A 1 402 ? 18.081 51.943 51.650 1.00 64.46 402 ASN A N 1
ATOM 3286 C CA . ASN A 1 402 ? 19.315 52.544 52.134 1.00 66.78 402 ASN A CA 1
ATOM 3287 C C . ASN A 1 402 ? 20.433 51.775 51.456 1.00 67.70 402 ASN A C 1
ATOM 3288 O O . ASN A 1 402 ? 20.377 50.554 51.359 1.00 68.23 402 ASN A O 1
ATOM 3293 N N . LEU A 1 403 ? 21.440 52.490 50.974 1.00 69.06 403 LEU A N 1
ATOM 3294 C CA . LEU A 1 403 ? 22.556 51.855 50.286 1.00 70.43 403 LEU A CA 1
ATOM 3295 C C . LEU A 1 403 ? 23.832 51.893 51.087 1.00 71.48 403 LEU A C 1
ATOM 3296 O O . LEU A 1 403 ? 24.292 52.967 51.459 1.00 71.84 403 LEU A O 1
ATOM 3301 N N . SER A 1 404 ? 24.413 50.725 51.339 1.00 72.61 404 SER A N 1
ATOM 3302 C CA . SER A 1 404 ? 25.669 50.675 52.065 1.00 73.90 404 SER A CA 1
ATOM 3303 C C . SER A 1 404 ? 26.739 50.563 50.991 1.00 74.41 404 SER A C 1
ATOM 3304 O O . SER A 1 404 ? 27.756 49.888 51.173 1.00 75.91 404 SER A O 1
ATOM 3307 N N . ALA A 1 405 ? 26.484 51.195 49.850 1.00 74.18 405 ALA A N 1
ATOM 3308 C CA . ALA A 1 405 ? 27.441 51.186 48.758 1.00 73.37 405 ALA A CA 1
ATOM 3309 C C . ALA A 1 405 ? 28.421 52.312 49.075 1.00 72.87 405 ALA A C 1
ATOM 3310 O O . ALA A 1 405 ? 28.695 52.598 50.240 1.00 74.07 405 ALA A O 1
ATOM 3312 N N . GLY A 1 406 ? 28.955 52.950 48.048 1.00 71.31 406 GLY A N 1
ATOM 3313 C CA . GLY A 1 406 ? 29.894 54.022 48.276 1.00 68.27 406 GLY A CA 1
ATOM 3314 C C . GLY A 1 406 ? 29.983 54.788 46.982 1.00 66.64 406 GLY A C 1
ATOM 3315 O O . GLY A 1 406 ? 30.570 55.876 46.912 1.00 66.82 406 GLY A O 1
ATOM 3316 N N . THR A 1 407 ? 29.392 54.213 45.940 1.00 63.13 407 THR A N 1
ATOM 3317 C CA . THR A 1 407 ? 29.393 54.870 44.646 1.00 59.97 407 THR A CA 1
ATOM 3318 C C . THR A 1 407 ? 28.146 54.524 43.841 1.00 56.44 407 THR A C 1
ATOM 3319 O O . THR A 1 407 ? 27.862 53.371 43.610 1.00 56.35 407 THR A O 1
ATOM 3323 N N . VAL A 1 408 ? 27.390 55.541 43.460 1.00 53.22 408 VAL A N 1
ATOM 3324 C CA . VAL A 1 408 ? 26.191 55.374 42.659 1.00 49.79 408 VAL A CA 1
ATOM 3325 C C . VAL A 1 408 ? 26.529 56.195 41.416 1.00 48.54 408 VAL A C 1
ATOM 3326 O O . VAL A 1 408 ? 26.930 57.357 41.518 1.00 47.24 408 VAL A O 1
ATOM 3330 N N . ARG A 1 409 ? 26.408 55.549 40.262 1.00 46.15 409 ARG A N 1
ATOM 3331 C CA . ARG A 1 409 ? 26.727 56.122 38.972 1.00 44.87 409 ARG A CA 1
ATOM 3332 C C . ARG A 1 409 ? 25.571 56.027 37.986 1.00 42.87 409 ARG A C 1
ATOM 3333 O O . ARG A 1 409 ? 24.754 55.120 38.078 1.00 41.06 409 ARG A O 1
ATOM 3341 N N . HIS A 1 410 ? 25.519 56.966 37.037 1.00 40.07 410 HIS A N 1
ATOM 3342 C CA . HIS A 1 410 ? 24.509 56.947 35.984 1.00 38.28 410 HIS A CA 1
ATOM 3343 C C . HIS A 1 410 ? 25.088 55.820 35.131 1.00 37.98 410 HIS A C 1
ATOM 3344 O O . HIS A 1 410 ? 26.264 55.832 34.792 1.00 35.83 410 HIS A O 1
ATOM 3351 N N . PHE A 1 411 ? 24.256 54.840 34.808 1.00 37.70 411 PHE A N 1
ATOM 3352 C CA . PHE A 1 411 ? 24.710 53.669 34.086 1.00 36.77 411 PHE A CA 1
ATOM 3353 C C . PHE A 1 411 ? 25.209 53.932 32.677 1.00 36.66 411 PHE A C 1
ATOM 3354 O O . PHE A 1 411 ? 26.266 53.494 32.292 1.00 36.71 411 PHE A O 1
ATOM 3362 N N . LEU A 1 412 ? 24.442 54.660 31.904 1.00 38.20 412 LEU A N 1
ATOM 3363 C CA . LEU A 1 412 ? 24.800 54.909 30.522 1.00 40.49 412 LEU A CA 1
ATOM 3364 C C . LEU A 1 412 ? 26.073 55.725 30.307 1.00 41.61 412 LEU A C 1
ATOM 3365 O O . LEU A 1 412 ? 26.865 55.415 29.426 1.00 42.54 412 LEU A O 1
ATOM 3370 N N . THR A 1 413 ? 26.272 56.760 31.111 1.00 42.01 413 THR A N 1
ATOM 3371 C CA . THR A 1 413 ? 27.451 57.614 30.968 1.00 43.08 413 THR A CA 1
ATOM 3372 C C . THR A 1 413 ? 28.546 57.229 31.943 1.00 43.81 413 THR A C 1
ATOM 3373 O O . THR A 1 413 ? 29.698 57.558 31.731 1.00 43.88 413 THR A O 1
ATOM 3377 N N . GLY A 1 414 ? 28.171 56.540 33.015 1.00 44.78 414 GLY A N 1
ATOM 3378 C CA . GLY A 1 414 ? 29.134 56.184 34.033 1.00 45.54 414 GLY A CA 1
ATOM 3379 C C . GLY A 1 414 ? 29.375 57.338 35.002 1.00 46.65 414 GLY A C 1
ATOM 3380 O O . GLY A 1 414 ? 30.195 57.219 35.906 1.00 46.47 414 GLY A O 1
ATOM 3381 N N . GLU A 1 415 ? 28.669 58.455 34.838 1.00 48.33 415 GLU A N 1
ATOM 3382 C CA . GLU A 1 415 ? 28.866 59.600 35.728 1.00 50.32 415 GLU A CA 1
ATOM 3383 C C . GLU A 1 415 ? 28.513 59.353 37.202 1.00 51.38 415 GLU A C 1
ATOM 3384 O O . GLU A 1 415 ? 27.432 58.882 37.538 1.00 49.84 415 GLU A O 1
ATOM 3390 N N . ARG A 1 416 ? 29.445 59.701 38.082 1.00 51.44 416 ARG A N 1
ATOM 3391 C CA . ARG A 1 416 ? 29.246 59.536 39.506 1.00 53.19 416 ARG A CA 1
ATOM 3392 C C . ARG A 1 416 ? 28.154 60.500 39.954 1.00 52.90 416 ARG A C 1
ATOM 3393 O O . ARG A 1 416 ? 28.102 61.639 39.495 1.00 52.97 416 ARG A O 1
ATOM 3401 N N . LEU A 1 417 ? 27.271 60.045 40.835 1.00 52.07 417 LEU A N 1
ATOM 3402 C CA . LEU A 1 417 ? 26.186 60.891 41.290 1.00 51.43 417 LEU A CA 1
ATOM 3403 C C . LEU A 1 417 ? 26.196 61.072 42.802 1.00 51.89 417 LEU A C 1
ATOM 3404 O O . LEU A 1 417 ? 26.731 60.257 43.560 1.00 49.67 417 LEU A O 1
ATOM 3409 N N . SER A 1 418 ? 25.578 62.173 43.208 1.00 53.07 418 SER A N 1
ATOM 3410 C CA . SER A 1 418 ? 25.444 62.560 44.595 1.00 53.51 418 SER A CA 1
ATOM 3411 C C . SER A 1 418 ? 24.210 61.886 45.209 1.00 53.66 418 SER A C 1
ATOM 3412 O O . SER A 1 418 ? 23.086 62.003 44.679 1.00 54.36 418 SER A O 1
ATOM 3415 N N . PHE A 1 419 ? 24.417 61.173 46.313 1.00 53.65 419 PHE A N 1
ATOM 3416 C CA . PHE A 1 419 ? 23.316 60.478 46.975 1.00 55.48 419 PHE A CA 1
ATOM 3417 C C . PHE A 1 419 ? 23.484 60.491 48.483 1.00 56.64 419 PHE A C 1
ATOM 3418 O O . PHE A 1 419 ? 24.577 60.687 48.994 1.00 55.66 419 PHE A O 1
ATOM 3426 N N . LYS A 1 420 ? 22.391 60.230 49.183 1.00 58.86 420 LYS A N 1
ATOM 3427 C CA . LYS A 1 420 ? 22.400 60.227 50.634 1.00 60.87 420 LYS A CA 1
ATOM 3428 C C . LYS A 1 420 ? 21.235 59.415 51.194 1.00 61.49 420 LYS A C 1
ATOM 3429 O O . LYS A 1 420 ? 20.104 59.553 50.731 1.00 61.36 420 LYS A O 1
ATOM 3435 N N . ASN A 1 421 ? 21.532 58.564 52.173 1.00 62.53 421 ASN A N 1
ATOM 3436 C CA . ASN A 1 421 ? 20.523 57.764 52.846 1.00 63.64 421 ASN A CA 1
ATOM 3437 C C . ASN A 1 421 ? 19.840 58.733 53.796 1.00 64.58 421 ASN A C 1
ATOM 3438 O O . ASN A 1 421 ? 20.415 59.117 54.807 1.00 66.05 421 ASN A O 1
ATOM 3443 N N . VAL A 1 422 ? 18.623 59.146 53.464 1.00 65.38 422 VAL A N 1
ATOM 3444 C CA . VAL A 1 422 ? 17.883 60.097 54.288 1.00 65.23 422 VAL A CA 1
ATOM 3445 C C . VAL A 1 422 ? 16.736 59.378 54.985 1.00 65.98 422 VAL A C 1
ATOM 3446 O O . VAL A 1 422 ? 15.615 59.289 54.463 1.00 65.30 422 VAL A O 1
ATOM 3450 N N . GLY A 1 423 ? 17.032 58.860 56.172 1.00 66.07 423 GLY A N 1
ATOM 3451 C CA . GLY A 1 423 ? 16.034 58.137 56.923 1.00 65.72 423 GLY A CA 1
ATOM 3452 C C . GLY A 1 423 ? 15.905 56.739 56.351 1.00 66.05 423 GLY A C 1
ATOM 3453 O O . GLY A 1 423 ? 16.914 56.051 56.120 1.00 65.63 423 GLY A O 1
ATOM 3454 N N . LYS A 1 424 ? 14.662 56.317 56.122 1.00 65.48 424 LYS A N 1
ATOM 3455 C CA . LYS A 1 424 ? 14.399 54.998 55.578 1.00 65.06 424 LYS A CA 1
ATOM 3456 C C . LYS A 1 424 ? 14.401 55.062 54.058 1.00 63.77 424 LYS A C 1
ATOM 3457 O O . LYS A 1 424 ? 14.055 54.084 53.393 1.00 64.55 424 LYS A O 1
ATOM 3463 N N . ASN A 1 425 ? 14.802 56.208 53.517 1.00 61.65 425 ASN A N 1
ATOM 3464 C CA . ASN A 1 425 ? 14.838 56.413 52.075 1.00 60.09 425 ASN A CA 1
ATOM 3465 C C . ASN A 1 425 ? 16.239 56.726 51.569 1.00 59.39 425 ASN A C 1
ATOM 3466 O O . ASN A 1 425 ? 17.189 56.817 52.340 1.00 58.77 425 ASN A O 1
ATOM 3471 N N . LEU A 1 426 ? 16.344 56.898 50.255 1.00 58.41 426 LEU A N 1
ATOM 3472 C CA . LEU A 1 426 ? 17.606 57.219 49.591 1.00 57.39 426 LEU A CA 1
ATOM 3473 C C . LEU A 1 426 ? 17.340 58.335 48.604 1.00 57.18 426 LEU A C 1
ATOM 3474 O O . LEU A 1 426 ? 16.463 58.214 47.749 1.00 57.89 426 LEU A O 1
ATOM 3479 N N . GLU A 1 427 ? 18.073 59.434 48.739 1.00 56.66 427 GLU A N 1
ATOM 3480 C CA . GLU A 1 427 ? 17.907 60.546 47.816 1.00 55.91 427 GLU A CA 1
ATOM 3481 C C . GLU A 1 427 ? 19.065 60.537 46.866 1.00 53.71 427 GLU A C 1
ATOM 3482 O O . GLU A 1 427 ? 20.185 60.184 47.241 1.00 52.51 427 GLU A O 1
ATOM 3488 N N . ILE A 1 428 ? 18.779 60.926 45.630 1.00 52.05 428 ILE A N 1
ATOM 3489 C CA . ILE A 1 428 ? 19.784 60.930 44.592 1.00 50.76 428 ILE A CA 1
ATOM 3490 C C . ILE A 1 428 ? 19.446 62.061 43.652 1.00 49.76 428 ILE A C 1
ATOM 3491 O O . ILE A 1 428 ? 18.275 62.336 43.397 1.00 48.73 428 ILE A O 1
ATOM 3496 N N . THR A 1 429 ? 20.482 62.732 43.154 1.00 49.20 429 THR A N 1
ATOM 3497 C CA . THR A 1 429 ? 20.275 63.820 42.224 1.00 47.81 429 THR A CA 1
ATOM 3498 C C . THR A 1 429 ? 20.777 63.402 40.869 1.00 47.30 429 THR A C 1
ATOM 3499 O O . THR A 1 429 ? 21.927 62.990 40.704 1.00 46.34 429 THR A O 1
ATOM 3503 N N . VAL A 1 430 ? 19.926 63.536 39.874 1.00 46.82 430 VAL A N 1
ATOM 3504 C CA . VAL A 1 430 ? 20.367 63.132 38.573 1.00 46.37 430 VAL A CA 1
ATOM 3505 C C . VAL A 1 430 ? 20.172 64.276 37.637 1.00 47.08 430 VAL A C 1
ATOM 3506 O O . VAL A 1 430 ? 19.061 64.636 37.318 1.00 48.04 430 VAL A O 1
ATOM 3510 N N . PRO A 1 431 ? 21.277 64.892 37.206 1.00 48.08 431 PRO A N 1
ATOM 3511 C CA . PRO A 1 431 ? 21.272 66.031 36.289 1.00 48.22 431 PRO A CA 1
ATOM 3512 C C . PRO A 1 431 ? 20.359 65.723 35.128 1.00 49.29 431 PRO A C 1
ATOM 3513 O O . PRO A 1 431 ? 20.402 64.625 34.572 1.00 48.22 431 PRO A O 1
ATOM 3517 N N . LYS A 1 432 ? 19.550 66.695 34.731 1.00 50.30 432 LYS A N 1
ATOM 3518 C CA . LYS A 1 432 ? 18.646 66.436 33.632 1.00 51.29 432 LYS A CA 1
ATOM 3519 C C . LYS A 1 432 ? 19.337 66.043 32.342 1.00 50.80 432 LYS A C 1
ATOM 3520 O O . LYS A 1 432 ? 18.756 65.339 31.520 1.00 52.27 432 LYS A O 1
ATOM 3526 N N . LYS A 1 433 ? 20.561 66.486 32.120 1.00 49.32 433 LYS A N 1
ATOM 3527 C CA . LYS A 1 433 ? 21.188 66.088 30.867 1.00 49.05 433 LYS A CA 1
ATOM 3528 C C . LYS A 1 433 ? 21.365 64.558 30.837 1.00 47.93 433 LYS A C 1
ATOM 3529 O O . LYS A 1 433 ? 21.325 63.958 29.766 1.00 48.30 433 LYS A O 1
ATOM 3535 N N . LEU A 1 434 ? 21.584 63.947 32.006 1.00 46.00 434 LEU A N 1
ATOM 3536 C CA . LEU A 1 434 ? 21.765 62.488 32.089 1.00 45.04 434 LEU A CA 1
ATOM 3537 C C . LEU A 1 434 ? 20.398 61.842 31.862 1.00 44.79 434 LEU A C 1
ATOM 3538 O O . LEU A 1 434 ? 20.261 60.930 31.043 1.00 45.39 434 LEU A O 1
ATOM 3543 N N . LEU A 1 435 ? 19.375 62.362 32.527 1.00 44.40 435 LEU A N 1
ATOM 3544 C CA . LEU A 1 435 ? 18.033 61.820 32.360 1.00 44.56 435 LEU A CA 1
ATOM 3545 C C . LEU A 1 435 ? 17.593 61.871 30.911 1.00 44.68 435 LEU A C 1
ATOM 3546 O O . LEU A 1 435 ? 16.889 60.968 30.432 1.00 44.90 435 LEU A O 1
ATOM 3551 N N . GLU A 1 436 ? 18.006 62.913 30.204 1.00 42.91 436 GLU A N 1
ATOM 3552 C CA . GLU A 1 436 ? 17.613 63.066 28.810 1.00 43.45 436 GLU A CA 1
ATOM 3553 C C . GLU A 1 436 ? 18.362 62.128 27.916 1.00 42.20 436 GLU A C 1
ATOM 3554 O O . GLU A 1 436 ? 18.036 61.944 26.751 1.00 41.18 436 GLU A O 1
ATOM 3560 N N . THR A 1 437 ? 19.404 61.542 28.456 1.00 40.94 437 THR A N 1
ATOM 3561 C CA . THR A 1 437 ? 20.167 60.637 27.650 1.00 40.54 437 THR A CA 1
ATOM 3562 C C . THR A 1 437 ? 19.558 59.198 27.732 1.00 39.80 437 THR A C 1
ATOM 3563 O O . THR A 1 437 ? 19.718 58.360 26.819 1.00 37.41 437 THR A O 1
ATOM 3567 N N . ASP A 1 438 ? 18.824 58.929 28.803 1.00 38.29 438 ASP A N 1
ATOM 3568 C CA . ASP A 1 438 ? 18.249 57.613 28.911 1.00 40.75 438 ASP A CA 1
ATOM 3569 C C . ASP A 1 438 ? 17.106 57.348 27.942 1.00 41.30 438 ASP A C 1
ATOM 3570 O O . ASP A 1 438 ? 16.538 58.265 27.346 1.00 41.56 438 ASP A O 1
ATOM 3575 N N . SER A 1 439 ? 16.795 56.074 27.759 1.00 41.20 439 SER A N 1
ATOM 3576 C CA . SER A 1 439 ? 15.712 55.698 26.867 1.00 39.97 439 SER A CA 1
ATOM 3577 C C . SER A 1 439 ? 14.792 54.687 27.566 1.00 38.93 439 SER A C 1
ATOM 3578 O O . SER A 1 439 ? 15.240 53.596 27.956 1.00 37.17 439 SER A O 1
ATOM 3581 N N . ILE A 1 440 ? 13.531 55.106 27.775 1.00 36.99 440 ILE A N 1
ATOM 3582 C CA . ILE A 1 440 ? 12.466 54.312 28.416 1.00 35.01 440 ILE A CA 1
ATOM 3583 C C . ILE A 1 440 ? 12.721 54.078 29.877 1.00 33.89 440 ILE A C 1
ATOM 3584 O O . ILE A 1 440 ? 11.807 54.155 30.687 1.00 34.14 440 ILE A O 1
ATOM 3589 N N . THR A 1 441 ? 13.973 53.812 30.233 1.00 33.31 441 THR A N 1
ATOM 3590 C CA . THR A 1 441 ? 14.294 53.547 31.638 1.00 34.73 441 THR A CA 1
ATOM 3591 C C . THR A 1 441 ? 15.549 54.312 32.101 1.00 35.97 441 THR A C 1
ATOM 3592 O O . THR A 1 441 ? 16.581 54.339 31.413 1.00 35.84 441 THR A O 1
ATOM 3596 N N . LEU A 1 442 ? 15.462 54.886 33.290 1.00 36.15 442 LEU A N 1
ATOM 3597 C CA . LEU A 1 442 ? 16.590 55.566 33.871 1.00 35.41 442 LEU A CA 1
ATOM 3598 C C . LEU A 1 442 ? 17.318 54.388 34.488 1.00 35.93 442 LEU A C 1
ATOM 3599 O O . LEU A 1 442 ? 16.702 53.568 35.154 1.00 37.31 442 LEU A O 1
ATOM 3604 N N . VAL A 1 443 ? 18.616 54.271 34.279 1.00 36.61 443 VAL A N 1
ATOM 3605 C CA . VAL A 1 443 ? 19.314 53.198 34.943 1.00 35.12 443 VAL A CA 1
ATOM 3606 C C . VAL A 1 443 ? 20.526 53.735 35.666 1.00 36.17 443 VAL A C 1
ATOM 3607 O O . VAL A 1 443 ? 21.312 54.509 35.087 1.00 34.60 443 VAL A O 1
ATOM 3611 N N . LEU A 1 444 ? 20.631 53.333 36.938 1.00 36.64 444 LEU A N 1
ATOM 3612 C CA . LEU A 1 444 ? 21.742 53.649 37.820 1.00 37.95 444 LEU A CA 1
ATOM 3613 C C . LEU A 1 444 ? 22.484 52.365 38.149 1.00 40.37 444 LEU A C 1
ATOM 3614 O O . LEU A 1 444 ? 21.970 51.246 37.988 1.00 39.87 444 LEU A O 1
ATOM 3619 N N . GLU A 1 445 ? 23.699 52.545 38.640 1.00 43.25 445 GLU A N 1
ATOM 3620 C CA . GLU A 1 445 ? 24.575 51.440 39.010 1.00 46.44 445 GLU A CA 1
ATOM 3621 C C . GLU A 1 445 ? 25.231 51.768 40.343 1.00 47.11 445 GLU A C 1
ATOM 3622 O O . GLU A 1 445 ? 25.837 52.808 40.482 1.00 46.93 445 GLU A O 1
ATOM 3628 N N . ALA A 1 446 ? 25.097 50.892 41.326 1.00 49.67 446 ALA A N 1
ATOM 3629 C CA . ALA A 1 446 ? 25.701 51.133 42.633 1.00 52.74 446 ALA A CA 1
ATOM 3630 C C . ALA A 1 446 ? 26.694 50.027 42.960 1.00 55.02 446 ALA A C 1
ATOM 3631 O O . ALA A 1 446 ? 26.411 48.850 42.748 1.00 55.46 446 ALA A O 1
ATOM 3633 N N . VAL A 1 447 ? 27.865 50.404 43.459 1.00 57.58 447 VAL A N 1
ATOM 3634 C CA . VAL A 1 447 ? 28.873 49.415 43.838 1.00 59.98 447 VAL A CA 1
ATOM 3635 C C . VAL A 1 447 ? 29.081 49.400 45.343 1.00 61.54 447 VAL A C 1
ATOM 3636 O O . VAL A 1 447 ? 29.061 50.507 45.925 1.00 62.60 447 VAL A O 1
ATOM 3640 N N . ARG B 1 7 ? 4.355 28.522 50.072 1.00 48.00 7 ARG B N 1
ATOM 3641 C CA . ARG B 1 7 ? 3.778 27.267 50.624 1.00 46.18 7 ARG B CA 1
ATOM 3642 C C . ARG B 1 7 ? 4.098 26.055 49.740 1.00 43.28 7 ARG B C 1
ATOM 3643 O O . ARG B 1 7 ? 3.772 26.016 48.538 1.00 44.00 7 ARG B O 1
ATOM 3651 N N . TYR B 1 8 ? 4.700 25.052 50.344 1.00 38.01 8 TYR B N 1
ATOM 3652 C CA . TYR B 1 8 ? 5.015 23.843 49.605 1.00 35.19 8 TYR B CA 1
ATOM 3653 C C . TYR B 1 8 ? 3.819 22.914 49.739 1.00 33.14 8 TYR B C 1
ATOM 3654 O O . TYR B 1 8 ? 3.118 22.926 50.761 1.00 32.46 8 TYR B O 1
ATOM 3663 N N . LYS B 1 9 ? 3.563 22.150 48.686 1.00 31.54 9 LYS B N 1
ATOM 3664 C CA . LYS B 1 9 ? 2.486 21.190 48.670 1.00 31.59 9 LYS B CA 1
ATOM 3665 C C . LYS B 1 9 ? 3.115 19.855 48.843 1.00 30.21 9 LYS B C 1
ATOM 3666 O O . LYS B 1 9 ? 4.267 19.652 48.469 1.00 30.15 9 LYS B O 1
ATOM 3672 N N . PRO B 1 10 ? 2.362 18.902 49.397 1.00 29.67 10 PRO B N 1
ATOM 3673 C CA . PRO B 1 10 ? 2.890 17.560 49.603 1.00 28.34 10 PRO B CA 1
ATOM 3674 C C . PRO B 1 10 ? 2.986 16.676 48.352 1.00 28.17 10 PRO B C 1
ATOM 3675 O O . PRO B 1 10 ? 2.302 15.665 48.231 1.00 26.41 10 PRO B O 1
ATOM 3679 N N . ASP B 1 11 ? 3.798 17.063 47.386 1.00 28.78 11 ASP B N 1
ATOM 3680 C CA . ASP B 1 11 ? 3.950 16.182 46.246 1.00 29.37 11 ASP B CA 1
ATOM 3681 C C . ASP B 1 11 ? 5.328 16.463 45.708 1.00 27.55 11 ASP B C 1
ATOM 3682 O O . ASP B 1 11 ? 5.820 17.590 45.817 1.00 26.56 11 ASP B O 1
ATOM 3687 N N . TRP B 1 12 ? 5.966 15.433 45.159 1.00 26.25 12 TRP B N 1
ATOM 3688 C CA . TRP B 1 12 ? 7.345 15.588 44.721 1.00 27.05 12 TRP B CA 1
ATOM 3689 C C . TRP B 1 12 ? 7.618 16.764 43.767 1.00 26.37 12 TRP B C 1
ATOM 3690 O O . TRP B 1 12 ? 8.619 17.459 43.911 1.00 26.57 12 TRP B O 1
ATOM 3701 N N . GLU B 1 13 ? 6.700 17.026 42.850 1.00 25.86 13 GLU B N 1
ATOM 3702 C CA . GLU B 1 13 ? 6.892 18.080 41.855 1.00 26.53 13 GLU B CA 1
ATOM 3703 C C . GLU B 1 13 ? 6.930 19.456 42.506 1.00 25.76 13 GLU B C 1
ATOM 3704 O O . GLU B 1 13 ? 7.707 20.337 42.109 1.00 27.15 13 GLU B O 1
ATOM 3710 N N . SER B 1 14 ? 6.111 19.653 43.510 1.00 25.44 14 SER B N 1
ATOM 3711 C CA . SER B 1 14 ? 6.085 20.920 44.239 1.00 25.54 14 SER B CA 1
ATOM 3712 C C . SER B 1 14 ? 7.277 21.041 45.189 1.00 26.07 14 SER B C 1
ATOM 3713 O O . SER B 1 14 ? 7.855 22.118 45.358 1.00 23.99 14 SER B O 1
ATOM 3716 N N . LEU B 1 15 ? 7.659 19.928 45.821 1.00 26.59 15 LEU B N 1
ATOM 3717 C CA . LEU B 1 15 ? 8.785 19.969 46.753 1.00 25.80 15 LEU B CA 1
ATOM 3718 C C . LEU B 1 15 ? 10.097 20.302 46.020 1.00 26.14 15 LEU B C 1
ATOM 3719 O O . LEU B 1 15 ? 11.012 20.856 46.624 1.00 24.67 15 LEU B O 1
ATOM 3724 N N . ARG B 1 16 ? 10.151 19.992 44.709 1.00 26.64 16 ARG B N 1
ATOM 3725 C CA . ARG B 1 16 ? 11.307 20.291 43.855 1.00 28.46 16 ARG B CA 1
ATOM 3726 C C . ARG B 1 16 ? 11.574 21.802 43.876 1.00 27.62 16 ARG B C 1
ATOM 3727 O O . ARG B 1 16 ? 12.681 22.219 43.672 1.00 28.98 16 ARG B O 1
ATOM 3735 N N . GLU B 1 17 ? 10.563 22.633 44.120 1.00 27.20 17 GLU B N 1
ATOM 3736 C CA . GLU B 1 17 ? 10.778 24.080 44.224 1.00 27.94 17 GLU B CA 1
ATOM 3737 C C . GLU B 1 17 ? 11.713 24.468 45.392 1.00 29.88 17 GLU B C 1
ATOM 3738 O O . GLU B 1 17 ? 12.259 25.586 45.414 1.00 29.78 17 GLU B O 1
ATOM 3744 N N . HIS B 1 18 ? 11.900 23.575 46.362 1.00 29.28 18 HIS B N 1
ATOM 3745 C CA . HIS B 1 18 ? 12.786 23.900 47.487 1.00 28.82 18 HIS B CA 1
ATOM 3746 C C . HIS B 1 18 ? 14.208 23.524 47.116 1.00 30.50 18 HIS B C 1
ATOM 3747 O O . HIS B 1 18 ? 14.531 22.369 46.901 1.00 31.44 18 HIS B O 1
ATOM 3754 N N . THR B 1 19 ? 15.080 24.493 46.994 1.00 31.34 19 THR B N 1
ATOM 3755 C CA . THR B 1 19 ? 16.447 24.140 46.673 1.00 33.35 19 THR B CA 1
ATOM 3756 C C . THR B 1 19 ? 17.310 24.263 47.945 1.00 31.95 19 THR B C 1
ATOM 3757 O O . THR B 1 19 ? 16.870 24.777 48.965 1.00 31.55 19 THR B O 1
ATOM 3761 N N . VAL B 1 20 ? 18.516 23.736 47.892 1.00 31.46 20 VAL B N 1
ATOM 3762 C CA . VAL B 1 20 ? 19.402 23.818 49.022 1.00 31.56 20 VAL B CA 1
ATOM 3763 C C . VAL B 1 20 ? 19.496 25.300 49.448 1.00 31.00 20 VAL B C 1
ATOM 3764 O O . VAL B 1 20 ? 19.695 26.182 48.639 1.00 30.08 20 VAL B O 1
ATOM 3768 N N . PRO B 1 21 ? 19.301 25.581 50.739 1.00 30.84 21 PRO B N 1
ATOM 3769 C CA . PRO B 1 21 ? 19.383 26.963 51.183 1.00 29.57 21 PRO B CA 1
ATOM 3770 C C . PRO B 1 21 ? 20.811 27.489 51.083 1.00 29.66 21 PRO B C 1
ATOM 3771 O O . PRO B 1 21 ? 21.789 26.762 51.226 1.00 27.27 21 PRO B O 1
ATOM 3775 N N . LYS B 1 22 ? 20.897 28.788 50.855 1.00 30.30 22 LYS B N 1
ATOM 3776 C CA . LYS B 1 22 ? 22.152 29.475 50.694 1.00 31.61 22 LYS B CA 1
ATOM 3777 C C . LYS B 1 22 ? 23.129 29.275 51.866 1.00 29.29 22 LYS B C 1
ATOM 3778 O O . LYS B 1 22 ? 24.311 29.043 51.630 1.00 31.27 22 LYS B O 1
ATOM 3784 N N . TRP B 1 23 ? 22.648 29.307 53.110 1.00 27.49 23 TRP B N 1
ATOM 3785 C CA . TRP B 1 23 ? 23.544 29.141 54.240 1.00 28.60 23 TRP B CA 1
ATOM 3786 C C . TRP B 1 23 ? 24.296 27.830 54.184 1.00 28.87 23 TRP B C 1
ATOM 3787 O O . TRP B 1 23 ? 25.481 27.792 54.505 1.00 28.78 23 TRP B O 1
ATOM 3798 N N . PHE B 1 24 ? 23.632 26.763 53.724 1.00 29.37 24 PHE B N 1
ATOM 3799 C CA . PHE B 1 24 ? 24.292 25.455 53.676 1.00 28.65 24 PHE B CA 1
ATOM 3800 C C . PHE B 1 24 ? 25.380 25.447 52.605 1.00 30.03 24 PHE B C 1
ATOM 3801 O O . PHE B 1 24 ? 26.527 24.986 52.808 1.00 30.26 24 PHE B O 1
ATOM 3809 N N . ASP B 1 25 ? 25.015 25.960 51.447 1.00 31.53 25 ASP B N 1
ATOM 3810 C CA . ASP B 1 25 ? 25.950 26.068 50.340 1.00 34.20 25 ASP B CA 1
ATOM 3811 C C . ASP B 1 25 ? 27.213 26.871 50.725 1.00 33.58 25 ASP B C 1
ATOM 3812 O O . ASP B 1 25 ? 28.316 26.549 50.319 1.00 36.03 25 ASP B O 1
ATOM 3817 N N . LYS B 1 26 ? 27.041 27.901 51.529 1.00 32.19 26 LYS B N 1
ATOM 3818 C CA . LYS B 1 26 ? 28.153 28.744 51.953 1.00 32.40 26 LYS B CA 1
ATOM 3819 C C . LYS B 1 26 ? 28.900 28.252 53.188 1.00 32.55 26 LYS B C 1
ATOM 3820 O O . LYS B 1 26 ? 30.061 28.638 53.404 1.00 30.66 26 LYS B O 1
ATOM 3826 N N . ALA B 1 27 ? 28.245 27.389 53.984 1.00 32.43 27 ALA B N 1
ATOM 3827 C CA . ALA B 1 27 ? 28.814 26.891 55.271 1.00 29.73 27 ALA B CA 1
ATOM 3828 C C . ALA B 1 27 ? 30.134 26.132 55.145 1.00 29.67 27 ALA B C 1
ATOM 3829 O O . ALA B 1 27 ? 31.068 26.396 55.941 1.00 29.04 27 ALA B O 1
ATOM 3831 N N . LYS B 1 28 ? 30.197 25.218 54.153 1.00 27.21 28 LYS B N 1
ATOM 3832 C CA . LYS B 1 28 ? 31.358 24.380 53.822 1.00 25.88 28 LYS B CA 1
ATOM 3833 C C . LYS B 1 28 ? 31.841 23.352 54.822 1.00 26.20 28 LYS B C 1
ATOM 3834 O O . LYS B 1 28 ? 32.489 22.347 54.454 1.00 26.27 28 LYS B O 1
ATOM 3840 N N . PHE B 1 29 ? 31.615 23.638 56.088 1.00 25.74 29 PHE B N 1
ATOM 3841 C CA . PHE B 1 29 ? 32.171 22.774 57.121 1.00 27.28 29 PHE B CA 1
ATOM 3842 C C . PHE B 1 29 ? 31.254 22.588 58.306 1.00 26.18 29 PHE B C 1
ATOM 3843 O O . PHE B 1 29 ? 30.835 23.568 58.914 1.00 24.82 29 PHE B O 1
ATOM 3851 N N . GLY B 1 30 ? 30.916 21.331 58.595 1.00 26.44 30 GLY B N 1
ATOM 3852 C CA . GLY B 1 30 ? 30.054 21.063 59.722 1.00 24.78 30 GLY B CA 1
ATOM 3853 C C . GLY B 1 30 ? 30.648 19.946 60.548 1.00 25.14 30 GLY B C 1
ATOM 3854 O O . GLY B 1 30 ? 31.536 19.235 60.073 1.00 24.27 30 GLY B O 1
ATOM 3855 N N . ILE B 1 31 ? 30.132 19.792 61.769 1.00 25.86 31 ILE B N 1
ATOM 3856 C CA . ILE B 1 31 ? 30.588 18.768 62.696 1.00 26.19 31 ILE B CA 1
ATOM 3857 C C . ILE B 1 31 ? 29.480 17.687 62.919 1.00 25.77 31 ILE B C 1
ATOM 3858 O O . ILE B 1 31 ? 28.355 18.025 63.308 1.00 24.12 31 ILE B O 1
ATOM 3863 N N . PHE B 1 32 ? 29.816 16.417 62.689 1.00 24.72 32 PHE B N 1
ATOM 3864 C CA . PHE B 1 32 ? 28.875 15.296 62.908 1.00 25.36 32 PHE B CA 1
ATOM 3865 C C . PHE B 1 32 ? 29.200 14.799 64.338 1.00 26.79 32 PHE B C 1
ATOM 3866 O O . PHE B 1 32 ? 30.393 14.791 64.728 1.00 26.40 32 PHE B O 1
ATOM 3874 N N . ILE B 1 33 ? 28.198 14.376 65.113 1.00 25.38 33 ILE B N 1
ATOM 3875 C CA . ILE B 1 33 ? 28.493 13.804 66.423 1.00 24.87 33 ILE B CA 1
ATOM 3876 C C . ILE B 1 33 ? 27.786 12.469 66.596 1.00 25.34 33 ILE B C 1
ATOM 3877 O O . ILE B 1 33 ? 26.571 12.440 66.689 1.00 27.67 33 ILE B O 1
ATOM 3882 N N . HIS B 1 34 ? 28.529 11.365 66.628 1.00 25.47 34 HIS B N 1
ATOM 3883 C CA . HIS B 1 34 ? 27.928 10.045 66.860 1.00 25.80 34 HIS B CA 1
ATOM 3884 C C . HIS B 1 34 ? 28.170 9.808 68.371 1.00 27.61 34 HIS B C 1
ATOM 3885 O O . HIS B 1 34 ? 29.317 9.627 68.822 1.00 28.06 34 HIS B O 1
ATOM 3892 N N . TRP B 1 35 ? 27.096 9.872 69.147 1.00 26.33 35 TRP B N 1
ATOM 3893 C CA . TRP B 1 35 ? 27.208 9.753 70.606 1.00 25.49 35 TRP B CA 1
ATOM 3894 C C . TRP B 1 35 ? 25.977 9.002 71.085 1.00 25.73 35 TRP B C 1
ATOM 3895 O O . TRP B 1 35 ? 24.845 9.322 70.663 1.00 24.51 35 TRP B O 1
ATOM 3906 N N . GLY B 1 36 ? 26.192 8.011 71.952 1.00 25.79 36 GLY B N 1
ATOM 3907 C CA . GLY B 1 36 ? 25.072 7.225 72.477 1.00 26.05 36 GLY B CA 1
ATOM 3908 C C . GLY B 1 36 ? 25.525 6.235 73.558 1.00 26.65 36 GLY B C 1
ATOM 3909 O O . GLY B 1 36 ? 26.626 6.359 74.098 1.00 25.88 36 GLY B O 1
ATOM 3910 N N . ILE B 1 37 ? 24.718 5.223 73.853 1.00 26.00 37 ILE B N 1
ATOM 3911 C CA . ILE B 1 37 ? 25.154 4.290 74.899 1.00 27.53 37 ILE B CA 1
ATOM 3912 C C . ILE B 1 37 ? 26.331 3.436 74.429 1.00 27.01 37 ILE B C 1
ATOM 3913 O O . ILE B 1 37 ? 27.044 2.882 75.240 1.00 27.74 37 ILE B O 1
ATOM 3918 N N . TYR B 1 38 ? 26.524 3.331 73.111 1.00 25.28 38 TYR B N 1
ATOM 3919 C CA . TYR B 1 38 ? 27.650 2.601 72.569 1.00 23.45 38 TYR B CA 1
ATOM 3920 C C . TYR B 1 38 ? 28.938 3.346 72.898 1.00 23.50 38 TYR B C 1
ATOM 3921 O O . TYR B 1 38 ? 30.043 2.769 72.829 1.00 22.44 38 TYR B O 1
ATOM 3930 N N . SER B 1 39 ? 28.830 4.630 73.237 1.00 24.06 39 SER B N 1
ATOM 3931 C CA . SER B 1 39 ? 30.061 5.360 73.564 1.00 27.01 39 SER B CA 1
ATOM 3932 C C . SER B 1 39 ? 30.622 4.852 74.965 1.00 28.29 39 SER B C 1
ATOM 3933 O O . SER B 1 39 ? 31.798 5.069 75.276 1.00 25.99 39 SER B O 1
ATOM 3936 N N . VAL B 1 40 ? 29.786 4.194 75.788 1.00 26.07 40 VAL B N 1
ATOM 3937 C CA . VAL B 1 40 ? 30.300 3.720 77.100 1.00 26.57 40 VAL B CA 1
ATOM 3938 C C . VAL B 1 40 ? 31.352 2.613 76.845 1.00 26.80 40 VAL B C 1
ATOM 3939 O O . VAL B 1 40 ? 32.531 2.787 77.147 1.00 28.33 40 VAL B O 1
ATOM 3943 N N . PRO B 1 41 ? 30.961 1.499 76.243 1.00 27.05 41 PRO B N 1
ATOM 3944 C CA . PRO B 1 41 ? 32.061 0.542 76.039 1.00 26.92 41 PRO B CA 1
ATOM 3945 C C . PRO B 1 41 ? 33.111 1.154 75.089 1.00 28.35 41 PRO B C 1
ATOM 3946 O O . PRO B 1 41 ? 34.300 0.850 75.201 1.00 27.75 41 PRO B O 1
ATOM 3950 N N . GLY B 1 42 ? 32.672 2.027 74.166 1.00 29.46 42 GLY B N 1
ATOM 3951 C CA . GLY B 1 42 ? 33.580 2.699 73.213 1.00 28.68 42 GLY B CA 1
ATOM 3952 C C . GLY B 1 42 ? 34.704 1.809 72.717 1.00 31.17 42 GLY B C 1
ATOM 3953 O O . GLY B 1 42 ? 35.897 2.128 72.893 1.00 30.63 42 GLY B O 1
ATOM 3954 N N . TRP B 1 43 ? 34.336 0.701 72.058 1.00 31.72 43 TRP B N 1
ATOM 3955 C CA . TRP B 1 43 ? 35.315 -0.276 71.609 1.00 32.57 43 TRP B CA 1
ATOM 3956 C C . TRP B 1 43 ? 35.010 -0.926 70.240 1.00 33.08 43 TRP B C 1
ATOM 3957 O O . TRP B 1 43 ? 33.868 -1.337 69.980 1.00 32.10 43 TRP B O 1
ATOM 3968 N N . ALA B 1 44 ? 36.042 -1.049 69.405 1.00 32.67 44 ALA B N 1
ATOM 3969 C CA . ALA B 1 44 ? 35.949 -1.734 68.109 1.00 35.07 44 ALA B CA 1
ATOM 3970 C C . ALA B 1 44 ? 37.363 -2.115 67.661 1.00 36.40 44 ALA B C 1
ATOM 3971 O O . ALA B 1 44 ? 38.338 -1.490 68.087 1.00 37.01 44 ALA B O 1
ATOM 3973 N N . THR B 1 45 ? 37.476 -3.117 66.799 1.00 37.47 45 THR B N 1
ATOM 3974 C CA . THR B 1 45 ? 38.789 -3.459 66.249 1.00 40.21 45 THR B CA 1
ATOM 3975 C C . THR B 1 45 ? 38.950 -2.474 65.073 1.00 41.92 45 THR B C 1
ATOM 3976 O O . THR B 1 45 ? 38.109 -2.434 64.184 1.00 41.35 45 THR B O 1
ATOM 3980 N N . PRO B 1 46 ? 40.003 -1.625 65.080 1.00 44.79 46 PRO B N 1
ATOM 3981 C CA . PRO B 1 46 ? 40.277 -0.628 64.030 1.00 45.67 46 PRO B CA 1
ATOM 3982 C C . PRO B 1 46 ? 40.700 -1.269 62.697 1.00 47.44 46 PRO B C 1
ATOM 3983 O O . PRO B 1 46 ? 41.743 -0.924 62.133 1.00 46.11 46 PRO B O 1
ATOM 3987 N N . THR B 1 47 ? 39.886 -2.182 62.191 1.00 49.57 47 THR B N 1
ATOM 3988 C CA . THR B 1 47 ? 40.207 -2.909 60.968 1.00 51.94 47 THR B CA 1
ATOM 3989 C C . THR B 1 47 ? 40.735 -2.140 59.756 1.00 53.44 47 THR B C 1
ATOM 3990 O O . THR B 1 47 ? 41.705 -2.561 59.140 1.00 53.64 47 THR B O 1
ATOM 3994 N N . GLY B 1 48 ? 40.077 -1.040 59.399 1.00 55.58 48 GLY B N 1
ATOM 3995 C CA . GLY B 1 48 ? 40.485 -0.264 58.242 1.00 56.72 48 GLY B CA 1
ATOM 3996 C C . GLY B 1 48 ? 39.377 0.662 57.777 1.00 58.49 48 GLY B C 1
ATOM 3997 O O . GLY B 1 48 ? 38.409 0.901 58.505 1.00 57.63 48 GLY B O 1
ATOM 3998 N N . GLU B 1 49 ? 39.517 1.185 56.565 1.00 60.34 49 GLU B N 1
ATOM 3999 C CA . GLU B 1 49 ? 38.531 2.114 56.001 1.00 62.28 49 GLU B CA 1
ATOM 4000 C C . GLU B 1 49 ? 37.511 1.361 55.175 1.00 62.45 49 GLU B C 1
ATOM 4001 O O . GLU B 1 49 ? 37.794 0.283 54.642 1.00 61.86 49 GLU B O 1
ATOM 4007 N N . LEU B 1 50 ? 36.320 1.940 55.075 1.00 63.41 50 LEU B N 1
ATOM 4008 C CA . LEU B 1 50 ? 35.238 1.333 54.309 1.00 63.83 50 LEU B CA 1
ATOM 4009 C C . LEU B 1 50 ? 35.607 1.417 52.835 1.00 64.21 50 LEU B C 1
ATOM 4010 O O . LEU B 1 50 ? 36.003 2.478 52.345 1.00 63.71 50 LEU B O 1
ATOM 4015 N N . GLY B 1 51 ? 35.474 0.301 52.132 1.00 64.87 51 GLY B N 1
ATOM 4016 C CA . GLY B 1 51 ? 35.847 0.272 50.730 1.00 65.95 51 GLY B CA 1
ATOM 4017 C C . GLY B 1 51 ? 37.186 -0.444 50.616 1.00 66.87 51 GLY B C 1
ATOM 4018 O O . GLY B 1 51 ? 37.545 -0.961 49.558 1.00 67.41 51 GLY B O 1
ATOM 4019 N N . LYS B 1 52 ? 37.937 -0.490 51.711 1.00 67.21 52 LYS B N 1
ATOM 4020 C CA . LYS B 1 52 ? 39.228 -1.160 51.674 1.00 68.42 52 LYS B CA 1
ATOM 4021 C C . LYS B 1 52 ? 39.201 -2.490 52.443 1.00 67.67 52 LYS B C 1
ATOM 4022 O O . LYS B 1 52 ? 40.011 -3.374 52.192 1.00 67.69 52 LYS B O 1
ATOM 4028 N N . VAL B 1 53 ? 38.257 -2.635 53.368 1.00 66.74 53 VAL B N 1
ATOM 4029 C CA . VAL B 1 53 ? 38.123 -3.879 54.120 1.00 65.69 53 VAL B CA 1
ATOM 4030 C C . VAL B 1 53 ? 37.094 -4.767 53.393 1.00 64.67 53 VAL B C 1
ATOM 4031 O O . VAL B 1 53 ? 36.008 -4.294 53.038 1.00 64.56 53 VAL B O 1
ATOM 4035 N N . PRO B 1 54 ? 37.440 -6.051 53.138 1.00 63.60 54 PRO B N 1
ATOM 4036 C CA . PRO B 1 54 ? 36.537 -6.998 52.459 1.00 62.37 54 PRO B CA 1
ATOM 4037 C C . PRO B 1 54 ? 35.176 -7.091 53.173 1.00 61.50 54 PRO B C 1
ATOM 4038 O O . PRO B 1 54 ? 35.106 -7.244 54.401 1.00 61.04 54 PRO B O 1
ATOM 4042 N N . MET B 1 55 ? 34.100 -7.005 52.402 1.00 60.00 55 MET B N 1
ATOM 4043 C CA . MET B 1 55 ? 32.773 -7.032 52.992 1.00 59.59 55 MET B CA 1
ATOM 4044 C C . MET B 1 55 ? 32.291 -8.360 53.559 1.00 58.00 55 MET B C 1
ATOM 4045 O O . MET B 1 55 ? 31.302 -8.384 54.278 1.00 57.62 55 MET B O 1
ATOM 4050 N N . ASP B 1 56 ? 32.997 -9.453 53.265 1.00 56.54 56 ASP B N 1
ATOM 4051 C CA . ASP B 1 56 ? 32.622 -10.769 53.793 1.00 54.90 56 ASP B CA 1
ATOM 4052 C C . ASP B 1 56 ? 33.174 -10.876 55.205 1.00 51.60 56 ASP B C 1
ATOM 4053 O O . ASP B 1 56 ? 32.904 -11.842 55.906 1.00 50.53 56 ASP B O 1
ATOM 4058 N N . ALA B 1 57 ? 33.971 -9.892 55.609 1.00 47.89 57 ALA B N 1
ATOM 4059 C CA . ALA B 1 57 ? 34.515 -9.892 56.961 1.00 45.74 57 ALA B CA 1
ATOM 4060 C C . ALA B 1 57 ? 34.132 -8.626 57.723 1.00 43.29 57 ALA B C 1
ATOM 4061 O O . ALA B 1 57 ? 34.141 -8.611 58.950 1.00 43.55 57 ALA B O 1
ATOM 4063 N N . TRP B 1 58 ? 33.807 -7.566 56.991 1.00 39.83 58 TRP B N 1
ATOM 4064 C CA . TRP B 1 58 ? 33.484 -6.294 57.607 1.00 38.34 58 TRP B CA 1
ATOM 4065 C C . TRP B 1 58 ? 32.646 -6.361 58.889 1.00 37.00 58 TRP B C 1
ATOM 4066 O O . TRP B 1 58 ? 33.081 -5.867 59.928 1.00 34.89 58 TRP B O 1
ATOM 4077 N N . PHE B 1 59 ? 31.468 -6.983 58.821 1.00 33.95 59 PHE B N 1
ATOM 4078 C CA . PHE B 1 59 ? 30.586 -6.999 59.987 1.00 33.31 59 PHE B CA 1
ATOM 4079 C C . PHE B 1 59 ? 31.063 -7.860 61.145 1.00 32.87 59 PHE B C 1
ATOM 4080 O O . PHE B 1 59 ? 30.594 -7.669 62.261 1.00 32.36 59 PHE B O 1
ATOM 4088 N N . PHE B 1 60 ? 32.020 -8.747 60.866 1.00 32.83 60 PHE B N 1
ATOM 4089 C CA . PHE B 1 60 ? 32.604 -9.663 61.865 1.00 35.41 60 PHE B CA 1
ATOM 4090 C C . PHE B 1 60 ? 33.750 -9.023 62.606 1.00 35.53 60 PHE B C 1
ATOM 4091 O O . PHE B 1 60 ? 34.111 -9.481 63.684 1.00 36.40 60 PHE B O 1
ATOM 4099 N N . GLN B 1 61 ? 34.308 -7.962 62.027 1.00 35.76 61 GLN B N 1
ATOM 4100 C CA . GLN B 1 61 ? 35.413 -7.219 62.648 1.00 37.72 61 GLN B CA 1
ATOM 4101 C C . GLN B 1 61 ? 35.169 -5.765 62.310 1.00 35.37 61 GLN B C 1
ATOM 4102 O O . GLN B 1 61 ? 35.996 -5.098 61.712 1.00 35.07 61 GLN B O 1
ATOM 4108 N N . ASN B 1 62 ? 33.995 -5.303 62.715 1.00 33.80 62 ASN B N 1
ATOM 4109 C CA . ASN B 1 62 ? 33.514 -3.980 62.439 1.00 31.30 62 ASN B CA 1
ATOM 4110 C C . ASN B 1 62 ? 34.326 -2.879 63.108 1.00 31.86 62 ASN B C 1
ATOM 4111 O O . ASN B 1 62 ? 34.429 -2.832 64.329 1.00 31.29 62 ASN B O 1
ATOM 4116 N N . PRO B 1 63 ? 34.896 -1.956 62.306 1.00 31.44 63 PRO B N 1
ATOM 4117 C CA . PRO B 1 63 ? 35.685 -0.862 62.883 1.00 32.19 63 PRO B CA 1
ATOM 4118 C C . PRO B 1 63 ? 34.806 0.253 63.428 1.00 32.19 63 PRO B C 1
ATOM 4119 O O . PRO B 1 63 ? 35.323 1.209 63.987 1.00 33.13 63 PRO B O 1
ATOM 4123 N N . TYR B 1 64 ? 33.484 0.173 63.239 1.00 31.61 64 TYR B N 1
ATOM 4124 C CA . TYR B 1 64 ? 32.572 1.220 63.749 1.00 29.17 64 TYR B CA 1
ATOM 4125 C C . TYR B 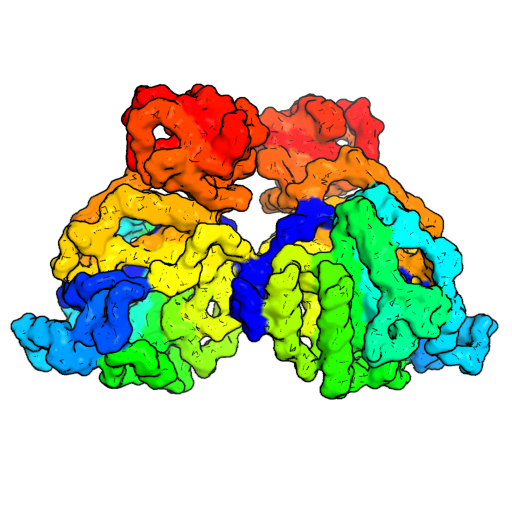1 64 ? 32.122 0.840 65.176 1.00 28.47 64 TYR B C 1
ATOM 4126 O O . TYR B 1 64 ? 31.322 -0.101 65.372 1.00 28.97 64 TYR B O 1
ATOM 4135 N N . ALA B 1 65 ? 32.603 1.580 66.161 1.00 26.95 65 ALA B N 1
ATOM 4136 C CA . ALA B 1 65 ? 32.274 1.305 67.585 1.00 25.93 65 ALA B CA 1
ATOM 4137 C C . ALA B 1 65 ? 30.800 1.502 67.849 1.00 26.82 65 ALA B C 1
ATOM 4138 O O . ALA B 1 65 ? 30.265 0.898 68.773 1.00 26.24 65 ALA B O 1
ATOM 4140 N N . GLU B 1 66 ? 30.122 2.334 67.035 1.00 26.30 66 GLU B N 1
ATOM 4141 C CA . GLU B 1 66 ? 28.684 2.525 67.248 1.00 25.46 66 GLU B CA 1
ATOM 4142 C C . GLU B 1 66 ? 27.887 1.265 66.826 1.00 25.14 66 GLU B C 1
ATOM 4143 O O . GLU B 1 66 ? 26.697 1.186 67.157 1.00 24.81 66 GLU B O 1
ATOM 4149 N N . TRP B 1 67 ? 28.531 0.293 66.148 1.00 22.86 67 TRP B N 1
ATOM 4150 C CA . TRP B 1 67 ? 27.869 -0.948 65.741 1.00 23.47 67 TRP B CA 1
ATOM 4151 C C . TRP B 1 67 ? 28.068 -2.035 66.784 1.00 23.59 67 TRP B C 1
ATOM 4152 O O . TRP B 1 67 ? 27.791 -3.222 66.552 1.00 23.76 67 TRP B O 1
ATOM 4163 N N . TYR B 1 68 ? 28.519 -1.614 67.950 1.00 24.88 68 TYR B N 1
ATOM 4164 C CA . TYR B 1 68 ? 28.784 -2.549 69.054 1.00 26.03 68 TYR B CA 1
ATOM 4165 C C . TYR B 1 68 ? 27.658 -3.587 69.273 1.00 24.17 68 TYR B C 1
ATOM 4166 O O . TYR B 1 68 ? 27.936 -4.766 69.315 1.00 24.84 68 TYR B O 1
ATOM 4175 N N . GLU B 1 69 ? 26.397 -3.155 69.350 1.00 24.56 69 GLU B N 1
ATOM 4176 C CA . GLU B 1 69 ? 25.320 -4.084 69.594 1.00 24.86 69 GLU B CA 1
ATOM 4177 C C . GLU B 1 69 ? 25.232 -5.129 68.518 1.00 24.69 69 GLU B C 1
ATOM 4178 O O . GLU B 1 69 ? 25.129 -6.298 68.818 1.00 22.55 69 GLU B O 1
ATOM 4184 N N . ASN B 1 70 ? 25.230 -4.706 67.260 1.00 24.16 70 ASN B N 1
ATOM 4185 C CA . ASN B 1 70 ? 25.195 -5.677 66.168 1.00 25.82 70 ASN B CA 1
ATOM 4186 C C . ASN B 1 70 ? 26.360 -6.686 66.292 1.00 26.55 70 ASN B C 1
ATOM 4187 O O . ASN B 1 70 ? 26.192 -7.895 66.167 1.00 26.34 70 ASN B O 1
ATOM 4192 N N . SER B 1 71 ? 27.554 -6.157 66.526 1.00 28.55 71 SER B N 1
ATOM 4193 C CA . SER B 1 71 ? 28.740 -6.989 66.702 1.00 29.09 71 SER B CA 1
ATOM 4194 C C . SER B 1 71 ? 28.596 -7.938 67.876 1.00 28.07 71 SER B C 1
ATOM 4195 O O . SER B 1 71 ? 28.994 -9.109 67.775 1.00 26.85 71 SER B O 1
ATOM 4198 N N . LEU B 1 72 ? 28.024 -7.443 68.972 1.00 27.43 72 LEU B N 1
ATOM 4199 C CA . LEU B 1 72 ? 27.786 -8.275 70.132 1.00 26.78 72 LEU B CA 1
ATOM 4200 C C . LEU B 1 72 ? 26.810 -9.398 69.825 1.00 28.04 72 LEU B C 1
ATOM 4201 O O . LEU B 1 72 ? 26.919 -10.484 70.401 1.00 28.10 72 LEU B O 1
ATOM 4206 N N . ARG B 1 73 ? 25.842 -9.157 68.938 1.00 28.06 73 ARG B N 1
ATOM 4207 C CA . ARG B 1 73 ? 24.883 -10.218 68.594 1.00 29.57 73 ARG B CA 1
ATOM 4208 C C . ARG B 1 73 ? 25.578 -11.333 67.737 1.00 30.42 73 ARG B C 1
ATOM 4209 O O . ARG B 1 73 ? 25.021 -12.411 67.553 1.00 30.04 73 ARG B O 1
ATOM 4217 N N . ILE B 1 74 ? 26.776 -11.058 67.205 1.00 30.62 74 ILE B N 1
ATOM 4218 C CA . ILE B 1 74 ? 27.503 -12.074 66.432 1.00 30.90 74 ILE B CA 1
ATOM 4219 C C . ILE B 1 74 ? 28.443 -12.760 67.448 1.00 34.33 74 ILE B C 1
ATOM 4220 O O . ILE B 1 74 ? 29.494 -12.203 67.832 1.00 34.10 74 ILE B O 1
ATOM 4225 N N . LYS B 1 75 ? 28.060 -13.951 67.892 1.00 37.39 75 LYS B N 1
ATOM 4226 C CA . LYS B 1 75 ? 28.853 -14.675 68.894 1.00 41.22 75 LYS B CA 1
ATOM 4227 C C . LYS B 1 75 ? 30.308 -14.940 68.465 1.00 42.45 75 LYS B C 1
ATOM 4228 O O . LYS B 1 75 ? 30.629 -15.208 67.299 1.00 40.61 75 LYS B O 1
ATOM 4234 N N . GLU B 1 76 ? 31.211 -14.793 69.414 1.00 43.95 76 GLU B N 1
ATOM 4235 C CA . GLU B 1 76 ? 32.607 -15.015 69.104 1.00 47.04 76 GLU B CA 1
ATOM 4236 C C . GLU B 1 76 ? 33.200 -14.011 68.102 1.00 46.87 76 GLU B C 1
ATOM 4237 O O . GLU B 1 76 ? 34.272 -14.269 67.524 1.00 48.44 76 GLU B O 1
ATOM 4243 N N . SER B 1 77 ? 32.502 -12.902 67.839 1.00 41.08 77 SER B N 1
ATOM 4244 C CA . SER B 1 77 ? 33.113 -11.874 67.012 1.00 36.19 77 SER B CA 1
ATOM 4245 C C . SER B 1 77 ? 34.093 -11.302 68.054 1.00 33.88 77 SER B C 1
ATOM 4246 O O . SER B 1 77 ? 34.003 -11.634 69.229 1.00 32.33 77 SER B O 1
ATOM 4249 N N . PRO B 1 78 ? 35.028 -10.434 67.640 1.00 32.27 78 PRO B N 1
ATOM 4250 C CA . PRO B 1 78 ? 35.930 -9.894 68.664 1.00 31.95 78 PRO B CA 1
ATOM 4251 C C . PRO B 1 78 ? 35.157 -9.123 69.763 1.00 31.76 78 PRO B C 1
ATOM 4252 O O . PRO B 1 78 ? 35.559 -9.099 70.963 1.00 31.35 78 PRO B O 1
ATOM 4256 N N . THR B 1 79 ? 34.065 -8.472 69.356 1.00 30.43 79 THR B N 1
ATOM 4257 C CA . THR B 1 79 ? 33.258 -7.697 70.302 1.00 30.69 79 THR B CA 1
ATOM 4258 C C . THR B 1 79 ? 32.638 -8.596 71.357 1.00 30.16 79 THR B C 1
ATOM 4259 O O . THR B 1 79 ? 32.597 -8.250 72.525 1.00 29.59 79 THR B O 1
ATOM 4263 N N . TRP B 1 80 ? 32.107 -9.719 70.911 1.00 31.41 80 TRP B N 1
ATOM 4264 C CA . TRP B 1 80 ? 31.514 -10.668 71.808 1.00 33.29 80 TRP B CA 1
ATOM 4265 C C . TRP B 1 80 ? 32.591 -11.105 72.832 1.00 33.72 80 TRP B C 1
ATOM 4266 O O . TRP B 1 80 ? 32.365 -11.025 74.031 1.00 31.90 80 TRP B O 1
ATOM 4277 N N . GLU B 1 81 ? 33.772 -11.519 72.368 1.00 35.13 81 GLU B N 1
ATOM 4278 C CA . GLU B 1 81 ? 34.833 -11.929 73.311 1.00 36.80 81 GLU B CA 1
ATOM 4279 C C . GLU B 1 81 ? 35.131 -10.786 74.247 1.00 35.50 81 GLU B C 1
ATOM 4280 O O . GLU B 1 81 ? 35.181 -10.971 75.464 1.00 35.63 81 GLU B O 1
ATOM 4286 N N . TYR B 1 82 ? 35.383 -9.607 73.681 1.00 33.25 82 TYR B N 1
ATOM 4287 C CA . TYR B 1 82 ? 35.673 -8.457 74.507 1.00 34.13 82 TYR B CA 1
ATOM 4288 C C . TYR B 1 82 ? 34.583 -8.209 75.561 1.00 34.81 82 TYR B C 1
ATOM 4289 O O . TYR B 1 82 ? 34.872 -8.011 76.757 1.00 33.88 82 TYR B O 1
ATOM 4298 N N . HIS B 1 83 ? 33.329 -8.225 75.104 1.00 33.26 83 HIS B N 1
ATOM 4299 C CA . HIS B 1 83 ? 32.225 -7.961 76.001 1.00 33.55 83 HIS B CA 1
ATOM 4300 C C . HIS B 1 83 ? 32.157 -8.956 77.152 1.00 35.22 83 HIS B C 1
ATOM 4301 O O . HIS B 1 83 ? 32.017 -8.576 78.303 1.00 35.10 83 HIS B O 1
ATOM 4308 N N . VAL B 1 84 ? 32.217 -10.230 76.805 1.00 35.84 84 VAL B N 1
ATOM 4309 C CA . VAL B 1 84 ? 32.115 -11.283 77.783 1.00 39.08 84 VAL B CA 1
ATOM 4310 C C . VAL B 1 84 ? 33.210 -11.171 78.812 1.00 39.82 84 VAL B C 1
ATOM 4311 O O . VAL B 1 84 ? 32.946 -11.242 80.004 1.00 39.74 84 VAL B O 1
ATOM 4315 N N . LYS B 1 85 ? 34.435 -10.956 78.345 1.00 40.82 85 LYS B N 1
ATOM 4316 C CA . LYS B 1 85 ? 35.568 -10.833 79.250 1.00 41.17 85 LYS B CA 1
ATOM 4317 C C . LYS B 1 85 ? 35.491 -9.586 80.104 1.00 39.57 85 LYS B C 1
ATOM 4318 O O . LYS B 1 85 ? 35.902 -9.605 81.257 1.00 39.60 85 LYS B O 1
ATOM 4324 N N . THR B 1 86 ? 34.958 -8.508 79.541 1.00 37.85 86 THR B N 1
ATOM 4325 C CA . THR B 1 86 ? 34.905 -7.225 80.241 1.00 35.79 86 THR B CA 1
ATOM 4326 C C . THR B 1 86 ? 33.649 -6.934 81.064 1.00 35.87 86 THR B C 1
ATOM 4327 O O . THR B 1 86 ? 33.734 -6.400 82.173 1.00 36.59 86 THR B O 1
ATOM 4331 N N . TYR B 1 87 ? 32.492 -7.299 80.529 1.00 34.60 87 TYR B N 1
ATOM 4332 C CA . TYR B 1 87 ? 31.221 -7.015 81.171 1.00 35.40 87 TYR B CA 1
ATOM 4333 C C . TYR B 1 87 ? 30.489 -8.276 81.599 1.00 35.50 87 TYR B C 1
ATOM 4334 O O . TYR B 1 87 ? 29.671 -8.277 82.545 1.00 33.26 87 TYR B O 1
ATOM 4343 N N . GLY B 1 88 ? 30.803 -9.353 80.900 1.00 35.96 88 GLY B N 1
ATOM 4344 C CA . GLY B 1 88 ? 30.187 -10.623 81.214 1.00 37.55 88 GLY B CA 1
ATOM 4345 C C . GLY B 1 88 ? 28.983 -10.949 80.365 1.00 40.55 88 GLY B C 1
ATOM 4346 O O . GLY B 1 88 ? 28.344 -10.092 79.714 1.00 39.52 88 GLY B O 1
ATOM 4347 N N . GLU B 1 89 ? 28.665 -12.232 80.359 1.00 42.77 89 GLU B N 1
ATOM 4348 C CA . GLU B 1 89 ? 27.526 -12.699 79.607 1.00 45.80 89 GLU B CA 1
ATOM 4349 C C . GLU B 1 89 ? 26.204 -12.259 80.162 1.00 44.85 89 GLU B C 1
ATOM 4350 O O . GLU B 1 89 ? 25.233 -12.187 79.426 1.00 45.81 89 GLU B O 1
ATOM 4356 N N . ASN B 1 90 ? 26.150 -11.956 81.450 1.00 44.10 90 ASN B N 1
ATOM 4357 C CA . ASN B 1 90 ? 24.867 -11.565 82.036 1.00 43.91 90 ASN B CA 1
ATOM 4358 C C . ASN B 1 90 ? 24.717 -10.048 81.944 1.00 43.11 90 ASN B C 1
ATOM 4359 O O . ASN B 1 90 ? 24.005 -9.422 82.745 1.00 44.64 90 ASN B O 1
ATOM 4364 N N . PHE B 1 91 ? 25.401 -9.447 80.976 1.00 39.16 91 PHE B N 1
ATOM 4365 C CA . PHE B 1 91 ? 25.348 -8.011 80.825 1.00 35.41 91 PHE B CA 1
ATOM 4366 C C . PHE B 1 91 ? 24.779 -7.668 79.472 1.00 34.95 91 PHE B C 1
ATOM 4367 O O . PHE B 1 91 ? 25.524 -7.669 78.489 1.00 33.34 91 PHE B O 1
ATOM 4375 N N . GLU B 1 92 ? 23.473 -7.383 79.400 1.00 33.95 92 GLU B N 1
ATOM 4376 C CA . GLU B 1 92 ? 22.828 -7.031 78.093 1.00 33.95 92 GLU B CA 1
ATOM 4377 C C . GLU B 1 92 ? 23.202 -5.620 77.660 1.00 30.85 92 GLU B C 1
ATOM 4378 O O . GLU B 1 92 ? 23.349 -4.733 78.489 1.00 28.76 92 GLU B O 1
ATOM 4384 N N . TYR B 1 93 ? 23.319 -5.429 76.348 1.00 29.56 93 TYR B N 1
ATOM 4385 C CA . TYR B 1 93 ? 23.636 -4.133 75.732 1.00 27.11 93 TYR B CA 1
ATOM 4386 C C . TYR B 1 93 ? 22.812 -2.959 76.274 1.00 27.53 93 TYR B C 1
ATOM 4387 O O . TYR B 1 93 ? 23.335 -1.857 76.490 1.00 24.17 93 TYR B O 1
ATOM 4396 N N . GLU B 1 94 ? 21.505 -3.173 76.433 1.00 28.00 94 GLU B N 1
ATOM 4397 C CA . GLU B 1 94 ? 20.631 -2.112 76.929 1.00 31.82 94 GLU B CA 1
ATOM 4398 C C . GLU B 1 94 ? 21.076 -1.578 78.288 1.00 31.22 94 GLU B C 1
ATOM 4399 O O . GLU B 1 94 ? 20.805 -0.431 78.620 1.00 31.76 94 GLU B O 1
ATOM 4405 N N . LYS B 1 95 ? 21.748 -2.405 79.070 1.00 30.62 95 LYS B N 1
ATOM 4406 C CA . LYS B 1 95 ? 22.209 -1.966 80.397 1.00 32.75 95 LYS B CA 1
ATOM 4407 C C . LYS B 1 95 ? 23.153 -0.761 80.223 1.00 31.37 95 LYS B C 1
ATOM 4408 O O . LYS B 1 95 ? 23.282 0.083 81.133 1.00 29.02 95 LYS B O 1
ATOM 4414 N N . PHE B 1 96 ? 23.800 -0.645 79.053 1.00 29.06 96 PHE B N 1
ATOM 4415 C CA . PHE B 1 96 ? 24.705 0.493 78.859 1.00 28.33 96 PHE B CA 1
ATOM 4416 C C . PHE B 1 96 ? 23.979 1.833 78.946 1.00 29.08 96 PHE B C 1
ATOM 4417 O O . PHE B 1 96 ? 24.618 2.839 79.255 1.00 28.32 96 PHE B O 1
ATOM 4425 N N . ALA B 1 97 ? 22.663 1.857 78.692 1.00 29.10 97 ALA B N 1
ATOM 4426 C CA . ALA B 1 97 ? 21.873 3.114 78.793 1.00 30.22 97 ALA B CA 1
ATOM 4427 C C . ALA B 1 97 ? 21.892 3.675 80.247 1.00 32.26 97 ALA B C 1
ATOM 4428 O O . ALA B 1 97 ? 21.850 4.896 80.486 1.00 30.76 97 ALA B O 1
ATOM 4430 N N . ASP B 1 98 ? 21.981 2.777 81.214 1.00 33.02 98 ASP B N 1
ATOM 4431 C CA . ASP B 1 98 ? 22.017 3.216 82.595 1.00 35.13 98 ASP B CA 1
ATOM 4432 C C . ASP B 1 98 ? 23.402 3.688 82.991 1.00 34.70 98 ASP B C 1
ATOM 4433 O O . ASP B 1 98 ? 23.563 4.456 83.953 1.00 36.04 98 ASP B O 1
ATOM 4438 N N . LEU B 1 99 ? 24.403 3.287 82.216 1.00 34.68 99 LEU B N 1
ATOM 4439 C CA . LEU B 1 99 ? 25.770 3.706 82.498 1.00 31.50 99 LEU B CA 1
ATOM 4440 C C . LEU B 1 99 ? 26.125 4.961 81.744 1.00 30.51 99 LEU B C 1
ATOM 4441 O O . LEU B 1 99 ? 27.147 5.588 82.011 1.00 28.85 99 LEU B O 1
ATOM 4446 N N . PHE B 1 100 ? 25.318 5.302 80.743 1.00 29.10 100 PHE B N 1
ATOM 4447 C CA . PHE B 1 100 ? 25.570 6.495 79.934 1.00 27.89 100 PHE B CA 1
ATOM 4448 C C . PHE B 1 100 ? 25.107 7.764 80.744 1.00 28.49 100 PHE B C 1
ATOM 4449 O O . PHE B 1 100 ? 24.025 8.329 80.545 1.00 27.54 100 PHE B O 1
ATOM 4457 N N . THR B 1 101 ? 25.959 8.244 81.629 1.00 29.26 101 THR B N 1
ATOM 4458 C CA . THR B 1 101 ? 25.550 9.356 82.453 1.00 28.77 101 THR B CA 1
ATOM 4459 C C . THR B 1 101 ? 26.027 10.727 82.027 1.00 28.72 101 THR B C 1
ATOM 4460 O O . THR B 1 101 ? 25.591 11.716 82.603 1.00 28.29 101 THR B O 1
ATOM 4464 N N . ALA B 1 102 ? 26.908 10.803 81.029 1.00 28.47 102 ALA B N 1
ATOM 4465 C CA . ALA B 1 102 ? 27.301 12.122 80.528 1.00 29.40 102 ALA B CA 1
ATOM 4466 C C . ALA B 1 102 ? 27.666 13.058 81.697 1.00 30.13 102 ALA B C 1
ATOM 4467 O O . ALA B 1 102 ? 27.359 14.267 81.691 1.00 30.16 102 ALA B O 1
ATOM 4469 N N . GLU B 1 103 ? 28.327 12.472 82.689 1.00 32.11 103 GLU B N 1
ATOM 4470 C CA . GLU B 1 103 ? 28.704 13.163 83.925 1.00 33.90 103 GLU B CA 1
ATOM 4471 C C . GLU B 1 103 ? 29.454 14.459 83.679 1.00 33.40 103 GLU B C 1
ATOM 4472 O O . GLU B 1 103 ? 29.232 15.450 84.362 1.00 33.61 103 GLU B O 1
ATOM 4478 N N . LYS B 1 104 ? 30.341 14.471 82.690 1.00 34.11 104 LYS B N 1
ATOM 4479 C CA . LYS B 1 104 ? 31.116 15.683 82.415 1.00 35.08 104 LYS B CA 1
ATOM 4480 C C . LYS B 1 104 ? 30.702 16.481 81.184 1.00 35.12 104 LYS B C 1
ATOM 4481 O O . LYS B 1 104 ? 31.459 17.288 80.667 1.00 36.77 104 LYS B O 1
ATOM 4487 N N . TRP B 1 105 ? 29.478 16.279 80.726 1.00 34.97 105 TRP B N 1
ATOM 4488 C CA . TRP B 1 105 ? 28.998 16.990 79.558 1.00 33.71 105 TRP B CA 1
ATOM 4489 C C . TRP B 1 105 ? 28.697 18.430 79.853 1.00 33.93 105 TRP B C 1
ATOM 4490 O O . TRP B 1 105 ? 28.035 18.734 80.827 1.00 34.77 105 TRP B O 1
ATOM 4501 N N . ASP B 1 106 ? 29.154 19.317 78.979 1.00 35.04 106 ASP B N 1
ATOM 4502 C CA . ASP B 1 106 ? 28.883 20.752 79.094 1.00 34.36 106 ASP B CA 1
ATOM 4503 C C . ASP B 1 106 ? 28.601 21.156 77.649 1.00 33.31 106 ASP B C 1
ATOM 4504 O O . ASP B 1 106 ? 29.528 21.374 76.860 1.00 32.14 106 ASP B O 1
ATOM 4509 N N . PRO B 1 107 ? 27.322 21.273 77.288 1.00 33.12 107 PRO B N 1
ATOM 4510 C CA . PRO B 1 107 ? 26.997 21.641 75.900 1.00 33.34 107 PRO B CA 1
ATOM 4511 C C . PRO B 1 107 ? 27.602 22.944 75.394 1.00 33.53 107 PRO B C 1
ATOM 4512 O O . PRO B 1 107 ? 27.909 23.055 74.185 1.00 31.77 107 PRO B O 1
ATOM 4516 N N . GLN B 1 108 ? 27.784 23.925 76.283 1.00 34.08 108 GLN B N 1
ATOM 4517 C CA . GLN B 1 108 ? 28.396 25.186 75.843 1.00 35.46 108 GLN B CA 1
ATOM 4518 C C . GLN B 1 108 ? 29.864 25.013 75.513 1.00 35.42 108 GLN B C 1
ATOM 4519 O O . GLN B 1 108 ? 30.358 25.648 74.578 1.00 34.08 108 GLN B O 1
ATOM 4525 N N . GLU B 1 109 ? 30.575 24.168 76.261 1.00 34.83 109 GLU B N 1
ATOM 4526 C CA . GLU B 1 109 ? 31.975 23.930 75.915 1.00 36.50 109 GLU B CA 1
ATOM 4527 C C . GLU B 1 109 ? 32.061 23.298 74.502 1.00 34.47 109 GLU B C 1
ATOM 4528 O O . GLU B 1 109 ? 32.888 23.704 73.723 1.00 33.33 109 GLU B O 1
ATOM 4534 N N . TRP B 1 110 ? 31.206 22.304 74.209 1.00 33.26 110 TRP B N 1
ATOM 4535 C CA . TRP B 1 110 ? 31.172 21.610 72.903 1.00 31.61 110 TRP B CA 1
ATOM 4536 C C . TRP B 1 110 ? 30.947 22.633 71.804 1.00 29.40 110 TRP B C 1
ATOM 4537 O O . TRP B 1 110 ? 31.659 22.685 70.808 1.00 30.78 110 TRP B O 1
ATOM 4548 N N . ALA B 1 111 ? 29.945 23.458 72.023 1.00 30.30 111 ALA B N 1
ATOM 4549 C CA . ALA B 1 111 ? 29.592 24.497 71.075 1.00 32.13 111 ALA B CA 1
ATOM 4550 C C . ALA B 1 111 ? 30.759 25.470 70.871 1.00 32.91 111 ALA B C 1
ATOM 4551 O O . ALA B 1 111 ? 31.061 25.876 69.741 1.00 31.51 111 ALA B O 1
ATOM 4553 N N . ASP B 1 112 ? 31.431 25.831 71.959 1.00 33.99 112 ASP B N 1
ATOM 4554 C CA . ASP B 1 112 ? 32.560 26.733 71.835 1.00 34.09 112 ASP B CA 1
ATOM 4555 C C . ASP B 1 112 ? 33.654 26.028 71.056 1.00 33.69 112 ASP B C 1
ATOM 4556 O O . ASP B 1 112 ? 34.277 26.619 70.160 1.00 32.45 112 ASP B O 1
ATOM 4561 N N . LEU B 1 113 ? 33.899 24.754 71.372 1.00 31.03 113 LEU B N 1
ATOM 4562 C CA . LEU B 1 113 ? 34.949 24.038 70.642 1.00 30.82 113 LEU B CA 1
ATOM 4563 C C . LEU B 1 113 ? 34.639 23.968 69.119 1.00 31.72 113 LEU B C 1
ATOM 4564 O O . LEU B 1 113 ? 35.502 24.227 68.282 1.00 32.68 113 LEU B O 1
ATOM 4569 N N . PHE B 1 114 ? 33.404 23.593 68.774 1.00 30.58 114 PHE B N 1
ATOM 4570 C CA . PHE B 1 114 ? 33.001 23.439 67.358 1.00 30.44 114 PHE B CA 1
ATOM 4571 C C . PHE B 1 114 ? 33.152 24.746 66.617 1.00 28.71 114 PHE B C 1
ATOM 4572 O O . PHE B 1 114 ? 33.614 24.777 65.483 1.00 29.02 114 PHE B O 1
ATOM 4580 N N . LYS B 1 115 ? 32.781 25.834 67.282 1.00 29.96 115 LYS B N 1
ATOM 4581 C CA . LYS B 1 115 ? 32.913 27.163 66.704 1.00 31.91 115 LYS B CA 1
ATOM 4582 C C . LYS B 1 115 ? 34.414 27.486 66.485 1.00 33.58 115 LYS B C 1
ATOM 4583 O O . LYS B 1 115 ? 34.828 27.952 65.403 1.00 32.39 115 LYS B O 1
ATOM 4589 N N . LYS B 1 116 ? 35.233 27.240 67.508 1.00 32.39 116 LYS B N 1
ATOM 4590 C CA . LYS B 1 116 ? 36.674 27.480 67.355 1.00 33.69 116 LYS B CA 1
ATOM 4591 C C . LYS B 1 116 ? 37.261 26.587 66.255 1.00 32.10 116 LYS B C 1
ATOM 4592 O O . LYS B 1 116 ? 38.272 26.937 65.653 1.00 30.92 116 LYS B O 1
ATOM 4598 N N . ALA B 1 117 ? 36.667 25.411 66.020 1.00 29.66 117 ALA B N 1
ATOM 4599 C CA . ALA B 1 117 ? 37.187 24.533 64.977 1.00 30.63 117 ALA B CA 1
ATOM 4600 C C . ALA B 1 117 ? 36.868 25.039 63.545 1.00 28.79 117 ALA B C 1
ATOM 4601 O O . ALA B 1 117 ? 37.390 24.522 62.562 1.00 30.42 117 ALA B O 1
ATOM 4603 N N . GLY B 1 118 ? 36.021 26.051 63.438 1.00 29.56 118 GLY B N 1
ATOM 4604 C CA . GLY B 1 118 ? 35.686 26.592 62.130 1.00 28.74 118 GLY B CA 1
ATOM 4605 C C . GLY B 1 118 ? 34.337 26.090 61.621 1.00 29.50 118 GLY B C 1
ATOM 4606 O O . GLY B 1 118 ? 33.904 26.510 60.546 1.00 28.66 118 GLY B O 1
ATOM 4607 N N . ALA B 1 119 ? 33.657 25.230 62.378 1.00 28.64 119 ALA B N 1
ATOM 4608 C CA . ALA B 1 119 ? 32.372 24.671 61.918 1.00 28.31 119 ALA B CA 1
ATOM 4609 C C . ALA B 1 119 ? 31.227 25.658 61.918 1.00 28.34 119 ALA B C 1
ATOM 4610 O O . ALA B 1 119 ? 31.177 26.530 62.803 1.00 28.13 119 ALA B O 1
ATOM 4612 N N . LYS B 1 120 ? 30.288 25.496 60.965 1.00 26.70 120 LYS B N 1
ATOM 4613 C CA . LYS B 1 120 ? 29.136 26.382 60.838 1.00 27.24 120 LYS B CA 1
ATOM 4614 C C . LYS B 1 120 ? 27.805 25.688 61.143 1.00 28.26 120 LYS B C 1
ATOM 4615 O O . LYS B 1 120 ? 26.755 26.320 61.206 1.00 28.39 120 LYS B O 1
ATOM 4621 N N . TYR B 1 121 ? 27.839 24.380 61.328 1.00 27.46 121 TYR B N 1
ATOM 4622 C CA . TYR B 1 121 ? 26.632 23.669 61.675 1.00 26.37 121 TYR B CA 1
ATOM 4623 C C . TYR B 1 121 ? 27.071 22.427 62.395 1.00 25.90 121 TYR B C 1
ATOM 4624 O O . TYR B 1 121 ? 28.205 21.957 62.236 1.00 24.25 121 TYR B O 1
ATOM 4633 N N . VAL B 1 122 ? 26.158 21.922 63.217 1.00 26.12 122 VAL B N 1
ATOM 4634 C CA . VAL B 1 122 ? 26.421 20.765 64.045 1.00 25.46 122 VAL B CA 1
ATOM 4635 C C . VAL B 1 122 ? 25.262 19.790 63.948 1.00 24.48 122 VAL B C 1
ATOM 4636 O O . VAL B 1 122 ? 24.090 20.196 63.985 1.00 23.13 122 VAL B O 1
ATOM 4640 N N . ILE B 1 123 ? 25.589 18.505 63.826 1.00 23.35 123 ILE B N 1
ATOM 4641 C CA . ILE B 1 123 ? 24.534 17.496 63.709 1.00 23.75 123 ILE B CA 1
ATOM 4642 C C . ILE B 1 123 ? 24.815 16.253 64.543 1.00 23.83 123 ILE B C 1
ATOM 4643 O O . ILE B 1 123 ? 25.679 15.473 64.230 1.00 24.79 123 ILE B O 1
ATOM 4648 N N . PRO B 1 124 ? 24.103 16.089 65.643 1.00 23.72 124 PRO B N 1
ATOM 4649 C CA . PRO B 1 124 ? 24.284 14.920 66.501 1.00 23.73 124 PRO B CA 1
ATOM 4650 C C . PRO B 1 124 ? 23.301 13.790 66.115 1.00 24.65 124 PRO B C 1
ATOM 4651 O O . PRO B 1 124 ? 22.242 14.045 65.525 1.00 24.76 124 PRO B O 1
ATOM 4655 N N . THR B 1 125 ? 23.659 12.557 66.482 1.00 24.34 125 THR B N 1
ATOM 4656 C CA . THR B 1 125 ? 22.819 11.393 66.283 1.00 23.71 125 THR B CA 1
ATOM 4657 C C . THR B 1 125 ? 21.701 11.484 67.308 1.00 23.67 125 THR B C 1
ATOM 4658 O O . THR B 1 125 ? 21.948 11.380 68.523 1.00 25.24 125 THR B O 1
ATOM 4662 N N . THR B 1 126 ? 20.465 11.699 66.864 1.00 23.53 126 THR B N 1
ATOM 4663 C CA . THR B 1 126 ? 19.372 11.768 67.822 1.00 22.02 126 THR B CA 1
ATOM 4664 C C . THR B 1 126 ? 18.932 10.347 68.172 1.00 23.32 126 THR B C 1
ATOM 4665 O O . THR B 1 126 ? 18.422 10.106 69.270 1.00 23.77 126 THR B O 1
ATOM 4669 N N . LYS B 1 127 ? 19.112 9.420 67.225 1.00 21.90 127 LYS B N 1
ATOM 4670 C CA . LYS B 1 127 ? 18.780 7.987 67.419 1.00 21.51 127 LYS B CA 1
ATOM 4671 C C . LYS B 1 127 ? 19.616 7.249 66.414 1.00 21.71 127 LYS B C 1
ATOM 4672 O O . LYS B 1 127 ? 19.477 7.498 65.203 1.00 22.06 127 LYS B O 1
ATOM 4678 N N . HIS B 1 128 ? 20.513 6.390 66.866 1.00 22.25 128 HIS B N 1
ATOM 4679 C CA . HIS B 1 128 ? 21.312 5.655 65.900 1.00 22.36 128 HIS B CA 1
ATOM 4680 C C . HIS B 1 128 ? 20.681 4.251 65.734 1.00 21.91 128 HIS B C 1
ATOM 4681 O O . HIS B 1 128 ? 19.544 4.035 66.180 1.00 22.89 128 HIS B O 1
ATOM 4688 N N . HIS B 1 129 ? 21.379 3.308 65.136 1.00 20.95 129 HIS B N 1
ATOM 4689 C CA . HIS B 1 129 ? 20.746 1.988 64.870 1.00 23.18 129 HIS B CA 1
ATOM 4690 C C . HIS B 1 129 ? 20.232 1.222 66.067 1.00 22.76 129 HIS B C 1
ATOM 4691 O O . HIS B 1 129 ? 19.284 0.430 65.932 1.00 23.72 129 HIS B O 1
ATOM 4698 N N . ASP B 1 130 ? 20.827 1.466 67.239 1.00 24.26 130 ASP B N 1
ATOM 4699 C CA . ASP B 1 130 ? 20.462 0.749 68.444 1.00 23.66 130 ASP B CA 1
ATOM 4700 C C . ASP B 1 130 ? 19.116 1.266 68.954 1.00 25.62 130 ASP B C 1
ATOM 4701 O O . ASP B 1 130 ? 18.533 0.701 69.887 1.00 26.10 130 ASP B O 1
ATOM 4706 N N . GLY B 1 131 ? 18.595 2.326 68.329 1.00 24.47 131 GLY B N 1
ATOM 4707 C CA . GLY B 1 131 ? 17.282 2.783 68.735 1.00 22.86 131 GLY B CA 1
ATOM 4708 C C . GLY B 1 131 ? 17.221 3.623 70.000 1.00 22.86 131 GLY B C 1
ATOM 4709 O O . GLY B 1 131 ? 16.157 4.045 70.375 1.00 23.49 131 GLY B O 1
ATOM 4710 N N . PHE B 1 132 ? 18.336 3.878 70.665 1.00 23.41 132 PHE B N 1
ATOM 4711 C CA . PHE B 1 132 ? 18.304 4.720 71.856 1.00 23.16 132 PHE B CA 1
ATOM 4712 C C . PHE B 1 132 ? 18.163 6.203 71.421 1.00 21.81 132 PHE B C 1
ATOM 4713 O O . PHE B 1 132 ? 18.913 6.722 70.549 1.00 22.97 132 PHE B O 1
ATOM 4721 N N . CYS B 1 133 ? 17.206 6.888 72.010 1.00 21.33 133 CYS B N 1
ATOM 4722 C CA . CYS B 1 133 ? 16.942 8.292 71.650 1.00 23.11 133 CYS B CA 1
ATOM 4723 C C . CYS B 1 133 ? 17.542 9.287 72.635 1.00 24.57 133 CYS B C 1
ATOM 4724 O O . CYS B 1 133 ? 17.366 9.145 73.865 1.00 24.29 133 CYS B O 1
ATOM 4727 N N . LEU B 1 134 ? 18.223 10.297 72.084 1.00 24.57 134 LEU B N 1
ATOM 4728 C CA . LEU B 1 134 ? 18.881 11.311 72.902 1.00 24.03 134 LEU B CA 1
ATOM 4729 C C . LEU B 1 134 ? 18.058 12.568 73.221 1.00 23.66 134 LEU B C 1
ATOM 4730 O O . LEU B 1 134 ? 18.636 13.633 73.450 1.00 25.24 134 LEU B O 1
ATOM 4735 N N . TRP B 1 135 ? 16.732 12.442 73.228 1.00 23.13 135 TRP B N 1
ATOM 4736 C CA . TRP B 1 135 ? 15.797 13.522 73.570 1.00 25.33 135 TRP B CA 1
ATOM 4737 C C . TRP B 1 135 ? 14.628 12.877 74.289 1.00 26.08 135 TRP B C 1
ATOM 4738 O O . TRP B 1 135 ? 14.474 11.676 74.227 1.00 25.48 135 TRP B O 1
ATOM 4749 N N . GLY B 1 136 ? 13.806 13.669 74.982 1.00 27.86 136 GLY B N 1
ATOM 4750 C CA . GLY B 1 136 ? 12.683 13.094 75.707 1.00 28.38 136 GLY B CA 1
ATOM 4751 C C . GLY B 1 136 ? 11.510 12.733 74.814 1.00 29.91 136 GLY B C 1
ATOM 4752 O O . GLY B 1 136 ? 10.408 13.308 74.946 1.00 29.84 136 GLY B O 1
ATOM 4753 N N . THR B 1 137 ? 11.703 11.771 73.911 1.00 28.95 137 THR B N 1
ATOM 4754 C CA . THR B 1 137 ? 10.610 11.429 72.972 1.00 28.05 137 THR B CA 1
ATOM 4755 C C . THR B 1 137 ? 9.437 10.795 73.690 1.00 29.51 137 THR B C 1
ATOM 4756 O O . THR B 1 137 ? 9.624 10.116 74.698 1.00 26.80 137 THR B O 1
ATOM 4760 N N . LYS B 1 138 ? 8.214 11.026 73.213 1.00 29.56 138 LYS B N 1
ATOM 4761 C CA . LYS B 1 138 ? 7.138 10.355 73.902 1.00 31.42 138 LYS B CA 1
ATOM 4762 C C . LYS B 1 138 ? 6.787 9.019 73.245 1.00 30.56 138 LYS B C 1
ATOM 4763 O O . LYS B 1 138 ? 5.870 8.322 73.659 1.00 29.39 138 LYS B O 1
ATOM 4769 N N . TYR B 1 139 ? 7.575 8.609 72.264 1.00 28.10 139 TYR B N 1
ATOM 4770 C CA . TYR B 1 139 ? 7.241 7.368 71.613 1.00 28.27 139 TYR B CA 1
ATOM 4771 C C . TYR B 1 139 ? 7.982 6.126 72.051 1.00 28.77 139 TYR B C 1
ATOM 4772 O O . TYR B 1 139 ? 7.726 5.048 71.535 1.00 30.08 139 TYR B O 1
ATOM 4781 N N . THR B 1 140 ? 8.923 6.286 72.988 1.00 28.50 140 THR B N 1
ATOM 4782 C CA . THR B 1 140 ? 9.655 5.153 73.548 1.00 27.09 140 THR B CA 1
ATOM 4783 C C . THR B 1 140 ? 10.240 5.626 74.876 1.00 28.73 140 THR B C 1
ATOM 4784 O O . THR B 1 140 ? 10.516 6.825 75.024 1.00 27.19 140 THR B O 1
ATOM 4788 N N . ASP B 1 141 ? 10.394 4.704 75.837 1.00 28.40 141 ASP B N 1
ATOM 4789 C CA . ASP B 1 141 ? 11.040 5.062 77.107 1.00 29.63 141 ASP B CA 1
ATOM 4790 C C . ASP B 1 141 ? 12.533 4.797 77.050 1.00 28.78 141 ASP B C 1
ATOM 4791 O O . ASP B 1 141 ? 13.240 5.043 78.043 1.00 28.93 141 ASP B O 1
ATOM 4796 N N . PHE B 1 142 ? 13.010 4.280 75.913 1.00 26.47 142 PHE B N 1
ATOM 4797 C CA . PHE B 1 142 ? 14.443 4.008 75.746 1.00 26.45 142 PHE B CA 1
ATOM 4798 C C . PHE B 1 142 ? 15.093 5.349 75.290 1.00 27.73 142 PHE B C 1
ATOM 4799 O O . PHE B 1 142 ? 15.498 5.538 74.120 1.00 26.19 142 PHE B O 1
ATOM 4807 N N . ASN B 1 143 ? 15.218 6.288 76.234 1.00 26.68 143 ASN B N 1
ATOM 4808 C CA . ASN B 1 143 ? 15.716 7.584 75.867 1.00 27.43 143 ASN B CA 1
ATOM 4809 C C . ASN B 1 143 ? 16.526 8.230 76.978 1.00 29.77 143 ASN B C 1
ATOM 4810 O O . ASN B 1 143 ? 16.451 7.784 78.133 1.00 28.08 143 ASN B O 1
ATOM 4815 N N . SER B 1 144 ? 17.247 9.302 76.627 1.00 27.38 144 SER B N 1
ATOM 4816 C CA . SER B 1 144 ? 18.146 9.968 77.560 1.00 27.89 144 SER B CA 1
ATOM 4817 C C . SER B 1 144 ? 17.474 10.677 78.765 1.00 29.16 144 SER B C 1
ATOM 4818 O O . SER B 1 144 ? 18.114 10.913 79.786 1.00 29.81 144 SER B O 1
ATOM 4821 N N . VAL B 1 145 ? 16.202 11.029 78.645 1.00 28.55 145 VAL B N 1
ATOM 4822 C CA . VAL B 1 145 ? 15.534 11.705 79.737 1.00 29.50 145 VAL B CA 1
ATOM 4823 C C . VAL B 1 145 ? 15.147 10.644 80.777 1.00 31.73 145 VAL B C 1
ATOM 4824 O O . VAL B 1 145 ? 15.280 10.906 81.952 1.00 33.02 145 VAL B O 1
ATOM 4828 N N . LYS B 1 146 ? 14.707 9.455 80.350 1.00 31.61 146 LYS B N 1
ATOM 4829 C CA . LYS B 1 146 ? 14.310 8.399 81.271 1.00 33.62 146 LYS B CA 1
ATOM 4830 C C . LYS B 1 146 ? 15.458 7.561 81.812 1.00 33.99 146 LYS B C 1
ATOM 4831 O O . LYS B 1 146 ? 15.370 7.049 82.923 1.00 32.44 146 LYS B O 1
ATOM 4837 N N . ARG B 1 147 ? 16.540 7.430 81.049 1.00 33.58 147 ARG B N 1
ATOM 4838 C CA . ARG B 1 147 ? 17.652 6.583 81.472 1.00 35.70 147 ARG B CA 1
ATOM 4839 C C . ARG B 1 147 ? 18.896 7.401 81.652 1.00 37.53 147 ARG B C 1
ATOM 4840 O O . ARG B 1 147 ? 18.841 8.612 81.538 1.00 43.51 147 ARG B O 1
ATOM 4848 N N . GLY B 1 148 ? 20.020 6.733 81.889 1.00 37.47 148 GLY B N 1
ATOM 4849 C CA . GLY B 1 148 ? 21.318 7.376 82.050 1.00 36.72 148 GLY B CA 1
ATOM 4850 C C . GLY B 1 148 ? 21.494 8.872 82.298 1.00 36.10 148 GLY B C 1
ATOM 4851 O O . GLY B 1 148 ? 21.576 9.299 83.431 1.00 35.92 148 GLY B O 1
ATOM 4852 N N . PRO B 1 149 ? 21.555 9.701 81.245 1.00 35.99 149 PRO B N 1
ATOM 4853 C CA . PRO B 1 149 ? 21.743 11.158 81.451 1.00 34.25 149 PRO B CA 1
ATOM 4854 C C . PRO B 1 149 ? 20.662 11.900 82.242 1.00 32.00 149 PRO B C 1
ATOM 4855 O O . PRO B 1 149 ? 20.965 12.910 82.860 1.00 31.18 149 PRO B O 1
ATOM 4859 N N . LYS B 1 150 ? 19.420 11.431 82.165 1.00 30.29 150 LYS B N 1
ATOM 4860 C CA . LYS B 1 150 ? 18.281 12.099 82.804 1.00 31.89 150 LYS B CA 1
ATOM 4861 C C . LYS B 1 150 ? 18.315 13.509 82.213 1.00 32.22 150 LYS B C 1
ATOM 4862 O O . LYS B 1 150 ? 18.254 14.505 82.937 1.00 30.77 150 LYS B O 1
ATOM 4868 N N . ARG B 1 151 ? 18.440 13.609 80.886 1.00 30.65 151 ARG B N 1
ATOM 4869 C CA . ARG B 1 151 ? 18.559 14.934 80.297 1.00 29.59 151 ARG B CA 1
ATOM 4870 C C . ARG B 1 151 ? 18.212 14.926 78.810 1.00 27.04 151 ARG B C 1
ATOM 4871 O O . ARG B 1 151 ? 18.433 13.931 78.159 1.00 27.39 151 ARG B O 1
ATOM 4879 N N . ASP B 1 152 ? 17.657 16.020 78.307 1.00 26.55 152 ASP B N 1
ATOM 4880 C CA . ASP B 1 152 ? 17.342 16.162 76.881 1.00 26.80 152 ASP B CA 1
ATOM 4881 C C . ASP B 1 152 ? 18.642 16.610 76.192 1.00 25.73 152 ASP B C 1
ATOM 4882 O O . ASP B 1 152 ? 18.927 17.820 76.052 1.00 26.75 152 ASP B O 1
ATOM 4887 N N . LEU B 1 153 ? 19.448 15.640 75.770 1.00 24.43 153 LEU B N 1
ATOM 4888 C CA . LEU B 1 153 ? 20.751 15.961 75.164 1.00 26.35 153 LEU B CA 1
ATOM 4889 C C . LEU B 1 153 ? 20.616 16.757 73.856 1.00 25.87 153 LEU B C 1
ATOM 4890 O O . LEU B 1 153 ? 21.329 17.740 73.629 1.00 24.85 153 LEU B O 1
ATOM 4895 N N . VAL B 1 154 ? 19.700 16.312 73.000 1.00 27.90 154 VAL B N 1
ATOM 4896 C CA . VAL B 1 154 ? 19.439 17.002 71.732 1.00 25.60 154 VAL B CA 1
ATOM 4897 C C . VAL B 1 154 ? 19.044 18.466 71.954 1.00 26.54 154 VAL B C 1
ATOM 4898 O O . VAL B 1 154 ? 19.640 19.359 71.352 1.00 27.06 154 VAL B O 1
ATOM 4902 N N . GLY B 1 155 ? 18.044 18.718 72.798 1.00 27.24 155 GLY B N 1
ATOM 4903 C CA . GLY B 1 155 ? 17.599 20.086 73.039 1.00 26.02 155 GLY B CA 1
ATOM 4904 C C . GLY B 1 155 ? 18.658 20.978 73.696 1.00 28.77 155 GLY B C 1
ATOM 4905 O O . GLY B 1 155 ? 18.879 22.139 73.285 1.00 28.32 155 GLY B O 1
ATOM 4906 N N . ASP B 1 156 ? 19.328 20.447 74.729 1.00 28.75 156 ASP B N 1
ATOM 4907 C CA . ASP B 1 156 ? 20.353 21.245 75.395 1.00 27.94 156 ASP B CA 1
ATOM 4908 C C . ASP B 1 156 ? 21.497 21.528 74.445 1.00 27.96 156 ASP B C 1
ATOM 4909 O O . ASP B 1 156 ? 22.076 22.597 74.495 1.00 27.49 156 ASP B O 1
ATOM 4914 N N . LEU B 1 157 ? 21.852 20.582 73.572 1.00 28.41 157 LEU B N 1
ATOM 4915 C CA . LEU B 1 157 ? 22.930 20.888 72.643 1.00 28.49 157 LEU B CA 1
ATOM 4916 C C . LEU B 1 157 ? 22.428 21.908 71.601 1.00 29.56 157 LEU B C 1
ATOM 4917 O O . LEU B 1 157 ? 23.176 22.798 71.187 1.00 29.15 157 LEU B O 1
ATOM 4922 N N . ALA B 1 158 ? 21.168 21.772 71.194 1.00 27.98 158 ALA B N 1
ATOM 4923 C CA . ALA B 1 158 ? 20.592 22.653 70.177 1.00 30.42 158 ALA B CA 1
ATOM 4924 C C . ALA B 1 158 ? 20.702 24.114 70.641 1.00 31.62 158 ALA B C 1
ATOM 4925 O O . ALA B 1 158 ? 21.113 25.016 69.896 1.00 29.42 158 ALA B O 1
ATOM 4927 N N . LYS B 1 159 ? 20.281 24.322 71.885 1.00 33.10 159 LYS B N 1
ATOM 4928 C CA . LYS B 1 159 ? 20.301 25.631 72.507 1.00 34.85 159 LYS B CA 1
ATOM 4929 C C . LYS B 1 159 ? 21.733 26.173 72.543 1.00 33.41 159 LYS B C 1
ATOM 4930 O O . LYS B 1 159 ? 21.961 27.315 72.201 1.00 34.45 159 LYS B O 1
ATOM 4936 N N . ALA B 1 160 ? 22.709 25.357 72.917 1.00 32.51 160 ALA B N 1
ATOM 4937 C CA . ALA B 1 160 ? 24.078 25.859 72.966 1.00 31.62 160 ALA B CA 1
ATOM 4938 C C . ALA B 1 160 ? 24.661 26.174 71.590 1.00 32.16 160 ALA B C 1
ATOM 4939 O O . ALA B 1 160 ? 25.338 27.213 71.402 1.00 32.82 160 ALA B O 1
ATOM 4941 N N . VAL B 1 161 ? 24.423 25.281 70.630 1.00 29.19 161 VAL B N 1
ATOM 4942 C CA . VAL B 1 161 ? 24.956 25.438 69.276 1.00 27.24 161 VAL B CA 1
ATOM 4943 C C . VAL B 1 161 ? 24.433 26.757 68.672 1.00 28.13 161 VAL B C 1
ATOM 4944 O O . VAL B 1 161 ? 25.176 27.489 68.012 1.00 27.21 161 VAL B O 1
ATOM 4948 N N . ARG B 1 162 ? 23.152 27.029 68.904 1.00 27.39 162 ARG B N 1
ATOM 4949 C CA . ARG B 1 162 ? 22.491 28.225 68.381 1.00 30.62 162 ARG B CA 1
ATOM 4950 C C . ARG B 1 162 ? 22.943 29.487 69.101 1.00 32.17 162 ARG B C 1
ATOM 4951 O O . ARG B 1 162 ? 23.079 30.538 68.482 1.00 32.57 162 ARG B O 1
ATOM 4959 N N . GLU B 1 163 ? 23.182 29.394 70.401 1.00 32.31 163 GLU B N 1
ATOM 4960 C CA . GLU B 1 163 ? 23.675 30.564 71.091 1.00 34.50 163 GLU B CA 1
ATOM 4961 C C . GLU B 1 163 ? 25.085 30.915 70.603 1.00 33.00 163 GLU B C 1
ATOM 4962 O O . GLU B 1 163 ? 25.484 32.064 70.681 1.00 34.14 163 GLU B O 1
ATOM 4968 N N . ALA B 1 164 ? 25.846 29.934 70.142 1.00 30.91 164 ALA B N 1
ATOM 4969 C CA . ALA B 1 164 ? 27.171 30.214 69.620 1.00 31.49 164 ALA B CA 1
ATOM 4970 C C . ALA B 1 164 ? 27.055 30.671 68.166 1.00 32.77 164 ALA B C 1
ATOM 4971 O O . ALA B 1 164 ? 28.063 30.839 67.505 1.00 34.10 164 ALA B O 1
ATOM 4973 N N . GLY B 1 165 ? 25.829 30.832 67.661 1.00 33.17 165 GLY B N 1
ATOM 4974 C CA . GLY B 1 165 ? 25.670 31.274 66.278 1.00 35.11 165 GLY B CA 1
ATOM 4975 C C . GLY B 1 165 ? 25.815 30.197 65.201 1.00 35.05 165 GLY B C 1
ATOM 4976 O O . GLY B 1 165 ? 25.924 30.532 64.033 1.00 34.90 165 GLY B O 1
ATOM 4977 N N . LEU B 1 166 ? 25.832 28.914 65.575 1.00 33.08 166 LEU B N 1
ATOM 4978 C CA . LEU B 1 166 ? 25.935 27.849 64.587 1.00 33.30 166 LEU B CA 1
ATOM 4979 C C . LEU B 1 166 ? 24.549 27.298 64.240 1.00 31.16 166 LEU B C 1
ATOM 4980 O O . LEU B 1 166 ? 23.607 27.458 65.004 1.00 31.96 166 LEU B O 1
ATOM 4985 N N . ARG B 1 167 ? 24.435 26.676 63.070 1.00 30.46 167 ARG B N 1
ATOM 4986 C CA . ARG B 1 167 ? 23.194 26.058 62.635 1.00 29.41 167 ARG B CA 1
ATOM 4987 C C . ARG B 1 167 ? 23.158 24.647 63.320 1.00 28.62 167 ARG B C 1
ATOM 4988 O O . ARG B 1 167 ? 24.212 24.093 63.664 1.00 26.37 167 ARG B O 1
ATOM 4996 N N . PHE B 1 168 ? 21.956 24.084 63.488 1.00 26.73 168 PHE B N 1
ATOM 4997 C CA . PHE B 1 168 ? 21.755 22.790 64.174 1.00 26.74 168 PHE B CA 1
ATOM 4998 C C . PHE B 1 168 ? 20.885 21.854 63.359 1.00 26.37 168 PHE B C 1
ATOM 4999 O O . PHE B 1 168 ? 19.750 22.184 63.050 1.00 27.21 168 PHE B O 1
ATOM 5007 N N . GLY B 1 169 ? 21.420 20.681 63.039 1.00 26.73 169 GLY B N 1
ATOM 5008 C CA . GLY B 1 169 ? 20.683 19.681 62.281 1.00 25.48 169 GLY B CA 1
ATOM 5009 C C . GLY B 1 169 ? 20.521 18.446 63.177 1.00 25.64 169 GLY B C 1
ATOM 5010 O O . GLY B 1 169 ? 21.030 18.422 64.332 1.00 24.28 169 GLY B O 1
ATOM 5011 N N . VAL B 1 170 ? 19.788 17.453 62.679 1.00 23.65 170 VAL B N 1
ATOM 5012 C CA . VAL B 1 170 ? 19.606 16.212 63.423 1.00 25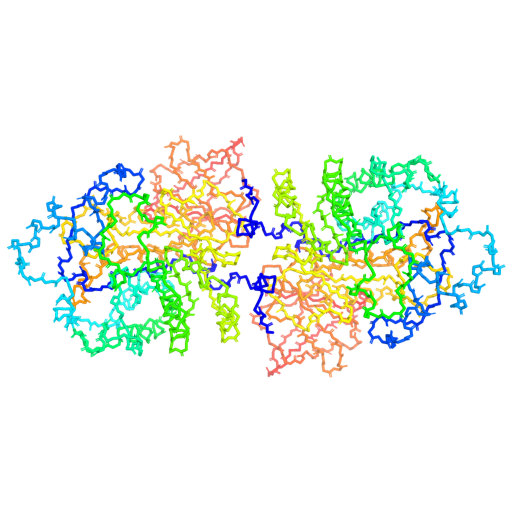.50 170 VAL B CA 1
ATOM 5013 C C . VAL B 1 170 ? 19.808 15.007 62.508 1.00 26.55 170 VAL B C 1
ATOM 5014 O O . VAL B 1 170 ? 19.356 15.004 61.328 1.00 27.63 170 VAL B O 1
ATOM 5018 N N . TYR B 1 171 ? 20.498 14.010 63.058 1.00 23.67 171 TYR B N 1
ATOM 5019 C CA . TYR B 1 171 ? 20.701 12.760 62.389 1.00 23.16 171 TYR B CA 1
ATOM 5020 C C . TYR B 1 171 ? 19.659 11.817 63.035 1.00 23.14 171 TYR B C 1
ATOM 5021 O O . TYR B 1 171 ? 19.414 11.840 64.252 1.00 23.50 171 TYR B O 1
ATOM 5030 N N . TYR B 1 172 ? 19.023 11.014 62.200 1.00 23.96 172 TYR B N 1
ATOM 5031 C CA . TYR B 1 172 ? 18.061 10.036 62.653 1.00 22.18 172 TYR B CA 1
ATOM 5032 C C . TYR B 1 172 ? 18.250 8.763 61.822 1.00 23.24 172 TYR B C 1
ATOM 5033 O O . TYR B 1 172 ? 18.300 8.823 60.577 1.00 24.25 172 TYR B O 1
ATOM 5042 N N . SER B 1 173 ? 18.361 7.618 62.493 1.00 20.77 173 SER B N 1
ATOM 5043 C CA . SER B 1 173 ? 18.504 6.333 61.836 1.00 22.11 173 SER B CA 1
ATOM 5044 C C . SER B 1 173 ? 17.109 5.830 61.438 1.00 23.37 173 SER B C 1
ATOM 5045 O O . SER B 1 173 ? 16.502 4.978 62.129 1.00 22.20 173 SER B O 1
ATOM 5048 N N . GLY B 1 174 ? 16.594 6.337 60.323 1.00 21.73 174 GLY B N 1
ATOM 5049 C CA . GLY B 1 174 ? 15.292 5.893 59.913 1.00 20.20 174 GLY B CA 1
ATOM 5050 C C . GLY B 1 174 ? 15.267 4.494 59.369 1.00 21.05 174 GLY B C 1
ATOM 5051 O O . GLY B 1 174 ? 14.268 3.783 59.559 1.00 20.95 174 GLY B O 1
ATOM 5052 N N . GLY B 1 175 ? 16.359 4.062 58.738 1.00 20.98 175 GLY B N 1
ATOM 5053 C CA . GLY B 1 175 ? 16.325 2.751 58.117 1.00 23.00 175 GLY B CA 1
ATOM 5054 C C . GLY B 1 175 ? 16.639 1.523 58.953 1.00 25.61 175 GLY B C 1
ATOM 5055 O O . GLY B 1 175 ? 16.360 0.390 58.535 1.00 25.60 175 GLY B O 1
ATOM 5056 N N . LEU B 1 176 ? 17.241 1.746 60.122 1.00 24.73 176 LEU B N 1
ATOM 5057 C CA . LEU B 1 176 ? 17.600 0.654 60.985 1.00 25.83 176 LEU B CA 1
ATOM 5058 C C . LEU B 1 176 ? 17.269 1.017 62.421 1.00 25.50 176 LEU B C 1
ATOM 5059 O O . LEU B 1 176 ? 17.506 2.153 62.863 1.00 24.78 176 LEU B O 1
ATOM 5064 N N . ASP B 1 177 ? 16.722 0.028 63.125 1.00 24.81 177 ASP B N 1
ATOM 5065 C CA . ASP B 1 177 ? 16.416 0.169 64.537 1.00 24.11 177 ASP B CA 1
ATOM 5066 C C . ASP B 1 177 ? 16.426 -1.240 65.142 1.00 23.68 177 ASP B C 1
ATOM 5067 O O . ASP B 1 177 ? 15.510 -2.027 64.970 1.00 22.70 177 ASP B O 1
ATOM 5072 N N . TRP B 1 178 ? 17.517 -1.541 65.826 1.00 25.46 178 TRP B N 1
ATOM 5073 C CA . TRP B 1 178 ? 17.733 -2.859 66.400 1.00 26.23 178 TRP B CA 1
ATOM 5074 C C . TRP B 1 178 ? 16.800 -3.232 67.532 1.00 26.29 178 TRP B C 1
ATOM 5075 O O . TRP B 1 178 ? 16.831 -4.350 67.998 1.00 27.23 178 TRP B O 1
ATOM 5086 N N . ARG B 1 179 ? 15.963 -2.302 67.961 1.00 28.09 179 ARG B N 1
ATOM 5087 C CA . ARG B 1 179 ? 14.978 -2.645 68.987 1.00 29.20 179 ARG B CA 1
ATOM 5088 C C . ARG B 1 179 ? 13.849 -3.388 68.248 1.00 28.97 179 ARG B C 1
ATOM 5089 O O . ARG B 1 179 ? 12.959 -3.938 68.865 1.00 29.11 179 ARG B O 1
ATOM 5097 N N . PHE B 1 180 ? 13.862 -3.373 66.921 1.00 26.56 180 PHE B N 1
ATOM 5098 C CA . PHE B 1 180 ? 12.796 -4.046 66.181 1.00 25.97 180 PHE B CA 1
ATOM 5099 C C . PHE B 1 180 ? 13.262 -5.316 65.443 1.00 27.03 180 PHE B C 1
ATOM 5100 O O . PHE B 1 180 ? 12.521 -5.888 64.648 1.00 26.54 180 PHE B O 1
ATOM 5108 N N . THR B 1 181 ? 14.491 -5.735 65.661 1.00 25.68 181 THR B N 1
ATOM 5109 C CA . THR B 1 181 ? 14.969 -6.932 65.019 1.00 27.68 181 THR B CA 1
ATOM 5110 C C . THR B 1 181 ? 15.781 -7.713 66.077 1.00 28.95 181 THR B C 1
ATOM 5111 O O . THR B 1 181 ? 16.172 -7.143 67.119 1.00 28.15 181 THR B O 1
ATOM 5115 N N . THR B 1 182 ? 16.048 -8.997 65.819 1.00 28.16 182 THR B N 1
ATOM 5116 C CA . THR B 1 182 ? 16.842 -9.764 66.758 1.00 29.53 182 THR B CA 1
ATOM 5117 C C . THR B 1 182 ? 18.148 -10.278 66.109 1.00 29.59 182 THR B C 1
ATOM 5118 O O . THR B 1 182 ? 19.161 -10.402 66.738 1.00 31.39 182 THR B O 1
ATOM 5122 N N . GLU B 1 183 ? 18.110 -10.570 64.834 1.00 29.81 183 GLU B N 1
ATOM 5123 C CA . GLU B 1 183 ? 19.255 -11.109 64.154 1.00 28.67 183 GLU B CA 1
ATOM 5124 C C . GLU B 1 183 ? 20.214 -9.998 63.690 1.00 27.82 183 GLU B C 1
ATOM 5125 O O . GLU B 1 183 ? 19.791 -8.946 63.202 1.00 27.72 183 GLU B O 1
ATOM 5131 N N . PRO B 1 184 ? 21.531 -10.208 63.881 1.00 26.83 184 PRO B N 1
ATOM 5132 C CA . PRO B 1 184 ? 22.482 -9.194 63.457 1.00 26.06 184 PRO B CA 1
ATOM 5133 C C . PRO B 1 184 ? 22.711 -9.232 61.941 1.00 27.28 184 PRO B C 1
ATOM 5134 O O . PRO B 1 184 ? 22.386 -10.203 61.267 1.00 27.01 184 PRO B O 1
ATOM 5138 N N . ILE B 1 185 ? 23.266 -8.147 61.432 1.00 26.33 185 ILE B N 1
ATOM 5139 C CA . ILE B 1 185 ? 23.655 -8.049 60.025 1.00 26.70 185 ILE B CA 1
ATOM 5140 C C . ILE B 1 185 ? 25.038 -8.726 60.008 1.00 27.02 185 ILE B C 1
ATOM 5141 O O . ILE B 1 185 ? 25.939 -8.304 60.760 1.00 26.30 185 ILE B O 1
ATOM 5146 N N . ARG B 1 186 ? 25.223 -9.747 59.178 1.00 27.71 186 ARG B N 1
ATOM 5147 C CA . ARG B 1 186 ? 26.539 -10.422 59.094 1.00 30.25 186 ARG B CA 1
ATOM 5148 C C . ARG B 1 186 ? 27.178 -10.183 57.759 1.00 31.47 186 ARG B C 1
ATOM 5149 O O . ARG B 1 186 ? 28.405 -10.279 57.640 1.00 30.58 186 ARG B O 1
ATOM 5157 N N . TYR B 1 187 ? 26.322 -9.905 56.767 1.00 31.88 187 TYR B N 1
ATOM 5158 C CA . TYR B 1 187 ? 26.711 -9.627 55.387 1.00 32.21 187 TYR B CA 1
ATOM 5159 C C . TYR B 1 187 ? 25.917 -8.472 54.823 1.00 32.30 187 TYR B C 1
ATOM 5160 O O . TYR B 1 187 ? 24.780 -8.257 55.200 1.00 31.86 187 TYR B O 1
ATOM 5169 N N . PRO B 1 188 ? 26.517 -7.710 53.894 1.00 32.85 188 PRO B N 1
ATOM 5170 C CA . PRO B 1 188 ? 25.841 -6.570 53.260 1.00 32.94 188 PRO B CA 1
ATOM 5171 C C . PRO B 1 188 ? 24.431 -6.957 52.785 1.00 31.34 188 PRO B C 1
ATOM 5172 O O . PRO B 1 188 ? 23.488 -6.210 52.998 1.00 32.10 188 PRO B O 1
ATOM 5176 N N . GLU B 1 189 ? 24.295 -8.132 52.188 1.00 29.86 189 GLU B N 1
ATOM 5177 C CA . GLU B 1 189 ? 23.001 -8.616 51.706 1.00 32.60 189 GLU B CA 1
ATOM 5178 C C . GLU B 1 189 ? 21.925 -8.774 52.797 1.00 31.40 189 GLU B C 1
ATOM 5179 O O . GLU B 1 189 ? 20.743 -8.674 52.519 1.00 32.40 189 GLU B O 1
ATOM 5185 N N . ASP B 1 190 ? 22.330 -9.002 54.037 1.00 30.14 190 ASP B N 1
ATOM 5186 C CA . ASP B 1 190 ? 21.357 -9.099 55.116 1.00 28.24 190 ASP B CA 1
ATOM 5187 C C . ASP B 1 190 ? 20.547 -7.778 55.253 1.00 26.89 190 ASP B C 1
ATOM 5188 O O . ASP B 1 190 ? 19.441 -7.781 55.748 1.00 27.27 190 ASP B O 1
ATOM 5193 N N . LEU B 1 191 ? 21.129 -6.648 54.845 1.00 27.46 191 LEU B N 1
ATOM 5194 C CA . LEU B 1 191 ? 20.442 -5.359 54.942 1.00 27.16 191 LEU B CA 1
ATOM 5195 C C . LEU B 1 191 ? 19.196 -5.296 54.038 1.00 29.99 191 LEU B C 1
ATOM 5196 O O . LEU B 1 191 ? 18.327 -4.395 54.241 1.00 29.52 191 LEU B O 1
ATOM 5201 N N . SER B 1 192 ? 19.089 -6.219 53.061 1.00 26.16 192 SER B N 1
ATOM 5202 C CA . SER B 1 192 ? 17.908 -6.172 52.203 1.00 28.19 192 SER B CA 1
ATOM 5203 C C . SER B 1 192 ? 16.686 -6.760 52.931 1.00 27.24 192 SER B C 1
ATOM 5204 O O . SER B 1 192 ? 15.547 -6.542 52.536 1.00 27.70 192 SER B O 1
ATOM 5207 N N . TYR B 1 193 ? 16.890 -7.467 54.037 1.00 26.28 193 TYR B N 1
ATOM 5208 C CA . TYR B 1 193 ? 15.710 -8.021 54.674 1.00 24.60 193 TYR B CA 1
ATOM 5209 C C . TYR B 1 193 ? 15.690 -7.918 56.190 1.00 24.27 193 TYR B C 1
ATOM 5210 O O . TYR B 1 193 ? 14.620 -8.006 56.759 1.00 22.47 193 TYR B O 1
ATOM 5219 N N . ILE B 1 194 ? 16.842 -7.713 56.848 1.00 23.53 194 ILE B N 1
ATOM 5220 C CA . ILE B 1 194 ? 16.800 -7.588 58.332 1.00 24.72 194 ILE B CA 1
ATOM 5221 C C . ILE B 1 194 ? 16.612 -6.116 58.677 1.00 24.75 194 ILE B C 1
ATOM 5222 O O . ILE B 1 194 ? 17.572 -5.380 58.854 1.00 24.87 194 ILE B O 1
ATOM 5227 N N . ARG B 1 195 ? 15.342 -5.719 58.739 1.00 24.20 195 ARG B N 1
ATOM 5228 C CA . ARG B 1 195 ? 14.901 -4.354 58.978 1.00 25.33 195 ARG B CA 1
ATOM 5229 C C . ARG B 1 195 ? 13.606 -4.508 59.772 1.00 25.66 195 ARG B C 1
ATOM 5230 O O . ARG B 1 195 ? 13.007 -5.607 59.784 1.00 25.20 195 ARG B O 1
ATOM 5238 N N . PRO B 1 196 ? 13.125 -3.401 60.387 1.00 25.40 196 PRO B N 1
ATOM 5239 C CA . PRO B 1 196 ? 11.884 -3.505 61.183 1.00 26.17 196 PRO B CA 1
ATOM 5240 C C . PRO B 1 196 ? 10.746 -4.077 60.322 1.00 25.98 196 PRO B C 1
ATOM 5241 O O . PRO B 1 196 ? 10.053 -4.956 60.769 1.00 26.96 196 PRO B O 1
ATOM 5245 N N . ASN B 1 197 ? 10.595 -3.598 59.096 1.00 24.93 197 ASN B N 1
ATOM 5246 C CA . ASN B 1 197 ? 9.579 -4.129 58.161 1.00 24.78 197 ASN B CA 1
ATOM 5247 C C . ASN B 1 197 ? 8.077 -3.915 58.435 1.00 24.15 197 ASN B C 1
ATOM 5248 O O . ASN B 1 197 ? 7.236 -4.095 57.531 1.00 24.74 197 ASN B O 1
ATOM 5253 N N . THR B 1 198 ? 7.722 -3.522 59.658 1.00 21.45 198 THR B N 1
ATOM 5254 C CA . THR B 1 198 ? 6.327 -3.346 59.998 1.00 20.66 198 THR B CA 1
ATOM 5255 C C . THR B 1 198 ? 5.724 -1.959 59.720 1.00 20.27 198 THR B C 1
ATOM 5256 O O . THR B 1 198 ? 6.459 -0.998 59.603 1.00 19.64 198 THR B O 1
ATOM 5260 N N . TYR B 1 199 ? 4.387 -1.880 59.642 1.00 19.53 199 TYR B N 1
ATOM 5261 C CA . TYR B 1 199 ? 3.694 -0.607 59.485 1.00 21.14 199 TYR B CA 1
ATOM 5262 C C . TYR B 1 199 ? 3.948 0.180 60.781 1.00 22.72 199 TYR B C 1
ATOM 5263 O O . TYR B 1 199 ? 4.120 1.413 60.786 1.00 22.62 199 TYR B O 1
ATOM 5272 N N . GLU B 1 200 ? 3.989 -0.557 61.877 1.00 21.47 200 GLU B N 1
ATOM 5273 C CA . GLU B 1 200 ? 4.244 0.036 63.169 1.00 24.86 200 GLU B CA 1
ATOM 5274 C C . GLU B 1 200 ? 5.573 0.831 63.151 1.00 23.94 200 GLU B C 1
ATOM 5275 O O . GLU B 1 200 ? 5.642 1.965 63.636 1.00 23.84 200 GLU B O 1
ATOM 5281 N N . TYR B 1 201 ? 6.640 0.226 62.628 1.00 24.23 201 TYR B N 1
ATOM 5282 C CA . TYR B 1 201 ? 7.912 0.945 62.580 1.00 23.24 201 TYR B CA 1
ATOM 5283 C C . TYR B 1 201 ? 7.834 2.185 61.673 1.00 24.07 201 TYR B C 1
ATOM 5284 O O . TYR B 1 201 ? 8.397 3.229 62.026 1.00 24.43 201 TYR B O 1
ATOM 5293 N N . ALA B 1 202 ? 7.138 2.084 60.524 1.00 22.74 202 ALA B N 1
ATOM 5294 C CA . ALA B 1 202 ? 7.001 3.239 59.615 1.00 23.20 202 ALA B CA 1
ATOM 5295 C C . ALA B 1 202 ? 6.344 4.410 60.360 1.00 21.89 202 ALA B C 1
ATOM 5296 O O . ALA B 1 202 ? 6.775 5.557 60.236 1.00 22.56 202 ALA B O 1
ATOM 5298 N N . ASP B 1 203 ? 5.283 4.112 61.108 1.00 21.92 203 ASP B N 1
ATOM 5299 C CA . ASP B 1 203 ? 4.565 5.142 61.900 1.00 22.25 203 ASP B CA 1
ATOM 5300 C C . ASP B 1 203 ? 5.495 5.802 62.919 1.00 22.05 203 ASP B C 1
ATOM 5301 O O . ASP B 1 203 ? 5.539 7.025 63.042 1.00 22.97 203 ASP B O 1
ATOM 5306 N N . TYR B 1 204 ? 6.234 4.960 63.637 1.00 23.08 204 TYR B N 1
ATOM 5307 C CA . TYR B 1 204 ? 7.191 5.379 64.679 1.00 23.44 204 TYR B CA 1
ATOM 5308 C C . TYR B 1 204 ? 8.259 6.331 64.115 1.00 23.23 204 TYR B C 1
ATOM 5309 O O . TYR B 1 204 ? 8.568 7.359 64.700 1.00 23.75 204 TYR B O 1
ATOM 5318 N N . ALA B 1 205 ? 8.840 5.971 62.980 1.00 22.63 205 ALA B N 1
ATOM 5319 C CA . ALA B 1 205 ? 9.882 6.798 62.386 1.00 21.40 205 ALA B CA 1
ATOM 5320 C C . ALA B 1 205 ? 9.247 8.148 61.981 1.00 22.69 205 ALA B C 1
ATOM 5321 O O . ALA B 1 205 ? 9.785 9.222 62.245 1.00 22.26 205 ALA B O 1
ATOM 5323 N N . TYR B 1 206 ? 8.070 8.082 61.372 1.00 24.25 206 TYR B N 1
ATOM 5324 C CA . TYR B 1 206 ? 7.347 9.283 60.978 1.00 23.71 206 TYR B CA 1
ATOM 5325 C C . TYR B 1 206 ? 7.044 10.149 62.208 1.00 22.91 206 TYR B C 1
ATOM 5326 O O . TYR B 1 206 ? 7.291 11.344 62.193 1.00 23.70 206 TYR B O 1
ATOM 5335 N N . LYS B 1 207 ? 6.494 9.544 63.262 1.00 23.20 207 LYS B N 1
ATOM 5336 C CA . LYS B 1 207 ? 6.152 10.316 64.475 1.00 24.70 207 LYS B CA 1
ATOM 5337 C C . LYS B 1 207 ? 7.398 10.903 65.126 1.00 22.23 207 LYS B C 1
ATOM 5338 O O . LYS B 1 207 ? 7.396 12.031 65.576 1.00 24.09 207 LYS B O 1
ATOM 5344 N N . GLN B 1 208 ? 8.482 10.162 65.152 1.00 20.07 208 GLN B N 1
ATOM 5345 C CA . GLN B 1 208 ? 9.692 10.728 65.767 1.00 20.64 208 GLN B CA 1
ATOM 5346 C C . GLN B 1 208 ? 10.346 11.841 64.958 1.00 20.69 208 GLN B C 1
ATOM 5347 O O . GLN B 1 208 ? 10.859 12.792 65.548 1.00 21.83 208 GLN B O 1
ATOM 5353 N N . VAL B 1 209 ? 10.391 11.748 63.621 1.00 19.93 209 VAL B N 1
ATOM 5354 C CA . VAL B 1 209 ? 11.041 12.860 62.904 1.00 21.58 209 VAL B CA 1
ATOM 5355 C C . VAL B 1 209 ? 10.139 14.105 63.013 1.00 22.18 209 VAL B C 1
ATOM 5356 O O . VAL B 1 209 ? 10.652 15.221 63.188 1.00 23.53 209 VAL B O 1
ATOM 5360 N N . MET B 1 210 ? 8.810 13.914 62.906 1.00 22.73 210 MET B N 1
ATOM 5361 C CA . MET B 1 210 ? 7.852 15.036 63.101 1.00 22.61 210 MET B CA 1
ATOM 5362 C C . MET B 1 210 ? 8.060 15.644 64.515 1.00 22.35 210 MET B C 1
ATOM 5363 O O . MET B 1 210 ? 7.916 16.838 64.718 1.00 21.88 210 MET B O 1
ATOM 5368 N N . GLU B 1 211 ? 8.362 14.794 65.492 1.00 21.18 211 GLU B N 1
ATOM 5369 C CA . GLU B 1 211 ? 8.558 15.267 66.863 1.00 22.01 211 GLU B CA 1
ATOM 5370 C C . GLU B 1 211 ? 9.803 16.144 66.919 1.00 22.86 211 GLU B C 1
ATOM 5371 O O . GLU B 1 211 ? 9.778 17.218 67.574 1.00 24.88 211 GLU B O 1
ATOM 5377 N N . LEU B 1 212 ? 10.870 15.723 66.230 1.00 21.69 212 LEU B N 1
ATOM 5378 C CA . LEU B 1 212 ? 12.086 16.491 66.215 1.00 21.70 212 LEU B CA 1
ATOM 5379 C C . LEU B 1 212 ? 11.860 17.823 65.497 1.00 23.23 212 LEU B C 1
ATOM 5380 O O . LEU B 1 212 ? 12.422 18.862 65.889 1.00 24.01 212 LEU B O 1
ATOM 5385 N N . VAL B 1 213 ? 11.052 17.785 64.442 1.00 22.79 213 VAL B N 1
ATOM 5386 C CA . VAL B 1 213 ? 10.728 18.982 63.701 1.00 23.44 213 VAL B CA 1
ATOM 5387 C C . VAL B 1 213 ? 9.950 19.935 64.639 1.00 25.18 213 VAL B C 1
ATOM 5388 O O . VAL B 1 213 ? 10.310 21.087 64.780 1.00 25.93 213 VAL B O 1
ATOM 5392 N N . ASP B 1 214 ? 8.880 19.457 65.258 1.00 27.08 214 ASP B N 1
ATOM 5393 C CA . ASP B 1 214 ? 8.099 20.320 66.186 1.00 28.30 214 ASP B CA 1
ATOM 5394 C C . ASP B 1 214 ? 8.904 20.811 67.430 1.00 27.88 214 ASP B C 1
ATOM 5395 O O . ASP B 1 214 ? 8.717 21.926 67.877 1.00 28.65 214 ASP B O 1
ATOM 5400 N N . LEU B 1 215 ? 9.758 19.986 68.016 1.00 26.76 215 LEU B N 1
ATOM 5401 C CA . LEU B 1 215 ? 10.471 20.432 69.219 1.00 27.10 215 LEU B CA 1
ATOM 5402 C C . LEU B 1 215 ? 11.656 21.312 69.019 1.00 29.04 215 LEU B C 1
ATOM 5403 O O . LEU B 1 215 ? 11.858 22.281 69.809 1.00 29.44 215 LEU B O 1
ATOM 5408 N N . TYR B 1 216 ? 12.428 21.004 67.959 1.00 27.75 216 TYR B N 1
ATOM 5409 C CA . TYR B 1 216 ? 13.695 21.667 67.723 1.00 25.24 216 TYR B CA 1
ATOM 5410 C C . TYR B 1 216 ? 13.822 22.402 66.391 1.00 27.35 216 TYR B C 1
ATOM 5411 O O . TYR B 1 216 ? 14.803 23.110 66.208 1.00 25.77 216 TYR B O 1
ATOM 5420 N N . LEU B 1 217 ? 12.869 22.184 65.468 1.00 26.99 217 LEU B N 1
ATOM 5421 C CA . LEU B 1 217 ? 12.902 22.800 64.143 1.00 27.63 217 LEU B CA 1
ATOM 5422 C C . LEU B 1 217 ? 14.319 22.879 63.579 1.00 26.22 217 LEU B C 1
ATOM 5423 O O . LEU B 1 217 ? 14.838 23.957 63.286 1.00 26.69 217 LEU B O 1
ATOM 5428 N N . PRO B 1 218 ? 14.952 21.709 63.377 1.00 25.85 218 PRO B N 1
ATOM 5429 C CA . PRO B 1 218 ? 16.326 21.668 62.856 1.00 24.42 218 PRO B CA 1
ATOM 5430 C C . PRO B 1 218 ? 16.534 22.257 61.446 1.00 26.95 218 PRO B C 1
ATOM 5431 O O . PRO B 1 218 ? 15.602 22.292 60.609 1.00 25.21 218 PRO B O 1
ATOM 5435 N N . ASP B 1 219 ? 17.782 22.679 61.199 1.00 25.18 219 ASP B N 1
ATOM 5436 C CA . ASP B 1 219 ? 18.198 23.290 59.949 1.00 25.49 219 ASP B CA 1
ATOM 5437 C C . ASP B 1 219 ? 18.532 22.243 58.901 1.00 24.51 219 ASP B C 1
ATOM 5438 O O . ASP B 1 219 ? 18.691 22.553 57.733 1.00 23.64 219 ASP B O 1
ATOM 5443 N N . VAL B 1 220 ? 18.649 21.005 59.363 1.00 24.46 220 VAL B N 1
ATOM 5444 C CA . VAL B 1 220 ? 18.958 19.872 58.521 1.00 22.20 220 VAL B CA 1
ATOM 5445 C C . VAL B 1 220 ? 18.302 18.619 59.119 1.00 24.10 220 VAL B C 1
ATOM 5446 O O . VAL B 1 220 ? 18.331 18.407 60.360 1.00 23.21 220 VAL B O 1
ATOM 5450 N N . LEU B 1 221 ? 17.695 17.812 58.242 1.00 23.50 221 LEU B N 1
ATOM 5451 C CA . LEU B 1 221 ? 17.121 16.510 58.621 1.00 23.63 221 LEU B CA 1
ATOM 5452 C C . LEU B 1 221 ? 18.034 15.534 57.864 1.00 22.62 221 LEU B C 1
ATOM 5453 O O . LEU B 1 221 ? 17.981 15.406 56.601 1.00 23.54 221 LEU B O 1
ATOM 5458 N N . TRP B 1 222 ? 18.889 14.874 58.629 1.00 20.26 222 TRP B N 1
ATOM 5459 C CA . TRP B 1 222 ? 19.888 13.951 58.093 1.00 20.67 222 TRP B CA 1
ATOM 5460 C C . TRP B 1 222 ? 19.495 12.495 58.394 1.00 21.20 222 TRP B C 1
ATOM 5461 O O . TRP B 1 222 ? 19.834 11.945 59.457 1.00 21.41 222 TRP B O 1
ATOM 5472 N N . ASN B 1 223 ? 18.756 11.875 57.477 1.00 21.53 223 ASN B N 1
ATOM 5473 C CA . ASN B 1 223 ? 18.325 10.491 57.690 1.00 22.47 223 ASN B CA 1
ATOM 5474 C C . ASN B 1 223 ? 19.469 9.544 57.309 1.00 21.89 223 ASN B C 1
ATOM 5475 O O . ASN B 1 223 ? 20.365 9.935 56.546 1.00 22.19 223 ASN B O 1
ATOM 5480 N N . ASP B 1 224 ? 19.425 8.302 57.779 1.00 20.96 224 ASP B N 1
ATOM 5481 C CA . ASP B 1 224 ? 20.458 7.350 57.387 1.00 21.55 224 ASP B CA 1
ATOM 5482 C C . ASP B 1 224 ? 19.830 5.988 57.153 1.00 22.51 224 ASP B C 1
ATOM 5483 O O . ASP B 1 224 ? 18.793 5.651 57.751 1.00 24.37 224 ASP B O 1
ATOM 5488 N N . MET B 1 225 ? 20.452 5.228 56.249 1.00 22.63 225 MET B N 1
ATOM 5489 C CA . MET B 1 225 ? 20.075 3.873 55.886 1.00 23.84 225 MET B CA 1
ATOM 5490 C C . MET B 1 225 ? 18.729 3.689 55.141 1.00 25.45 225 MET B C 1
ATOM 5491 O O . MET B 1 225 ? 18.162 2.601 55.129 1.00 25.03 225 MET B O 1
ATOM 5496 N N . GLY B 1 226 ? 18.268 4.753 54.484 1.00 23.71 226 GLY B N 1
ATOM 5497 C CA . GLY B 1 226 ? 17.024 4.715 53.748 1.00 23.83 226 GLY B CA 1
ATOM 5498 C C . GLY B 1 226 ? 15.848 4.903 54.686 1.00 25.35 226 GLY B C 1
ATOM 5499 O O . GLY B 1 226 ? 15.998 4.950 55.914 1.00 24.66 226 GLY B O 1
ATOM 5500 N N . TRP B 1 227 ? 14.662 5.030 54.100 1.00 26.06 227 TRP B N 1
ATOM 5501 C CA . TRP B 1 227 ? 13.458 5.199 54.872 1.00 25.38 227 TRP B CA 1
ATOM 5502 C C . TRP B 1 227 ? 12.589 3.978 54.665 1.00 25.86 227 TRP B C 1
ATOM 5503 O O . TRP B 1 227 ? 12.512 3.478 53.567 1.00 24.54 227 TRP B O 1
ATOM 5514 N N . PRO B 1 228 ? 11.925 3.479 55.740 1.00 26.65 228 PRO B N 1
ATOM 5515 C CA . PRO B 1 228 ? 11.043 2.298 55.646 1.00 25.94 228 PRO B CA 1
ATOM 5516 C C . PRO B 1 228 ? 10.143 2.457 54.415 1.00 24.31 228 PRO B C 1
ATOM 5517 O O . PRO B 1 228 ? 9.460 3.471 54.242 1.00 23.14 228 PRO B O 1
ATOM 5521 N N . GLU B 1 229 ? 10.149 1.439 53.586 1.00 24.70 229 GLU B N 1
ATOM 5522 C CA . GLU B 1 229 ? 9.370 1.408 52.358 1.00 26.65 229 GLU B CA 1
ATOM 5523 C C . GLU B 1 229 ? 7.908 1.744 52.600 1.00 25.23 229 GLU B C 1
ATOM 5524 O O . GLU B 1 229 ? 7.323 2.500 51.826 1.00 25.60 229 GLU B O 1
ATOM 5530 N N . LYS B 1 230 ? 7.303 1.180 53.660 1.00 23.23 230 LYS B N 1
ATOM 5531 C CA . LYS B 1 230 ? 5.890 1.486 53.952 1.00 24.01 230 LYS B CA 1
ATOM 5532 C C . LYS B 1 230 ? 5.645 2.949 54.377 1.00 23.73 230 LYS B C 1
ATOM 5533 O O . LYS B 1 230 ? 4.497 3.423 54.355 1.00 24.28 230 LYS B O 1
ATOM 5539 N N . GLY B 1 231 ? 6.727 3.657 54.703 1.00 22.75 231 GLY B N 1
ATOM 5540 C CA . GLY B 1 231 ? 6.612 5.044 55.118 1.00 23.93 231 GLY B CA 1
ATOM 5541 C C . GLY B 1 231 ? 7.068 6.087 54.104 1.00 24.74 231 GLY B C 1
ATOM 5542 O O . GLY B 1 231 ? 6.914 7.285 54.354 1.00 23.80 231 GLY B O 1
ATOM 5543 N N . LYS B 1 232 ? 7.605 5.649 52.959 1.00 23.62 232 LYS B N 1
ATOM 5544 C CA . LYS B 1 232 ? 8.095 6.613 51.955 1.00 23.08 232 LYS B CA 1
ATOM 5545 C C . LYS B 1 232 ? 7.111 7.667 51.480 1.00 23.37 232 LYS B C 1
ATOM 5546 O O . LYS B 1 232 ? 7.516 8.824 51.300 1.00 22.04 232 LYS B O 1
ATOM 5552 N N . GLU B 1 233 ? 5.844 7.293 51.287 1.00 22.86 233 GLU B N 1
ATOM 5553 C CA . GLU B 1 233 ? 4.844 8.254 50.858 1.00 25.84 233 GLU B CA 1
ATOM 5554 C C . GLU B 1 233 ? 4.604 9.261 51.958 1.00 25.01 233 GLU B C 1
ATOM 5555 O O . GLU B 1 233 ? 4.163 10.364 51.677 1.00 24.42 233 GLU B O 1
ATOM 5561 N N . ASP B 1 234 ? 4.900 8.903 53.205 1.00 23.76 234 ASP B N 1
ATOM 5562 C CA . ASP B 1 234 ? 4.693 9.873 54.302 1.00 24.69 234 ASP B CA 1
ATOM 5563 C C . ASP B 1 234 ? 5.618 11.095 54.162 1.00 23.54 234 ASP B C 1
ATOM 5564 O O . ASP B 1 234 ? 5.268 12.193 54.620 1.00 21.58 234 ASP B O 1
ATOM 5569 N N . LEU B 1 235 ? 6.790 10.879 53.555 1.00 22.72 235 LEU B N 1
ATOM 5570 C CA . LEU B 1 235 ? 7.783 11.953 53.431 1.00 23.41 235 LEU B CA 1
ATOM 5571 C C . LEU B 1 235 ? 7.329 13.141 52.624 1.00 24.99 235 LEU B C 1
ATOM 5572 O O . LEU B 1 235 ? 7.828 14.228 52.856 1.00 24.73 235 LEU B O 1
ATOM 5577 N N . LYS B 1 236 ? 6.394 12.936 51.682 1.00 24.72 236 LYS B N 1
ATOM 5578 C CA . LYS B 1 236 ? 5.851 14.078 50.905 1.00 27.89 236 LYS B CA 1
ATOM 5579 C C . LYS B 1 236 ? 5.239 15.064 51.908 1.00 25.65 236 LYS B C 1
ATOM 5580 O O . LYS B 1 236 ? 5.383 16.278 51.797 1.00 25.97 236 LYS B O 1
ATOM 5586 N N . TYR B 1 237 ? 4.495 14.519 52.861 1.00 25.34 237 TYR B N 1
ATOM 5587 C CA . TYR B 1 237 ? 3.816 15.360 53.864 1.00 25.25 237 TYR B CA 1
ATOM 5588 C C . TYR B 1 237 ? 4.826 15.930 54.884 1.00 23.80 237 TYR B C 1
ATOM 5589 O O . TYR B 1 237 ? 4.771 17.113 55.235 1.00 25.17 237 TYR B O 1
ATOM 5598 N N . LEU B 1 238 ? 5.726 15.079 55.360 1.00 23.59 238 LEU B N 1
ATOM 5599 C CA . LEU B 1 238 ? 6.729 15.493 56.314 1.00 24.12 238 LEU B CA 1
ATOM 5600 C C . LEU B 1 238 ? 7.616 16.614 55.745 1.00 24.19 238 LEU B C 1
ATOM 5601 O O . LEU B 1 238 ? 7.868 17.582 56.426 1.00 24.57 238 LEU B O 1
ATOM 5606 N N . PHE B 1 239 ? 8.077 16.473 54.494 1.00 25.28 239 PHE B N 1
ATOM 5607 C CA . PHE B 1 239 ? 8.905 17.491 53.873 1.00 23.74 239 PHE B CA 1
ATOM 5608 C C . PHE B 1 239 ? 8.086 18.772 53.715 1.00 25.66 239 PHE B C 1
ATOM 5609 O O . PHE B 1 239 ? 8.591 19.857 54.031 1.00 27.16 239 PHE B O 1
ATOM 5617 N N . ALA B 1 240 ? 6.827 18.691 53.264 1.00 24.42 240 ALA B N 1
ATOM 5618 C CA . ALA B 1 240 ? 6.044 19.946 53.134 1.00 25.65 240 ALA B CA 1
ATOM 5619 C C . ALA B 1 240 ? 5.824 20.606 54.503 1.00 25.12 240 ALA B C 1
ATOM 5620 O O . ALA B 1 240 ? 5.993 21.828 54.665 1.00 25.85 240 ALA B O 1
ATOM 5622 N N . TYR B 1 241 ? 5.417 19.790 55.470 1.00 24.48 241 TYR B N 1
ATOM 5623 C CA . TYR B 1 241 ? 5.174 20.259 56.834 1.00 22.82 241 TYR B CA 1
ATOM 5624 C C . TYR B 1 241 ? 6.436 20.997 57.315 1.00 23.77 241 TYR B C 1
ATOM 5625 O O . TYR B 1 241 ? 6.364 22.126 57.770 1.00 24.68 241 TYR B O 1
ATOM 5634 N N . TYR B 1 242 ? 7.592 20.350 57.185 1.00 23.90 242 TYR B N 1
ATOM 5635 C CA . TYR B 1 242 ? 8.893 20.897 57.596 1.00 23.56 242 TYR B CA 1
ATOM 5636 C C . TYR B 1 242 ? 9.252 22.217 56.885 1.00 25.47 242 TYR B C 1
ATOM 5637 O O . TYR B 1 242 ? 9.546 23.228 57.521 1.00 22.00 242 TYR B O 1
ATOM 5646 N N . TYR B 1 243 ? 9.246 22.191 55.546 1.00 24.69 243 TYR B N 1
ATOM 5647 C CA . TYR B 1 243 ? 9.601 23.388 54.804 1.00 24.82 243 TYR B CA 1
ATOM 5648 C C . TYR B 1 243 ? 8.623 24.516 55.043 1.00 25.73 243 TYR B C 1
ATOM 5649 O O . TYR B 1 243 ? 9.023 25.684 55.057 1.00 25.80 243 TYR B O 1
ATOM 5658 N N . ASN B 1 244 ? 7.335 24.209 55.211 1.00 26.07 244 ASN B N 1
ATOM 5659 C CA . ASN B 1 244 ? 6.418 25.307 55.472 1.00 27.39 244 ASN B CA 1
ATOM 5660 C C . ASN B 1 244 ? 6.652 25.962 56.854 1.00 27.87 244 ASN B C 1
ATOM 5661 O O . ASN B 1 244 ? 6.329 27.141 57.051 1.00 26.61 244 ASN B O 1
ATOM 5666 N N . LYS B 1 245 ? 7.225 25.217 57.793 1.00 26.90 245 LYS B N 1
ATOM 5667 C CA . LYS B 1 245 ? 7.570 25.845 59.079 1.00 28.73 245 LYS B CA 1
ATOM 5668 C C . LYS B 1 245 ? 8.985 26.471 58.992 1.00 27.98 245 LYS B C 1
ATOM 5669 O O . LYS B 1 245 ? 9.255 27.473 59.638 1.00 28.75 245 LYS B O 1
ATOM 5675 N N . HIS B 1 246 ? 9.886 25.889 58.196 1.00 27.98 246 HIS B N 1
ATOM 5676 C CA . HIS B 1 246 ? 11.296 26.382 58.125 1.00 26.37 246 HIS B CA 1
ATOM 5677 C C . HIS B 1 246 ? 11.780 26.304 56.675 1.00 25.83 246 HIS B C 1
ATOM 5678 O O . HIS B 1 246 ? 12.438 25.363 56.279 1.00 25.77 246 HIS B O 1
ATOM 5685 N N . PRO B 1 247 ? 11.453 27.310 55.857 1.00 27.85 247 PRO B N 1
ATOM 5686 C CA . PRO B 1 247 ? 11.926 27.203 54.459 1.00 28.58 247 PRO B CA 1
ATOM 5687 C C . PRO B 1 247 ? 13.445 27.095 54.290 1.00 29.05 247 PRO B C 1
ATOM 5688 O O . PRO B 1 247 ? 13.916 26.528 53.288 1.00 28.32 247 PRO B O 1
ATOM 5692 N N . GLU B 1 248 ? 14.206 27.579 55.279 1.00 28.25 248 GLU B N 1
ATOM 5693 C CA . GLU B 1 248 ? 15.651 27.471 55.204 1.00 29.63 248 GLU B CA 1
ATOM 5694 C C . GLU B 1 248 ? 16.182 26.117 55.726 1.00 28.15 248 GLU B C 1
ATOM 5695 O O . GLU B 1 248 ? 17.413 25.911 55.859 1.00 27.31 248 GLU B O 1
ATOM 5701 N N . GLY B 1 249 ? 15.266 25.202 56.046 1.00 26.12 249 GLY B N 1
ATOM 5702 C CA . GLY B 1 249 ? 15.685 23.890 56.473 1.00 24.10 249 GLY B CA 1
ATOM 5703 C C . GLY B 1 249 ? 16.153 23.138 55.219 1.00 24.85 249 GLY B C 1
ATOM 5704 O O . GLY B 1 249 ? 16.043 23.651 54.079 1.00 23.07 249 GLY B O 1
ATOM 5705 N N . SER B 1 250 ? 16.670 21.927 55.414 1.00 22.81 250 SER B N 1
ATOM 5706 C CA . SER B 1 250 ? 17.180 21.127 54.304 1.00 24.10 250 SER B CA 1
ATOM 5707 C C . SER B 1 250 ? 17.134 19.638 54.702 1.00 23.32 250 SER B C 1
ATOM 5708 O O . SER B 1 250 ? 17.075 19.271 55.900 1.00 21.31 250 SER B O 1
ATOM 5711 N N . VAL B 1 251 ? 17.235 18.808 53.685 1.00 20.97 251 VAL B N 1
ATOM 5712 C CA . VAL B 1 251 ? 17.114 17.355 53.821 1.00 22.30 251 VAL B CA 1
ATOM 5713 C C . VAL B 1 251 ? 18.239 16.696 52.980 1.00 24.83 251 VAL B C 1
ATOM 5714 O O . VAL B 1 251 ? 18.548 17.150 51.822 1.00 23.07 251 VAL B O 1
ATOM 5718 N N . ASN B 1 252 ? 18.870 15.648 53.541 1.00 24.54 252 ASN B N 1
ATOM 5719 C CA . ASN B 1 252 ? 19.912 14.962 52.798 1.00 23.81 252 ASN B CA 1
ATOM 5720 C C . ASN B 1 252 ? 19.248 13.996 51.772 1.00 25.01 252 ASN B C 1
ATOM 5721 O O . ASN B 1 252 ? 18.032 14.119 51.515 1.00 24.29 252 ASN B O 1
ATOM 5726 N N . ASP B 1 253 ? 20.020 13.042 51.258 1.00 23.40 253 ASP B N 1
ATOM 5727 C CA . ASP B 1 253 ? 19.586 12.159 50.171 1.00 23.72 253 ASP B CA 1
ATOM 5728 C C . ASP B 1 253 ? 19.567 10.662 50.533 1.00 23.15 253 ASP B C 1
ATOM 5729 O O . ASP B 1 253 ? 19.793 9.776 49.658 1.00 21.23 253 ASP B O 1
ATOM 5734 N N . ARG B 1 254 ? 19.270 10.371 51.802 1.00 23.00 254 ARG B N 1
ATOM 5735 C CA . ARG B 1 254 ? 19.253 8.994 52.266 1.00 22.88 254 ARG B CA 1
ATOM 5736 C C . ARG B 1 254 ? 17.850 8.525 52.653 1.00 24.76 254 ARG B C 1
ATOM 5737 O O . ARG B 1 254 ? 17.679 7.725 53.579 1.00 27.04 254 ARG B O 1
ATOM 5745 N N . TRP B 1 255 ? 16.844 9.014 51.929 1.00 24.50 255 TRP B N 1
ATOM 5746 C CA . TRP B 1 255 ? 15.465 8.654 52.189 1.00 24.32 255 TRP B CA 1
ATOM 5747 C C . TRP B 1 255 ? 14.941 7.662 51.139 1.00 23.19 255 TRP B C 1
ATOM 5748 O O . TRP B 1 255 ? 13.930 6.982 51.379 1.00 23.78 255 TRP B O 1
ATOM 5759 N N . GLY B 1 256 ? 15.558 7.623 49.966 1.00 23.11 256 GLY B N 1
ATOM 5760 C CA . GLY B 1 256 ? 15.082 6.702 48.943 1.00 22.71 256 GLY B CA 1
ATOM 5761 C C . GLY B 1 256 ? 13.789 7.189 48.306 1.00 24.13 256 GLY B C 1
ATOM 5762 O O . GLY B 1 256 ? 12.938 6.389 47.938 1.00 23.01 256 GLY B O 1
ATOM 5763 N N . VAL B 1 257 ? 13.585 8.508 48.257 1.00 23.92 257 VAL B N 1
ATOM 5764 C CA . VAL B 1 257 ? 12.418 9.082 47.581 1.00 25.30 257 VAL B CA 1
ATOM 5765 C C . VAL B 1 257 ? 12.943 10.106 46.566 1.00 25.91 257 VAL B C 1
ATOM 5766 O O . VAL B 1 257 ? 14.114 10.442 46.581 1.00 26.46 257 VAL B O 1
ATOM 5770 N N . PRO B 1 258 ? 12.084 10.646 45.699 1.00 27.67 258 PRO B N 1
ATOM 5771 C CA . PRO B 1 258 ? 12.593 11.611 44.707 1.00 28.65 258 PRO B CA 1
ATOM 5772 C C . PRO B 1 258 ? 13.292 12.881 45.152 1.00 29.68 258 PRO B C 1
ATOM 5773 O O . PRO B 1 258 ? 14.161 13.396 44.448 1.00 31.81 258 PRO B O 1
ATOM 5777 N N . HIS B 1 259 ? 12.937 13.373 46.320 1.00 28.30 259 HIS B N 1
ATOM 5778 C CA . HIS B 1 259 ? 13.467 14.617 46.785 1.00 26.48 259 HIS B CA 1
ATOM 5779 C C . HIS B 1 259 ? 14.628 14.581 47.793 1.00 27.64 259 HIS B C 1
ATOM 5780 O O . HIS B 1 259 ? 14.748 13.651 48.609 1.00 27.32 259 HIS B O 1
ATOM 5787 N N . TRP B 1 260 ? 15.504 15.596 47.674 1.00 26.86 260 TRP B N 1
ATOM 5788 C CA . TRP B 1 260 ? 16.635 15.835 48.580 1.00 23.54 260 TRP B CA 1
ATOM 5789 C C . TRP B 1 260 ? 17.187 17.220 48.251 1.00 23.61 260 TRP B C 1
ATOM 5790 O O . TRP B 1 260 ? 17.028 17.725 47.119 1.00 22.48 260 TRP B O 1
ATOM 5801 N N . ASP B 1 261 ? 17.833 17.850 49.215 1.00 23.12 261 ASP B N 1
ATOM 5802 C CA . ASP B 1 261 ? 18.448 19.163 48.967 1.00 23.68 261 ASP B CA 1
ATOM 5803 C C . ASP B 1 261 ? 19.937 19.047 48.659 1.00 23.73 261 ASP B C 1
ATOM 5804 O O . ASP B 1 261 ? 20.472 19.871 47.916 1.00 25.54 261 ASP B O 1
ATOM 5809 N N . PHE B 1 262 ? 20.610 18.046 49.219 1.00 22.31 262 PHE B N 1
ATOM 5810 C CA . PHE B 1 262 ? 22.021 17.835 48.928 1.00 22.59 262 PHE B CA 1
ATOM 5811 C C . PHE B 1 262 ? 22.333 16.350 49.024 1.00 23.76 262 PHE B C 1
ATOM 5812 O O . PHE B 1 262 ? 21.659 15.598 49.750 1.00 25.20 262 PHE B O 1
ATOM 5820 N N . LYS B 1 263 ? 23.335 15.917 48.270 1.00 23.54 263 LYS B N 1
ATOM 5821 C CA . LYS B 1 263 ? 23.732 14.534 48.265 1.00 23.72 263 LYS B CA 1
ATOM 5822 C C . LYS B 1 263 ? 24.827 14.297 49.290 1.00 24.28 263 LYS B C 1
ATOM 5823 O O . LYS B 1 263 ? 25.483 15.228 49.745 1.00 23.91 263 LYS B O 1
ATOM 5829 N N . THR B 1 264 ? 25.059 13.033 49.598 1.00 25.85 264 THR B N 1
ATOM 5830 C CA . THR B 1 264 ? 26.055 12.660 50.601 1.00 27.86 264 THR B CA 1
ATOM 5831 C C . THR B 1 264 ? 26.988 11.674 49.978 1.00 30.21 264 THR B C 1
ATOM 5832 O O . THR B 1 264 ? 26.581 10.912 49.108 1.00 30.71 264 THR B O 1
ATOM 5836 N N . ALA B 1 265 ? 28.244 11.689 50.431 1.00 32.50 265 ALA B N 1
ATOM 5837 C CA . ALA B 1 265 ? 29.290 10.815 49.878 1.00 33.08 265 ALA B CA 1
ATOM 5838 C C . ALA B 1 265 ? 30.290 10.490 50.964 1.00 34.71 265 ALA B C 1
ATOM 5839 O O . ALA B 1 265 ? 30.466 11.233 51.946 1.00 32.42 265 ALA B O 1
ATOM 5841 N N . GLU B 1 266 ? 30.939 9.356 50.745 1.00 37.31 266 GLU B N 1
ATOM 5842 C CA . GLU B 1 266 ? 31.952 8.794 51.622 1.00 41.25 266 GLU B CA 1
ATOM 5843 C C . GLU B 1 266 ? 33.044 8.289 50.670 1.00 45.12 266 GLU B C 1
ATOM 5844 O O . GLU B 1 266 ? 32.836 8.294 49.450 1.00 46.29 266 GLU B O 1
ATOM 5850 N N . TYR B 1 267 ? 34.187 7.860 51.185 1.00 49.28 267 TYR B N 1
ATOM 5851 C CA . TYR B 1 267 ? 35.229 7.390 50.272 1.00 55.64 267 TYR B CA 1
ATOM 5852 C C . TYR B 1 267 ? 34.721 6.460 49.182 1.00 58.50 267 TYR B C 1
ATOM 5853 O O . TYR B 1 267 ? 34.888 6.735 47.995 1.00 58.26 267 TYR B O 1
ATOM 5862 N N . HIS B 1 268 ? 34.093 5.368 49.603 1.00 61.59 268 HIS B N 1
ATOM 5863 C CA . HIS B 1 268 ? 33.577 4.342 48.700 1.00 64.67 268 HIS B CA 1
ATOM 5864 C C . HIS B 1 268 ? 32.321 4.723 47.911 1.00 66.48 268 HIS B C 1
ATOM 5865 O O . HIS B 1 268 ? 31.977 4.062 46.916 1.00 66.14 268 HIS B O 1
ATOM 5872 N N . VAL B 1 269 ? 31.623 5.772 48.345 1.00 67.84 269 VAL B N 1
ATOM 5873 C CA . VAL B 1 269 ? 30.386 6.127 47.662 1.00 68.59 269 VAL B CA 1
ATOM 5874 C C . VAL B 1 269 ? 30.187 7.556 47.232 1.00 68.27 269 VAL B C 1
ATOM 5875 O O . VAL B 1 269 ? 30.228 8.476 48.046 1.00 68.21 269 VAL B O 1
ATOM 5879 N N . ASN B 1 270 ? 29.936 7.719 45.943 1.00 67.94 270 ASN B N 1
ATOM 5880 C CA . ASN B 1 270 ? 29.644 9.020 45.376 1.00 68.16 270 ASN B CA 1
ATOM 5881 C C . ASN B 1 270 ? 30.698 10.113 45.429 1.00 66.81 270 ASN B C 1
ATOM 5882 O O . ASN B 1 270 ? 30.392 11.272 45.132 1.00 66.19 270 ASN B O 1
ATOM 5887 N N . TYR B 1 271 ? 31.927 9.789 45.796 1.00 66.08 271 TYR B N 1
ATOM 5888 C CA . TYR B 1 271 ? 32.928 10.849 45.844 1.00 65.77 271 TYR B CA 1
ATOM 5889 C C . TYR B 1 271 ? 33.321 11.305 44.429 1.00 65.69 271 TYR B C 1
ATOM 5890 O O . TYR B 1 271 ? 33.827 10.518 43.621 1.00 64.89 271 TYR B O 1
ATOM 5899 N N . PRO B 1 272 ? 33.075 12.586 44.106 1.00 66.37 272 PRO B N 1
ATOM 5900 C CA . PRO B 1 272 ? 33.420 13.091 42.772 1.00 67.15 272 PRO B CA 1
ATOM 5901 C C . PRO B 1 272 ? 34.915 13.318 42.506 1.00 67.98 272 PRO B C 1
ATOM 5902 O O . PRO B 1 272 ? 35.707 13.559 43.429 1.00 68.55 272 PRO B O 1
ATOM 5906 N N . GLY B 1 273 ? 35.283 13.216 41.229 1.00 68.05 273 GLY B N 1
ATOM 5907 C CA . GLY B 1 273 ? 36.653 13.432 40.813 1.00 66.89 273 GLY B CA 1
ATOM 5908 C C . GLY B 1 273 ? 36.764 14.851 40.284 1.00 66.85 273 GLY B C 1
ATOM 5909 O O . GLY B 1 273 ? 37.846 15.454 40.315 1.00 66.80 273 GLY B O 1
ATOM 5910 N N . ASP B 1 274 ? 35.644 15.378 39.786 1.00 65.60 274 ASP B N 1
ATOM 5911 C CA . ASP B 1 274 ? 35.593 16.746 39.282 1.00 65.43 274 ASP B CA 1
ATOM 5912 C C . ASP B 1 274 ? 34.242 17.366 39.707 1.00 63.79 274 ASP B C 1
ATOM 5913 O O . ASP B 1 274 ? 33.562 16.829 40.593 1.00 64.07 274 ASP B O 1
ATOM 5918 N N . LEU B 1 275 ? 33.849 18.467 39.064 1.00 61.19 275 LEU B N 1
ATOM 5919 C CA . LEU B 1 275 ? 32.625 19.207 39.397 1.00 57.90 275 LEU B CA 1
ATOM 5920 C C . LEU B 1 275 ? 31.248 18.654 39.058 1.00 57.32 275 LEU B C 1
ATOM 5921 O O . LEU B 1 275 ? 30.906 18.544 37.883 1.00 56.92 275 LEU B O 1
ATOM 5926 N N . PRO B 1 276 ? 30.432 18.309 40.085 1.00 56.24 276 PRO B N 1
ATOM 5927 C CA . PRO B 1 276 ? 29.073 17.797 39.853 1.00 55.70 276 PRO B CA 1
ATOM 5928 C C . PRO B 1 276 ? 28.234 19.079 39.730 1.00 54.26 276 PRO B C 1
ATOM 5929 O O . PRO B 1 276 ? 28.712 20.191 40.027 1.00 55.21 276 PRO B O 1
ATOM 5933 N N . GLY B 1 277 ? 26.989 18.954 39.317 1.00 52.94 277 GLY B N 1
ATOM 5934 C CA . GLY B 1 277 ? 26.187 20.152 39.171 1.00 49.67 277 GLY B CA 1
ATOM 5935 C C . GLY B 1 277 ? 25.153 20.286 40.249 1.00 47.80 277 GLY B C 1
ATOM 5936 O O . GLY B 1 277 ? 24.093 20.857 40.013 1.00 50.81 277 GLY B O 1
ATOM 5937 N N . TYR B 1 278 ? 25.440 19.764 41.440 1.00 42.91 278 TYR B N 1
ATOM 5938 C CA . TYR B 1 278 ? 24.470 19.848 42.537 1.00 37.20 278 TYR B CA 1
ATOM 5939 C C . TYR B 1 278 ? 25.236 19.916 43.826 1.00 33.02 278 TYR B C 1
ATOM 5940 O O . TYR B 1 278 ? 26.402 19.523 43.874 1.00 31.50 278 TYR B O 1
ATOM 5949 N N . LYS B 1 279 ? 24.573 20.406 44.863 1.00 29.73 279 LYS B N 1
ATOM 5950 C CA . LYS B 1 279 ? 25.185 20.478 46.184 1.00 27.37 279 LYS B CA 1
ATOM 5951 C C . LYS B 1 279 ? 25.303 19.084 46.819 1.00 26.57 279 LYS B C 1
ATOM 5952 O O . LYS B 1 279 ? 24.389 18.247 46.695 1.00 25.76 279 LYS B O 1
ATOM 5958 N N . TRP B 1 280 ? 26.448 18.820 47.447 1.00 25.09 280 TRP B N 1
ATOM 5959 C CA . TRP B 1 280 ? 26.684 17.542 48.134 1.00 24.71 280 TRP B CA 1
ATOM 5960 C C . TRP B 1 280 ? 27.533 17.800 49.401 1.00 26.79 280 TRP B C 1
ATOM 5961 O O . TRP B 1 280 ? 28.046 18.932 49.657 1.00 27.59 280 TRP B O 1
ATOM 5972 N N . GLU B 1 281 ? 27.741 16.747 50.160 1.00 26.14 281 GLU B N 1
ATOM 5973 C CA . GLU B 1 281 ? 28.483 16.865 51.403 1.00 26.40 281 GLU B CA 1
ATOM 5974 C C . GLU B 1 281 ? 29.245 15.557 51.604 1.00 28.21 281 GLU B C 1
ATOM 5975 O O . GLU B 1 281 ? 28.686 14.452 51.443 1.00 27.19 281 GLU B O 1
ATOM 5981 N N . PHE B 1 282 ? 30.530 15.684 51.925 1.00 29.06 282 PHE B N 1
ATOM 5982 C CA . PHE B 1 282 ? 31.395 14.521 52.173 1.00 28.94 282 PHE B CA 1
ATOM 5983 C C . PHE B 1 282 ? 31.463 14.319 53.687 1.00 29.24 282 PHE B C 1
ATOM 5984 O O . PHE B 1 282 ? 31.615 15.278 54.463 1.00 28.15 282 PHE B O 1
ATOM 5992 N N . THR B 1 283 ? 31.359 13.069 54.106 1.00 28.39 283 THR B N 1
ATOM 5993 C CA . THR B 1 283 ? 31.424 12.810 55.509 1.00 30.16 283 THR B CA 1
ATOM 5994 C C . THR B 1 283 ? 32.370 11.667 55.800 1.00 30.50 283 THR B C 1
ATOM 5995 O O . THR B 1 283 ? 32.492 10.726 55.015 1.00 30.65 283 THR B O 1
ATOM 5999 N N . ARG B 1 284 ? 33.091 11.816 56.903 1.00 31.19 284 ARG B N 1
ATOM 6000 C CA . ARG B 1 284 ? 33.980 10.782 57.425 1.00 32.50 284 ARG B CA 1
ATOM 6001 C C . ARG B 1 284 ? 34.356 11.134 58.871 1.00 30.90 284 ARG B C 1
ATOM 6002 O O . ARG B 1 284 ? 34.188 12.273 59.309 1.00 31.24 284 ARG B O 1
ATOM 6010 N N . GLY B 1 285 ? 34.871 10.164 59.614 1.00 31.24 285 GLY B N 1
ATOM 6011 C CA . GLY B 1 285 ? 35.276 10.451 60.992 1.00 30.80 285 GLY B CA 1
ATOM 6012 C C . GLY B 1 285 ? 36.743 10.897 61.079 1.00 31.02 285 GLY B C 1
ATOM 6013 O O . GLY B 1 285 ? 37.509 10.780 60.110 1.00 28.24 285 GLY B O 1
ATOM 6014 N N . ILE B 1 286 ? 37.125 11.448 62.239 1.00 33.31 286 ILE B N 1
ATOM 6015 C CA . ILE B 1 286 ? 38.519 11.847 62.445 1.00 32.28 286 ILE B CA 1
ATOM 6016 C C . ILE B 1 286 ? 39.306 10.523 62.463 1.00 32.10 286 ILE B C 1
ATOM 6017 O O . ILE B 1 286 ? 40.450 10.446 61.997 1.00 32.33 286 ILE B O 1
ATOM 6022 N N . GLY B 1 287 ? 38.667 9.472 62.984 1.00 31.92 287 GLY B N 1
ATOM 6023 C CA . GLY B 1 287 ? 39.266 8.143 62.995 1.00 31.36 287 GLY B CA 1
ATOM 6024 C C . GLY B 1 287 ? 38.588 7.202 61.982 1.00 32.22 287 GLY B C 1
ATOM 6025 O O . GLY B 1 287 ? 38.058 7.660 60.964 1.00 31.68 287 GLY B O 1
ATOM 6026 N N . LEU B 1 288 ? 38.584 5.893 62.277 1.00 31.57 288 LEU B N 1
ATOM 6027 C CA . LEU B 1 288 ? 37.980 4.864 61.417 1.00 33.13 288 LEU B CA 1
ATOM 6028 C C . LEU B 1 288 ? 36.576 4.452 61.910 1.00 33.37 288 LEU B C 1
ATOM 6029 O O . LEU B 1 288 ? 35.903 3.616 61.290 1.00 35.28 288 LEU B O 1
ATOM 6034 N N . SER B 1 289 ? 36.154 5.020 63.034 1.00 31.94 289 SER B N 1
ATOM 6035 C CA . SER B 1 289 ? 34.853 4.711 63.610 1.00 31.51 289 SER B CA 1
ATOM 6036 C C . SER B 1 289 ? 34.047 6.001 63.612 1.00 31.68 289 SER B C 1
ATOM 6037 O O . SER B 1 289 ? 34.568 7.061 63.277 1.00 33.59 289 SER B O 1
ATOM 6040 N N . PHE B 1 290 ? 32.767 5.948 63.933 1.00 31.42 290 PHE B N 1
ATOM 6041 C CA . PHE B 1 290 ? 32.089 7.219 64.118 1.00 30.17 290 PHE B CA 1
ATOM 6042 C C . PHE B 1 290 ? 31.935 7.394 65.649 1.00 29.44 290 PHE B C 1
ATOM 6043 O O . PHE B 1 290 ? 32.296 8.444 66.219 1.00 26.65 290 PHE B O 1
ATOM 6051 N N . GLY B 1 291 ? 31.430 6.357 66.312 1.00 28.02 291 GLY B N 1
ATOM 6052 C CA . GLY B 1 291 ? 31.305 6.431 67.757 1.00 28.14 291 GLY B CA 1
ATOM 6053 C C . GLY B 1 291 ? 32.716 6.292 68.354 1.00 29.23 291 GLY B C 1
ATOM 6054 O O . GLY B 1 291 ? 33.652 5.750 67.725 1.00 28.35 291 GLY B O 1
ATOM 6055 N N . TYR B 1 292 ? 32.888 6.814 69.560 1.00 30.13 292 TYR B N 1
ATOM 6056 C CA . TYR B 1 292 ? 34.174 6.717 70.254 1.00 29.23 292 TYR B CA 1
ATOM 6057 C C . TYR B 1 292 ? 34.764 5.291 70.222 1.00 29.72 292 TYR B C 1
ATOM 6058 O O . TYR B 1 292 ? 34.047 4.325 70.434 1.00 27.04 292 TYR B O 1
ATOM 6067 N N . ASN B 1 293 ? 36.052 5.156 69.892 1.00 29.49 293 ASN B N 1
ATOM 6068 C CA . ASN B 1 293 ? 36.728 3.850 69.935 1.00 32.58 293 ASN B CA 1
ATOM 6069 C C . ASN B 1 293 ? 38.041 4.057 70.746 1.00 34.22 293 ASN B C 1
ATOM 6070 O O . ASN B 1 293 ? 38.985 4.658 70.247 1.00 34.24 293 ASN B O 1
ATOM 6075 N N . ARG B 1 294 ? 38.066 3.609 72.002 1.00 34.36 294 ARG B N 1
ATOM 6076 C CA . ARG B 1 294 ? 39.246 3.761 72.844 1.00 35.51 294 ARG B CA 1
ATOM 6077 C C . ARG B 1 294 ? 40.448 3.009 72.239 1.00 36.81 294 ARG B C 1
ATOM 6078 O O . ARG B 1 294 ? 41.577 3.251 72.640 1.00 34.45 294 ARG B O 1
ATOM 6086 N N . ASN B 1 295 ? 40.221 2.105 71.284 1.00 37.48 295 ASN B N 1
ATOM 6087 C CA . ASN B 1 295 ? 41.358 1.368 70.691 1.00 39.84 295 ASN B CA 1
ATOM 6088 C C . ASN B 1 295 ? 42.075 2.164 69.617 1.00 41.28 295 ASN B C 1
ATOM 6089 O O . ASN B 1 295 ? 43.102 1.708 69.114 1.00 41.77 295 ASN B O 1
ATOM 6094 N N . GLU B 1 296 ? 41.542 3.317 69.225 1.00 39.60 296 GLU B N 1
ATOM 6095 C CA . GLU B 1 296 ? 42.230 4.046 68.167 1.00 41.12 296 GLU B CA 1
ATOM 6096 C C . GLU B 1 296 ? 43.339 4.944 68.688 1.00 40.91 296 GLU B C 1
ATOM 6097 O O . GLU B 1 296 ? 43.169 5.601 69.723 1.00 39.64 296 GLU B O 1
ATOM 6103 N N . GLY B 1 297 ? 44.470 4.948 67.973 1.00 40.28 297 GLY B N 1
ATOM 6104 C CA . GLY B 1 297 ? 45.581 5.809 68.330 1.00 40.10 297 GLY B CA 1
ATOM 6105 C C . GLY B 1 297 ? 45.774 6.821 67.202 1.00 41.05 297 GLY B C 1
ATOM 6106 O O . GLY B 1 297 ? 45.030 6.798 66.217 1.00 38.77 297 GLY B O 1
ATOM 6107 N N . PRO B 1 298 ? 46.779 7.709 67.298 1.00 41.02 298 PRO B N 1
ATOM 6108 C CA . PRO B 1 298 ? 46.989 8.703 66.241 1.00 40.49 298 PRO B CA 1
ATOM 6109 C C . PRO B 1 298 ? 47.182 8.075 64.884 1.00 40.82 298 PRO B C 1
ATOM 6110 O O . PRO B 1 298 ? 46.824 8.678 63.855 1.00 41.30 298 PRO B O 1
ATOM 6114 N N . GLU B 1 299 ? 47.698 6.848 64.872 1.00 39.60 299 GLU B N 1
ATOM 6115 C CA . GLU B 1 299 ? 47.913 6.156 63.624 1.00 39.02 299 GLU B CA 1
ATOM 6116 C C . GLU B 1 299 ? 46.632 5.756 62.908 1.00 38.54 299 GLU B C 1
ATOM 6117 O O . GLU B 1 299 ? 46.701 5.319 61.773 1.00 37.60 299 GLU B O 1
ATOM 6123 N N . HIS B 1 300 ? 45.471 5.876 63.552 1.00 38.69 300 HIS B N 1
ATOM 6124 C CA . HIS B 1 300 ? 44.201 5.498 62.889 1.00 38.65 300 HIS B CA 1
ATOM 6125 C C . HIS B 1 300 ? 43.424 6.737 62.504 1.00 38.06 300 HIS B C 1
ATOM 6126 O O . HIS B 1 300 ? 42.290 6.651 62.029 1.00 39.46 300 HIS B O 1
ATOM 6133 N N . MET B 1 301 ? 44.025 7.887 62.731 1.00 36.77 301 MET B N 1
ATOM 6134 C CA . MET B 1 301 ? 43.372 9.156 62.486 1.00 37.14 301 MET B CA 1
ATOM 6135 C C . MET B 1 301 ? 44.019 10.044 61.458 1.00 37.28 301 MET B C 1
ATOM 6136 O O . MET B 1 301 ? 45.225 9.959 61.251 1.00 37.41 301 MET B O 1
ATOM 6141 N N . LEU B 1 302 ? 43.226 10.944 60.868 1.00 36.06 302 LEU B N 1
ATOM 6142 C CA . LEU B 1 302 ? 43.764 11.895 59.917 1.00 35.37 302 LEU B CA 1
ATOM 6143 C C . LEU B 1 302 ? 44.542 12.925 60.726 1.00 34.74 302 LEU B C 1
ATOM 6144 O O . LEU B 1 302 ? 44.168 13.273 61.860 1.00 32.49 302 LEU B O 1
ATOM 6149 N N . SER B 1 303 ? 45.628 13.419 60.146 1.00 33.38 303 SER B N 1
ATOM 6150 C CA . SER B 1 303 ? 46.415 14.455 60.813 1.00 33.16 303 SER B CA 1
ATOM 6151 C C . SER B 1 303 ? 45.728 15.765 60.492 1.00 32.89 303 SER B C 1
ATOM 6152 O O . SER B 1 303 ? 44.811 15.810 59.643 1.00 33.68 303 SER B O 1
ATOM 6155 N N . VAL B 1 304 ? 46.137 16.837 61.159 1.00 32.48 304 VAL B N 1
ATOM 6156 C CA . VAL B 1 304 ? 45.569 18.141 60.854 1.00 32.15 304 VAL B CA 1
ATOM 6157 C C . VAL B 1 304 ? 45.743 18.481 59.353 1.00 33.78 304 VAL B C 1
ATOM 6158 O O . VAL B 1 304 ? 44.822 18.992 58.707 1.00 33.60 304 VAL B O 1
ATOM 6162 N N . GLU B 1 305 ? 46.913 18.180 58.806 1.00 33.76 305 GLU B N 1
ATOM 6163 C CA . GLU B 1 305 ? 47.218 18.442 57.402 1.00 36.35 305 GLU B CA 1
ATOM 6164 C C . GLU B 1 305 ? 46.275 17.707 56.445 1.00 34.04 305 GLU B C 1
ATOM 6165 O O . GLU B 1 305 ? 45.779 18.298 55.497 1.00 32.26 305 GLU B O 1
ATOM 6171 N N . GLN B 1 306 ? 46.066 16.416 56.690 1.00 33.89 306 GLN B N 1
ATOM 6172 C CA . GLN B 1 306 ? 45.139 15.607 55.890 1.00 34.48 306 GLN B CA 1
ATOM 6173 C C . GLN B 1 306 ? 43.679 16.137 56.011 1.00 34.42 306 GLN B C 1
ATOM 6174 O O . GLN B 1 306 ? 42.906 16.099 55.030 1.00 34.35 306 GLN B O 1
ATOM 6180 N N . LEU B 1 307 ? 43.305 16.649 57.196 1.00 33.40 307 LEU B N 1
ATOM 6181 C CA . LEU B 1 307 ? 41.963 17.206 57.359 1.00 33.45 307 LEU B CA 1
ATOM 6182 C C . LEU B 1 307 ? 41.853 18.454 56.468 1.00 32.98 307 LEU B C 1
ATOM 6183 O O . LEU B 1 307 ? 40.848 18.655 55.784 1.00 31.08 307 LEU B O 1
ATOM 6188 N N . VAL B 1 308 ? 42.881 19.294 56.488 1.00 31.40 308 VAL B N 1
ATOM 6189 C CA . VAL B 1 308 ? 42.852 20.506 55.673 1.00 30.32 308 VAL B CA 1
ATOM 6190 C C . VAL B 1 308 ? 42.738 20.157 54.190 1.00 29.44 308 VAL B C 1
ATOM 6191 O O . VAL B 1 308 ? 41.881 20.677 53.487 1.00 29.30 308 VAL B O 1
ATOM 6195 N N . TYR B 1 309 ? 43.586 19.256 53.735 1.00 29.09 309 TYR B N 1
ATOM 6196 C CA . TYR B 1 309 ? 43.584 18.862 52.353 1.00 32.01 309 TYR B CA 1
ATOM 6197 C C . TYR B 1 309 ? 42.229 18.251 51.960 1.00 31.31 309 TYR B C 1
ATOM 6198 O O . TYR B 1 309 ? 41.731 18.465 50.859 1.00 29.63 309 TYR B O 1
ATOM 6207 N N . THR B 1 310 ? 41.692 17.438 52.856 1.00 30.43 310 THR B N 1
ATOM 6208 C CA . THR B 1 310 ? 40.408 16.814 52.614 1.00 29.14 310 THR B CA 1
ATOM 6209 C C . THR B 1 310 ? 39.392 17.915 52.432 1.00 29.32 310 THR B C 1
ATOM 6210 O O . THR B 1 310 ? 38.654 17.898 51.463 1.00 29.76 310 THR B O 1
ATOM 6214 N N . LEU B 1 311 ? 39.353 18.872 53.363 1.00 28.42 311 LEU B N 1
ATOM 6215 C CA . LEU B 1 311 ? 38.393 19.947 53.268 1.00 29.10 311 LEU B CA 1
ATOM 6216 C C . LEU B 1 311 ? 38.526 20.758 51.966 1.00 30.24 311 LEU B C 1
ATOM 6217 O O . LEU B 1 311 ? 37.527 21.102 51.318 1.00 29.81 311 LEU B O 1
ATOM 6222 N N . VAL B 1 312 ? 39.762 21.073 51.591 1.00 29.95 312 VAL B N 1
ATOM 6223 C CA . VAL B 1 312 ? 39.987 21.872 50.403 1.00 28.57 312 VAL B CA 1
ATOM 6224 C C . VAL B 1 312 ? 39.496 21.130 49.181 1.00 27.41 312 VAL B C 1
ATOM 6225 O O . VAL B 1 312 ? 38.826 21.706 48.359 1.00 27.17 312 VAL B O 1
ATOM 6229 N N . ASP B 1 313 ? 39.837 19.850 49.081 1.00 27.45 313 ASP B N 1
ATOM 6230 C CA . ASP B 1 313 ? 39.452 19.049 47.922 1.00 28.54 313 ASP B CA 1
ATOM 6231 C C . ASP B 1 313 ? 37.929 19.036 47.812 1.00 28.90 313 ASP B C 1
ATOM 6232 O O . ASP B 1 313 ? 37.350 19.281 46.733 1.00 30.02 313 ASP B O 1
ATOM 6237 N N . VAL B 1 314 ? 37.281 18.775 48.940 1.00 28.28 314 VAL B N 1
ATOM 6238 C CA . VAL B 1 314 ? 35.844 18.720 48.956 1.00 26.90 314 VAL B CA 1
ATOM 6239 C C . VAL B 1 314 ? 35.225 20.029 48.479 1.00 26.76 314 VAL B C 1
ATOM 6240 O O . VAL B 1 314 ? 34.344 20.053 47.624 1.00 26.58 314 VAL B O 1
ATOM 6244 N N . VAL B 1 315 ? 35.675 21.120 49.059 1.00 26.17 315 VAL B N 1
ATOM 6245 C CA . VAL B 1 315 ? 35.131 22.413 48.740 1.00 26.13 315 VAL B CA 1
ATOM 6246 C C . VAL B 1 315 ? 35.323 22.899 47.309 1.00 26.09 315 VAL B C 1
ATOM 6247 O O . VAL B 1 315 ? 34.444 23.569 46.741 1.00 26.18 315 VAL B O 1
ATOM 6251 N N . SER B 1 316 ? 36.472 22.570 46.750 1.00 27.37 316 SER B N 1
ATOM 6252 C CA . SER B 1 316 ? 36.812 22.947 45.384 1.00 29.25 316 SER B CA 1
ATOM 6253 C C . SER B 1 316 ? 35.892 22.157 44.429 1.00 30.39 316 SER B C 1
ATOM 6254 O O . SER B 1 316 ? 35.740 22.493 43.241 1.00 30.32 316 SER B O 1
ATOM 6257 N N . LYS B 1 317 ? 35.281 21.104 44.947 1.00 30.03 317 LYS B N 1
ATOM 6258 C CA . LYS B 1 317 ? 34.417 20.309 44.101 1.00 30.11 317 LYS B CA 1
ATOM 6259 C C . LYS B 1 317 ? 32.950 20.596 44.373 1.00 29.60 317 LYS B C 1
ATOM 6260 O O . LYS B 1 317 ? 32.082 19.848 43.932 1.00 31.32 317 LYS B O 1
ATOM 6266 N N . GLY B 1 318 ? 32.686 21.664 45.134 1.00 29.37 318 GLY B N 1
ATOM 6267 C CA . GLY B 1 318 ? 31.324 22.063 45.467 1.00 26.25 318 GLY B CA 1
ATOM 6268 C C . GLY B 1 318 ? 30.699 21.398 46.689 1.00 27.03 318 GLY B C 1
ATOM 6269 O O . GLY B 1 318 ? 29.503 21.599 46.980 1.00 26.74 318 GLY B O 1
ATOM 6270 N N . GLY B 1 319 ? 31.469 20.627 47.446 1.00 26.88 319 GLY B N 1
ATOM 6271 C CA . GLY B 1 319 ? 30.873 19.986 48.607 1.00 25.17 319 GLY B CA 1
ATOM 6272 C C . GLY B 1 319 ? 31.140 20.688 49.936 1.00 27.03 319 GLY B C 1
ATOM 6273 O O . GLY B 1 319 ? 31.874 21.689 50.024 1.00 26.99 319 GLY B O 1
ATOM 6274 N N . ASN B 1 320 ? 30.478 20.202 50.990 1.00 28.41 320 ASN B N 1
ATOM 6275 C CA . ASN B 1 320 ? 30.702 20.697 52.359 1.00 26.39 320 ASN B CA 1
ATOM 6276 C C . ASN B 1 320 ? 31.371 19.471 53.022 1.00 27.44 320 ASN B C 1
ATOM 6277 O O . ASN B 1 320 ? 31.144 18.319 52.600 1.00 27.82 320 ASN B O 1
ATOM 6282 N N . LEU B 1 321 ? 32.199 19.700 54.031 1.00 27.19 321 LEU B N 1
ATOM 6283 C CA . LEU B 1 321 ? 32.758 18.573 54.775 1.00 27.21 321 LEU B CA 1
ATOM 6284 C C . LEU B 1 321 ? 31.980 18.482 56.093 1.00 25.66 321 LEU B C 1
ATOM 6285 O O . LEU B 1 321 ? 31.807 19.479 56.820 1.00 27.42 321 LEU B O 1
ATOM 6290 N N . LEU B 1 322 ? 31.449 17.293 56.361 1.00 26.83 322 LEU B N 1
ATOM 6291 C CA . LEU B 1 322 ? 30.772 17.016 57.618 1.00 26.86 322 LEU B CA 1
ATOM 6292 C C . LEU B 1 322 ? 31.735 16.057 58.375 1.00 27.68 322 LEU B C 1
ATOM 6293 O O . LEU B 1 322 ? 31.758 14.837 58.135 1.00 28.27 322 LEU B O 1
ATOM 6298 N N . LEU B 1 323 ? 32.552 16.635 59.253 1.00 26.59 323 LEU B N 1
ATOM 6299 C CA . LEU B 1 323 ? 33.532 15.854 60.011 1.00 25.74 323 LEU B CA 1
ATOM 6300 C C . LEU B 1 323 ? 32.969 15.266 61.300 1.00 24.58 323 LEU B C 1
ATOM 6301 O O . LEU B 1 323 ? 32.473 15.998 62.142 1.00 21.58 323 LEU B O 1
ATOM 6306 N N . ASN B 1 324 ? 33.066 13.954 61.464 1.00 24.54 324 ASN B N 1
ATOM 6307 C CA . ASN B 1 324 ? 32.557 13.330 62.680 1.00 26.60 324 ASN B CA 1
ATOM 6308 C C . ASN B 1 324 ? 33.519 13.274 63.911 1.00 26.49 324 ASN B C 1
ATOM 6309 O O . ASN B 1 324 ? 34.699 12.913 63.825 1.00 25.24 324 ASN B O 1
ATOM 6314 N N . VAL B 1 325 ? 32.949 13.605 65.049 1.00 26.41 325 VAL B N 1
ATOM 6315 C CA . VAL B 1 325 ? 33.613 13.565 66.342 1.00 27.05 325 VAL B CA 1
ATOM 6316 C C . VAL B 1 325 ? 32.903 12.414 67.127 1.00 28.19 325 VAL B C 1
ATOM 6317 O O . VAL B 1 325 ? 31.659 12.261 67.016 1.00 26.83 325 VAL B O 1
ATOM 6321 N N . GLY B 1 326 ? 33.667 11.602 67.874 1.00 26.80 326 GLY B N 1
ATOM 6322 C CA . GLY B 1 326 ? 33.090 10.491 68.651 1.00 25.87 326 GLY B CA 1
ATOM 6323 C C . GLY B 1 326 ? 33.354 10.756 70.143 1.00 28.25 326 GLY B C 1
ATOM 6324 O O . GLY B 1 326 ? 34.422 10.432 70.657 1.00 27.80 326 GLY B O 1
ATOM 6325 N N . PRO B 1 327 ? 32.417 11.382 70.856 1.00 27.57 327 PRO B N 1
ATOM 6326 C CA . PRO B 1 327 ? 32.702 11.637 72.285 1.00 27.21 327 PRO B CA 1
ATOM 6327 C C . PRO B 1 327 ? 32.593 10.403 73.179 1.00 29.28 327 PRO B C 1
ATOM 6328 O O . PRO B 1 327 ? 31.963 9.401 72.807 1.00 27.95 327 PRO B O 1
ATOM 6332 N N . LYS B 1 328 ? 33.144 10.522 74.399 1.00 30.38 328 LYS B N 1
ATOM 6333 C CA . LYS B 1 328 ? 33.080 9.443 75.389 1.00 30.41 328 LYS B CA 1
ATOM 6334 C C . LYS B 1 328 ? 31.729 9.460 76.075 1.00 29.34 328 LYS B C 1
ATOM 6335 O O . LYS B 1 328 ? 30.980 10.456 75.994 1.00 28.59 328 LYS B O 1
ATOM 6341 N N . GLY B 1 329 ? 31.459 8.362 76.800 1.00 29.76 329 GLY B N 1
ATOM 6342 C CA . GLY B 1 329 ? 30.231 8.222 77.569 1.00 27.13 329 GLY B CA 1
ATOM 6343 C C . GLY B 1 329 ? 30.072 9.319 78.615 1.00 29.47 329 GLY B C 1
ATOM 6344 O O . GLY B 1 329 ? 28.925 9.695 78.959 1.00 31.25 329 GLY B O 1
ATOM 6345 N N . ASP B 1 330 ? 31.178 9.847 79.154 1.00 28.50 330 ASP B N 1
ATOM 6346 C CA . ASP B 1 330 ? 31.038 10.927 80.155 1.00 29.52 330 ASP B CA 1
ATOM 6347 C C . ASP B 1 330 ? 30.835 12.310 79.527 1.00 30.56 330 ASP B C 1
ATOM 6348 O O . ASP B 1 330 ? 30.740 13.304 80.242 1.00 30.44 330 ASP B O 1
ATOM 6353 N N . GLY B 1 331 ? 30.778 12.377 78.185 1.00 30.79 331 GLY B N 1
ATOM 6354 C CA . GLY B 1 331 ? 30.567 13.650 77.556 1.00 28.88 331 GLY B CA 1
ATOM 6355 C C . GLY B 1 331 ? 31.830 14.408 77.222 1.00 31.87 331 GLY B C 1
ATOM 6356 O O . GLY B 1 331 ? 31.759 15.550 76.814 1.00 34.72 331 GLY B O 1
ATOM 6357 N N . THR B 1 332 ? 33.006 13.820 77.374 1.00 30.52 332 THR B N 1
ATOM 6358 C CA . THR B 1 332 ? 34.165 14.597 77.024 1.00 30.41 332 THR B CA 1
ATOM 6359 C C . THR B 1 332 ? 34.574 14.211 75.615 1.00 30.73 332 THR B C 1
ATOM 6360 O O . THR B 1 332 ? 34.222 13.136 75.111 1.00 30.27 332 THR B O 1
ATOM 6364 N N . ILE B 1 333 ? 35.284 15.113 74.973 1.00 29.73 333 ILE B N 1
ATOM 6365 C CA . ILE B 1 333 ? 35.775 14.821 73.656 1.00 31.94 333 ILE B CA 1
ATOM 6366 C C . ILE B 1 333 ? 37.238 14.429 73.805 1.00 31.32 333 ILE B C 1
ATOM 6367 O O . ILE B 1 333 ? 38.026 15.204 74.256 1.00 32.25 333 ILE B O 1
ATOM 6372 N N . PRO B 1 334 ? 37.610 13.202 73.426 1.00 31.65 334 PRO B N 1
ATOM 6373 C CA . PRO B 1 334 ? 39.019 12.792 73.561 1.00 32.03 334 PRO B CA 1
ATOM 6374 C C . PRO B 1 334 ? 40.022 13.792 72.953 1.00 34.20 334 PRO B C 1
ATOM 6375 O O . PRO B 1 334 ? 39.818 14.324 71.849 1.00 32.56 334 PRO B O 1
ATOM 6379 N N . ASP B 1 335 ? 41.114 14.018 73.681 1.00 34.80 335 ASP B N 1
ATOM 6380 C CA . ASP B 1 335 ? 42.200 14.923 73.290 1.00 35.94 335 ASP B CA 1
ATOM 6381 C C . ASP B 1 335 ? 42.705 14.767 71.871 1.00 35.62 335 ASP B C 1
ATOM 6382 O O . ASP B 1 335 ? 42.970 15.759 71.246 1.00 35.37 335 ASP B O 1
ATOM 6387 N N . LEU B 1 336 ? 42.866 13.539 71.377 1.00 35.57 336 LEU B N 1
ATOM 6388 C CA . LEU B 1 336 ? 43.336 13.343 70.001 1.00 37.16 336 LEU B CA 1
ATOM 6389 C C . LEU B 1 336 ? 42.387 14.005 68.991 1.00 37.28 336 LEU B C 1
ATOM 6390 O O . LEU B 1 336 ? 42.824 14.571 67.979 1.00 37.73 336 LEU B O 1
ATOM 6395 N N . GLN B 1 337 ? 41.085 13.914 69.265 1.00 35.88 337 GLN B N 1
ATOM 6396 C CA . GLN B 1 337 ? 40.102 14.497 68.360 1.00 35.02 337 GLN B CA 1
ATOM 6397 C C . GLN B 1 337 ? 40.048 15.998 68.508 1.00 34.53 337 GLN B C 1
ATOM 6398 O O . GLN B 1 337 ? 40.022 16.725 67.502 1.00 32.76 337 GLN B O 1
ATOM 6404 N N . LYS B 1 338 ? 40.035 16.460 69.753 1.00 33.89 338 LYS B N 1
ATOM 6405 C CA . LYS B 1 338 ? 40.011 17.887 70.044 1.00 35.92 338 LYS B CA 1
ATOM 6406 C C . LYS B 1 338 ? 41.242 18.598 69.418 1.00 36.39 338 LYS B C 1
ATOM 6407 O O . LYS B 1 338 ? 41.107 19.661 68.838 1.00 36.09 338 LYS B O 1
ATOM 6413 N N . GLU B 1 339 ? 42.433 18.009 69.513 1.00 36.04 339 GLU B N 1
ATOM 6414 C CA . GLU B 1 339 ? 43.618 18.628 68.931 1.00 37.61 339 GLU B CA 1
ATOM 6415 C C . GLU B 1 339 ? 43.505 18.738 67.405 1.00 35.72 339 GLU B C 1
ATOM 6416 O O . GLU B 1 339 ? 43.904 19.737 66.801 1.00 35.48 339 GLU B O 1
ATOM 6422 N N . ARG B 1 340 ? 42.946 17.716 66.775 1.00 34.05 340 ARG B N 1
ATOM 6423 C CA . ARG B 1 340 ? 42.781 17.786 65.339 1.00 32.77 340 ARG B CA 1
ATOM 6424 C C . ARG B 1 340 ? 41.725 18.847 65.002 1.00 33.24 340 ARG B C 1
ATOM 6425 O O . ARG B 1 340 ? 41.891 19.597 64.058 1.00 35.71 340 ARG B O 1
ATOM 6433 N N . LEU B 1 341 ? 40.685 18.991 65.808 1.00 32.67 341 LEU B N 1
ATOM 6434 C CA . LEU B 1 341 ? 39.681 20.032 65.531 1.00 33.14 341 LEU B CA 1
ATOM 6435 C C . LEU B 1 341 ? 40.264 21.447 65.667 1.00 33.08 341 LEU B C 1
ATOM 6436 O O . LEU B 1 341 ? 39.945 22.357 64.893 1.00 33.77 341 LEU B O 1
ATOM 6441 N N . LEU B 1 342 ? 41.060 21.656 66.701 1.00 32.86 342 LEU B N 1
ATOM 6442 C CA . LEU B 1 342 ? 41.660 22.970 66.902 1.00 34.48 342 LEU B CA 1
ATOM 6443 C C . LEU B 1 342 ? 42.676 23.263 65.779 1.00 33.03 342 LEU B C 1
ATOM 6444 O O . LEU B 1 342 ? 42.766 24.390 65.289 1.00 32.90 342 LEU B O 1
ATOM 6449 N N . GLY B 1 343 ? 43.425 22.241 65.385 1.00 33.02 343 GLY B N 1
ATOM 6450 C CA . GLY B 1 343 ? 44.402 22.427 64.331 1.00 34.24 343 GLY B CA 1
ATOM 6451 C C . GLY B 1 343 ? 43.710 22.939 63.075 1.00 34.73 343 GLY B C 1
ATOM 6452 O O . GLY B 1 343 ? 44.189 23.900 62.441 1.00 32.39 343 GLY B O 1
ATOM 6453 N N . LEU B 1 344 ? 42.570 22.306 62.732 1.00 35.03 344 LEU B N 1
ATOM 6454 C CA . LEU B 1 344 ? 41.800 22.690 61.533 1.00 33.88 344 LEU B CA 1
ATOM 6455 C C . LEU B 1 344 ? 41.229 24.076 61.714 1.00 32.73 344 LEU B C 1
ATOM 6456 O O . LEU B 1 344 ? 41.258 24.923 60.789 1.00 31.26 344 LEU B O 1
ATOM 6461 N N . GLY B 1 345 ? 40.703 24.325 62.898 1.00 31.75 345 GLY B N 1
ATOM 6462 C CA . GLY B 1 345 ? 40.132 25.637 63.136 1.00 32.71 345 GLY B CA 1
ATOM 6463 C C . GLY B 1 345 ? 41.166 26.745 62.971 1.00 33.54 345 GLY B C 1
ATOM 6464 O O . GLY B 1 345 ? 40.803 27.840 62.553 1.00 32.30 345 GLY B O 1
ATOM 6465 N N . GLU B 1 346 ? 42.440 26.463 63.300 1.00 35.24 346 GLU B N 1
ATOM 6466 C CA . GLU B 1 346 ? 43.531 27.442 63.173 1.00 37.27 346 GLU B CA 1
ATOM 6467 C C . GLU B 1 346 ? 43.814 27.730 61.708 1.00 36.03 346 GLU B C 1
ATOM 6468 O O . GLU B 1 346 ? 43.993 28.893 61.309 1.00 36.46 346 GLU B O 1
ATOM 6474 N N . TRP B 1 347 ? 43.855 26.673 60.909 1.00 34.11 347 TRP B N 1
ATOM 6475 C CA . TRP B 1 347 ? 44.098 26.852 59.497 1.00 34.02 347 TRP B CA 1
ATOM 6476 C C . TRP B 1 347 ? 42.946 27.701 58.891 1.00 35.15 347 TRP B C 1
ATOM 6477 O O . TRP B 1 347 ? 43.181 28.636 58.104 1.00 34.00 347 TRP B O 1
ATOM 6488 N N . LEU B 1 348 ? 41.706 27.375 59.287 1.00 34.97 348 LEU B N 1
ATOM 6489 C CA . LEU B 1 348 ? 40.527 28.067 58.791 1.00 35.29 348 LEU B CA 1
ATOM 6490 C C . LEU B 1 348 ? 40.511 29.513 59.211 1.00 36.07 348 LEU B C 1
ATOM 6491 O O . LEU B 1 348 ? 40.006 30.350 58.489 1.00 34.30 348 LEU B O 1
ATOM 6496 N N . ARG B 1 349 ? 41.040 29.807 60.400 1.00 38.14 349 ARG B N 1
ATOM 6497 C CA . ARG B 1 349 ? 41.031 31.186 60.860 1.00 40.59 349 ARG B CA 1
ATOM 6498 C C . ARG B 1 349 ? 41.982 32.031 59.968 1.00 40.20 349 ARG B C 1
ATOM 6499 O O . ARG B 1 349 ? 41.803 33.230 59.824 1.00 39.69 349 ARG B O 1
ATOM 6507 N N . LYS B 1 350 ? 42.976 31.387 59.360 1.00 39.29 350 LYS B N 1
ATOM 6508 C CA . LYS B 1 350 ? 43.884 32.101 58.481 1.00 39.48 350 LYS B CA 1
ATOM 6509 C C . LYS B 1 350 ? 43.362 32.116 57.032 1.00 39.10 350 LYS B C 1
ATOM 6510 O O . LYS B 1 350 ? 43.346 33.167 56.375 1.00 38.49 350 LYS B O 1
ATOM 6516 N N . TYR B 1 351 ? 42.890 30.956 56.553 1.00 37.47 351 TYR B N 1
ATOM 6517 C CA . TYR B 1 351 ? 42.476 30.829 55.159 1.00 34.53 351 TYR B CA 1
ATOM 6518 C C . TYR B 1 351 ? 40.993 30.782 54.851 1.00 34.41 351 TYR B C 1
ATOM 6519 O O . TYR B 1 351 ? 40.616 30.623 53.677 1.00 33.32 351 TYR B O 1
ATOM 6528 N N . GLY B 1 352 ? 40.164 30.946 55.886 1.00 32.63 352 GLY B N 1
ATOM 6529 C CA . GLY B 1 352 ? 38.724 30.911 55.734 1.00 32.57 352 GLY B CA 1
ATOM 6530 C C . GLY B 1 352 ? 38.111 31.699 54.593 1.00 34.82 352 GLY B C 1
ATOM 6531 O O . GLY B 1 352 ? 37.101 31.273 54.032 1.00 35.51 352 GLY B O 1
ATOM 6532 N N . ASP B 1 353 ? 38.692 32.838 54.220 1.00 36.02 353 ASP B N 1
ATOM 6533 C CA . ASP B 1 353 ? 38.123 33.634 53.127 1.00 36.07 353 ASP B CA 1
ATOM 6534 C C . ASP B 1 353 ? 38.191 32.926 51.767 1.00 32.93 353 ASP B C 1
ATOM 6535 O O . ASP B 1 353 ? 37.408 33.232 50.888 1.00 33.68 353 ASP B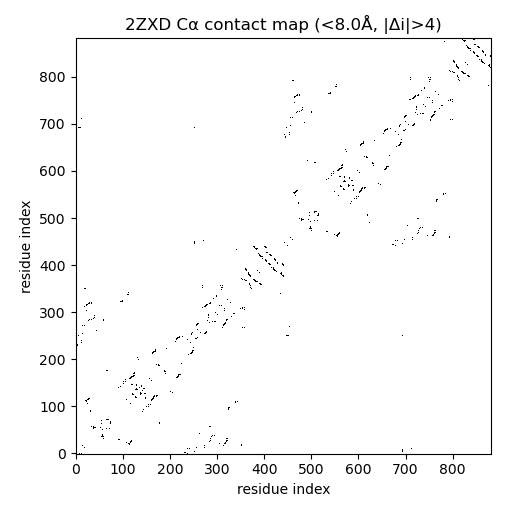 O 1
ATOM 6540 N N . ALA B 1 354 ? 39.102 31.982 51.618 1.00 30.67 354 ALA B N 1
ATOM 6541 C CA . ALA B 1 354 ? 39.253 31.215 50.378 1.00 30.19 354 ALA B CA 1
ATOM 6542 C C . ALA B 1 354 ? 38.399 29.919 50.441 1.00 31.48 354 ALA B C 1
ATOM 6543 O O . ALA B 1 354 ? 38.467 29.061 49.543 1.00 31.62 354 ALA B O 1
ATOM 6545 N N . ILE B 1 355 ? 37.594 29.792 51.493 1.00 31.65 355 ILE B N 1
ATOM 6546 C CA . ILE B 1 355 ? 36.768 28.601 51.699 1.00 32.61 355 ILE B CA 1
ATOM 6547 C C . ILE B 1 355 ? 35.299 28.951 51.860 1.00 31.70 355 ILE B C 1
ATOM 6548 O O . ILE B 1 355 ? 34.496 28.686 50.974 1.00 30.52 355 ILE B O 1
ATOM 6553 N N . TYR B 1 356 ? 34.949 29.532 53.004 1.00 31.77 356 TYR B N 1
ATOM 6554 C CA . TYR B 1 356 ? 33.569 29.919 53.260 1.00 32.00 356 TYR B CA 1
ATOM 6555 C C . TYR B 1 356 ? 32.985 30.829 52.157 1.00 32.66 356 TYR B C 1
ATOM 6556 O O . TYR B 1 356 ? 33.652 31.750 51.709 1.00 33.18 356 TYR B O 1
ATOM 6565 N N . GLY B 1 357 ? 31.729 30.616 51.782 1.00 31.65 357 GLY B N 1
ATOM 6566 C CA . GLY B 1 357 ? 31.096 31.475 50.811 1.00 29.85 357 GLY B CA 1
ATOM 6567 C C . GLY B 1 357 ? 31.682 31.396 49.418 1.00 29.72 357 GLY B C 1
ATOM 6568 O O . GLY B 1 357 ? 31.375 32.215 48.572 1.00 29.33 357 GLY B O 1
ATOM 6569 N N . THR B 1 358 ? 32.535 30.430 49.150 1.00 30.15 358 THR B N 1
ATOM 6570 C CA . THR B 1 358 ? 33.078 30.345 47.797 1.00 30.12 358 THR B CA 1
ATOM 6571 C C . THR B 1 358 ? 32.187 29.500 46.888 1.00 31.46 358 THR B C 1
ATOM 6572 O O . THR B 1 358 ? 31.228 28.845 47.362 1.00 30.14 358 THR B O 1
ATOM 6576 N N . SER B 1 359 ? 32.528 29.515 45.592 1.00 30.29 359 SER B N 1
ATOM 6577 C CA . SER B 1 359 ? 31.834 28.757 44.554 1.00 32.33 359 SER B CA 1
ATOM 6578 C C . SER B 1 359 ? 32.881 27.946 43.836 1.00 32.25 359 SER B C 1
ATOM 6579 O O . SER B 1 359 ? 34.066 28.199 43.991 1.00 33.66 359 SER B O 1
ATOM 6582 N N . VAL B 1 360 ? 32.474 26.950 43.064 1.00 32.51 360 VAL B N 1
ATOM 6583 C CA . VAL B 1 360 ? 33.483 26.201 42.332 1.00 32.07 360 VAL B CA 1
ATOM 6584 C C . VAL B 1 360 ? 33.958 27.113 41.159 1.00 32.69 360 VAL B C 1
ATOM 6585 O O . VAL B 1 360 ? 33.275 28.051 40.777 1.00 31.38 360 VAL B O 1
ATOM 6589 N N . TRP B 1 361 ? 35.135 26.847 40.644 1.00 32.87 361 TRP B N 1
ATOM 6590 C CA . TRP B 1 361 ? 35.682 27.571 39.535 1.00 37.37 361 TRP B CA 1
ATOM 6591 C C . TRP B 1 361 ? 35.394 26.747 38.257 1.00 40.19 361 TRP B C 1
ATOM 6592 O O . TRP B 1 361 ? 34.486 25.898 38.278 1.00 40.00 361 TRP B O 1
ATOM 6603 N N . GLU B 1 362 ? 36.129 26.986 37.159 1.00 42.00 362 GLU B N 1
ATOM 6604 C CA . GLU B 1 362 ? 35.887 26.250 35.892 1.00 44.64 362 GLU B CA 1
ATOM 6605 C C . GLU B 1 362 ? 36.371 24.819 36.016 1.00 44.27 362 GLU B C 1
ATOM 6606 O O . GLU B 1 362 ? 35.850 23.897 35.394 1.00 44.31 362 GLU B O 1
ATOM 6612 N N . ARG B 1 363 ? 37.405 24.660 36.821 1.00 43.87 363 ARG B N 1
ATOM 6613 C CA . ARG B 1 363 ? 37.985 23.363 37.103 1.00 43.40 363 ARG B CA 1
ATOM 6614 C C . ARG B 1 363 ? 38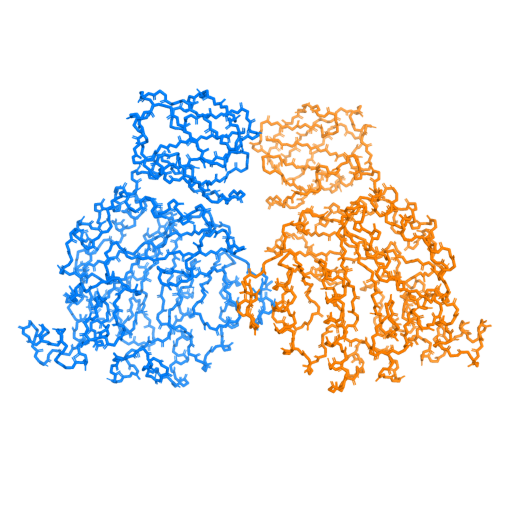.327 23.398 38.607 1.00 41.99 363 ARG B C 1
ATOM 6615 O O . ARG B 1 363 ? 38.540 24.479 39.209 1.00 41.47 363 ARG B O 1
ATOM 6623 N N . CYS B 1 364 ? 38.388 22.217 39.195 1.00 39.25 364 CYS B N 1
ATOM 6624 C CA . CYS B 1 364 ? 38.630 22.068 40.609 1.00 38.83 364 CYS B CA 1
ATOM 6625 C C . CYS B 1 364 ? 40.075 21.878 40.921 1.00 38.77 364 CYS B C 1
ATOM 6626 O O . CYS B 1 364 ? 40.556 22.239 41.995 1.00 38.76 364 CYS B O 1
ATOM 6629 N N . CYS B 1 365 ? 40.764 21.346 39.932 1.00 38.11 365 CYS B N 1
ATOM 6630 C CA . CYS B 1 365 ? 42.069 20.823 40.196 1.00 39.23 365 CYS B CA 1
ATOM 6631 C C . CYS B 1 365 ? 43.208 21.030 39.183 1.00 39.95 365 CYS B C 1
ATOM 6632 O O . CYS B 1 365 ? 42.978 21.202 37.976 1.00 37.63 365 CYS B O 1
ATOM 6635 N N . ALA B 1 366 ? 44.433 20.999 39.712 1.00 39.00 366 ALA B N 1
ATOM 6636 C CA . ALA B 1 366 ? 45.649 21.082 38.899 1.00 40.36 366 ALA B CA 1
ATOM 6637 C C . ALA B 1 366 ? 46.768 20.527 39.751 1.00 40.93 366 ALA B C 1
ATOM 6638 O O . ALA B 1 366 ? 46.553 20.162 40.917 1.00 41.05 366 ALA B O 1
ATOM 6640 N N . LYS B 1 367 ? 47.953 20.424 39.169 1.00 42.07 367 LYS B N 1
ATOM 6641 C CA . LYS B 1 367 ? 49.130 20.001 39.934 1.00 44.57 367 LYS B CA 1
ATOM 6642 C C . LYS B 1 367 ? 50.369 20.685 39.367 1.00 46.25 367 LYS B C 1
ATOM 6643 O O . LYS B 1 367 ? 50.370 21.172 38.214 1.00 44.58 367 LYS B O 1
ATOM 6649 N N . THR B 1 368 ? 51.405 20.785 40.191 1.00 48.41 368 THR B N 1
ATOM 6650 C CA . THR B 1 368 ? 52.632 21.418 39.722 1.00 50.47 368 THR B CA 1
ATOM 6651 C C . THR B 1 368 ? 53.464 20.399 38.938 1.00 51.88 368 THR B C 1
ATOM 6652 O O . THR B 1 368 ? 53.136 19.214 38.872 1.00 51.89 368 THR B O 1
ATOM 6656 N N . GLU B 1 369 ? 54.544 20.881 38.346 1.00 54.72 369 GLU B N 1
ATOM 6657 C CA . GLU B 1 369 ? 55.450 20.040 37.573 1.00 56.59 369 GLU B CA 1
ATOM 6658 C C . GLU B 1 369 ? 56.085 18.971 38.458 1.00 56.10 369 GLU B C 1
ATOM 6659 O O . GLU B 1 369 ? 56.374 17.873 38.005 1.00 57.04 369 GLU B O 1
ATOM 6665 N N . ASP B 1 370 ? 56.289 19.291 39.726 1.00 55.07 370 ASP B N 1
ATOM 6666 C CA . ASP B 1 370 ? 56.863 18.334 40.647 1.00 54.94 370 ASP B CA 1
ATOM 6667 C C . ASP B 1 370 ? 55.789 17.574 41.448 1.00 53.35 370 ASP B C 1
ATOM 6668 O O . ASP B 1 370 ? 56.063 17.088 42.544 1.00 53.34 370 ASP B O 1
ATOM 6673 N N . GLY B 1 371 ? 54.564 17.508 40.934 1.00 51.23 371 GLY B N 1
ATOM 6674 C CA . GLY B 1 371 ? 53.524 16.761 41.624 1.00 47.77 371 GLY B CA 1
ATOM 6675 C C . GLY B 1 371 ? 52.735 17.302 42.813 1.00 45.23 371 GLY B C 1
ATOM 6676 O O . GLY B 1 371 ? 52.032 16.534 43.451 1.00 43.30 371 GLY B O 1
ATOM 6677 N N . THR B 1 372 ? 52.836 18.579 43.153 1.00 43.84 372 THR B N 1
ATOM 6678 C CA . THR B 1 372 ? 52.031 19.082 44.262 1.00 42.04 372 THR B CA 1
ATOM 6679 C C . THR B 1 372 ? 50.604 19.343 43.761 1.00 41.90 372 THR B C 1
ATOM 6680 O O . THR B 1 372 ? 50.413 19.984 42.714 1.00 42.24 372 THR B O 1
ATOM 6684 N N . GLU B 1 373 ? 49.598 18.853 44.493 1.00 39.25 373 GLU B N 1
ATOM 6685 C CA . GLU B 1 373 ? 48.217 19.065 44.046 1.00 37.83 373 GLU B CA 1
ATOM 6686 C C . GLU B 1 373 ? 47.726 20.464 44.338 1.00 35.53 373 GLU B C 1
ATOM 6687 O O . GLU B 1 373 ? 48.118 21.076 45.327 1.00 34.39 373 GLU B O 1
ATOM 6693 N N . ILE B 1 374 ? 46.853 20.947 43.457 1.00 34.97 374 ILE B N 1
ATOM 6694 C CA . ILE B 1 374 ? 46.275 22.281 43.560 1.00 33.89 374 ILE B CA 1
ATOM 6695 C C . ILE B 1 374 ? 44.743 22.233 43.424 1.00 33.34 374 ILE B C 1
ATOM 6696 O O . ILE B 1 374 ? 44.200 21.498 42.607 1.00 33.72 374 ILE B O 1
ATOM 6701 N N . ARG B 1 375 ? 44.054 23.050 44.201 1.00 32.78 375 ARG B N 1
ATOM 6702 C CA . ARG B 1 375 ? 42.604 23.110 44.132 1.00 32.73 375 ARG B CA 1
ATOM 6703 C C . ARG B 1 375 ? 42.215 24.569 43.970 1.00 32.93 375 ARG B C 1
ATOM 6704 O O . ARG B 1 375 ? 42.958 25.447 44.389 1.00 33.40 375 ARG B O 1
ATOM 6712 N N . PHE B 1 376 ? 41.080 24.822 43.330 1.00 31.26 376 PHE B N 1
ATOM 6713 C CA . PHE B 1 376 ? 40.623 26.178 43.123 1.00 32.25 376 PHE B CA 1
ATOM 6714 C C . PHE B 1 376 ? 39.248 26.400 43.718 1.00 32.28 376 PHE B C 1
ATOM 6715 O O . PHE B 1 376 ? 38.427 25.472 43.770 1.00 32.05 376 PHE B O 1
ATOM 6723 N N . THR B 1 377 ? 39.008 27.631 44.142 1.00 31.31 377 THR B N 1
ATOM 6724 C CA . THR B 1 377 ? 37.719 28.046 44.639 1.00 33.54 377 THR B CA 1
ATOM 6725 C C . THR B 1 377 ? 37.573 29.476 44.152 1.00 34.96 377 THR B C 1
ATOM 6726 O O . THR B 1 377 ? 38.563 30.114 43.770 1.00 35.26 377 THR B O 1
ATOM 6730 N N . ARG B 1 378 ? 36.359 29.998 44.212 1.00 36.57 378 ARG B N 1
ATOM 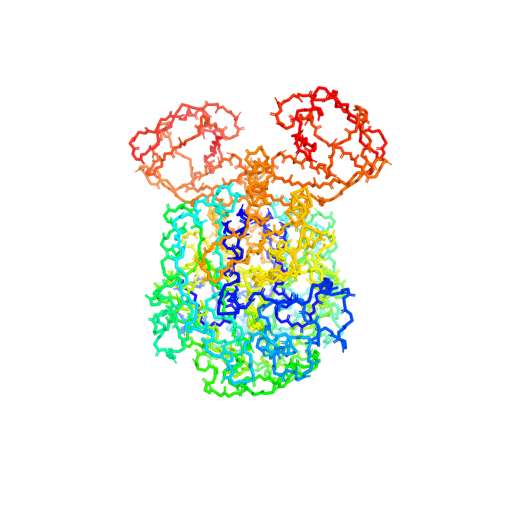6731 C CA . ARG B 1 378 ? 36.099 31.316 43.675 1.00 38.95 378 ARG B CA 1
ATOM 6732 C C . ARG B 1 378 ? 35.116 32.182 44.452 1.00 38.64 378 ARG B C 1
ATOM 6733 O O . ARG B 1 378 ? 34.212 31.682 45.111 1.00 37.85 378 ARG B O 1
ATOM 6741 N N . LYS B 1 379 ? 35.304 33.491 44.341 1.00 40.06 379 LYS B N 1
ATOM 6742 C CA . LYS B 1 379 ? 34.418 34.508 44.911 1.00 42.90 379 LYS B CA 1
ATOM 6743 C C . LYS B 1 379 ? 34.372 35.619 43.860 1.00 46.48 379 LYS B C 1
ATOM 6744 O O . LYS B 1 379 ? 35.262 36.467 43.784 1.00 48.54 379 LYS B O 1
ATOM 6750 N N . CYS B 1 380 ? 33.349 35.590 43.022 1.00 49.23 380 CYS B N 1
ATOM 6751 C CA . CYS B 1 380 ? 33.223 36.575 41.960 1.00 50.80 380 CYS B CA 1
ATOM 6752 C C . CYS B 1 380 ? 34.449 36.625 41.045 1.00 51.09 380 CYS B C 1
ATOM 6753 O O . CYS B 1 380 ? 34.744 35.651 40.324 1.00 49.56 380 CYS B O 1
ATOM 6756 N N . ASN B 1 381 ? 35.176 37.739 41.098 1.00 50.97 381 ASN B N 1
ATOM 6757 C CA . ASN B 1 381 ? 36.351 37.928 40.256 1.00 50.93 381 ASN B CA 1
ATOM 6758 C C . ASN B 1 381 ? 37.629 37.372 40.833 1.00 49.86 381 ASN B C 1
ATOM 6759 O O . ASN B 1 381 ? 38.670 37.315 40.144 1.00 50.72 381 ASN B O 1
ATOM 6764 N N . ARG B 1 382 ? 37.566 36.954 42.091 1.00 46.38 382 ARG B N 1
ATOM 6765 C CA . ARG B 1 382 ? 38.761 36.431 42.750 1.00 44.07 382 ARG B CA 1
ATOM 6766 C C . ARG B 1 382 ? 38.833 34.917 42.644 1.00 41.69 382 ARG B C 1
ATOM 6767 O O . ARG B 1 382 ? 37.863 34.229 42.933 1.00 40.93 382 ARG B O 1
ATOM 6775 N N . ILE B 1 383 ? 39.971 34.401 42.219 1.00 39.13 383 ILE B N 1
ATOM 6776 C CA . ILE B 1 383 ? 40.137 32.965 42.153 1.00 38.52 383 ILE B CA 1
ATOM 6777 C C . ILE B 1 383 ? 41.174 32.535 43.200 1.00 39.05 383 ILE B C 1
ATOM 6778 O O . ILE B 1 383 ? 42.288 33.054 43.213 1.00 38.51 383 ILE B O 1
ATOM 6783 N N . PHE B 1 384 ? 40.808 31.616 44.102 1.00 37.05 384 PHE B N 1
ATOM 6784 C CA . PHE B 1 384 ? 41.781 31.148 45.087 1.00 34.78 384 PHE B CA 1
ATOM 6785 C C . PHE B 1 384 ? 42.496 29.889 44.603 1.00 35.51 384 PHE B C 1
ATOM 6786 O O . PHE B 1 384 ? 41.863 28.923 44.154 1.00 34.70 384 PHE B O 1
ATOM 6794 N N . VAL B 1 385 ? 43.828 29.918 44.666 1.00 34.56 385 VAL B N 1
ATOM 6795 C CA . VAL B 1 385 ? 44.660 28.816 44.188 1.00 34.36 385 VAL B CA 1
ATOM 6796 C C . VAL B 1 385 ? 45.256 28.228 45.442 1.00 34.76 385 VAL B C 1
ATOM 6797 O O . VAL B 1 385 ? 46.123 28.851 46.069 1.00 34.67 385 VAL B O 1
ATOM 6801 N N . ILE B 1 386 ? 44.755 27.051 45.831 1.00 34.35 386 ILE B N 1
ATOM 6802 C CA . ILE B 1 386 ? 45.177 26.430 47.083 1.00 33.94 386 ILE B CA 1
ATOM 6803 C C . ILE B 1 386 ? 46.020 25.206 46.889 1.00 35.03 386 ILE B C 1
ATOM 6804 O O . ILE B 1 386 ? 45.505 24.192 46.413 1.00 35.34 386 ILE B O 1
ATOM 6809 N N . PHE B 1 387 ? 47.297 25.293 47.289 1.00 34.92 387 PHE B N 1
ATOM 6810 C CA . PHE B 1 387 ? 48.239 24.165 47.161 1.00 34.76 387 PHE B CA 1
ATOM 6811 C C . PHE B 1 387 ? 48.103 23.204 48.338 1.00 34.38 387 PHE B C 1
ATOM 6812 O O . PHE B 1 387 ? 48.054 23.610 49.510 1.00 33.17 387 PHE B O 1
ATOM 6820 N N . LEU B 1 388 ? 48.019 21.922 48.028 1.00 34.99 388 LEU B N 1
ATOM 6821 C CA . LEU B 1 388 ? 47.907 20.947 49.100 1.00 36.55 388 LEU B CA 1
ATOM 6822 C C . LEU B 1 388 ? 49.369 20.643 49.487 1.00 38.50 388 LEU B C 1
ATOM 6823 O O . LEU B 1 388 ? 49.937 19.611 49.112 1.00 38.23 388 LEU B O 1
ATOM 6828 N N . GLY B 1 389 ? 49.953 21.562 50.249 1.00 37.99 389 GLY B N 1
ATOM 6829 C CA . GLY B 1 389 ? 51.354 21.440 50.610 1.00 40.56 389 GLY B CA 1
ATOM 6830 C C . GLY B 1 389 ? 51.996 22.795 50.295 1.00 40.67 389 GLY B C 1
ATOM 6831 O O . GLY B 1 389 ? 51.351 23.691 49.738 1.00 39.82 389 GLY B O 1
ATOM 6832 N N . ILE B 1 390 ? 53.257 22.970 50.662 1.00 42.53 390 ILE B N 1
ATOM 6833 C CA . ILE B 1 390 ? 53.934 24.250 50.386 1.00 43.63 390 ILE B CA 1
ATOM 6834 C C . ILE B 1 390 ? 55.195 23.940 49.595 1.00 46.12 390 ILE B C 1
ATOM 6835 O O . ILE B 1 390 ? 56.093 23.239 50.070 1.00 46.40 390 ILE B O 1
ATOM 6840 N N . PRO B 1 391 ? 55.257 24.412 48.353 1.00 47.94 391 PRO B N 1
ATOM 6841 C CA . PRO B 1 391 ? 56.457 24.126 47.566 1.00 49.92 391 PRO B CA 1
ATOM 6842 C C . PRO B 1 391 ? 57.706 24.679 48.271 1.00 52.71 391 PRO B C 1
ATOM 6843 O O . PRO B 1 391 ? 57.629 25.667 49.008 1.00 52.55 391 PRO B O 1
ATOM 6847 N N . THR B 1 392 ? 58.849 24.027 48.055 1.00 54.99 392 THR B N 1
ATOM 6848 C CA . THR B 1 392 ? 60.110 24.454 48.663 1.00 57.82 392 THR B CA 1
ATOM 6849 C C . THR B 1 392 ? 60.853 25.495 47.801 1.00 58.23 392 THR B C 1
ATOM 6850 O O . THR B 1 392 ? 61.433 26.436 48.333 1.00 59.71 392 THR B O 1
ATOM 6854 N N . GLY B 1 393 ? 60.819 25.347 46.479 1.00 58.42 393 GLY B N 1
ATOM 6855 C CA . GLY B 1 393 ? 61.507 26.313 45.633 1.00 58.40 393 GLY B CA 1
ATOM 6856 C C . GLY B 1 393 ? 60.603 27.460 45.237 1.00 58.09 393 GLY B C 1
ATOM 6857 O O . GLY B 1 393 ? 59.390 27.253 45.139 1.00 58.32 393 GLY B O 1
ATOM 6858 N N . GLU B 1 394 ? 61.179 28.641 44.982 1.00 57.29 394 GLU B N 1
ATOM 6859 C CA . GLU B 1 394 ? 60.411 29.827 44.596 1.00 56.98 394 GLU B CA 1
ATOM 6860 C C . GLU B 1 394 ? 59.790 29.749 43.211 1.00 55.89 394 GLU B C 1
ATOM 6861 O O . GLU B 1 394 ? 58.768 30.380 42.947 1.00 55.31 394 GLU B O 1
ATOM 6867 N N . LYS B 1 395 ? 60.427 29.014 42.309 1.00 55.16 395 LYS B N 1
ATOM 6868 C CA . LYS B 1 395 ? 59.887 28.893 40.960 1.00 54.61 395 LYS B CA 1
ATOM 6869 C C . LYS B 1 395 ? 58.840 27.778 40.959 1.00 52.46 395 LYS B C 1
ATOM 6870 O O . LYS B 1 395 ? 59.129 26.640 41.336 1.00 51.35 395 LYS B O 1
ATOM 6876 N N . ILE B 1 396 ? 57.623 28.114 40.536 1.00 49.85 396 ILE B N 1
ATOM 6877 C CA . ILE B 1 396 ? 56.549 27.139 40.524 1.00 47.11 396 ILE B CA 1
ATOM 6878 C C . ILE B 1 396 ? 55.915 26.985 39.165 1.00 46.04 396 ILE B C 1
ATOM 6879 O O . ILE B 1 396 ? 55.431 27.962 38.567 1.00 44.59 396 ILE B O 1
ATOM 6884 N N . VAL B 1 397 ? 55.908 25.749 38.674 1.00 45.22 397 VAL B N 1
ATOM 6885 C CA . VAL B 1 397 ? 55.284 25.491 37.380 1.00 45.11 397 VAL B CA 1
ATOM 6886 C C . VAL B 1 397 ? 53.975 24.659 37.502 1.00 44.54 397 VAL B C 1
ATOM 6887 O O . VAL B 1 397 ? 54.001 23.458 37.821 1.00 43.00 397 VAL B O 1
ATOM 6891 N N . ILE B 1 398 ? 52.846 25.306 37.230 1.00 44.12 398 ILE B N 1
ATOM 6892 C CA . ILE B 1 398 ? 51.558 24.629 37.282 1.00 44.00 398 ILE B CA 1
ATOM 6893 C C . ILE B 1 398 ? 51.270 24.136 35.877 1.00 46.11 398 ILE B C 1
ATOM 6894 O O . ILE B 1 398 ? 51.212 24.921 34.917 1.00 45.38 398 ILE B O 1
ATOM 6899 N N . GLU B 1 399 ? 51.109 22.820 35.769 1.00 47.45 399 GLU B N 1
ATOM 6900 C CA . GLU B 1 399 ? 50.846 22.181 34.505 1.00 49.64 399 GLU B CA 1
ATOM 6901 C C . GLU B 1 399 ? 49.481 22.490 33.922 1.00 50.30 399 GLU B C 1
ATOM 6902 O O . GLU B 1 399 ? 48.512 22.688 34.641 1.00 50.31 399 GLU B O 1
ATOM 6908 N N . ASP B 1 400 ? 49.431 22.554 32.601 1.00 51.39 400 ASP B N 1
ATOM 6909 C CA . ASP B 1 400 ? 48.184 22.766 31.889 1.00 53.45 400 ASP B CA 1
ATOM 6910 C C . ASP B 1 400 ? 47.280 23.820 32.460 1.00 53.80 400 ASP B C 1
ATOM 6911 O O . ASP B 1 400 ? 46.146 23.513 32.817 1.00 54.95 400 ASP B O 1
ATOM 6916 N N . LEU B 1 401 ? 47.763 25.053 32.545 1.00 54.90 401 LEU B N 1
ATOM 6917 C CA . LEU B 1 401 ? 46.949 26.145 33.052 1.00 54.77 401 LEU B CA 1
ATOM 6918 C C . LEU B 1 401 ? 47.495 27.452 32.534 1.00 55.51 401 LEU B C 1
ATOM 6919 O O . LEU B 1 401 ? 48.704 27.627 32.479 1.00 55.93 401 LEU B O 1
ATOM 6924 N N . ASN B 1 402 ? 46.598 28.351 32.142 1.00 56.39 402 ASN B N 1
ATOM 6925 C CA . ASN B 1 402 ? 46.942 29.696 31.677 1.00 57.54 402 ASN B CA 1
ATOM 6926 C C . ASN B 1 402 ? 45.924 30.611 32.344 1.00 58.53 402 ASN B C 1
ATOM 6927 O O . ASN B 1 402 ? 44.791 30.211 32.575 1.00 59.06 402 ASN B O 1
ATOM 6932 N N . LEU B 1 403 ? 46.322 31.823 32.689 1.00 60.28 403 LEU B N 1
ATOM 6933 C CA . LEU B 1 403 ? 45.395 32.736 33.327 1.00 61.53 403 LEU B CA 1
ATOM 6934 C C . LEU B 1 403 ? 45.243 33.990 32.505 1.00 62.66 403 LEU B C 1
ATOM 6935 O O . LEU B 1 403 ? 46.216 34.540 31.982 1.00 63.01 403 LEU B O 1
ATOM 6940 N N . SER B 1 404 ? 44.005 34.437 32.386 1.00 63.99 404 SER B N 1
ATOM 6941 C CA . SER B 1 404 ? 43.715 35.653 31.644 1.00 65.51 404 SER B CA 1
ATOM 6942 C C . SER B 1 404 ? 43.498 36.751 32.666 1.00 65.99 404 SER B C 1
ATOM 6943 O O . SER B 1 404 ? 42.804 37.727 32.389 1.00 67.22 404 SER B O 1
ATOM 6946 N N . ALA B 1 405 ? 44.060 36.576 33.859 1.00 65.46 405 ALA B N 1
ATOM 6947 C CA . ALA B 1 405 ? 43.915 37.581 34.893 1.00 65.16 405 ALA B CA 1
ATOM 6948 C C . ALA B 1 405 ? 44.993 38.622 34.629 1.00 64.22 405 ALA B C 1
ATOM 6949 O O . ALA B 1 405 ? 45.771 38.501 33.701 1.00 64.75 405 ALA B O 1
ATOM 6951 N N . GLY B 1 406 ? 45.015 39.670 35.428 1.00 63.06 406 GLY B N 1
ATOM 6952 C CA . GLY B 1 406 ? 46.037 40.664 35.247 1.00 60.51 406 GLY B CA 1
ATOM 6953 C C . GLY B 1 406 ? 46.849 40.675 36.525 1.00 59.05 406 GLY B C 1
ATOM 6954 O O . GLY B 1 406 ? 47.836 41.398 36.624 1.00 59.56 406 GLY B O 1
ATOM 6955 N N . THR B 1 407 ? 46.437 39.878 37.511 1.00 55.40 407 THR B N 1
ATOM 6956 C CA . THR B 1 407 ? 47.165 39.862 38.756 1.00 51.97 407 THR B CA 1
ATOM 6957 C C . THR B 1 407 ? 47.003 38.654 39.697 1.00 50.06 407 THR B C 1
ATOM 6958 O O . THR B 1 407 ? 45.902 38.172 39.970 1.00 48.91 407 THR B O 1
ATOM 6962 N N . VAL B 1 408 ? 48.149 38.162 40.160 1.00 47.46 408 VAL B N 1
ATOM 6963 C CA . VAL B 1 408 ? 48.244 37.049 41.084 1.00 44.79 408 VAL B CA 1
ATOM 6964 C C . VAL B 1 408 ? 48.933 37.581 42.357 1.00 43.78 408 VAL B C 1
ATOM 6965 O O . VAL B 1 408 ? 50.033 38.156 42.297 1.00 43.33 408 VAL B O 1
ATOM 6969 N N . ARG B 1 409 ? 48.268 37.415 43.492 1.00 41.61 409 ARG B N 1
ATOM 6970 C CA . ARG B 1 409 ? 48.782 37.853 44.790 1.00 40.58 409 ARG B CA 1
ATOM 6971 C C . ARG B 1 409 ? 48.970 36.681 45.717 1.00 39.91 409 ARG B C 1
ATOM 6972 O O . ARG B 1 409 ? 48.318 35.641 45.581 1.00 38.55 409 ARG B O 1
ATOM 6980 N N . HIS B 1 410 ? 49.871 36.851 46.667 1.00 39.51 410 HIS B N 1
ATOM 6981 C CA . HIS B 1 410 ? 50.074 35.838 47.674 1.00 38.99 410 HIS B CA 1
ATOM 6982 C C . HIS B 1 410 ? 48.927 36.201 48.607 1.00 39.77 410 HIS B C 1
ATOM 6983 O O . HIS B 1 410 ? 48.820 37.355 49.055 1.00 38.81 410 HIS B O 1
ATOM 6990 N N . PHE B 1 411 ? 48.056 35.226 48.867 1.00 39.33 411 PHE B N 1
ATOM 6991 C CA . PHE B 1 411 ? 46.858 35.452 49.673 1.00 39.14 411 PHE B CA 1
ATOM 6992 C C . PHE B 1 411 ? 47.063 36.028 51.069 1.00 39.07 411 PHE B C 1
ATOM 6993 O O . PHE B 1 411 ? 46.488 37.042 51.405 1.00 37.93 411 PHE B O 1
ATOM 7001 N N . LEU B 1 412 ? 47.910 35.404 51.872 1.00 40.89 412 LEU B N 1
ATOM 7002 C CA . LEU B 1 412 ? 48.048 35.854 53.246 1.00 43.11 412 LEU B CA 1
ATOM 7003 C C . LEU B 1 412 ? 48.631 37.267 53.413 1.00 43.47 412 LEU B C 1
ATOM 7004 O O . LEU B 1 412 ? 48.100 38.070 54.192 1.00 44.61 412 LEU B O 1
ATOM 7009 N N . THR B 1 413 ? 49.678 37.589 52.661 1.00 43.60 413 THR B N 1
ATOM 7010 C CA . THR B 1 413 ? 50.318 38.913 52.735 1.00 45.12 413 THR B CA 1
ATOM 7011 C C . THR B 1 413 ? 49.696 39.924 51.777 1.00 46.64 413 THR B C 1
ATOM 7012 O O . THR B 1 413 ? 49.844 41.141 51.958 1.00 46.89 413 THR B O 1
ATOM 7016 N N . GLY B 1 414 ? 49.029 39.412 50.741 1.00 46.67 414 GLY B N 1
ATOM 7017 C CA . GLY B 1 414 ? 48.398 40.268 49.760 1.00 47.69 414 GLY B CA 1
ATOM 7018 C C . GLY B 1 414 ? 49.375 40.783 48.720 1.00 47.85 414 GLY B C 1
ATOM 7019 O O . GLY B 1 414 ? 49.009 41.594 47.898 1.00 47.47 414 GLY B O 1
ATOM 7020 N N . GLU B 1 415 ? 50.603 40.273 48.737 1.00 49.30 415 GLU B N 1
ATOM 7021 C CA . GLU B 1 415 ? 51.652 40.715 47.811 1.00 49.95 415 GLU B CA 1
ATOM 7022 C C . GLU B 1 415 ? 51.552 40.310 46.352 1.00 49.21 415 GLU B C 1
ATOM 7023 O O . GLU B 1 415 ? 51.505 39.115 46.023 1.00 47.88 415 GLU B O 1
ATOM 7029 N N . ARG B 1 416 ? 51.560 41.316 45.485 1.00 48.08 416 ARG B N 1
ATOM 7030 C CA . ARG B 1 416 ? 51.503 41.078 44.048 1.00 48.94 416 ARG B CA 1
ATOM 7031 C C . ARG B 1 416 ? 52.672 40.168 43.667 1.00 48.63 416 ARG B C 1
ATOM 7032 O O . ARG B 1 416 ? 53.779 40.294 44.197 1.00 48.02 416 ARG B O 1
ATOM 7040 N N . LEU B 1 417 ? 52.416 39.242 42.753 1.00 48.53 417 LEU B N 1
ATOM 7041 C CA . LEU B 1 417 ? 53.437 38.296 42.325 1.00 48.48 417 LEU B CA 1
ATOM 7042 C C . LEU B 1 417 ? 53.633 38.324 40.809 1.00 48.59 417 LEU B C 1
ATOM 7043 O O . LEU B 1 417 ? 52.739 38.693 40.040 1.00 47.77 417 LEU B O 1
ATOM 7048 N N . SER B 1 418 ? 54.807 37.869 40.411 1.00 48.67 418 SER B N 1
ATOM 7049 C CA . SER B 1 418 ? 55.195 37.805 39.030 1.00 50.53 418 SER B CA 1
ATOM 7050 C C . SER B 1 418 ? 54.900 36.428 38.483 1.00 50.58 418 SER B C 1
ATOM 7051 O O . SER B 1 418 ? 55.317 35.412 39.025 1.00 51.23 418 SER B O 1
ATOM 7054 N N . PHE B 1 419 ? 54.189 36.408 37.376 1.00 52.30 419 PHE B N 1
ATOM 7055 C CA . PHE B 1 419 ? 53.806 35.159 36.744 1.00 53.81 419 PHE B CA 1
ATOM 7056 C C . PHE B 1 419 ? 53.646 35.375 35.244 1.00 55.18 419 PHE B C 1
ATOM 7057 O O . PHE B 1 419 ? 53.413 36.502 34.777 1.00 54.30 419 PHE B O 1
ATOM 7065 N N . LYS B 1 420 ? 53.727 34.273 34.508 1.00 57.12 420 LYS B N 1
ATOM 7066 C CA . LYS B 1 420 ? 53.517 34.326 33.079 1.00 58.72 420 LYS B CA 1
ATOM 7067 C C . LYS B 1 420 ? 53.067 32.964 32.515 1.00 59.15 420 LYS B C 1
ATOM 7068 O O . LYS B 1 420 ? 53.491 31.894 32.982 1.00 57.54 420 LYS B O 1
ATOM 7074 N N . ASN B 1 421 ? 52.160 33.021 31.538 1.00 59.81 421 ASN B N 1
ATOM 7075 C CA . ASN B 1 421 ? 51.693 31.814 30.872 1.00 60.76 421 ASN B CA 1
ATOM 7076 C C . ASN B 1 421 ? 52.843 31.421 29.962 1.00 61.63 421 ASN B C 1
ATOM 7077 O O . ASN B 1 421 ? 53.230 32.173 29.078 1.00 62.92 421 ASN B O 1
ATOM 7082 N N . VAL B 1 422 ? 53.420 30.260 30.209 1.00 62.30 422 VAL B N 1
ATOM 7083 C CA . VAL B 1 422 ? 54.538 29.794 29.410 1.00 63.16 422 VAL B CA 1
ATOM 7084 C C . VAL B 1 422 ? 54.082 28.575 28.617 1.00 63.29 422 VAL B C 1
ATOM 7085 O O . VAL B 1 422 ? 54.291 27.424 29.013 1.00 62.33 422 VAL B O 1
ATOM 7089 N N . GLY B 1 423 ? 53.447 28.839 27.484 1.00 63.32 423 GLY B N 1
ATOM 7090 C CA . GLY B 1 423 ? 52.966 27.744 26.682 1.00 62.74 423 GLY B CA 1
ATOM 7091 C C . GLY B 1 423 ? 51.688 27.252 27.312 1.00 62.09 423 GLY B C 1
ATOM 7092 O O . GLY B 1 423 ? 50.762 28.040 27.526 1.00 62.42 423 GLY B O 1
ATOM 7093 N N . LYS B 1 424 ? 51.647 25.958 27.620 1.00 61.96 424 LYS B N 1
ATOM 7094 C CA . LYS B 1 424 ? 50.467 25.347 28.230 1.00 61.64 424 LYS B CA 1
ATOM 7095 C C . LYS B 1 424 ? 50.534 25.309 29.766 1.00 60.94 424 LYS B C 1
ATOM 7096 O O . LYS B 1 424 ? 49.642 24.756 30.419 1.00 60.83 424 LYS B O 1
ATOM 7102 N N . ASN B 1 425 ? 51.595 25.885 30.331 1.00 59.57 425 ASN B N 1
ATOM 7103 C CA . ASN B 1 425 ? 51.761 25.941 31.777 1.00 58.20 425 ASN B CA 1
ATOM 7104 C C . ASN B 1 425 ? 51.685 27.366 32.325 1.00 57.57 425 ASN B C 1
ATOM 7105 O O . ASN B 1 425 ? 51.519 28.331 31.578 1.00 55.81 425 ASN B O 1
ATOM 7110 N N . LEU B 1 426 ? 51.770 27.478 33.650 1.00 57.52 426 LEU B N 1
ATOM 7111 C CA . LEU B 1 426 ? 51.749 28.773 34.315 1.00 57.11 426 LEU B CA 1
ATOM 7112 C C . LEU B 1 426 ? 52.893 28.789 35.309 1.00 56.60 426 LEU B C 1
ATOM 7113 O O . LEU B 1 426 ? 53.039 27.866 36.115 1.00 55.99 426 LEU B O 1
ATOM 7118 N N . GLU B 1 427 ? 53.721 29.826 35.216 1.00 56.89 427 GLU B N 1
ATOM 7119 C CA . GLU B 1 427 ? 54.872 29.994 36.090 1.00 56.64 427 GLU B CA 1
ATOM 7120 C C . GLU B 1 427 ? 54.668 31.193 36.951 1.00 55.32 427 GLU B C 1
ATOM 7121 O O . GLU B 1 427 ? 54.238 32.268 36.488 1.00 55.85 427 GLU B O 1
ATOM 7127 N N . ILE B 1 428 ? 54.968 30.985 38.221 1.00 52.99 428 ILE B N 1
ATOM 7128 C CA . ILE B 1 428 ? 54.793 32.009 39.241 1.00 51.05 428 ILE B CA 1
ATOM 7129 C C . ILE B 1 428 ? 56.035 31.938 40.107 1.00 49.39 428 ILE B C 1
ATOM 7130 O O . ILE B 1 428 ? 56.573 30.856 40.353 1.00 48.27 428 ILE B O 1
ATOM 7135 N N . THR B 1 429 ? 56.480 33.098 40.559 1.00 48.76 429 THR B N 1
ATOM 7136 C CA . THR B 1 429 ? 57.639 33.171 41.426 1.00 48.45 429 THR B CA 1
ATOM 7137 C C . THR B 1 429 ? 57.100 33.524 42.782 1.00 47.18 429 THR B C 1
ATOM 7138 O O . THR B 1 429 ? 56.461 34.557 42.947 1.00 46.18 429 THR B O 1
ATOM 7142 N N . VAL B 1 430 ? 57.339 32.652 43.745 1.00 46.98 430 VAL B N 1
ATOM 7143 C CA . VAL B 1 430 ? 56.883 32.918 45.087 1.00 47.09 430 VAL B CA 1
ATOM 7144 C C . VAL B 1 430 ? 58.100 33.075 45.984 1.00 47.77 430 VAL B C 1
ATOM 7145 O O . VAL B 1 430 ? 58.785 32.090 46.305 1.00 48.63 430 VAL B O 1
ATOM 7149 N N . PRO B 1 431 ? 58.399 34.323 46.378 1.00 47.97 431 PRO B N 1
ATOM 7150 C CA . PRO B 1 431 ? 59.545 34.623 47.255 1.00 49.20 431 PRO B CA 1
ATOM 7151 C C . PRO B 1 431 ? 59.506 33.648 48.449 1.00 50.52 431 PRO B C 1
ATOM 7152 O O . PRO B 1 431 ? 58.432 33.388 49.025 1.00 49.45 431 PRO B O 1
ATOM 7156 N N . LYS B 1 432 ? 60.666 33.100 48.801 1.00 51.17 432 LYS B N 1
ATOM 7157 C CA . LYS B 1 432 ? 60.745 32.154 49.901 1.00 52.47 432 LYS B CA 1
ATOM 7158 C C . LYS B 1 432 ? 60.208 32.721 51.215 1.00 52.28 432 LYS B C 1
ATOM 7159 O O . LYS B 1 432 ? 59.744 31.959 52.064 1.00 52.14 432 LYS B O 1
ATOM 7165 N N . LYS B 1 433 ? 60.273 34.043 51.386 1.00 52.04 433 LYS B N 1
ATOM 7166 C CA . LYS B 1 433 ? 59.791 34.663 52.614 1.00 52.46 433 LYS B CA 1
ATOM 7167 C C . LYS B 1 433 ? 58.301 34.399 52.692 1.00 51.90 433 LYS B C 1
ATOM 7168 O O . LYS B 1 433 ? 57.786 34.003 53.736 1.00 51.00 433 LYS B O 1
ATOM 7174 N N . LEU B 1 434 ? 57.615 34.622 51.572 1.00 50.91 434 LEU B N 1
ATOM 7175 C CA . LEU B 1 434 ? 56.181 34.419 51.515 1.00 49.06 434 LEU B CA 1
ATOM 7176 C C . LEU B 1 434 ? 55.874 32.931 51.782 1.00 48.66 434 LEU B C 1
ATOM 7177 O O . LEU B 1 434 ? 55.112 32.609 52.681 1.00 48.32 434 LEU B O 1
ATOM 7182 N N . LEU B 1 435 ? 56.503 32.039 51.031 1.00 47.92 435 LEU B N 1
ATOM 7183 C CA . LEU B 1 435 ? 56.325 30.613 51.221 1.00 49.10 435 LEU B CA 1
ATOM 7184 C C . LEU B 1 435 ? 56.462 30.230 52.697 1.00 50.34 435 LEU B C 1
ATOM 7185 O O . LEU B 1 435 ? 55.821 29.278 53.183 1.00 48.99 435 LEU B O 1
ATOM 7190 N N . GLU B 1 436 ? 57.309 30.962 53.415 1.00 50.98 436 GLU B N 1
ATOM 7191 C CA . GLU B 1 436 ? 57.543 30.645 54.815 1.00 51.25 436 GLU B CA 1
ATOM 7192 C C . GLU B 1 436 ? 56.484 31.206 55.728 1.00 49.16 436 GLU B C 1
ATOM 7193 O O . GLU B 1 436 ? 56.413 30.835 56.895 1.00 49.15 436 GLU B O 1
ATOM 7199 N N . THR B 1 437 ? 55.652 32.096 55.214 1.00 46.97 437 THR B N 1
ATOM 7200 C CA . THR B 1 437 ? 54.613 32.644 56.071 1.00 45.20 437 THR B CA 1
ATOM 7201 C C . THR B 1 437 ? 53.344 31.757 56.060 1.00 44.01 437 THR B C 1
ATOM 7202 O O . THR B 1 437 ? 52.513 31.801 56.973 1.00 43.42 437 THR B O 1
ATOM 7206 N N . ASP B 1 438 ? 53.217 30.905 55.051 1.00 43.18 438 ASP B N 1
ATOM 7207 C CA . ASP B 1 438 ? 52.061 30.036 54.983 1.00 42.17 438 ASP B CA 1
ATOM 7208 C C . ASP B 1 438 ? 52.136 28.852 55.942 1.00 42.72 438 ASP B C 1
ATOM 7209 O O . ASP B 1 438 ? 53.215 28.479 56.427 1.00 42.47 438 ASP B O 1
ATOM 7214 N N . SER B 1 439 ? 50.967 28.282 56.230 1.00 41.13 439 SER B N 1
ATOM 7215 C CA . SER B 1 439 ? 50.842 27.124 57.113 1.00 39.53 439 SER B CA 1
ATOM 7216 C C . SER B 1 439 ? 50.071 26.022 56.371 1.00 39.81 439 SER B C 1
ATOM 7217 O O . SER B 1 439 ? 48.929 26.222 55.962 1.00 39.87 439 SER B O 1
ATOM 7220 N N . ILE B 1 440 ? 50.731 24.894 56.129 1.00 39.48 440 ILE B N 1
ATOM 7221 C CA . ILE B 1 440 ? 50.134 23.745 55.449 1.00 37.95 440 ILE B CA 1
ATOM 7222 C C . ILE B 1 440 ? 49.848 23.931 53.964 1.00 37.27 440 ILE B C 1
ATOM 7223 O O . ILE B 1 440 ? 50.159 23.049 53.149 1.00 38.03 440 ILE B O 1
ATOM 7228 N N . THR B 1 441 ? 49.280 25.072 53.600 1.00 34.45 441 THR B N 1
ATOM 7229 C CA . THR B 1 441 ? 48.958 25.315 52.207 1.00 33.79 441 THR B CA 1
ATOM 7230 C C . THR B 1 441 ? 49.452 26.673 51.702 1.00 33.97 441 THR B C 1
ATOM 7231 O O . THR B 1 441 ? 49.213 27.701 52.320 1.00 34.62 441 THR B O 1
ATOM 7235 N N . LEU B 1 442 ? 50.136 26.661 50.569 1.00 34.21 442 LEU B N 1
ATOM 7236 C CA . LEU B 1 442 ? 50.553 27.900 49.945 1.00 34.07 442 LEU B CA 1
ATOM 7237 C C . LEU B 1 442 ? 49.256 28.328 49.305 1.00 33.54 442 LEU B C 1
ATOM 7238 O O . LEU B 1 442 ? 48.612 27.510 48.625 1.00 34.64 442 LEU B O 1
ATOM 7243 N N . VAL B 1 443 ? 48.833 29.560 49.530 1.00 32.40 443 VAL B N 1
ATOM 7244 C CA . VAL B 1 443 ? 47.624 30.024 48.883 1.00 33.34 443 VAL B CA 1
ATOM 7245 C C . VAL B 1 443 ? 47.855 31.301 48.100 1.00 35.72 443 VAL B C 1
ATOM 7246 O O . VAL B 1 443 ? 48.469 32.251 48.595 1.00 35.29 443 VAL B O 1
ATOM 7250 N N . LEU B 1 444 ? 47.367 31.298 46.862 1.00 36.61 444 LEU B N 1
ATOM 7251 C CA . LEU B 1 444 ? 47.475 32.444 45.982 1.00 37.58 444 LEU B CA 1
ATOM 7252 C C . LEU B 1 444 ? 46.098 32.937 45.637 1.00 38.92 444 LEU B C 1
ATOM 7253 O O . LEU B 1 444 ? 45.092 32.193 45.712 1.00 37.88 444 LEU B O 1
ATOM 7258 N N . GLU B 1 445 ? 46.051 34.200 45.256 1.00 40.60 445 GLU B N 1
ATOM 7259 C CA . GLU B 1 445 ? 44.814 34.843 44.868 1.00 42.90 445 GLU B CA 1
ATOM 7260 C C . GLU B 1 445 ? 45.007 35.526 43.524 1.00 44.23 445 GLU B C 1
ATOM 7261 O O . GLU B 1 445 ? 45.889 36.369 43.363 1.00 43.13 445 GLU B O 1
ATOM 7267 N N . ALA B 1 446 ? 44.177 35.152 42.563 1.00 44.86 446 ALA B N 1
ATOM 7268 C CA . ALA B 1 446 ? 44.254 35.742 41.244 1.00 47.03 446 ALA B CA 1
ATOM 7269 C C . ALA B 1 446 ? 42.985 36.552 40.997 1.00 47.90 446 ALA B C 1
ATOM 7270 O O . ALA B 1 446 ? 41.891 36.096 41.360 1.00 46.98 446 ALA B O 1
ATOM 7272 N N . VAL B 1 447 ? 43.123 37.746 40.407 1.00 48.88 447 VAL B N 1
ATOM 7273 C CA . VAL B 1 447 ? 41.948 38.582 40.095 1.00 52.08 447 VAL B CA 1
ATOM 7274 C C . VAL B 1 447 ? 41.831 38.882 38.589 1.00 53.71 447 VAL B C 1
ATOM 7275 O O . VAL B 1 447 ? 42.903 39.112 37.971 1.00 54.41 447 VAL B O 1
#

Nearest PDB structures (foldseek):
  2zwy-assembly1_A  TM=1.000E+00  e=5.097E-93  Thermotoga maritima
  2wsp-assembly2_B  TM=9.988E-01  e=3.520E-90  Thermotoga maritima MSB8
  2wsp-assembly1_A  TM=1.000E+00  e=2.516E-89  Thermotoga maritima MSB8
  1hl8-assembly1_A-3  TM=9.945E-01  e=2.020E-88  Thermotoga maritima MSB8
  1hl9-assembly1_B-3  TM=9.981E-01  e=5.464E-87  Thermotoga maritima MSB8

B-factor: mean 35.74, std 12.67, range [15.87, 77.99]

InterPro domains:
  IPR000933 Glycoside hydrolase, family 29 [PTHR10030] (4-403)
  IPR000933 Glycoside hydrolase, family 29 [SM00812] (7-401)
  IPR013780 Glycosyl hydrolase, all-beta [G3DSA:2.60.40.1180] (357-449)
  IPR016286 Alpha-L-fucosidase, metazoa-type [PIRSF001092] (4-412)
  IPR016286 Alpha-L-fucosidase, metazoa-type [PR00741] (82-97)
  IPR016286 Alpha-L-fucosidase, metazoa-type [PR00741] (121-137)
  IPR016286 Alpha-L-fucosidase, metazoa-type [PR00741] (211-227)
  IPR016286 Alpha-L-fucosidase, metazoa-type [PR00741] (306-327)
  IPR016286 Alpha-L-fucosidase, metazoa-type [PR00741] (339-361)
  IPR017853 Glycoside hydrolase superfamily [SSF51445] (7-356)
  IPR057739 Glycoside hydrolase family 29, N-terminal [PF01120] (5-353)

Sequence (882 aa):
RYKPDWESLREHTVPKWFDKAKFGIFIHWGIYSVPGWATPTGELGKVPMDAWFFQNPYAEWYENSLRIKESPTWEYHVKTYGENFEYEKFADLFTAEKWDPQEWADLFKKAGAKYVIPTTKHHDGFCLWGTKYTDFNSVKRGPKRDLVGDLAKAVREAGLRFGVYYSGGLDWRFTTEPIRYPEDLSYIRPNTYEYADYAYKQVMELVDLYLPDVLWNDMGWPEKGKEDLKYLFAYYYNKHPEGSVNDRWGVPHWDFKTAEYHVNYPGDLPGYKWEFTRGIGLSFGYNRNEGPEHMLSVEQLVYTLVDVVSKGGNLLLNVGPKGDGTIPDLQKERLLGLGEWLRKYGDAIYGTSVWERCCAKTEDGTEIRFTRKCNRIFVIFLGIPTGEKIVIEDLNLSAGTVRHFLTGERLSFKNVGKNLEITVPKKLLETDSITLVLEAVRYKPDWESLREHTVPKWFDKAKFGIFIHWGIYSVPGWATPTGELGKVPMDAWFFQNPYAEWYENSLRIKESPTWEYHVKTYGENFEYEKFADLFTAEKWDPQEWADLFKKAGAKYVIPTTKHHDGFCLWGTKYTDFNSVKRGPKRDLVGDLAKAVREAGLRFGVYYSGGLDWRFTTEPIRYPEDLSYIRPNTYEYADYAYKQVMELVDLYLPDVLWNDMGWPEKGKEDLKYLFAYYYNKHPEGSVNDRWGVPHWDFKTAEYHVNYPGDLPGYKWEFTRGIGLSFGYNRNEGPEHMLSVEQLVYTLVDVVSKGGNLLLNVGPKGDGTIPDLQKERLLGLGEWLRKYGDAIYGTSVWERCCAKTEDGTEIRFTRKCNRIFVIFLGIPTGEKIVIEDLNLSAGTVRHFLTGERLSFKNVGKNLEITVPKKLLETDSITLVLEAV

Organism: Thermotoga maritima (strain ATCC 43589 / DSM 3109 / JCM 10099 / NBRC 100826 / MSB8) (NCBI:txid243274)

CATH classification: 3.20.20.80 (+1 more: 2.60.40.1180)

Foldseek 3Di:
DAALDLVSLVVQAAFLQQLQQQAEAEEEEDLLLAVQAFQCDDAPVPDDQLCCLLRPNASVCLLLNCLPDPRVSVVVCCVPPRPPCHSLVSQQVLALQVADLLVVLVLLVLLSGQEYEYEQAAQQGQGLAPAPLDCNYCCNHHNVDNRLVVNLVNNVVSVHAYEYEYAQWHHCVQFNHHDNGPVVSVPRTSQDPVSLVVSLSVVLVCCVPRLHQEYEYANAHRPNNLSVVSVVSRVSCVVPSNHFYEDRHPHSDGNEYEAEPNGDDDPKADPHEYEYEDEQFRYQARHPPDDVVRGDALLRVLVVSLLQQLRSYHYHYGFHDHSNNDGDPVRSVSSNSSSVQCVQVVVQGGPWAHDPIAWWAWPVGFIWGWTHDVQKIKIKTQFQDQAFKIKIAQDDDPFDFKAFPRVRHTWDWDADDSIIITGHPVVSSVVDDSIGMMMTD/DAALDLVRLVVQAQFPCQLQQQAAAEEEEDLLLAVQAFQQQDAPVPDDQLCCLLRPNASSCLLLNCLPDPRVSVVVCCVPVRPVDHSLVSQQVLALQPADLLVVLVLRVLLSGQEYEYEQAAQQGQGQAPDPPDCSYCCNHRNVDNRQVVNLVNNVVSVHFYEYEYAQWHHCVQFNHHDNGPVVSVPGTNQDPVSLVVSLSVVVVCCVPRLHQEYHYADAHRPNNLSVVSVVSVVSCVVPSNHFYEDRHPHSDGNEYEAEPNGDDDPKADPHEYEYEDEQFNYQARHPPDDVVRGDALLSVQVVSLLQQLRSYHYHYGFHDHSNNDGDPSRSVSSNSSSVLCVQVVVQGRPWAHDPIQWWAWPVGWIWGWIHDVQKIKIKTQFQDQAQKIKIAQDADPFPFKAFPRVRHTWDWHCDDRIIITGHPNVSSVVHDRIRMMMTD